Protein AF-A0A3Q1BQX2-F1 (afdb_monomer)

Organism: Amphiprion ocellaris (NCBI:txid80972)

Nearest PDB structures (foldseek):
  7jtv-assembly2_A  TM=5.647E-01  e=6.601E-23  Pseudomonas aeruginosa PAO1
  5kdv-assembly1_A  TM=5.469E-01  e=1.733E-22  Pseudomonas aeruginosa PAO1
  5kdx-assembly1_A  TM=5.017E-01  e=1.069E-22  Pseudomonas aeruginosa PAO1
  7sci-assembly1_A  TM=7.290E-01  e=8.964E-11  Akkermansia muciniphila ATCC BAA-835
  4tlg-assembly2_B  TM=1.284E-01  e=1.941E-03  Homo sapiens

Structure (mmCIF, N/CA/C/O backbone):
data_AF-A0A3Q1BQX2-F1
#
_entry.id   AF-A0A3Q1BQX2-F1
#
loop_
_atom_site.group_PDB
_atom_site.id
_atom_site.type_symbol
_atom_site.label_atom_id
_atom_site.label_alt_id
_atom_site.label_comp_id
_atom_site.label_asym_id
_atom_site.label_entity_id
_atom_site.label_seq_id
_atom_site.pdbx_PDB_ins_code
_atom_site.Cartn_x
_atom_site.Cartn_y
_atom_site.Cartn_z
_atom_site.occupancy
_atom_site.B_iso_or_equiv
_atom_site.auth_seq_id
_atom_site.auth_comp_id
_atom_site.auth_asym_id
_atom_site.auth_atom_id
_atom_site.pdbx_PDB_model_num
ATOM 1 N N . MET A 1 1 ? -13.691 -16.245 -10.818 1.00 29.72 1 MET A N 1
ATOM 2 C CA . MET A 1 1 ? -14.631 -15.762 -9.786 1.00 29.72 1 MET A CA 1
ATOM 3 C C . MET A 1 1 ? -15.538 -14.742 -10.447 1.00 29.72 1 MET A C 1
ATOM 5 O O . MET A 1 1 ? -15.049 -13.927 -11.218 1.00 29.72 1 MET A O 1
ATOM 9 N N . SER A 1 2 ? -16.845 -14.905 -10.282 1.00 26.86 2 SER A N 1
ATOM 10 C CA . SER A 1 2 ? -17.904 -14.128 -10.930 1.00 26.86 2 SER A CA 1
ATOM 11 C C . SER A 1 2 ? -17.935 -12.683 -10.429 1.00 26.86 2 SER A C 1
ATOM 13 O O . SER A 1 2 ? -17.949 -12.467 -9.221 1.00 26.86 2 SER A O 1
ATOM 15 N N . ASN A 1 3 ? -18.011 -11.719 -11.352 1.00 27.25 3 ASN A N 1
ATOM 16 C CA . ASN A 1 3 ? -18.338 -10.313 -11.085 1.00 27.25 3 ASN A CA 1
ATOM 17 C C . ASN A 1 3 ? -19.802 -10.182 -10.621 1.00 27.25 3 ASN A C 1
ATOM 19 O O . ASN A 1 3 ? -20.656 -9.704 -11.366 1.00 27.25 3 ASN A O 1
ATOM 23 N N . GLN A 1 4 ? -20.108 -10.631 -9.407 1.00 23.19 4 GLN A N 1
ATOM 24 C CA . GLN A 1 4 ? -21.190 -10.020 -8.642 1.00 23.19 4 GLN A CA 1
ATOM 25 C C . GLN A 1 4 ? -20.611 -8.773 -7.962 1.00 23.19 4 GLN A C 1
ATOM 27 O O . GLN A 1 4 ? -19.467 -8.836 -7.500 1.00 23.19 4 GLN A O 1
ATOM 32 N N . PRO A 1 5 ? -21.334 -7.639 -7.918 1.00 30.36 5 PRO A N 1
ATOM 33 C CA . PRO A 1 5 ? -20.916 -6.514 -7.095 1.00 30.36 5 PRO A CA 1
ATOM 34 C C . PRO A 1 5 ? -20.743 -7.043 -5.672 1.00 30.36 5 PRO A C 1
ATOM 36 O O . PRO A 1 5 ? -21.650 -7.687 -5.145 1.00 30.36 5 PRO A O 1
ATOM 39 N N . VAL A 1 6 ? -19.570 -6.836 -5.075 1.00 38.44 6 VAL A N 1
ATOM 40 C CA . VAL A 1 6 ? -19.380 -7.108 -3.650 1.00 38.44 6 VAL A CA 1
ATOM 41 C C . VAL A 1 6 ? -20.332 -6.164 -2.927 1.00 38.44 6 VAL A C 1
ATOM 43 O O . VAL A 1 6 ? -20.096 -4.961 -2.884 1.00 38.44 6 VAL A O 1
ATOM 46 N N . VAL A 1 7 ? -21.452 -6.700 -2.450 1.00 43.31 7 VAL A N 1
ATOM 47 C CA . VAL A 1 7 ? -22.443 -5.947 -1.688 1.00 43.31 7 VAL A CA 1
ATOM 48 C C . VAL A 1 7 ? -21.747 -5.411 -0.440 1.00 43.31 7 VAL A C 1
ATOM 50 O O . VAL A 1 7 ? -21.255 -6.181 0.388 1.00 43.31 7 VAL A O 1
ATOM 53 N N . ASN A 1 8 ? -21.637 -4.088 -0.325 1.00 68.31 8 ASN A N 1
ATOM 54 C CA . ASN A 1 8 ? -21.051 -3.462 0.850 1.00 68.31 8 ASN A CA 1
ATOM 55 C C . ASN A 1 8 ? -22.085 -3.487 1.982 1.00 68.31 8 ASN A C 1
ATOM 57 O O . ASN A 1 8 ? -22.902 -2.580 2.111 1.00 68.31 8 ASN A O 1
ATOM 61 N N . HIS A 1 9 ? -22.054 -4.534 2.808 1.00 78.81 9 HIS A N 1
ATOM 62 C CA . HIS A 1 9 ? -23.002 -4.724 3.913 1.00 78.81 9 HIS A CA 1
ATOM 63 C C . HIS A 1 9 ? -23.112 -3.513 4.860 1.00 78.81 9 HIS A C 1
ATOM 65 O O . HIS A 1 9 ? -24.161 -3.304 5.467 1.00 78.81 9 HIS A O 1
ATOM 71 N N . HIS A 1 10 ? -22.063 -2.688 4.987 1.00 88.12 10 HIS A N 1
ATOM 72 C CA . HIS A 1 10 ? -22.130 -1.461 5.785 1.00 88.12 10 HIS A CA 1
ATOM 73 C C . HIS A 1 10 ? -22.953 -0.357 5.112 1.00 88.12 10 HIS A C 1
ATOM 75 O O . HIS A 1 10 ? -23.636 0.385 5.811 1.00 88.12 10 HIS A O 1
ATOM 81 N N . GLU A 1 11 ? -22.926 -0.243 3.782 1.00 88.88 11 GLU A N 1
ATOM 82 C CA . GLU A 1 11 ? -23.759 0.725 3.053 1.00 88.88 11 GLU A CA 1
ATOM 83 C C . GLU A 1 11 ? -25.238 0.355 3.154 1.00 88.88 11 GLU A C 1
ATOM 85 O O . GLU A 1 11 ? -26.065 1.216 3.444 1.00 88.88 11 GLU A O 1
ATOM 90 N N . GLU A 1 12 ? -25.577 -0.929 3.014 1.00 90.94 12 GLU A N 1
ATOM 91 C CA . GLU A 1 12 ? -26.948 -1.409 3.228 1.00 90.94 12 GLU A CA 1
ATOM 92 C C . GLU A 1 12 ? -27.420 -1.153 4.665 1.00 90.94 12 GLU A C 1
ATOM 94 O O . GLU A 1 12 ? -28.524 -0.647 4.883 1.00 90.94 12 GLU A O 1
ATOM 99 N N . ALA A 1 13 ? -26.567 -1.444 5.654 1.00 93.81 13 ALA A N 1
ATOM 100 C CA . ALA A 1 13 ? -26.857 -1.166 7.055 1.00 93.81 13 ALA A CA 1
ATOM 101 C C . ALA A 1 13 ? -27.049 0.337 7.310 1.00 93.81 13 ALA A C 1
ATOM 103 O O . ALA A 1 13 ? -28.010 0.730 7.970 1.00 93.81 13 ALA A O 1
ATOM 104 N N . TYR A 1 14 ? -26.181 1.184 6.753 1.00 95.38 14 TYR A N 1
ATOM 105 C CA . TYR A 1 14 ? -26.291 2.636 6.845 1.00 95.38 14 TYR A CA 1
ATOM 106 C C . TYR A 1 14 ? -27.608 3.137 6.240 1.00 95.38 14 TYR A C 1
ATOM 108 O O . TYR A 1 14 ? -28.352 3.851 6.910 1.00 95.38 14 TYR A O 1
ATOM 116 N N . LEU A 1 15 ? -27.954 2.702 5.025 1.00 94.75 15 LEU A N 1
ATOM 117 C CA . LEU A 1 15 ? -29.216 3.058 4.371 1.00 94.75 15 LEU A CA 1
ATOM 118 C C . LEU A 1 15 ? -30.436 2.598 5.181 1.00 94.75 15 LEU A C 1
ATOM 120 O O . LEU A 1 15 ? -31.409 3.342 5.293 1.00 94.75 15 LEU A O 1
ATOM 124 N N . SER A 1 16 ? -30.382 1.406 5.785 1.00 94.75 16 SER A N 1
ATOM 125 C CA . SER A 1 16 ? -31.442 0.897 6.663 1.00 94.75 16 SER A CA 1
ATOM 126 C C . SER A 1 16 ? -31.603 1.752 7.923 1.00 94.75 16 SER A C 1
ATOM 128 O O . SER A 1 16 ? -32.725 2.082 8.307 1.00 94.75 16 SER A O 1
ATOM 130 N N . LEU A 1 17 ? -30.495 2.117 8.571 1.00 96.69 17 LEU A N 1
ATOM 131 C CA . LEU A 1 17 ? -30.486 2.909 9.804 1.00 96.69 17 LEU A CA 1
ATOM 132 C C . LEU A 1 17 ? -30.937 4.354 9.557 1.00 96.69 17 LEU A C 1
ATOM 134 O O . LEU A 1 17 ? -31.710 4.915 10.334 1.00 96.69 17 LEU A O 1
ATOM 138 N N . MET A 1 18 ? -30.513 4.934 8.437 1.00 97.00 18 MET A N 1
ATOM 139 C CA . MET A 1 18 ? -30.774 6.328 8.078 1.00 97.00 18 MET A CA 1
ATOM 140 C C . MET A 1 18 ? -32.060 6.528 7.262 1.00 97.00 18 MET A C 1
ATOM 142 O O . MET A 1 18 ? -32.393 7.649 6.873 1.00 97.00 18 MET A O 1
ATOM 146 N N . ARG A 1 19 ? -32.820 5.457 7.013 1.00 95.50 19 ARG A N 1
ATOM 147 C CA . ARG A 1 19 ? -34.017 5.463 6.165 1.00 95.50 19 ARG A CA 1
ATOM 148 C C . ARG A 1 19 ? -35.036 6.522 6.594 1.00 95.50 19 ARG A C 1
ATOM 150 O O . ARG A 1 19 ? -35.530 6.513 7.718 1.00 95.50 19 ARG A O 1
ATOM 157 N N . GLY A 1 20 ? -35.415 7.388 5.655 1.00 94.38 20 GLY A N 1
ATOM 158 C CA . GLY A 1 20 ? -36.437 8.419 5.865 1.00 94.38 20 GLY A CA 1
ATOM 159 C C . GLY A 1 20 ? -35.964 9.637 6.666 1.00 94.38 20 GLY A C 1
ATOM 160 O O . GLY A 1 20 ? -36.722 10.597 6.795 1.00 94.38 20 GLY A O 1
ATOM 161 N N . LEU A 1 21 ? -34.721 9.638 7.157 1.00 95.50 21 LEU A N 1
ATOM 162 C CA . LEU A 1 21 ? -34.106 10.795 7.794 1.00 95.50 21 LEU A CA 1
ATOM 163 C C . LEU A 1 21 ? -33.462 11.672 6.721 1.00 95.50 21 LEU A C 1
ATOM 165 O O . LEU A 1 21 ? -32.708 11.185 5.884 1.00 95.50 21 LEU A O 1
ATOM 169 N N . LYS A 1 22 ? -33.761 12.970 6.750 1.00 94.50 22 LYS A N 1
ATOM 170 C CA . LYS A 1 22 ? -33.093 13.970 5.901 1.00 94.50 22 LYS A CA 1
ATOM 171 C C . LYS A 1 22 ? -32.031 14.740 6.668 1.00 94.50 22 LYS A C 1
ATOM 173 O O . LYS A 1 22 ? -30.996 15.093 6.113 1.00 94.50 22 LYS A O 1
ATOM 178 N N . ASP A 1 23 ? -32.287 14.964 7.951 1.00 94.88 23 ASP A N 1
ATOM 179 C CA . ASP A 1 23 ? -31.497 15.841 8.794 1.00 94.88 23 ASP A CA 1
ATOM 180 C C . ASP A 1 23 ? -31.479 15.328 10.236 1.00 94.88 23 ASP A C 1
ATOM 182 O O . ASP A 1 23 ? -32.443 14.720 10.709 1.00 94.88 23 ASP A O 1
ATOM 186 N N . LEU A 1 24 ? -30.389 15.613 10.943 1.00 95.31 24 LEU A N 1
ATOM 187 C CA . LEU A 1 24 ? -30.226 15.397 12.376 1.00 95.31 24 LEU A CA 1
ATOM 188 C C . LEU A 1 24 ? -29.871 16.735 13.031 1.00 95.31 24 LEU A C 1
ATOM 190 O O . LEU A 1 24 ? -28.757 17.234 12.870 1.00 95.31 24 LEU A O 1
ATOM 194 N N . ASP A 1 25 ? -30.804 17.319 13.786 1.00 95.00 25 ASP A N 1
ATOM 195 C CA . ASP A 1 25 ? -30.531 18.531 14.563 1.00 95.00 25 ASP A CA 1
ATOM 196 C C . ASP A 1 25 ? -29.971 18.179 15.945 1.00 95.00 25 ASP A C 1
ATOM 198 O O . ASP A 1 25 ? -30.708 17.804 16.858 1.00 95.00 25 ASP A O 1
ATOM 202 N N . LEU A 1 26 ? -28.650 18.287 16.101 1.00 93.19 26 LEU A N 1
ATOM 203 C CA . LEU A 1 26 ? -27.968 17.967 17.355 1.00 93.19 26 LEU A CA 1
ATOM 204 C C . LEU A 1 26 ? -27.788 19.185 18.270 1.00 93.19 26 LEU A C 1
ATOM 206 O O . LEU A 1 26 ? -27.318 19.005 19.390 1.00 93.19 26 LEU A O 1
ATOM 210 N N . ARG A 1 27 ? -28.190 20.397 17.850 1.00 89.12 27 ARG A N 1
ATOM 211 C CA . ARG A 1 27 ? -27.922 21.690 18.530 1.00 89.12 27 ARG A CA 1
ATOM 212 C C . ARG A 1 27 ? -28.707 21.916 19.834 1.00 89.12 27 ARG A C 1
ATOM 214 O O . ARG A 1 27 ? -28.785 23.041 20.321 1.00 89.12 27 ARG A O 1
ATOM 221 N N . GLY A 1 28 ? -29.325 20.874 20.386 1.00 83.00 28 GLY A N 1
ATOM 222 C CA . GLY A 1 28 ? -30.035 20.937 21.663 1.00 83.00 28 GLY A CA 1
ATOM 223 C C . GLY A 1 28 ? -29.094 20.973 22.874 1.00 83.00 28 GLY A C 1
ATOM 224 O O . GLY A 1 28 ? -27.881 21.092 22.754 1.00 83.00 28 GLY A O 1
ATOM 225 N N . ASN A 1 29 ? -29.654 20.775 24.070 1.00 86.38 29 AS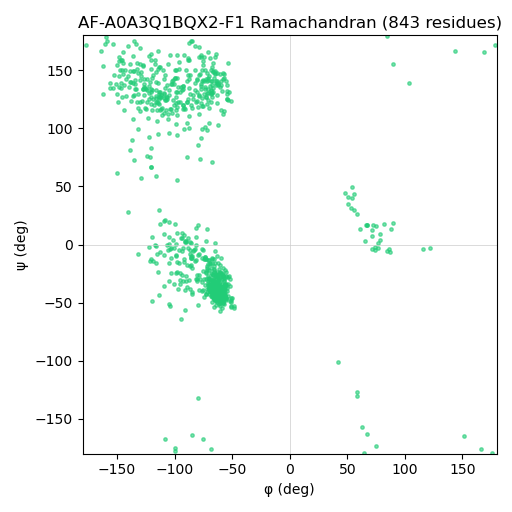N A N 1
ATOM 226 C CA . ASN A 1 29 ? -28.901 20.784 25.337 1.00 86.38 29 ASN A CA 1
ATOM 227 C C . ASN A 1 29 ? -28.002 19.546 25.553 1.00 86.38 29 ASN A C 1
ATOM 229 O O . ASN A 1 29 ? -27.414 19.384 26.619 1.00 86.38 29 ASN A O 1
ATOM 233 N N . CYS A 1 30 ? -27.937 18.639 24.579 1.00 91.44 30 CYS A N 1
ATOM 234 C CA . CYS A 1 30 ? -27.169 17.402 24.661 1.00 91.44 30 CYS A CA 1
ATOM 235 C C . CYS A 1 30 ? -25.763 17.636 24.104 1.00 91.44 30 CYS A C 1
ATOM 237 O O . CYS A 1 30 ? -25.620 17.890 22.910 1.00 91.44 30 CYS A O 1
ATOM 239 N N . VAL A 1 31 ? -24.733 17.500 24.942 1.00 95.12 31 VAL A N 1
ATOM 240 C CA . VAL A 1 31 ? -23.329 17.589 24.510 1.00 95.12 31 VAL A CA 1
ATOM 241 C C . VAL A 1 31 ? -22.784 16.172 24.322 1.00 95.12 31 VAL A C 1
ATOM 243 O O . VAL A 1 31 ? -22.511 15.495 25.318 1.00 95.12 31 VAL A O 1
ATOM 246 N N . PRO A 1 32 ? -22.628 15.678 23.083 1.00 96.44 32 PRO A N 1
ATOM 247 C CA . PRO A 1 32 ? -22.245 14.295 22.862 1.00 96.44 32 PRO A CA 1
ATOM 248 C C . PRO A 1 32 ? -20.764 14.042 23.149 1.00 96.44 32 PRO A C 1
ATOM 250 O O . PRO A 1 32 ? -19.919 14.924 23.005 1.00 96.44 32 PRO A O 1
ATOM 253 N N . SER A 1 33 ? -20.420 12.803 23.489 1.00 96.06 33 SER A N 1
ATOM 254 C CA . SER A 1 33 ? -19.050 12.305 23.366 1.00 96.06 33 SER A CA 1
ATOM 255 C C . SER A 1 33 ? -18.689 12.098 21.900 1.00 96.06 33 SER A C 1
ATOM 257 O O . SER A 1 33 ? -19.467 11.548 21.121 1.00 96.06 33 SER A O 1
ATOM 259 N N . ARG A 1 34 ? -17.450 12.444 21.543 1.00 95.31 34 ARG A N 1
ATOM 260 C CA . ARG A 1 34 ? -16.838 11.971 20.300 1.00 95.31 34 ARG A CA 1
ATOM 261 C C . ARG A 1 34 ? -16.617 10.462 20.397 1.00 95.31 34 ARG A C 1
ATOM 263 O O . ARG A 1 34 ? -16.017 9.996 21.372 1.00 95.31 34 ARG A O 1
ATOM 270 N N . LEU A 1 35 ? -17.034 9.725 19.374 1.00 97.12 35 LEU A N 1
ATOM 271 C CA . LEU A 1 35 ? -16.789 8.292 19.250 1.00 97.12 35 LEU A CA 1
ATOM 272 C C . LEU A 1 35 ? -15.466 8.021 18.518 1.00 97.12 35 LEU A C 1
ATOM 274 O O . LEU A 1 35 ? -15.119 8.715 17.561 1.00 97.12 35 LEU A O 1
ATOM 278 N N . VAL A 1 36 ? -14.726 7.012 18.973 1.00 96.25 36 VAL A N 1
ATOM 279 C CA . VAL A 1 36 ? -13.545 6.460 18.292 1.00 96.25 36 VAL A CA 1
ATOM 280 C C . VAL A 1 36 ? -13.928 5.098 17.733 1.00 96.25 36 VAL A C 1
ATOM 282 O O . VAL A 1 36 ? -14.400 4.240 18.477 1.00 96.25 36 VAL A O 1
ATOM 285 N N . LEU A 1 37 ? -13.737 4.918 16.427 1.00 95.44 37 LEU A N 1
ATOM 286 C CA . LEU A 1 37 ? -14.055 3.680 15.718 1.00 95.44 37 LEU A CA 1
ATOM 287 C C . LEU A 1 37 ? -12.764 2.924 15.398 1.00 95.44 37 LEU A C 1
ATOM 289 O O . LEU A 1 37 ? -11.819 3.527 14.894 1.00 95.44 37 LEU A O 1
ATOM 293 N N . ILE A 1 38 ? -12.728 1.623 15.674 1.00 93.38 38 ILE A N 1
ATOM 294 C CA . ILE A 1 38 ? -11.643 0.709 15.293 1.00 93.38 38 ILE A CA 1
ATOM 295 C C . ILE A 1 38 ? -12.217 -0.578 14.693 1.00 93.38 38 ILE A C 1
ATOM 297 O O . ILE A 1 38 ? -13.414 -0.849 14.781 1.00 93.38 38 ILE A O 1
ATOM 301 N N . GLY A 1 39 ? -11.341 -1.427 14.157 1.00 85.69 39 GLY A N 1
ATOM 302 C CA . GLY A 1 39 ? -11.738 -2.717 13.606 1.00 85.69 39 GLY A CA 1
ATOM 303 C C . GLY A 1 39 ? -12.436 -2.589 12.253 1.00 85.69 39 GLY A C 1
ATOM 304 O O . GLY A 1 39 ? -12.451 -1.531 11.627 1.00 85.69 39 GLY A O 1
ATOM 305 N N . TYR A 1 40 ? -12.957 -3.708 11.749 1.00 87.12 40 TYR A N 1
ATOM 306 C CA . TYR A 1 40 ? -13.476 -3.771 10.378 1.00 87.12 40 TYR A CA 1
ATOM 307 C C . TYR A 1 40 ? -14.957 -3.417 10.256 1.00 87.12 40 TYR A C 1
ATOM 309 O O . TYR A 1 40 ? -15.352 -2.940 9.195 1.00 87.12 40 TYR A O 1
ATOM 317 N N . HIS A 1 41 ? -15.744 -3.637 11.312 1.00 92.06 41 HIS A N 1
ATOM 318 C CA . HIS A 1 41 ? -17.206 -3.550 11.266 1.00 92.06 41 HIS A CA 1
ATOM 319 C C . HIS A 1 41 ? -17.781 -2.224 11.763 1.00 92.06 41 HIS A C 1
ATOM 321 O O . HIS A 1 41 ? -18.948 -1.951 11.509 1.00 92.06 41 HIS A O 1
ATOM 327 N N . ALA A 1 42 ? -16.997 -1.401 12.463 1.00 94.88 42 ALA A N 1
ATOM 328 C CA . ALA A 1 42 ? -17.480 -0.129 12.982 1.00 94.88 42 ALA A CA 1
ATOM 329 C C . ALA A 1 42 ? -17.525 0.932 11.872 1.00 94.88 42 ALA A C 1
ATOM 331 O O . ALA A 1 42 ? -16.516 1.181 11.210 1.00 94.88 42 ALA A O 1
ATOM 332 N N . PHE A 1 43 ? -18.673 1.589 11.701 1.00 95.88 43 PHE A N 1
ATOM 333 C CA . PHE A 1 43 ? -18.865 2.668 10.729 1.00 95.88 43 PHE A CA 1
ATOM 334 C C . PHE A 1 43 ? -19.697 3.826 11.312 1.00 95.88 43 PHE A C 1
ATOM 336 O O . PHE A 1 43 ? -20.539 3.615 12.193 1.00 95.88 43 PHE A O 1
ATOM 343 N N . PRO A 1 44 ? -19.458 5.075 10.869 1.00 96.25 44 PRO A N 1
ATOM 344 C CA . PRO A 1 44 ? -20.181 6.237 11.371 1.00 96.25 44 PRO A CA 1
ATOM 345 C C . PRO A 1 44 ? -21.595 6.329 10.780 1.00 96.25 44 PRO A C 1
ATOM 347 O O . PRO A 1 44 ? -21.799 6.118 9.588 1.00 96.25 44 PRO A O 1
ATOM 350 N N . LEU A 1 45 ? -22.564 6.717 11.610 1.00 96.94 45 LEU A N 1
ATOM 351 C CA . LEU A 1 45 ? -23.914 7.108 11.181 1.00 96.94 45 LEU A CA 1
ATOM 352 C C . LEU A 1 45 ? -24.038 8.629 11.050 1.00 96.94 45 LEU A C 1
ATOM 354 O O . LEU A 1 45 ? -24.655 9.132 10.115 1.00 96.94 45 LEU A O 1
ATOM 358 N N . ALA A 1 46 ? -23.407 9.362 11.972 1.00 95.75 46 ALA A N 1
ATOM 359 C CA . ALA A 1 46 ? -23.391 10.820 11.992 1.00 95.75 46 ALA A CA 1
ATOM 360 C C . ALA A 1 46 ? -21.976 11.335 12.283 1.00 95.75 46 ALA A C 1
ATOM 362 O O . ALA A 1 46 ? -21.344 10.929 13.265 1.00 95.75 46 ALA A O 1
ATOM 363 N N . MET A 1 47 ? -21.498 12.248 11.437 1.00 95.12 47 MET A N 1
ATOM 364 C CA . MET A 1 47 ? -20.198 12.906 11.558 1.00 95.12 47 MET A CA 1
ATOM 365 C C . MET A 1 47 ? -20.370 14.408 11.334 1.00 95.12 47 MET A C 1
ATOM 367 O O . MET A 1 47 ? -21.032 14.811 10.381 1.00 95.12 47 MET A O 1
ATOM 371 N N . ASN A 1 48 ? -19.774 15.227 12.198 1.00 94.62 48 ASN A N 1
ATOM 372 C CA . ASN A 1 48 ? -19.856 16.683 12.074 1.00 94.62 48 ASN A CA 1
ATOM 373 C C . ASN A 1 48 ? -18.799 17.272 11.122 1.00 94.62 48 ASN A C 1
ATOM 375 O O . ASN A 1 48 ? -17.898 16.572 10.647 1.00 94.62 48 ASN A O 1
ATOM 379 N N . SER A 1 49 ? -18.870 18.583 10.874 1.00 92.44 49 SER A N 1
ATOM 380 C CA . SER A 1 49 ? -17.979 19.313 9.954 1.00 92.44 49 SER A CA 1
ATOM 381 C C . SER A 1 49 ? -16.483 19.257 10.330 1.00 92.44 49 SER A C 1
ATOM 383 O O . SER A 1 49 ? -15.591 19.508 9.501 1.00 92.44 49 SER A O 1
ATOM 385 N N . ARG A 1 50 ? -16.188 18.895 11.586 1.00 91.31 50 ARG A N 1
ATOM 386 C CA . ARG A 1 50 ? -14.837 18.692 12.129 1.00 91.31 50 ARG A CA 1
ATOM 387 C C . ARG A 1 50 ? -14.360 17.241 12.049 1.00 91.31 50 ARG A C 1
ATOM 389 O O . ARG A 1 50 ? -13.285 16.936 12.557 1.00 91.31 50 ARG A O 1
ATOM 396 N N . GLY A 1 51 ? -15.127 16.354 11.416 1.00 91.94 51 GLY A N 1
ATOM 397 C CA . GLY A 1 51 ? -14.799 14.934 11.288 1.00 91.94 51 GLY A CA 1
ATOM 398 C C . GLY A 1 51 ? -15.001 14.132 12.577 1.00 91.94 51 GLY A C 1
ATOM 399 O O . GLY A 1 51 ? -14.464 13.033 12.700 1.00 91.94 51 GLY A O 1
ATOM 400 N N . GLN A 1 52 ? -15.732 14.668 13.562 1.00 95.00 52 GLN A N 1
ATOM 401 C CA . GLN A 1 52 ? -16.021 13.962 14.810 1.00 95.00 52 GLN A CA 1
ATOM 402 C C . GLN A 1 52 ? -17.239 13.061 14.608 1.00 95.00 52 GLN A C 1
ATOM 404 O O . GLN A 1 52 ? -18.301 13.534 14.208 1.00 95.00 52 GLN A O 1
ATOM 409 N N . VAL A 1 53 ? -17.088 11.769 14.900 1.00 96.12 53 VAL A N 1
ATOM 410 C CA . VAL A 1 53 ? -18.192 10.803 14.866 1.00 96.12 53 VAL A CA 1
ATOM 411 C C . VAL A 1 53 ? -19.024 10.944 16.137 1.00 96.12 53 VAL A C 1
ATOM 413 O O . VAL A 1 53 ? -18.470 10.923 17.237 1.00 96.12 53 VAL A O 1
ATOM 416 N N . LEU A 1 54 ? -20.341 11.085 15.987 1.00 96.88 54 LEU A N 1
ATOM 417 C CA . LEU A 1 54 ? -21.287 11.314 17.091 1.00 96.88 54 LEU A CA 1
ATOM 418 C C . LEU A 1 54 ? -22.266 10.150 17.280 1.00 96.88 54 LEU A C 1
ATOM 420 O O . LEU A 1 54 ? -22.812 9.960 18.365 1.00 96.88 54 LEU A O 1
ATOM 424 N N . MET A 1 55 ? -22.484 9.366 16.226 1.00 97.94 55 MET A N 1
ATOM 425 C CA . MET A 1 55 ? -23.285 8.144 16.236 1.00 97.94 55 MET A CA 1
ATOM 426 C C . MET A 1 55 ? -22.610 7.124 15.326 1.00 97.94 55 MET A C 1
ATOM 428 O O . MET A 1 55 ? -22.079 7.499 14.277 1.00 97.94 55 MET A O 1
ATOM 432 N N . ALA A 1 56 ? -22.624 5.853 15.708 1.00 98.00 56 ALA A N 1
ATOM 433 C CA . ALA A 1 56 ? -21.977 4.784 14.957 1.00 98.00 56 ALA A CA 1
ATOM 434 C C . ALA A 1 56 ? -22.726 3.460 15.110 1.00 98.00 56 ALA A C 1
ATOM 436 O O . ALA A 1 56 ? -23.495 3.275 16.054 1.00 98.00 56 ALA A O 1
ATOM 437 N N . ALA A 1 57 ? -22.471 2.540 14.190 1.00 98.12 57 ALA A N 1
ATOM 438 C CA . ALA A 1 57 ? -22.976 1.178 14.240 1.00 98.12 57 ALA A CA 1
ATOM 439 C C . ALA A 1 57 ? -21.850 0.180 13.967 1.00 98.12 57 ALA A C 1
ATOM 441 O O . ALA A 1 57 ? -20.816 0.535 13.396 1.00 98.12 57 ALA A O 1
ATOM 442 N N . SER A 1 58 ? -22.025 -1.052 14.439 1.00 97.19 58 SER A N 1
ATOM 443 C CA . SER A 1 58 ? -21.063 -2.131 14.232 1.00 97.19 58 SER A CA 1
ATOM 444 C C . SER A 1 58 ? -21.707 -3.509 14.389 1.00 97.19 58 SER A C 1
ATOM 446 O O . SER A 1 58 ? -22.875 -3.640 14.766 1.00 97.19 58 SER A O 1
ATOM 448 N N . LEU A 1 59 ? -20.911 -4.536 14.111 1.00 94.94 59 LEU A N 1
ATOM 449 C CA . LEU A 1 59 ? -21.234 -5.948 14.256 1.00 94.94 59 LEU A CA 1
ATOM 450 C C . LEU A 1 59 ? -20.277 -6.591 15.261 1.00 94.94 59 LEU A C 1
ATOM 452 O O . LEU A 1 59 ? -19.092 -6.249 15.312 1.00 94.94 59 LEU A O 1
ATOM 456 N N . TYR A 1 60 ? -20.780 -7.555 16.028 1.00 95.00 60 TYR A N 1
ATOM 457 C CA . TYR A 1 60 ? -19.947 -8.383 16.894 1.00 95.00 60 TYR A CA 1
ATOM 458 C C . TYR A 1 60 ? -20.531 -9.788 17.049 1.00 95.00 60 TYR A C 1
ATOM 460 O O . TYR A 1 60 ? -21.670 -9.957 17.485 1.00 95.00 60 TYR A O 1
ATOM 468 N N . GLY A 1 61 ? -19.744 -10.809 16.694 1.00 92.94 61 GLY A N 1
ATOM 469 C CA . GLY A 1 61 ? -20.263 -12.164 16.514 1.00 92.94 61 GLY A CA 1
ATOM 470 C C . GLY A 1 61 ? -21.362 -12.169 15.451 1.00 92.94 61 GLY A C 1
ATOM 471 O O . GLY A 1 61 ? -21.152 -11.667 14.352 1.00 92.94 61 GLY A O 1
ATOM 472 N N . SER A 1 62 ? -22.533 -12.708 15.790 1.00 92.81 62 SER A N 1
ATOM 473 C CA . SER A 1 62 ? -23.714 -12.662 14.912 1.00 92.81 62 SER A CA 1
ATOM 474 C C . SER A 1 62 ? -24.642 -11.470 15.183 1.00 92.81 62 SER A C 1
ATOM 476 O O . SER A 1 62 ? -25.630 -11.304 14.472 1.00 92.81 62 SER A O 1
ATOM 478 N N . GLY A 1 63 ? -24.376 -10.667 16.219 1.00 95.19 63 GLY A N 1
ATOM 479 C CA . GLY A 1 63 ? -25.238 -9.559 16.629 1.00 95.19 63 GLY A CA 1
ATOM 480 C C . GLY A 1 63 ? -24.769 -8.196 16.148 1.00 95.19 63 GLY A C 1
ATOM 481 O O . GLY A 1 63 ? -23.783 -8.044 15.418 1.00 95.19 63 GLY A O 1
ATOM 482 N N . ARG A 1 64 ? -25.526 -7.182 16.561 1.00 97.12 64 ARG A N 1
ATOM 483 C CA . ARG A 1 64 ? -25.453 -5.818 16.032 1.00 97.12 64 ARG A CA 1
ATOM 484 C C . ARG A 1 64 ? -25.479 -4.813 17.172 1.00 97.12 64 ARG A C 1
ATOM 486 O O . ARG A 1 64 ? -26.122 -5.045 18.197 1.00 97.12 64 ARG A O 1
ATOM 493 N N . ILE A 1 65 ? -24.821 -3.675 16.979 1.00 98.19 65 ILE A N 1
ATOM 494 C CA . ILE A 1 65 ? -24.839 -2.583 17.950 1.00 98.19 65 ILE A CA 1
ATOM 495 C C . ILE A 1 65 ? -24.973 -1.223 17.275 1.00 98.19 65 ILE A C 1
ATOM 497 O O . ILE A 1 65 ? -24.346 -0.962 16.250 1.00 98.19 65 ILE A O 1
ATOM 501 N N . VAL A 1 66 ? -25.770 -0.347 17.885 1.00 98.75 66 VAL A N 1
ATOM 502 C CA . VAL A 1 66 ? -25.854 1.080 17.561 1.00 98.75 66 VAL A CA 1
ATOM 503 C C . VAL A 1 66 ? -25.478 1.878 18.804 1.00 98.75 66 VAL A C 1
ATOM 505 O O . VAL A 1 66 ? -25.948 1.597 19.907 1.00 98.75 66 VAL A O 1
ATOM 508 N N . VAL A 1 67 ? -24.614 2.872 18.616 1.00 98.69 67 VAL A N 1
ATOM 509 C CA . VAL A 1 67 ? -24.024 3.683 19.680 1.00 98.69 67 VAL A CA 1
ATOM 510 C C . VAL A 1 67 ? -24.310 5.156 19.414 1.00 98.69 67 VAL A C 1
ATOM 512 O O . VAL A 1 67 ? -23.922 5.683 18.369 1.00 98.69 67 VAL A O 1
ATOM 515 N N . LEU A 1 68 ? -24.952 5.835 20.366 1.00 98.38 68 LEU A N 1
ATOM 516 C CA . LEU A 1 68 ? -25.241 7.270 20.292 1.00 98.38 68 LEU A CA 1
ATOM 517 C C . LEU A 1 68 ? -24.423 8.029 21.339 1.00 98.38 68 LEU A C 1
ATOM 519 O O . LEU A 1 68 ? -24.486 7.707 22.521 1.00 98.38 68 LEU A O 1
ATOM 523 N N . GLY A 1 69 ? -23.707 9.078 20.932 1.00 97.06 69 GLY A N 1
ATOM 524 C CA . GLY A 1 69 ? -22.811 9.850 21.802 1.00 97.06 69 GLY A CA 1
ATOM 525 C C . GLY A 1 69 ? -23.481 10.620 22.947 1.00 97.06 69 GLY A C 1
ATOM 526 O O . GLY A 1 69 ? -22.778 11.318 23.671 1.00 97.06 69 GLY A O 1
ATOM 527 N N . HIS A 1 70 ? -24.803 10.536 23.112 1.00 96.94 70 HIS A N 1
ATOM 528 C CA . HIS A 1 70 ? -25.538 11.099 24.243 1.00 96.94 70 HIS A CA 1
ATOM 529 C C . HIS A 1 70 ? -26.866 10.357 24.446 1.00 96.94 70 HIS A C 1
ATOM 531 O O . HIS A 1 70 ? -27.575 10.081 23.478 1.00 96.94 70 HIS A O 1
ATOM 537 N N . GLU A 1 71 ? -27.253 10.086 25.691 1.00 95.75 71 GLU A N 1
ATOM 538 C CA . GLU A 1 71 ? -28.490 9.376 26.043 1.00 95.75 71 GLU A CA 1
ATOM 539 C C . GLU A 1 71 ? -29.756 10.130 25.611 1.00 95.75 71 GLU A C 1
ATOM 541 O O . GLU A 1 71 ? -30.726 9.521 25.166 1.00 95.75 71 GLU A O 1
ATOM 546 N N . GLY A 1 72 ? -29.720 11.465 25.636 1.00 94.94 72 GLY A N 1
ATOM 547 C CA . GLY A 1 72 ? -30.824 12.313 25.168 1.00 94.94 72 GLY A CA 1
ATOM 548 C C . GLY A 1 72 ? -31.219 12.082 23.702 1.00 94.94 72 GLY A C 1
ATOM 549 O O . GLY A 1 72 ? -32.385 12.256 23.351 1.00 94.94 72 GLY A O 1
ATOM 550 N N . TYR A 1 73 ? -30.298 11.604 22.856 1.00 95.69 73 TYR A N 1
ATOM 551 C CA . TYR A 1 73 ? -30.577 11.317 21.444 1.00 95.69 73 TYR A CA 1
ATOM 552 C C . TYR A 1 73 ? -31.565 10.168 21.235 1.00 95.69 73 TYR A C 1
ATOM 554 O O . TYR A 1 73 ? -32.242 10.141 20.208 1.00 95.69 73 TYR A O 1
ATOM 562 N N . LEU A 1 74 ? -31.724 9.286 22.226 1.00 95.75 74 LEU A N 1
ATOM 563 C CA . LEU A 1 74 ? -32.762 8.255 22.218 1.00 95.75 74 LEU A CA 1
ATOM 564 C C . LEU A 1 74 ? -34.182 8.848 22.202 1.00 95.75 74 LEU A C 1
ATOM 566 O O . LEU A 1 74 ? -35.103 8.245 21.658 1.00 95.75 74 LEU A O 1
ATOM 570 N N . SER A 1 75 ? -34.363 10.033 22.788 1.00 93.00 75 SER A N 1
ATOM 571 C CA . SER A 1 75 ? -35.649 10.735 22.801 1.00 93.00 75 SER A CA 1
ATOM 572 C C . SER A 1 75 ? -35.757 11.752 21.662 1.00 93.00 75 SER A C 1
ATOM 574 O O . SER A 1 75 ? -36.843 11.940 21.123 1.00 93.00 75 SER A O 1
ATOM 576 N N . THR A 1 76 ? -34.647 12.394 21.279 1.00 93.12 76 THR A N 1
ATOM 577 C CA . THR A 1 76 ? -34.625 13.409 20.210 1.00 93.12 76 THR A CA 1
ATOM 578 C C . THR A 1 76 ? -34.888 12.818 18.823 1.00 93.12 76 THR A C 1
ATOM 580 O O . THR A 1 76 ? -35.517 13.477 17.998 1.00 93.12 76 THR A O 1
ATOM 583 N N . PHE A 1 77 ? -34.442 11.583 18.553 1.00 94.50 77 PHE A N 1
ATOM 584 C CA . PHE A 1 77 ? -34.528 10.964 17.223 1.00 94.50 77 PHE A CA 1
ATOM 585 C C . PHE A 1 77 ? -35.341 9.658 17.223 1.00 94.50 77 PHE A C 1
ATOM 587 O O . PHE A 1 77 ? -34.788 8.590 16.951 1.00 94.50 77 PHE A O 1
ATOM 594 N N . PRO A 1 78 ? -36.662 9.700 17.481 1.00 93.19 78 PRO A N 1
ATOM 595 C CA . PRO A 1 78 ? -37.485 8.492 17.581 1.00 93.19 78 PRO A CA 1
ATOM 596 C C . PRO A 1 78 ? -37.496 7.659 16.288 1.00 93.19 78 PRO A C 1
ATOM 598 O O . PRO A 1 78 ? -37.442 6.437 16.357 1.00 93.19 78 PRO A O 1
ATOM 601 N N . ALA A 1 79 ? -37.477 8.302 15.115 1.00 94.12 79 ALA A N 1
ATOM 602 C CA . ALA A 1 79 ? -37.409 7.603 13.829 1.00 94.12 79 ALA A CA 1
ATOM 603 C C . ALA A 1 79 ? -36.072 6.860 13.624 1.00 94.12 79 ALA A C 1
ATOM 605 O O . ALA A 1 79 ? -36.059 5.732 13.136 1.00 94.12 79 ALA A O 1
ATOM 606 N N . LEU A 1 80 ? -34.948 7.456 14.048 1.00 96.44 80 LEU A N 1
ATOM 607 C CA . LEU A 1 80 ? -33.645 6.779 14.036 1.00 96.44 80 LEU A CA 1
ATOM 608 C C . LEU A 1 80 ? -33.644 5.586 14.994 1.00 96.44 80 LEU A C 1
ATOM 610 O O . LEU A 1 80 ? -33.135 4.526 14.645 1.00 96.44 80 LEU A O 1
ATOM 614 N N . VAL A 1 81 ? -34.225 5.747 16.187 1.00 96.69 81 VAL A N 1
ATOM 615 C CA . VAL A 1 81 ? -34.344 4.662 17.169 1.00 96.69 81 VAL A CA 1
ATOM 616 C C . VAL A 1 81 ? -35.173 3.510 16.603 1.00 96.69 81 VAL A C 1
ATOM 618 O O . VAL A 1 81 ? -34.740 2.368 16.686 1.00 96.69 81 VAL A O 1
ATOM 621 N N . GLU A 1 82 ? -36.308 3.776 15.963 1.00 94.69 82 GLU A N 1
ATOM 622 C CA . GLU A 1 82 ? -37.138 2.733 15.348 1.00 94.69 82 GLU A CA 1
ATOM 623 C C . GLU A 1 82 ? -36.415 1.991 14.207 1.00 94.69 82 GLU A C 1
ATOM 625 O O . GLU A 1 82 ? -36.439 0.754 14.143 1.00 94.69 82 GLU A O 1
ATOM 630 N N . ASN A 1 83 ? -35.697 2.719 13.344 1.00 95.62 83 ASN A N 1
ATOM 631 C CA . ASN A 1 83 ? -34.840 2.108 12.326 1.00 95.62 83 ASN A CA 1
ATOM 632 C C . ASN A 1 83 ? -33.719 1.268 12.960 1.00 95.62 83 ASN A C 1
ATOM 634 O O . ASN A 1 83 ? -33.450 0.156 12.500 1.00 95.62 83 ASN A O 1
ATOM 638 N N . ALA A 1 84 ? -33.097 1.762 14.037 1.00 97.00 84 ALA A N 1
ATOM 639 C CA . ALA A 1 84 ? -32.077 1.037 14.783 1.00 97.00 84 ALA A CA 1
ATOM 640 C C . ALA A 1 84 ? -32.627 -0.265 15.363 1.00 97.00 84 ALA A C 1
ATOM 642 O O . ALA A 1 84 ? -32.031 -1.306 15.129 1.00 97.00 84 ALA A O 1
ATOM 643 N N . LEU A 1 85 ? -33.784 -0.257 16.030 1.00 96.12 85 LEU A N 1
ATOM 644 C CA . LEU A 1 85 ? -34.415 -1.477 16.553 1.00 96.12 85 LEU A CA 1
ATOM 645 C C . LEU A 1 85 ? -34.716 -2.492 15.442 1.00 96.12 85 LEU A C 1
ATOM 647 O O . LEU A 1 85 ? -34.469 -3.687 15.603 1.00 96.12 85 LEU A O 1
ATOM 651 N N . THR A 1 86 ? -35.184 -2.006 14.289 1.00 94.12 86 THR A N 1
ATOM 652 C CA . THR A 1 86 ? -35.465 -2.835 13.105 1.00 94.12 86 THR A CA 1
ATOM 653 C C . THR A 1 86 ? -34.216 -3.499 12.548 1.00 94.12 86 THR A C 1
ATOM 655 O O . THR A 1 86 ? -34.273 -4.658 12.145 1.00 94.12 86 THR A O 1
ATOM 658 N N . TRP A 1 87 ? -33.092 -2.786 12.529 1.00 95.62 87 TRP A N 1
ATOM 659 C CA . TRP A 1 87 ? -31.820 -3.341 12.086 1.00 95.62 87 TRP A CA 1
ATOM 660 C C . TRP A 1 87 ? -31.201 -4.262 13.145 1.00 95.62 87 TRP A C 1
ATOM 662 O O . TRP A 1 87 ? -30.691 -5.328 12.810 1.00 95.62 87 TRP A O 1
ATOM 672 N N . LEU A 1 88 ? -31.282 -3.886 14.423 1.00 96.56 88 LEU A N 1
ATOM 673 C CA . LEU A 1 88 ? -30.661 -4.574 15.557 1.00 96.56 88 LEU A CA 1
ATOM 674 C C . LEU A 1 88 ? -31.250 -5.959 15.837 1.00 96.56 88 LEU A C 1
ATOM 676 O O . LEU A 1 88 ? -30.506 -6.833 16.265 1.00 96.56 88 LEU A O 1
ATOM 680 N N . ARG A 1 89 ? -32.543 -6.185 15.572 1.00 91.88 89 ARG A N 1
ATOM 681 C CA . ARG A 1 89 ? -33.177 -7.508 15.754 1.00 91.88 89 ARG A CA 1
ATOM 682 C C . ARG A 1 89 ? -32.644 -8.603 14.815 1.00 91.88 89 ARG A C 1
ATOM 684 O O . ARG A 1 89 ? -32.964 -9.769 15.028 1.00 91.88 89 ARG A O 1
ATOM 691 N N . GLY A 1 90 ? -31.877 -8.232 13.786 1.00 87.75 90 GLY A N 1
ATOM 692 C CA . GLY A 1 90 ? -31.352 -9.141 12.766 1.00 87.75 90 GLY A CA 1
ATOM 693 C C . GLY A 1 90 ? -32.279 -9.317 11.559 1.00 87.75 90 GLY A C 1
ATOM 694 O O . GLY A 1 90 ? -33.492 -9.109 11.636 1.00 87.75 90 GLY A O 1
ATOM 695 N N . ASP A 1 91 ? -31.696 -9.690 10.420 1.00 80.69 91 ASP A N 1
ATOM 696 C CA . ASP A 1 91 ? -32.444 -9.856 9.170 1.00 80.69 91 ASP A CA 1
ATOM 697 C C . ASP A 1 91 ? -33.346 -11.094 9.245 1.00 80.69 91 ASP A C 1
ATOM 699 O O . ASP A 1 91 ? -32.919 -12.159 9.685 1.00 80.69 91 ASP A O 1
ATOM 703 N N . GLY A 1 92 ? -34.608 -10.952 8.830 1.00 73.62 92 GLY A N 1
ATOM 704 C CA . GLY A 1 92 ? -35.591 -12.043 8.872 1.00 73.62 92 GLY A CA 1
ATOM 705 C C . GLY A 1 92 ? -36.083 -12.425 10.274 1.00 73.62 92 GLY A C 1
ATOM 706 O O . GLY A 1 92 ? -36.795 -13.415 10.409 1.00 73.62 92 GLY A O 1
ATOM 707 N N . SER A 1 93 ? -35.723 -11.666 11.314 1.00 81.56 93 SER A N 1
ATOM 708 C CA . SER A 1 93 ? -36.197 -11.895 12.681 1.00 81.56 93 SER A CA 1
ATOM 709 C C . SER A 1 93 ? -37.589 -11.300 12.909 1.00 81.56 93 SER A C 1
ATOM 711 O O . SER A 1 93 ? -37.788 -10.086 12.789 1.00 81.56 93 SER A O 1
ATOM 713 N N . ASP A 1 94 ? -38.533 -12.147 13.324 1.00 81.56 94 ASP A N 1
ATOM 714 C CA . ASP A 1 94 ? -39.874 -11.741 13.773 1.00 81.56 94 ASP A CA 1
ATOM 715 C C . ASP A 1 94 ? -39.909 -11.359 15.264 1.00 81.56 94 ASP A C 1
ATOM 717 O O . ASP A 1 94 ? -40.964 -11.015 15.804 1.00 81.56 94 ASP A O 1
ATOM 721 N N . ASN A 1 95 ? -38.762 -11.400 15.958 1.00 85.56 95 ASN A N 1
ATOM 722 C CA . ASN A 1 95 ? -38.697 -11.033 17.368 1.00 85.56 95 ASN A CA 1
ATOM 723 C C . ASN A 1 95 ? -38.817 -9.511 17.530 1.00 85.56 95 ASN A C 1
ATOM 725 O O . ASN A 1 95 ? -37.863 -8.755 17.339 1.00 85.56 95 ASN A O 1
ATOM 729 N N . VAL A 1 96 ? -40.018 -9.072 17.897 1.00 88.31 96 VAL A N 1
ATOM 730 C CA . VAL A 1 96 ? -40.352 -7.669 18.168 1.00 88.31 96 VAL A CA 1
ATOM 731 C C . VAL A 1 96 ? -40.151 -7.271 19.634 1.00 88.31 96 VAL A C 1
ATOM 733 O O . VAL A 1 96 ? -40.450 -6.132 19.989 1.00 88.31 96 VAL A O 1
ATOM 736 N N . SER A 1 97 ? -39.670 -8.178 20.493 1.00 92.75 97 SER A N 1
ATOM 737 C CA . SER A 1 97 ? -39.456 -7.900 21.915 1.00 92.75 97 SER A CA 1
ATOM 738 C C . SER A 1 97 ? -38.206 -7.048 22.140 1.00 92.75 97 SER A C 1
ATOM 740 O O . SER A 1 97 ? -37.104 -7.393 21.696 1.00 92.75 97 SER A O 1
ATOM 742 N N . VAL A 1 98 ? -38.389 -5.934 22.852 1.00 95.12 98 VAL A N 1
ATOM 743 C CA . VAL A 1 98 ? -37.347 -4.959 23.182 1.00 95.12 98 VAL A CA 1
ATOM 744 C C . VAL A 1 98 ? -37.316 -4.759 24.693 1.00 95.12 98 VAL A C 1
ATOM 746 O O . VAL A 1 98 ? -38.269 -4.254 25.279 1.00 95.12 98 VAL A O 1
ATOM 749 N N . ALA A 1 99 ? -36.201 -5.097 25.331 1.00 95.44 99 ALA A N 1
ATOM 750 C CA . ALA A 1 99 ? -35.989 -4.797 26.742 1.00 95.44 99 ALA A CA 1
ATOM 751 C C . ALA A 1 99 ? -35.343 -3.410 26.878 1.00 95.44 99 ALA A C 1
ATOM 753 O O . ALA A 1 99 ? -34.279 -3.149 26.319 1.00 95.44 99 ALA A O 1
ATOM 754 N N . VAL A 1 100 ? -35.984 -2.507 27.617 1.00 96.12 100 VAL A N 1
ATOM 755 C CA . VAL A 1 100 ? -35.562 -1.112 27.793 1.00 96.12 100 VAL A CA 1
ATOM 756 C C . VAL A 1 100 ? -35.164 -0.887 29.245 1.00 96.12 100 VAL A C 1
ATOM 758 O O . VAL A 1 100 ? -35.976 -1.043 30.154 1.00 96.12 100 VAL A O 1
ATOM 761 N N . HIS A 1 101 ? -33.921 -0.485 29.491 1.00 95.75 101 HIS A N 1
ATOM 762 C CA . HIS A 1 101 ? -33.471 -0.167 30.841 1.00 95.75 101 HIS A CA 1
ATOM 763 C C . HIS A 1 101 ? -34.268 1.013 31.432 1.00 95.75 101 HIS A C 1
ATOM 765 O O . HIS A 1 101 ? -34.511 2.019 30.762 1.00 95.75 101 HIS A O 1
ATOM 771 N N . ARG A 1 102 ? -34.641 0.935 32.716 1.00 94.50 102 ARG A N 1
ATOM 772 C CA . ARG A 1 102 ? -35.481 1.933 33.418 1.00 94.50 102 ARG A CA 1
ATOM 773 C C . ARG A 1 102 ? -35.017 3.389 33.312 1.00 94.50 102 ARG A C 1
ATOM 775 O O . ARG A 1 102 ? -35.851 4.293 33.339 1.00 94.50 102 ARG A O 1
ATOM 782 N N . ASN A 1 103 ? -33.714 3.625 33.181 1.00 94.19 103 ASN A N 1
ATOM 783 C CA . ASN A 1 103 ? -33.151 4.974 33.056 1.00 94.19 103 ASN A CA 1
ATOM 784 C C . ASN A 1 103 ? -33.444 5.616 31.691 1.00 94.19 103 ASN A C 1
ATOM 786 O O . ASN A 1 103 ? -33.460 6.837 31.583 1.00 94.19 103 ASN A O 1
ATOM 790 N N . VAL A 1 104 ? -33.731 4.806 30.668 1.00 94.75 104 VAL A N 1
ATOM 791 C CA . VAL A 1 104 ? -34.105 5.242 29.314 1.00 94.75 104 VAL A CA 1
ATOM 792 C C . VAL A 1 104 ? -35.554 4.864 28.986 1.00 94.75 104 VAL A C 1
ATOM 794 O O . VAL A 1 104 ? -35.915 4.668 27.828 1.00 94.75 104 VAL A O 1
ATOM 797 N N . LYS A 1 105 ? -36.422 4.795 30.007 1.00 94.19 105 LYS A N 1
ATOM 798 C CA . LYS A 1 105 ? -37.843 4.419 29.869 1.00 94.19 105 LYS A CA 1
ATOM 799 C C . LYS A 1 105 ? -38.633 5.265 28.862 1.00 94.19 105 LYS A C 1
ATOM 801 O O . LYS A 1 105 ? -39.618 4.777 28.319 1.00 94.19 105 LYS A O 1
ATOM 806 N N . SER A 1 106 ? -38.191 6.494 28.574 1.00 91.56 106 SER A N 1
ATOM 807 C CA . SER A 1 106 ? -38.807 7.350 27.550 1.00 91.56 106 SER A CA 1
ATOM 808 C C . SER A 1 106 ? -38.806 6.697 26.165 1.00 91.56 106 SER A C 1
ATOM 810 O O . SER A 1 106 ? -39.702 6.957 25.367 1.00 91.56 106 SER A O 1
ATOM 812 N N . VAL A 1 107 ? -37.851 5.803 25.886 1.00 93.00 107 VAL A N 1
ATOM 813 C CA . VAL A 1 107 ? -37.832 5.009 24.652 1.00 93.00 107 VAL A CA 1
ATOM 814 C C . VAL A 1 107 ? -39.043 4.082 24.584 1.00 93.00 107 VAL A C 1
ATOM 816 O O . VAL A 1 107 ? -39.719 4.050 23.561 1.00 93.00 107 VAL A O 1
ATOM 819 N N . ALA A 1 108 ? -39.373 3.380 25.672 1.00 91.75 108 ALA A N 1
ATOM 820 C CA . ALA A 1 108 ? -40.551 2.514 25.716 1.00 91.75 108 ALA A CA 1
ATOM 821 C C . ALA A 1 108 ? -41.851 3.317 25.525 1.00 91.75 108 ALA A C 1
ATOM 823 O O . ALA A 1 108 ? -42.758 2.871 24.823 1.00 91.75 108 ALA A O 1
ATOM 824 N N . ASP A 1 109 ? -41.922 4.532 26.080 1.00 88.19 109 ASP A N 1
ATOM 825 C CA . ASP A 1 109 ? -43.064 5.431 25.884 1.00 88.19 109 ASP A CA 1
ATOM 826 C C . ASP A 1 109 ? -43.221 5.867 24.416 1.00 88.19 109 ASP A C 1
ATOM 828 O O . ASP A 1 109 ? -44.341 5.882 23.896 1.00 88.19 109 ASP A O 1
ATOM 832 N N . ASN A 1 110 ? -42.111 6.141 23.724 1.00 87.81 110 ASN A N 1
ATOM 833 C CA . ASN A 1 110 ? -42.101 6.501 22.303 1.00 87.81 110 ASN A CA 1
ATOM 834 C C . ASN A 1 110 ? -42.486 5.326 21.385 1.00 87.81 110 ASN A C 1
ATOM 836 O O . ASN A 1 110 ? -43.076 5.540 20.327 1.00 87.81 110 ASN A O 1
ATOM 840 N N . LEU A 1 111 ? -42.209 4.087 21.798 1.00 88.38 111 LEU A N 1
ATOM 841 C CA . LEU A 1 111 ? -42.482 2.881 21.009 1.00 88.38 111 LEU A CA 1
ATOM 842 C C . LEU A 1 111 ? -43.928 2.377 21.108 1.00 88.38 111 LEU A C 1
ATOM 844 O O . LEU A 1 111 ? -44.285 1.463 20.368 1.00 88.38 111 LEU A O 1
ATOM 848 N N . ARG A 1 112 ? -44.794 2.981 21.936 1.00 82.31 112 ARG A N 1
ATOM 849 C CA . ARG A 1 112 ? -46.197 2.539 22.129 1.00 82.31 112 ARG A CA 1
ATOM 850 C C . ARG A 1 112 ? -47.036 2.476 20.846 1.00 82.31 112 ARG A C 1
ATOM 852 O O . ARG A 1 112 ? -48.060 1.803 20.830 1.00 82.31 112 ARG A O 1
ATOM 859 N N . LYS A 1 113 ? -46.644 3.214 19.803 1.00 76.88 113 LYS A N 1
ATOM 860 C CA . LYS A 1 113 ? -47.306 3.235 18.484 1.00 76.88 113 LYS A CA 1
ATOM 861 C C . LYS A 1 113 ? -46.537 2.467 17.399 1.00 76.88 113 LYS A C 1
ATOM 863 O O . LYS A 1 113 ? -46.982 2.453 16.256 1.00 76.88 113 LYS A O 1
ATOM 868 N N . SER A 1 114 ? -45.393 1.879 17.742 1.00 84.44 114 SER A N 1
ATOM 869 C CA . SER A 1 114 ? -44.558 1.093 16.828 1.00 84.44 114 SER A CA 1
ATOM 870 C C . SER A 1 114 ? -44.993 -0.376 16.807 1.00 84.44 114 SER A C 1
ATOM 872 O O . SER A 1 114 ? -45.814 -0.807 17.616 1.00 84.44 114 SER A O 1
ATOM 874 N N . SER A 1 115 ? -44.408 -1.174 15.912 1.00 85.56 115 SER A N 1
ATOM 875 C CA . SER A 1 115 ? -44.586 -2.632 15.900 1.00 85.56 115 SER A CA 1
ATOM 876 C C . SER A 1 115 ? -43.796 -3.370 16.993 1.00 85.56 115 SER A C 1
ATOM 878 O O . SER A 1 115 ? -43.900 -4.592 17.086 1.00 85.56 115 SER A O 1
ATOM 880 N N . PHE A 1 116 ? -42.980 -2.668 17.788 1.00 90.62 116 PHE A N 1
ATOM 881 C CA . PHE A 1 116 ? -42.140 -3.264 18.830 1.00 90.62 116 PHE A CA 1
ATOM 882 C C . PHE A 1 116 ? -42.866 -3.394 20.171 1.00 90.62 116 PHE A C 1
ATOM 884 O O . PHE A 1 116 ? -43.605 -2.506 20.594 1.00 90.62 116 PHE A O 1
ATOM 891 N N . GLN A 1 117 ? -42.600 -4.495 20.873 1.00 91.25 117 GLN A N 1
ATOM 892 C CA . GLN A 1 117 ? -43.100 -4.769 22.217 1.00 91.25 117 GLN A CA 1
ATOM 893 C C . GLN A 1 117 ? -42.014 -4.407 23.233 1.00 91.25 117 GLN A C 1
ATOM 895 O O . GLN A 1 117 ? -41.110 -5.198 23.495 1.00 91.25 117 GLN A O 1
ATOM 900 N N . ALA A 1 118 ? -42.080 -3.183 23.762 1.00 92.44 118 ALA A N 1
ATOM 901 C CA . ALA A 1 118 ? -41.092 -2.671 24.706 1.00 92.44 118 ALA A CA 1
ATOM 902 C C . ALA A 1 118 ? -41.461 -2.997 26.165 1.00 92.44 118 ALA A C 1
ATOM 904 O O . ALA A 1 118 ? -42.507 -2.567 26.653 1.00 92.44 118 ALA A O 1
ATOM 905 N N . GLU A 1 119 ? -40.576 -3.694 26.877 1.00 93.81 119 GLU A N 1
ATOM 906 C CA . GLU A 1 119 ? -40.680 -3.967 28.315 1.00 93.81 119 GLU A CA 1
ATOM 907 C C . GLU A 1 119 ? -39.626 -3.161 29.083 1.00 93.81 119 GLU A C 1
ATOM 909 O O . GLU A 1 119 ? -38.443 -3.185 28.744 1.00 93.81 119 GLU A O 1
ATOM 914 N N . VAL A 1 120 ? -40.037 -2.446 30.137 1.00 94.81 120 VAL A N 1
ATOM 915 C CA . VAL A 1 120 ? -39.102 -1.692 30.984 1.00 94.81 120 VAL A CA 1
ATOM 916 C C . VAL A 1 120 ? -38.523 -2.600 32.066 1.00 94.81 120 VAL A C 1
ATOM 918 O O . VAL A 1 120 ? -39.255 -3.095 32.920 1.00 94.81 120 VAL A O 1
ATOM 921 N N . VAL A 1 121 ? -37.199 -2.754 32.076 1.00 94.12 121 VAL A N 1
ATOM 922 C CA . VAL A 1 121 ? -36.469 -3.659 32.975 1.00 94.12 121 VAL A CA 1
ATOM 923 C C . VAL A 1 121 ? -35.459 -2.913 33.855 1.00 94.12 121 VAL A C 1
ATOM 925 O O . VAL A 1 121 ? -35.034 -1.793 33.563 1.00 94.12 121 VAL A O 1
ATOM 928 N N . GLY A 1 122 ? -35.068 -3.531 34.973 1.00 89.38 122 GLY A N 1
ATOM 929 C CA . GLY A 1 122 ? -34.092 -2.964 35.914 1.00 89.38 122 GLY A CA 1
ATOM 930 C C . GLY A 1 122 ? -32.620 -3.173 35.537 1.00 89.38 122 GLY A C 1
ATOM 931 O O . GLY A 1 122 ? -31.771 -2.521 36.137 1.00 89.38 122 GLY A O 1
ATOM 932 N N . GLY A 1 123 ? -32.346 -4.070 34.588 1.00 89.50 123 GLY A N 1
ATOM 933 C CA . GLY A 1 123 ? -31.025 -4.521 34.138 1.00 89.50 123 GLY A CA 1
ATOM 934 C C . GLY A 1 123 ? -31.186 -5.597 33.061 1.00 89.50 123 GLY A C 1
ATOM 935 O O . GLY A 1 123 ? -32.309 -6.048 32.807 1.00 89.50 123 GLY A O 1
ATOM 936 N N . PHE A 1 124 ? -30.093 -6.000 32.419 1.00 90.50 124 PHE A N 1
ATOM 937 C CA . PHE A 1 124 ? -30.144 -7.058 31.415 1.00 90.50 124 PHE A CA 1
ATOM 938 C C . PHE A 1 124 ? -30.202 -8.438 32.079 1.00 90.50 124 PHE A C 1
ATOM 940 O O . PHE A 1 124 ? -29.599 -8.677 33.120 1.00 90.50 124 PHE A O 1
ATOM 947 N N . SER A 1 125 ? -30.919 -9.373 31.460 1.00 84.81 125 SER A N 1
ATOM 948 C CA . SER A 1 125 ? -30.857 -10.788 31.815 1.00 84.81 125 SER A CA 1
ATOM 949 C C . SER A 1 125 ? -31.104 -11.637 30.578 1.00 84.81 125 SER A C 1
ATOM 951 O O . SER A 1 125 ? -32.067 -11.410 29.844 1.00 84.81 125 SER A O 1
ATOM 953 N N . GLY A 1 126 ? -30.298 -12.684 30.388 1.00 75.12 126 GLY A N 1
ATOM 954 C CA . GLY A 1 126 ? -30.491 -13.641 29.291 1.00 75.12 126 GLY A CA 1
ATOM 955 C C . GLY A 1 126 ? -31.847 -14.369 29.304 1.00 75.12 126 GLY A C 1
ATOM 956 O O . GLY A 1 126 ? -32.211 -15.009 28.323 1.00 75.12 126 GLY A O 1
ATOM 957 N N . ARG A 1 127 ? -32.622 -14.265 30.393 1.00 79.19 127 ARG A N 1
ATOM 958 C CA . ARG A 1 127 ? -33.962 -14.864 30.527 1.00 79.19 127 ARG A CA 1
ATOM 959 C C . ARG A 1 127 ? -35.091 -14.004 29.955 1.00 79.19 127 ARG A C 1
ATOM 961 O O . ARG A 1 127 ? -36.211 -14.493 29.870 1.00 79.19 127 ARG A O 1
ATOM 968 N N . LEU A 1 128 ? -34.814 -12.753 29.579 1.00 79.56 128 LEU A N 1
ATOM 969 C CA . LEU A 1 128 ? -35.831 -11.809 29.099 1.00 79.56 128 LEU A CA 1
ATOM 970 C C . LEU A 1 128 ? -36.419 -12.195 27.732 1.00 79.56 128 LEU A C 1
ATOM 972 O O . LEU A 1 128 ? -37.485 -11.713 27.374 1.00 79.56 128 LEU A O 1
ATOM 976 N N . GLY A 1 129 ? -35.729 -13.026 26.939 1.00 82.81 129 GLY A N 1
ATOM 977 C CA . GLY A 1 129 ? -36.180 -13.416 25.592 1.00 82.81 129 GLY A CA 1
ATOM 978 C C . GLY A 1 129 ? -36.222 -12.270 24.565 1.00 82.81 129 GLY A C 1
ATOM 979 O O . GLY A 1 129 ? -36.629 -12.484 23.421 1.00 82.81 129 GLY A O 1
ATOM 980 N N . ALA A 1 130 ? -35.796 -11.064 24.954 1.00 88.62 130 ALA A N 1
ATOM 981 C CA . ALA A 1 130 ? -35.769 -9.888 24.096 1.00 88.62 130 ALA A CA 1
ATOM 982 C C . ALA A 1 130 ? -34.743 -10.041 22.965 1.00 88.62 130 ALA A C 1
ATOM 984 O O . ALA A 1 130 ? -33.615 -10.483 23.190 1.00 88.62 130 ALA A O 1
ATOM 985 N N . GLY A 1 131 ? -35.129 -9.644 21.751 1.00 90.75 131 GLY A N 1
ATOM 986 C CA . GLY A 1 131 ? -34.231 -9.623 20.593 1.00 90.75 131 GLY A CA 1
ATOM 987 C C . GLY A 1 131 ? -33.298 -8.411 20.596 1.00 90.75 131 GLY A C 1
ATOM 988 O O . GLY A 1 131 ? -32.196 -8.473 20.051 1.00 90.75 131 GLY A O 1
ATOM 989 N N . VAL A 1 132 ? -33.719 -7.318 21.243 1.00 96.06 132 VAL A N 1
ATOM 990 C CA . VAL A 1 132 ? -32.943 -6.078 21.357 1.00 96.06 132 VAL A CA 1
ATOM 991 C C . VAL A 1 132 ? -32.965 -5.553 22.793 1.00 96.06 132 VAL A C 1
ATOM 993 O O . VAL A 1 132 ? -34.013 -5.543 23.439 1.00 96.06 132 VAL A O 1
ATOM 996 N N . TYR A 1 133 ? -31.818 -5.078 23.280 1.00 96.69 133 TYR A N 1
ATOM 997 C CA . TYR A 1 133 ? -31.685 -4.390 24.563 1.00 96.69 133 TYR A CA 1
ATOM 998 C C . TYR A 1 133 ? -31.297 -2.920 24.367 1.00 96.69 133 TYR A C 1
ATOM 1000 O O . TYR A 1 133 ? -30.333 -2.614 23.662 1.00 96.69 133 TYR A O 1
ATOM 1008 N N . VAL A 1 134 ? -32.036 -2.010 25.005 1.00 97.44 134 VAL A N 1
ATOM 1009 C CA . VAL A 1 134 ? -31.807 -0.559 24.957 1.00 97.44 134 VAL A CA 1
ATOM 1010 C C . VAL A 1 134 ? -31.382 -0.057 26.332 1.00 97.44 134 VAL A C 1
ATOM 1012 O O . VAL A 1 134 ? -32.095 -0.256 27.315 1.00 97.44 134 VAL A O 1
ATOM 1015 N N . THR A 1 135 ? -30.245 0.632 26.413 1.00 96.94 135 THR A N 1
ATOM 1016 C CA . THR A 1 135 ? -29.692 1.112 27.688 1.00 96.94 135 THR A CA 1
ATOM 1017 C C . THR A 1 135 ? -28.920 2.418 27.543 1.00 96.94 135 THR A C 1
ATOM 1019 O O . THR A 1 135 ? -28.416 2.756 26.472 1.00 96.94 135 THR A O 1
ATOM 1022 N N . ASP A 1 136 ? -28.778 3.144 28.651 1.00 96.06 136 ASP A N 1
ATOM 1023 C CA . ASP A 1 136 ? -27.731 4.154 28.764 1.00 96.06 136 ASP A CA 1
ATOM 1024 C C . ASP A 1 136 ? -26.346 3.502 28.963 1.00 96.06 136 ASP A C 1
ATOM 1026 O O . ASP A 1 136 ? -26.230 2.339 29.366 1.00 96.06 136 ASP A O 1
ATOM 1030 N N . ALA A 1 137 ? -25.288 4.267 28.698 1.00 96.12 137 ALA A N 1
ATOM 1031 C CA . ALA A 1 137 ? -23.900 3.829 28.803 1.00 96.12 137 ALA A CA 1
ATOM 1032 C C . ALA A 1 137 ? -23.371 3.715 30.248 1.00 96.12 137 ALA A C 1
ATOM 1034 O O . ALA A 1 137 ? -22.245 3.265 30.453 1.00 96.12 137 ALA A O 1
ATOM 1035 N N . TYR A 1 138 ? -24.145 4.101 31.262 1.00 94.00 138 TYR A N 1
ATOM 1036 C CA . TYR A 1 138 ? -23.741 4.054 32.672 1.00 94.00 138 TYR A CA 1
ATOM 1037 C C . TYR A 1 138 ? -24.222 2.773 33.362 1.00 94.00 138 TYR A C 1
ATOM 1039 O O . TYR A 1 138 ? -23.601 2.309 34.317 1.00 94.00 138 TYR A O 1
ATOM 1047 N N . SER A 1 139 ? -25.291 2.168 32.846 1.00 90.56 139 SER A N 1
ATOM 1048 C CA . SER A 1 139 ? -26.041 1.095 33.511 1.00 90.56 139 SER A CA 1
ATOM 1049 C C . SER A 1 139 ? -25.703 -0.320 33.030 1.00 90.56 139 SER A C 1
ATOM 1051 O O . SER A 1 139 ? -26.458 -1.251 33.275 1.00 90.56 139 SER A O 1
ATOM 1053 N N . VAL A 1 140 ? -24.561 -0.512 32.362 1.00 86.19 140 VAL A N 1
ATOM 1054 C CA . VAL A 1 140 ? -24.140 -1.821 31.807 1.00 86.19 140 VAL A CA 1
ATOM 1055 C C . VAL A 1 140 ? -23.179 -2.613 32.706 1.00 86.19 140 VAL A C 1
ATOM 1057 O O . VAL A 1 140 ? -22.789 -3.734 32.377 1.00 86.19 140 VAL A O 1
ATOM 1060 N N . GLY A 1 141 ? -22.744 -2.027 33.826 1.00 71.56 141 GLY A N 1
ATOM 1061 C CA . GLY A 1 141 ? -21.603 -2.523 34.603 1.00 71.56 141 GLY A CA 1
ATOM 1062 C C . GLY A 1 141 ? -21.794 -3.896 35.257 1.00 71.56 141 GLY A C 1
ATOM 1063 O O . GLY A 1 141 ? -20.834 -4.660 35.316 1.00 71.56 141 GLY A O 1
ATOM 1064 N N . ALA A 1 142 ? -23.001 -4.224 35.725 1.00 75.81 142 ALA A N 1
ATOM 1065 C CA . ALA A 1 142 ? -23.285 -5.523 36.348 1.00 75.81 142 ALA A CA 1
ATOM 1066 C C . ALA A 1 142 ? -23.414 -6.657 35.313 1.00 75.81 142 ALA A C 1
ATOM 1068 O O . ALA A 1 142 ? -22.983 -7.779 35.570 1.00 75.81 142 ALA A O 1
ATOM 1069 N N . ASP A 1 143 ? -23.909 -6.334 34.115 1.00 83.81 143 ASP A N 1
ATOM 1070 C CA . ASP A 1 143 ? -24.371 -7.325 33.134 1.00 83.81 143 ASP A CA 1
ATOM 1071 C C . ASP A 1 143 ? -23.436 -7.448 31.919 1.00 83.81 143 ASP A C 1
ATOM 1073 O O . ASP A 1 143 ? -23.761 -8.102 30.931 1.00 83.81 143 ASP A O 1
ATOM 1077 N N . THR A 1 144 ? -22.258 -6.814 31.960 1.00 89.75 144 THR A N 1
ATOM 1078 C CA . THR A 1 144 ? -21.355 -6.660 30.802 1.00 89.75 144 THR A CA 1
ATOM 1079 C C . THR A 1 144 ? -21.064 -7.985 30.087 1.00 89.75 144 THR A C 1
ATOM 1081 O O . THR A 1 144 ? -21.186 -8.063 28.867 1.00 89.75 144 THR A O 1
ATOM 1084 N N . LYS A 1 145 ? -20.689 -9.040 30.826 1.00 90.81 145 LYS A N 1
ATOM 1085 C CA . LYS A 1 145 ? -20.346 -10.343 30.226 1.00 90.81 145 LYS A CA 1
ATOM 1086 C C . LYS A 1 145 ? -21.552 -11.003 29.560 1.00 90.81 145 LYS A C 1
ATOM 1088 O O . LYS A 1 145 ? -21.408 -11.574 28.483 1.00 90.81 145 LYS A O 1
ATOM 1093 N N . GLU A 1 146 ? -22.726 -10.911 30.183 1.00 92.44 146 GLU A N 1
ATOM 1094 C CA . GLU A 1 146 ? -23.963 -11.453 29.617 1.00 92.44 146 GLU A CA 1
ATOM 1095 C C . GLU A 1 146 ? -24.395 -10.671 28.375 1.00 92.44 146 GLU A C 1
ATOM 1097 O O . GLU A 1 146 ? -24.771 -11.283 27.381 1.00 92.44 146 GLU A O 1
ATOM 1102 N N . LEU A 1 147 ? -24.267 -9.340 28.388 1.00 93.69 147 LEU A N 1
ATOM 1103 C CA . LEU A 1 147 ? -24.564 -8.482 27.238 1.00 93.69 147 LEU A CA 1
ATOM 1104 C C . LEU A 1 147 ? -23.644 -8.757 26.046 1.00 93.69 147 LEU A C 1
ATOM 1106 O O . LEU A 1 147 ? -24.113 -8.851 24.913 1.00 93.69 147 LEU A O 1
ATOM 1110 N N . VAL A 1 148 ? -22.340 -8.917 26.288 1.00 95.12 148 VAL A N 1
ATOM 1111 C CA . VAL A 1 148 ? -21.383 -9.281 25.234 1.00 95.12 148 VAL A CA 1
ATOM 1112 C C . VAL A 1 148 ? -21.701 -10.670 24.675 1.00 95.12 148 VAL A C 1
ATOM 1114 O O . VAL A 1 148 ? -21.697 -10.844 23.458 1.00 95.12 148 VAL A O 1
ATOM 1117 N N . ALA A 1 149 ? -22.039 -11.642 25.528 1.00 94.31 149 ALA A N 1
ATOM 1118 C CA . ALA A 1 149 ? -22.447 -12.977 25.089 1.00 94.31 149 ALA A CA 1
ATOM 1119 C C . ALA A 1 149 ? -23.757 -12.955 24.281 1.00 94.31 149 ALA A C 1
ATOM 1121 O O . ALA A 1 149 ? -23.849 -13.612 23.246 1.00 94.31 149 ALA A O 1
ATOM 1122 N N . PHE A 1 150 ? -24.740 -12.164 24.715 1.00 94.69 150 PHE A N 1
ATOM 1123 C CA . PHE A 1 150 ? -26.001 -11.943 24.010 1.00 94.69 150 PHE A CA 1
ATOM 1124 C C . PHE A 1 150 ? -25.773 -11.357 22.617 1.00 94.69 150 PHE A C 1
ATOM 1126 O O . PHE A 1 150 ? -26.256 -11.913 21.632 1.00 94.69 150 PHE A O 1
ATOM 1133 N N . MET A 1 151 ? -24.973 -10.292 22.518 1.00 94.62 151 MET A N 1
ATOM 1134 C CA . MET A 1 151 ? -24.615 -9.692 21.235 1.00 94.62 151 MET A CA 1
ATOM 1135 C C . MET A 1 151 ? -23.873 -10.700 20.351 1.00 94.62 151 MET A C 1
ATOM 1137 O O . MET A 1 151 ? -24.247 -10.916 19.205 1.00 94.62 151 MET A O 1
ATOM 1141 N N . LYS A 1 152 ? -22.889 -11.423 20.896 1.00 93.75 152 LYS A N 1
ATOM 1142 C CA . LYS A 1 152 ? -22.152 -12.452 20.150 1.00 93.75 152 LYS A CA 1
ATOM 1143 C C . LYS A 1 152 ? -23.068 -13.535 19.566 1.00 93.75 152 LYS A C 1
ATOM 1145 O O . LYS A 1 152 ? -22.804 -14.013 18.463 1.00 93.75 152 LYS A O 1
ATOM 1150 N N . ALA A 1 153 ? -24.139 -13.885 20.279 1.00 92.94 153 ALA A N 1
ATOM 1151 C CA . ALA A 1 153 ? -25.127 -14.888 19.887 1.00 92.94 153 ALA A CA 1
ATOM 1152 C C . ALA A 1 153 ? -26.199 -14.392 18.893 1.00 92.94 153 ALA A C 1
ATOM 1154 O O . ALA A 1 153 ? -27.050 -15.185 18.501 1.00 92.94 153 ALA A O 1
ATOM 1155 N N . GLY A 1 154 ? -26.174 -13.120 18.475 1.00 92.75 154 GLY A N 1
ATOM 1156 C CA . GLY A 1 154 ? -27.150 -12.557 17.529 1.00 92.75 154 GLY A CA 1
ATOM 1157 C C . GLY A 1 154 ? -28.038 -11.451 18.097 1.00 92.75 154 GLY A C 1
ATOM 1158 O O . GLY A 1 154 ? -28.827 -10.872 17.358 1.00 92.75 154 GLY A O 1
ATOM 1159 N N . GLY A 1 155 ? -27.913 -11.140 19.387 1.00 94.25 155 GLY A N 1
ATOM 1160 C CA . GLY A 1 155 ? -28.675 -10.081 20.037 1.00 94.25 155 GLY A CA 1
ATOM 1161 C C . GLY A 1 155 ? -28.320 -8.677 19.544 1.00 94.25 155 GLY A C 1
ATOM 1162 O O . GLY A 1 155 ? -27.175 -8.392 19.178 1.00 94.25 155 GLY A O 1
ATOM 1163 N N . GLY A 1 156 ? -29.306 -7.782 19.570 1.00 96.75 156 GLY A N 1
ATOM 1164 C CA . GLY A 1 156 ? -29.135 -6.371 19.237 1.00 96.75 156 GLY A CA 1
ATOM 1165 C C . GLY A 1 156 ? -28.939 -5.489 20.470 1.00 96.75 156 GLY A C 1
ATOM 1166 O O . GLY A 1 156 ? -29.692 -5.600 21.435 1.00 96.75 156 GLY A O 1
ATOM 1167 N N . VAL A 1 157 ? -27.980 -4.561 20.440 1.00 97.62 157 VAL A N 1
ATOM 1168 C CA . VAL A 1 157 ? -27.773 -3.582 21.523 1.00 97.62 157 VAL A CA 1
ATOM 1169 C C . VAL A 1 157 ? -27.880 -2.150 20.994 1.00 97.62 157 VAL A C 1
ATOM 1171 O O . VAL A 1 157 ? -27.165 -1.758 20.075 1.00 97.62 157 VAL A O 1
ATOM 1174 N N . LEU A 1 158 ? -28.747 -1.338 21.599 1.00 98.31 158 LEU A N 1
ATOM 1175 C CA . LEU A 1 158 ? -28.775 0.113 21.408 1.00 98.31 158 LEU A CA 1
ATOM 1176 C C . LEU A 1 158 ? -28.284 0.780 22.691 1.00 98.31 158 LEU A C 1
ATOM 1178 O O . LEU A 1 158 ? -28.946 0.709 23.727 1.00 98.31 158 LEU A O 1
ATOM 1182 N N . ILE A 1 159 ? -27.123 1.425 22.622 1.00 98.06 159 ILE A N 1
ATOM 1183 C CA . ILE A 1 159 ? -26.490 2.064 23.776 1.00 98.06 159 ILE A CA 1
ATOM 1184 C C . ILE A 1 159 ? -26.261 3.546 23.516 1.00 98.06 159 ILE A C 1
ATOM 1186 O O . ILE A 1 159 ? -25.810 3.946 22.442 1.00 98.06 159 ILE A O 1
ATOM 1190 N N . ALA A 1 160 ? -26.559 4.379 24.506 1.00 97.94 160 ALA A N 1
ATOM 1191 C CA . ALA A 1 160 ? -26.380 5.817 24.380 1.00 97.94 160 ALA A CA 1
ATOM 1192 C C . ALA A 1 160 ? -25.812 6.434 25.654 1.00 97.94 160 ALA A C 1
ATOM 1194 O O . ALA A 1 160 ? -26.199 6.068 26.759 1.00 97.94 160 ALA A O 1
ATOM 1195 N N . GLY A 1 161 ? -24.897 7.384 25.520 1.00 96.75 161 GLY A N 1
ATOM 1196 C CA . GLY A 1 161 ? -24.369 8.101 26.674 1.00 96.75 161 GLY A CA 1
ATOM 1197 C C . GLY A 1 161 ? -23.123 8.892 26.350 1.00 96.75 161 GLY A C 1
ATOM 1198 O O . GLY A 1 161 ? -22.683 8.931 25.205 1.00 96.75 161 GLY A O 1
ATOM 1199 N N . GLN A 1 162 ? -22.535 9.510 27.365 1.00 95.38 162 GLN A N 1
ATOM 1200 C CA . GLN A 1 162 ? -21.348 10.333 27.193 1.00 95.38 162 GLN A CA 1
ATOM 1201 C C . GLN A 1 162 ? -20.264 9.983 28.223 1.00 95.38 162 GLN A C 1
ATOM 1203 O O . GLN A 1 162 ? -20.498 9.879 29.427 1.00 95.38 162 GLN A O 1
ATOM 1208 N N . ALA A 1 163 ? -19.047 9.748 27.740 1.00 96.06 163 ALA A N 1
ATOM 1209 C CA . ALA A 1 163 ? -17.906 9.414 28.586 1.00 96.06 163 ALA A CA 1
ATOM 1210 C C . ALA A 1 163 ? -17.145 10.655 29.066 1.00 96.06 163 ALA A C 1
ATOM 1212 O O . ALA A 1 163 ? -16.383 10.559 30.026 1.00 96.06 163 ALA A O 1
ATOM 1213 N N . TRP A 1 164 ? -17.326 11.814 28.424 1.00 94.56 164 TRP A N 1
ATOM 1214 C CA . TRP A 1 164 ? -16.587 13.030 28.772 1.00 94.56 164 TRP A CA 1
ATOM 1215 C C . TRP A 1 164 ? -16.940 13.541 30.176 1.00 94.56 164 TRP A C 1
ATOM 1217 O O . TRP A 1 164 ? -16.038 13.892 30.935 1.00 94.56 164 TRP A O 1
ATOM 1227 N N . SER A 1 165 ? -18.214 13.519 30.580 1.00 93.88 165 SER A N 1
ATOM 1228 C CA . SER A 1 165 ? -18.612 13.952 31.924 1.00 93.88 165 SER A CA 1
ATOM 1229 C C . SER A 1 165 ? -18.303 12.884 32.970 1.00 93.88 165 SER A C 1
ATOM 1231 O O . SER A 1 165 ? -17.942 13.239 34.091 1.00 93.88 165 SER A O 1
ATOM 1233 N N . TRP A 1 166 ? -18.325 11.593 32.607 1.00 94.75 166 TRP A N 1
ATOM 1234 C CA . TRP A 1 166 ? -17.791 10.539 33.477 1.00 94.75 166 TRP A CA 1
ATOM 1235 C C . TRP A 1 166 ? -16.297 10.749 33.750 1.00 94.75 166 TRP A C 1
ATOM 1237 O O . TRP A 1 166 ? -15.872 10.707 34.905 1.00 94.75 166 TRP A O 1
ATOM 1247 N N . ALA A 1 167 ? -15.513 11.039 32.707 1.00 93.31 167 ALA A N 1
ATOM 1248 C CA . ALA A 1 167 ? -14.080 11.297 32.818 1.00 93.31 167 ALA A CA 1
ATOM 1249 C C . ALA A 1 167 ? -13.779 12.548 33.661 1.00 93.31 167 ALA A C 1
ATOM 1251 O O . ALA A 1 167 ? -12.794 12.559 34.395 1.00 93.31 167 ALA A O 1
ATOM 1252 N N . GLY A 1 168 ? -14.653 13.562 33.627 1.00 91.31 168 GLY A N 1
ATOM 1253 C CA . GLY A 1 168 ? -14.564 14.734 34.503 1.00 91.31 168 GLY A CA 1
ATOM 1254 C C . GLY A 1 168 ? -14.621 14.390 35.998 1.00 91.31 168 GLY A C 1
ATOM 1255 O O . GLY A 1 168 ? -13.926 15.018 36.793 1.00 91.31 168 GLY A O 1
ATOM 1256 N N . GLY A 1 169 ? -15.389 13.362 36.379 1.00 90.88 169 GLY A N 1
ATOM 1257 C CA . GLY A 1 169 ? -15.443 12.840 37.752 1.00 90.88 169 GLY A CA 1
ATOM 1258 C C . GLY A 1 169 ? -14.364 11.801 38.091 1.00 90.88 169 GLY A C 1
ATOM 1259 O O . GLY A 1 169 ? -14.178 11.482 39.262 1.00 90.88 169 GLY A O 1
ATOM 1260 N N . HIS A 1 170 ? -13.646 11.283 37.089 1.00 89.88 170 HIS A N 1
ATOM 1261 C CA . HIS A 1 170 ? -12.635 10.227 37.235 1.00 89.88 170 HIS A CA 1
ATOM 1262 C C . HIS A 1 170 ? -11.314 10.623 36.551 1.00 89.88 170 HIS A C 1
ATOM 1264 O O . HIS A 1 170 ? -10.831 9.913 35.659 1.00 89.88 170 HIS A O 1
ATOM 1270 N N . PRO A 1 171 ? -10.707 11.761 36.935 1.00 81.31 171 PRO A N 1
ATOM 1271 C CA . PRO A 1 171 ? -9.467 12.209 36.320 1.00 81.31 171 PRO A CA 1
ATOM 1272 C C . PRO A 1 171 ? -8.373 11.149 36.520 1.00 81.31 171 PRO A C 1
ATOM 1274 O O . PRO A 1 171 ? -8.264 10.558 37.593 1.00 81.31 171 PRO A O 1
ATOM 1277 N N . LYS A 1 172 ? -7.548 10.925 35.489 1.00 81.69 172 LYS A N 1
ATOM 1278 C CA . LYS A 1 172 ? -6.474 9.906 35.423 1.00 81.69 172 LYS A CA 1
ATOM 1279 C C . LYS A 1 172 ? -6.923 8.448 35.251 1.00 81.69 172 LYS A C 1
ATOM 1281 O O . LYS A 1 172 ? -6.068 7.587 35.077 1.00 81.69 172 LYS A O 1
ATOM 1286 N N . GLN A 1 173 ? -8.221 8.145 35.265 1.00 86.44 173 GLN A N 1
ATOM 1287 C CA . GLN A 1 173 ? -8.693 6.798 34.933 1.00 86.44 173 GLN A CA 1
ATOM 1288 C C . GLN A 1 173 ? -8.744 6.585 33.414 1.00 86.44 173 GLN A C 1
ATOM 1290 O O . GLN A 1 173 ? -9.123 7.483 32.659 1.00 86.44 173 GLN A O 1
ATOM 1295 N N . ASN A 1 174 ? -8.402 5.376 32.957 1.00 88.81 174 ASN A N 1
ATOM 1296 C CA . ASN A 1 174 ? -8.467 5.025 31.541 1.00 88.81 174 ASN A CA 1
ATOM 1297 C C . ASN A 1 174 ? -9.931 4.884 31.087 1.00 88.81 174 ASN A C 1
ATOM 1299 O O . ASN A 1 174 ? -10.563 3.843 31.266 1.00 88.81 174 ASN A O 1
ATOM 1303 N N . THR A 1 175 ? -10.465 5.941 30.471 1.00 92.31 175 THR A N 1
ATOM 1304 C CA . THR A 1 175 ? -11.846 5.997 29.970 1.00 92.31 175 THR A CA 1
ATOM 1305 C C . THR A 1 175 ? -12.173 4.878 28.977 1.00 92.31 175 THR A C 1
ATOM 1307 O O . THR A 1 175 ? -13.315 4.428 28.943 1.00 92.31 175 THR A O 1
ATOM 1310 N N . LEU A 1 176 ? -11.205 4.399 28.184 1.00 91.69 176 LEU A N 1
ATOM 1311 C CA . LEU A 1 176 ? -11.454 3.344 27.192 1.00 91.69 176 LEU A CA 1
ATOM 1312 C C . LEU A 1 176 ? -11.839 2.012 27.848 1.00 91.69 176 LEU A C 1
ATOM 1314 O O . LEU A 1 176 ? -12.648 1.287 27.284 1.00 91.69 176 LEU A O 1
ATOM 1318 N N . LEU A 1 177 ? -11.301 1.722 29.034 1.00 90.31 177 LEU A N 1
ATOM 1319 C CA . LEU A 1 177 ? -11.476 0.433 29.718 1.00 90.31 177 LEU A CA 1
ATOM 1320 C C . LEU A 1 177 ? -12.449 0.518 30.899 1.00 90.31 177 LEU A C 1
ATOM 1322 O O . LEU A 1 177 ? -13.144 -0.441 31.232 1.00 90.31 177 LEU A O 1
ATOM 1326 N N . LEU A 1 178 ? -12.500 1.676 31.564 1.00 91.88 178 LEU A N 1
ATOM 1327 C CA . LEU A 1 178 ? -13.218 1.823 32.830 1.00 91.88 178 LEU A CA 1
ATOM 1328 C C . LEU A 1 178 ? -14.620 2.417 32.673 1.00 91.88 178 LEU A C 1
ATOM 1330 O O . LEU A 1 178 ? -15.479 2.140 33.513 1.00 91.88 178 LEU A O 1
ATOM 1334 N N . PHE A 1 179 ? -14.896 3.159 31.594 1.00 94.75 179 PHE A N 1
ATOM 1335 C CA . PHE A 1 179 ? -16.246 3.655 31.328 1.00 94.75 179 PHE A CA 1
ATOM 1336 C C . PHE A 1 179 ? -17.192 2.497 30.989 1.00 94.75 179 PHE A C 1
ATOM 1338 O O . PHE A 1 179 ? -16.913 1.718 30.079 1.00 94.75 179 PHE A O 1
ATOM 1345 N N . GLY A 1 180 ? -18.325 2.406 31.695 1.00 93.50 180 GLY A N 1
ATOM 1346 C CA . GLY A 1 180 ? -19.275 1.293 31.584 1.00 93.50 180 GLY A CA 1
ATOM 1347 C C . GLY A 1 180 ? -19.636 0.955 30.139 1.00 93.50 180 GLY A C 1
ATOM 1348 O O . GLY A 1 180 ? -19.425 -0.175 29.712 1.00 93.50 180 GLY A O 1
ATOM 1349 N N . GLY A 1 181 ? -20.098 1.940 29.366 1.00 95.38 181 GLY A N 1
ATOM 1350 C CA . GLY A 1 181 ? -20.543 1.733 27.989 1.00 95.38 181 GLY A CA 1
ATOM 1351 C C . GLY A 1 181 ? -19.463 1.154 27.087 1.00 95.38 181 GLY A C 1
ATOM 1352 O O . GLY A 1 181 ? -19.758 0.264 26.292 1.00 95.38 181 GLY A O 1
ATOM 1353 N N . ASN A 1 182 ? -18.207 1.568 27.284 1.00 96.38 182 ASN A N 1
ATOM 1354 C CA . ASN A 1 182 ? -17.081 1.041 26.520 1.00 96.38 182 ASN A CA 1
ATOM 1355 C C . ASN A 1 182 ? -16.857 -0.446 26.778 1.00 96.38 182 ASN A C 1
ATOM 1357 O O . ASN A 1 182 ? -16.409 -1.121 25.860 1.00 96.38 182 ASN A O 1
ATOM 1361 N N . LYS A 1 183 ? -17.235 -0.983 27.946 1.00 94.88 183 LYS A N 1
ATOM 1362 C CA . LYS A 1 183 ? -17.119 -2.419 28.246 1.00 94.88 183 LYS A CA 1
ATOM 1363 C C . LYS A 1 183 ? -17.977 -3.309 27.349 1.00 94.88 183 LYS A C 1
ATOM 1365 O O . LYS A 1 183 ? -17.655 -4.479 27.170 1.00 94.88 183 LYS A O 1
ATOM 1370 N N . VAL A 1 184 ? -19.042 -2.748 26.772 1.00 95.56 184 VAL A N 1
ATOM 1371 C CA . VAL A 1 184 ? -19.924 -3.431 25.817 1.00 95.56 184 VAL A CA 1
ATOM 1372 C C . VAL A 1 184 ? -19.661 -2.939 24.397 1.00 95.56 184 VAL A C 1
ATOM 1374 O O . VAL A 1 184 ? -19.415 -3.746 23.511 1.00 95.56 184 VAL A O 1
ATOM 1377 N N . SER A 1 185 ? -19.655 -1.627 24.147 1.00 97.00 185 SER A N 1
ATOM 1378 C CA . SER A 1 185 ? -19.485 -1.107 22.783 1.00 97.00 185 SER A CA 1
ATOM 1379 C C . SER A 1 185 ? -18.074 -1.311 22.229 1.00 97.00 185 SER A C 1
ATOM 1381 O O . SER A 1 185 ? -17.897 -1.492 21.022 1.00 97.00 185 SER A O 1
ATOM 1383 N N . GLY A 1 186 ? -17.072 -1.335 23.111 1.00 96.12 186 GLY A N 1
ATOM 1384 C CA . GLY A 1 186 ? -15.674 -1.494 22.740 1.00 96.12 186 GLY A CA 1
ATOM 1385 C C . GLY A 1 186 ? -15.413 -2.825 22.047 1.00 96.12 186 GLY A C 1
ATOM 1386 O O . GLY A 1 186 ? -14.671 -2.830 21.071 1.00 96.12 186 GLY A O 1
ATOM 1387 N N . VAL A 1 187 ? -16.060 -3.932 22.455 1.00 95.94 187 VAL A N 1
ATOM 1388 C CA . VAL A 1 187 ? -15.846 -5.249 21.809 1.00 95.94 187 VAL A CA 1
ATOM 1389 C C . VAL A 1 187 ? -16.217 -5.237 20.322 1.00 95.94 187 VAL A C 1
ATOM 1391 O O . VAL A 1 187 ? -15.623 -5.960 19.529 1.00 95.94 187 VAL A O 1
ATOM 1394 N N . ALA A 1 188 ? -17.153 -4.362 19.941 1.00 96.31 188 ALA A N 1
ATOM 1395 C CA . ALA A 1 188 ? -17.575 -4.123 18.566 1.00 96.31 188 ALA A CA 1
ATOM 1396 C C . ALA A 1 188 ? -16.791 -2.980 17.887 1.00 96.31 188 ALA A C 1
ATOM 1398 O O . ALA A 1 188 ? -17.145 -2.540 16.796 1.00 96.31 188 ALA A O 1
ATOM 1399 N N . GLY A 1 189 ? -15.738 -2.465 18.521 1.00 96.06 189 GLY A N 1
ATOM 1400 C CA . GLY A 1 189 ? -14.859 -1.439 17.968 1.00 96.06 189 GLY A CA 1
ATOM 1401 C C . GLY A 1 189 ? -15.372 -0.002 18.084 1.00 96.06 189 GLY A C 1
ATOM 1402 O O . GLY A 1 189 ? -14.860 0.861 17.377 1.00 96.06 189 GLY A O 1
ATOM 1403 N N . ILE A 1 190 ? -16.352 0.288 18.948 1.00 97.69 190 ILE A N 1
ATOM 1404 C CA . ILE A 1 190 ? -16.863 1.653 19.156 1.00 97.69 190 ILE A CA 1
ATOM 1405 C C . ILE A 1 190 ? -16.592 2.104 20.591 1.00 97.69 190 ILE A C 1
ATOM 1407 O O . ILE A 1 190 ? -17.083 1.497 21.542 1.00 97.69 190 ILE A O 1
ATOM 1411 N N . TYR A 1 191 ? -15.879 3.219 20.753 1.00 97.50 191 TYR A N 1
ATOM 1412 C CA . TYR A 1 191 ? -15.558 3.780 22.066 1.00 97.50 191 TYR A CA 1
ATOM 1413 C C . TYR A 1 191 ? -16.097 5.193 22.226 1.00 97.50 191 TYR A C 1
ATOM 1415 O O . TYR A 1 191 ? -15.824 6.074 21.413 1.00 97.50 191 TYR A O 1
ATOM 1423 N N . PHE A 1 192 ? -16.767 5.444 23.341 1.00 97.25 192 PHE A N 1
ATOM 1424 C CA . PHE A 1 192 ? -17.000 6.776 23.869 1.00 97.25 192 PHE A CA 1
ATOM 1425 C C . PHE A 1 192 ? -15.678 7.357 24.380 1.00 97.25 192 PHE A C 1
ATOM 1427 O O . PHE A 1 192 ? -15.068 6.823 25.311 1.00 97.25 192 PHE A O 1
ATOM 1434 N N . SER A 1 193 ? -15.222 8.459 23.781 1.00 95.12 193 SER A N 1
ATOM 1435 C CA . SER A 1 193 ? -14.005 9.139 24.230 1.00 95.12 193 SER A CA 1
ATOM 1436 C C . SER A 1 193 ? -14.282 10.175 25.323 1.00 95.12 193 SER A C 1
ATOM 1438 O O . SER A 1 193 ? -15.398 10.686 25.458 1.00 95.12 193 SER A O 1
ATOM 1440 N N . LYS A 1 194 ? -13.219 10.542 26.053 1.00 93.38 194 LYS A N 1
ATOM 1441 C CA . LYS A 1 194 ? -13.214 11.625 27.054 1.00 93.38 194 LYS A CA 1
ATOM 1442 C C . LYS A 1 194 ? -13.454 13.025 26.462 1.00 93.38 194 LYS A C 1
ATOM 1444 O O . LYS A 1 194 ? -13.534 13.992 27.210 1.00 93.38 194 LYS A O 1
ATOM 1449 N N . HIS A 1 195 ? -13.531 13.149 25.136 1.00 93.94 195 HIS A N 1
ATOM 1450 C CA . HIS A 1 195 ? -13.678 14.422 24.437 1.00 93.94 195 HIS A CA 1
ATOM 1451 C C . HIS A 1 195 ? -15.124 14.653 24.000 1.00 93.94 195 HIS A C 1
ATOM 1453 O O . HIS A 1 195 ? -15.796 13.731 23.529 1.00 93.94 195 HIS A O 1
ATOM 1459 N N . THR A 1 196 ? -15.573 15.900 24.101 1.00 94.88 196 THR A N 1
ATOM 1460 C CA . THR A 1 196 ? -16.862 16.338 23.568 1.00 94.88 196 THR A CA 1
ATOM 1461 C C . THR A 1 196 ? -16.831 16.393 22.037 1.00 94.88 196 THR A C 1
ATOM 1463 O O . THR A 1 196 ? -15.796 16.641 21.407 1.00 94.88 196 THR A O 1
ATOM 1466 N N . GLY A 1 197 ? -17.979 16.120 21.427 1.00 93.38 197 GLY A N 1
ATOM 1467 C CA . GLY A 1 197 ? -18.261 16.387 20.025 1.00 93.38 197 GLY A CA 1
ATOM 1468 C C . GLY A 1 197 ? -19.064 17.675 19.887 1.00 93.38 197 GLY A C 1
ATOM 1469 O O . GLY A 1 197 ? -19.926 17.955 20.719 1.00 93.38 197 GLY A O 1
ATOM 1470 N N . ASP A 1 198 ? -18.798 18.448 18.836 1.00 93.69 198 ASP A N 1
ATOM 1471 C CA . ASP A 1 198 ? -19.635 19.610 18.534 1.00 93.69 198 ASP A CA 1
ATOM 1472 C C . ASP A 1 198 ? -20.978 19.153 17.981 1.00 93.69 198 ASP A C 1
ATOM 1474 O O . ASP A 1 198 ? -21.039 18.386 17.014 1.00 93.69 198 ASP A O 1
ATOM 1478 N N . ALA A 1 199 ? -22.037 19.654 18.607 1.00 89.75 199 ALA A N 1
ATOM 1479 C CA . ALA A 1 199 ? -23.407 19.475 18.175 1.00 89.75 199 ALA A CA 1
ATOM 1480 C C . ALA A 1 199 ? -23.720 20.460 17.037 1.00 89.75 199 ALA A C 1
ATOM 1482 O O . ALA A 1 199 ? -23.666 21.676 17.208 1.00 89.75 199 ALA A O 1
ATOM 1483 N N . GLU A 1 200 ? -24.054 19.919 15.868 1.00 93.88 200 GLU A N 1
ATOM 1484 C CA . GLU A 1 200 ? -24.342 20.671 14.646 1.00 93.88 200 GLU A CA 1
ATOM 1485 C C . GLU A 1 200 ? -25.668 20.202 14.027 1.00 93.88 200 GLU A C 1
ATOM 1487 O O . GLU A 1 200 ? -26.237 19.181 14.418 1.00 93.88 200 GLU A O 1
ATOM 1492 N N . TYR A 1 201 ? -26.163 20.953 13.046 1.00 94.12 201 TYR A N 1
ATOM 1493 C CA . TYR A 1 201 ? -27.228 20.484 12.165 1.00 94.12 201 TYR A CA 1
ATOM 1494 C C . TYR A 1 201 ? -26.600 19.670 11.030 1.00 94.12 201 TYR A C 1
ATOM 1496 O O . TYR A 1 201 ? -25.799 20.211 10.267 1.00 94.12 201 TYR A O 1
ATOM 1504 N N . LEU A 1 202 ? -26.926 18.380 10.932 1.00 94.88 202 LEU A N 1
ATOM 1505 C CA . LEU A 1 202 ? -26.288 17.461 9.988 1.00 94.88 202 LEU A CA 1
ATOM 1506 C C . LEU A 1 202 ? -27.270 16.989 8.920 1.00 94.88 202 LEU A C 1
ATOM 1508 O O . LEU A 1 202 ? -28.308 16.421 9.247 1.00 94.88 202 LEU A O 1
ATOM 1512 N N . HIS A 1 203 ? -26.899 17.147 7.651 1.00 93.81 203 HIS A N 1
ATOM 1513 C CA . HIS A 1 203 ? -27.613 16.526 6.537 1.00 93.81 203 HIS A CA 1
ATOM 1514 C C . HIS A 1 203 ? -27.270 15.037 6.432 1.00 93.81 203 HIS A C 1
ATOM 1516 O O . HIS A 1 203 ? -26.106 14.643 6.551 1.00 93.81 203 HIS A O 1
ATOM 1522 N N . VAL A 1 204 ? -28.286 14.217 6.177 1.00 93.25 204 VAL A N 1
ATOM 1523 C CA . VAL A 1 204 ? -28.151 12.778 5.943 1.00 93.25 204 VAL A CA 1
ATOM 1524 C C . VAL A 1 204 ? -27.987 12.539 4.444 1.00 93.25 204 VAL A C 1
ATOM 1526 O O . VAL A 1 204 ? -28.875 12.845 3.649 1.00 93.25 204 VAL A O 1
ATOM 1529 N N . TYR A 1 205 ? -26.838 11.990 4.061 1.00 89.62 205 TYR A N 1
ATOM 1530 C CA . TYR A 1 205 ? -26.518 11.612 2.684 1.00 89.62 205 TYR A CA 1
ATOM 1531 C C . TYR A 1 205 ? -26.759 10.111 2.476 1.00 89.62 205 TYR A C 1
ATOM 1533 O O . TYR A 1 205 ? -26.874 9.393 3.461 1.00 89.62 205 TYR A O 1
ATOM 1541 N N . PRO A 1 206 ? -26.858 9.604 1.233 1.00 87.44 206 PRO A N 1
ATOM 1542 C CA . PRO A 1 206 ? -27.026 8.167 0.992 1.00 87.44 206 PRO A CA 1
ATOM 1543 C C . PRO A 1 206 ? -25.762 7.340 1.284 1.00 87.44 206 PRO A C 1
ATOM 1545 O O . PRO A 1 206 ? -25.859 6.137 1.508 1.00 87.44 206 PRO A O 1
ATOM 1548 N N . GLN A 1 207 ? -24.585 7.967 1.304 1.00 89.69 207 GLN A N 1
ATOM 1549 C CA . GLN A 1 207 ? -23.310 7.327 1.622 1.00 89.69 207 GLN A CA 1
ATOM 1550 C C . GLN A 1 207 ? -22.900 7.513 3.088 1.00 89.69 207 GLN A C 1
ATOM 1552 O O . GLN A 1 207 ? -23.172 8.550 3.697 1.00 89.69 207 GLN A O 1
ATOM 1557 N N . ILE A 1 208 ? -22.152 6.540 3.617 1.00 92.38 208 ILE A N 1
ATOM 1558 C CA . ILE A 1 208 ? -21.501 6.641 4.930 1.00 92.38 208 ILE A CA 1
ATOM 1559 C C . ILE A 1 208 ? -20.636 7.915 4.962 1.00 92.38 208 ILE A C 1
ATOM 1561 O O . ILE A 1 208 ? -19.832 8.130 4.049 1.00 92.38 208 ILE A O 1
ATOM 1565 N N . PRO A 1 209 ? -20.763 8.773 5.992 1.00 92.12 209 PRO A N 1
ATOM 1566 C CA . PRO A 1 209 ? -20.037 10.032 6.036 1.00 92.12 209 PRO A CA 1
ATOM 1567 C C . PRO A 1 209 ? -18.530 9.803 6.183 1.00 92.12 209 PRO A C 1
ATOM 1569 O O . PRO A 1 209 ? -18.075 9.092 7.081 1.00 92.12 209 PRO A O 1
ATOM 1572 N N . THR A 1 210 ? -17.748 10.470 5.330 1.00 90.50 210 THR A N 1
ATOM 1573 C CA . THR A 1 210 ? -16.281 10.426 5.357 1.00 90.50 210 THR A CA 1
ATOM 1574 C C . THR A 1 210 ? -15.673 11.820 5.422 1.00 90.50 210 THR A C 1
ATOM 1576 O O . THR A 1 210 ? -16.139 12.728 4.738 1.00 90.50 210 THR A O 1
ATOM 1579 N N . SER A 1 211 ? -14.583 11.992 6.173 1.00 89.81 211 SER A N 1
ATOM 1580 C CA . SER A 1 211 ? -13.815 13.245 6.198 1.00 89.81 211 SER A CA 1
ATOM 1581 C C . SER A 1 211 ? -12.341 13.006 6.500 1.00 89.81 211 SER A C 1
ATOM 1583 O O . SER A 1 211 ? -12.019 12.275 7.428 1.00 89.81 211 SER A O 1
ATOM 1585 N N . TRP A 1 212 ? -11.426 13.684 5.803 1.00 88.44 212 TRP A N 1
ATOM 1586 C CA . TRP A 1 212 ? -9.995 13.619 6.135 1.00 88.44 212 TRP A CA 1
ATOM 1587 C C . TRP A 1 212 ? -9.701 14.073 7.574 1.00 88.44 212 TRP A C 1
ATOM 1589 O O . TRP A 1 212 ? -8.740 13.621 8.195 1.00 88.44 212 TRP A O 1
ATOM 1599 N N . LYS A 1 213 ? -10.572 14.915 8.146 1.00 90.56 213 LYS A N 1
ATOM 1600 C CA . LYS A 1 213 ? -10.481 15.373 9.537 1.00 90.56 213 LYS A CA 1
ATOM 1601 C C . LYS A 1 213 ? -10.766 14.262 10.558 1.00 90.56 213 LYS A C 1
ATOM 1603 O O . LYS A 1 213 ? -10.419 14.434 11.723 1.00 90.56 213 LYS A O 1
ATOM 1608 N N . SER A 1 214 ? -11.370 13.142 10.145 1.00 85.88 214 SER A N 1
ATOM 1609 C CA . SER A 1 214 ? -11.653 11.982 11.007 1.00 85.88 214 SER A CA 1
ATOM 1610 C C . SER A 1 214 ? -10.468 11.007 11.114 1.00 85.88 214 SER A C 1
ATOM 1612 O O . SER A 1 214 ? -10.460 10.124 11.976 1.00 85.88 214 SER A O 1
ATOM 1614 N N . VAL A 1 215 ? -9.425 11.177 10.288 1.00 85.31 215 VAL A N 1
ATOM 1615 C CA . VAL A 1 215 ? -8.193 10.375 10.334 1.00 85.31 215 VAL A CA 1
ATOM 1616 C C . VAL A 1 215 ? -7.317 10.858 11.492 1.00 85.31 215 VAL A C 1
ATOM 1618 O O . VAL A 1 215 ? -6.318 11.545 11.320 1.00 85.31 215 VAL A O 1
ATOM 1621 N N . ILE A 1 216 ? -7.723 10.532 12.714 1.00 84.44 216 ILE A N 1
ATOM 1622 C CA . ILE A 1 216 ? -7.039 10.950 13.939 1.00 84.44 216 ILE A CA 1
ATOM 1623 C C . ILE A 1 216 ? -6.584 9.747 14.757 1.00 84.44 216 ILE A C 1
ATOM 1625 O O . ILE A 1 216 ? -7.060 8.626 14.561 1.00 84.44 216 ILE A O 1
ATOM 1629 N N . ILE A 1 217 ? -5.683 10.008 15.700 1.00 88.75 217 ILE A N 1
ATOM 1630 C CA . ILE A 1 217 ? -5.377 9.086 16.790 1.00 88.75 217 ILE A CA 1
ATOM 1631 C C . ILE A 1 217 ? -6.458 9.241 17.875 1.00 88.75 217 ILE A C 1
ATOM 1633 O O . ILE A 1 217 ? -6.958 10.343 18.125 1.00 88.75 217 ILE A O 1
ATOM 1637 N N . GLY A 1 218 ? -6.862 8.126 18.480 1.00 86.25 218 GLY A N 1
ATOM 1638 C CA . GLY A 1 218 ? -7.921 8.050 19.484 1.00 86.25 218 GLY A CA 1
ATOM 1639 C C . GLY A 1 218 ? -7.473 8.342 20.920 1.00 86.25 218 GLY A C 1
ATOM 1640 O O . GLY A 1 218 ? -8.324 8.695 21.738 1.00 86.25 218 GLY A O 1
ATOM 1641 N N . LYS A 1 219 ? -6.171 8.234 21.217 1.00 90.12 219 LYS A N 1
ATOM 1642 C CA . LYS A 1 219 ? -5.546 8.451 22.534 1.00 90.12 219 LYS A CA 1
ATOM 1643 C C . LYS A 1 219 ? -4.139 9.072 22.379 1.00 90.12 219 LYS A C 1
ATOM 1645 O O . LYS A 1 219 ? -3.559 9.007 21.305 1.00 90.12 219 LYS A O 1
ATOM 1650 N N . ASP A 1 220 ? -3.623 9.715 23.423 1.00 88.69 220 ASP A N 1
ATOM 1651 C CA . ASP A 1 220 ? -2.255 10.262 23.509 1.00 88.69 220 ASP A CA 1
ATOM 1652 C C . ASP A 1 220 ? -1.190 9.197 23.865 1.00 88.69 220 ASP A C 1
ATOM 1654 O O . ASP A 1 220 ? -0.043 9.340 23.457 1.00 88.69 220 ASP A O 1
ATOM 1658 N N . PHE A 1 221 ? -1.585 8.119 24.555 1.00 93.12 221 PHE A N 1
ATOM 1659 C CA . PHE A 1 221 ? -0.772 6.950 24.951 1.00 93.12 221 PHE A CA 1
ATOM 1660 C C . PHE A 1 221 ? 0.423 7.260 25.861 1.00 93.12 221 PHE A C 1
ATOM 1662 O O . PHE A 1 221 ? 1.289 6.410 26.060 1.00 93.12 221 PHE A O 1
ATOM 1669 N N . GLU A 1 222 ? 0.471 8.460 26.433 1.00 93.62 222 GLU A N 1
ATOM 1670 C CA . GLU A 1 222 ? 1.536 8.874 27.346 1.00 93.62 222 GLU A CA 1
ATOM 1671 C C . GLU A 1 222 ? 1.582 7.965 28.583 1.00 93.62 222 GLU A C 1
ATOM 1673 O O . GLU A 1 222 ? 2.631 7.416 28.901 1.00 93.62 222 GLU A O 1
ATOM 1678 N N . ASP A 1 223 ? 0.427 7.707 29.201 1.00 92.88 223 ASP A N 1
ATOM 1679 C CA . ASP A 1 223 ? 0.278 6.814 30.358 1.00 92.88 223 ASP A CA 1
ATOM 1680 C C . ASP A 1 223 ? 0.670 5.359 30.045 1.00 92.88 223 ASP A C 1
ATOM 1682 O O . ASP A 1 223 ? 1.280 4.672 30.866 1.00 92.88 223 ASP A O 1
ATOM 1686 N N . ASP A 1 224 ? 0.342 4.887 28.841 1.00 95.50 224 ASP A N 1
ATOM 1687 C CA . ASP A 1 224 ? 0.711 3.551 28.370 1.00 95.50 224 ASP A CA 1
ATOM 1688 C C . ASP A 1 224 ? 2.222 3.404 28.212 1.00 95.50 224 ASP A C 1
ATOM 1690 O O . ASP A 1 224 ? 2.807 2.413 28.653 1.00 95.50 224 ASP A O 1
ATOM 1694 N N . LEU A 1 225 ? 2.861 4.394 27.592 1.00 96.69 225 LEU A N 1
ATOM 1695 C CA . LEU A 1 225 ? 4.301 4.399 27.374 1.00 96.69 225 LEU A CA 1
ATOM 1696 C C . LEU A 1 225 ? 5.070 4.601 28.680 1.00 96.69 225 LEU A C 1
ATOM 1698 O O . LEU A 1 225 ? 6.083 3.935 28.870 1.00 96.69 225 LEU A O 1
ATOM 1702 N N . GLU A 1 226 ? 4.586 5.434 29.603 1.00 96.25 226 GLU A N 1
ATOM 1703 C CA . GLU A 1 226 ? 5.156 5.552 30.952 1.00 96.25 226 GLU A CA 1
ATOM 1704 C C . GLU A 1 226 ? 5.168 4.204 31.681 1.00 96.25 226 GLU A C 1
ATOM 1706 O O . GLU A 1 226 ? 6.177 3.835 32.285 1.00 96.25 226 GLU A O 1
ATOM 1711 N N . PHE A 1 227 ? 4.075 3.439 31.583 1.00 96.50 227 PHE A N 1
ATOM 1712 C CA . PHE A 1 227 ? 3.988 2.108 32.178 1.00 96.50 227 PHE A CA 1
ATOM 1713 C C . PHE A 1 227 ? 4.931 1.111 31.490 1.00 96.50 227 PHE A C 1
ATOM 1715 O O . PHE A 1 227 ? 5.688 0.395 32.145 1.00 96.50 227 PHE A O 1
ATOM 1722 N N . LEU A 1 228 ? 4.892 1.044 30.157 1.00 98.06 228 LEU A N 1
ATOM 1723 C CA . LEU A 1 228 ? 5.652 0.065 29.377 1.00 98.06 228 LEU A CA 1
ATOM 1724 C C . LEU A 1 228 ? 7.166 0.308 29.443 1.00 98.06 228 LEU A C 1
ATOM 1726 O O . LEU A 1 228 ? 7.945 -0.644 29.519 1.00 98.06 228 LEU A O 1
ATOM 1730 N N . LEU A 1 229 ? 7.585 1.574 29.441 1.00 97.50 229 LEU A N 1
ATOM 1731 C CA . LEU A 1 229 ? 8.988 1.990 29.399 1.00 97.50 229 LEU A CA 1
ATOM 1732 C C . LEU A 1 229 ? 9.588 2.233 30.788 1.00 97.50 229 LEU A C 1
ATOM 1734 O O . LEU A 1 229 ? 10.706 2.737 30.893 1.00 97.50 229 LEU A O 1
ATOM 1738 N N . GLN A 1 230 ? 8.891 1.866 31.866 1.00 97.06 230 GLN A N 1
ATOM 1739 C CA . GLN A 1 230 ? 9.421 2.016 33.216 1.00 97.06 230 GLN A CA 1
ATOM 1740 C C . GLN A 1 230 ? 10.760 1.270 33.365 1.00 97.06 230 GLN A C 1
ATOM 1742 O O . GLN A 1 230 ? 10.822 0.044 33.283 1.00 97.06 230 GLN A O 1
ATOM 1747 N N . GLY A 1 231 ? 11.840 2.025 33.595 1.00 95.56 231 GLY A N 1
ATOM 1748 C CA . GLY A 1 231 ? 13.202 1.487 33.701 1.00 95.56 231 GLY A CA 1
ATOM 1749 C C . GLY A 1 231 ? 13.878 1.157 32.362 1.00 95.56 231 GLY A C 1
ATOM 1750 O O . GLY A 1 231 ? 14.951 0.560 32.373 1.00 95.56 231 GLY A O 1
ATOM 1751 N N . ILE A 1 232 ? 13.283 1.540 31.226 1.00 96.88 232 ILE A N 1
ATOM 1752 C CA . ILE A 1 232 ? 13.792 1.266 29.876 1.00 96.88 232 ILE A CA 1
ATOM 1753 C C . ILE A 1 232 ? 14.265 2.569 29.231 1.00 96.88 232 ILE A C 1
ATOM 1755 O O . ILE A 1 232 ? 13.461 3.433 28.890 1.00 96.88 232 ILE A O 1
ATOM 1759 N N . SER A 1 233 ? 15.574 2.713 29.036 1.00 94.56 233 SER A N 1
ATOM 1760 C CA . SER A 1 233 ? 16.161 3.853 28.312 1.00 94.56 233 SER A CA 1
ATOM 1761 C C . SER A 1 233 ? 16.499 3.529 26.858 1.00 94.56 233 SER A C 1
ATOM 1763 O O . SER A 1 233 ? 16.575 4.427 26.018 1.00 94.56 233 SER A O 1
ATOM 1765 N N . GLU A 1 234 ? 16.717 2.252 26.554 1.00 95.38 234 GLU A N 1
ATOM 1766 C CA . GLU A 1 234 ? 17.137 1.773 25.244 1.00 95.38 234 GLU A CA 1
ATOM 1767 C C . GLU A 1 234 ? 16.618 0.362 24.966 1.00 95.38 234 GLU A C 1
ATOM 1769 O O . GLU A 1 234 ? 16.370 -0.432 25.873 1.00 95.38 234 GLU A O 1
ATOM 1774 N N . PHE A 1 235 ? 16.482 0.060 23.682 1.00 95.38 235 PHE A N 1
ATOM 1775 C CA . PHE A 1 235 ? 16.175 -1.252 23.149 1.00 95.38 235 PHE A CA 1
ATOM 1776 C C . PHE A 1 235 ? 17.384 -1.776 22.384 1.00 95.38 235 PHE A C 1
ATOM 1778 O O . PHE A 1 235 ? 17.936 -1.083 21.525 1.00 95.38 235 PHE A O 1
ATOM 1785 N N . HIS A 1 236 ? 17.765 -3.019 22.667 1.00 93.69 236 HIS A N 1
ATOM 1786 C CA . HIS A 1 236 ? 18.845 -3.697 21.965 1.00 93.69 236 HIS A CA 1
ATOM 1787 C C . HIS A 1 236 ? 18.290 -4.778 21.035 1.00 93.69 236 HIS A C 1
ATOM 1789 O O . HIS A 1 236 ? 17.706 -5.765 21.488 1.00 93.69 236 HIS A O 1
ATOM 1795 N N . ILE A 1 237 ? 18.501 -4.593 19.733 1.00 94.06 237 ILE A N 1
ATOM 1796 C CA . ILE A 1 237 ? 18.269 -5.610 18.710 1.00 94.06 237 ILE A CA 1
ATOM 1797 C C . ILE A 1 237 ? 19.630 -6.247 18.385 1.00 94.06 237 ILE A C 1
ATOM 1799 O O . ILE A 1 237 ? 20.541 -5.516 17.989 1.00 94.06 237 ILE A O 1
ATOM 1803 N N . PRO A 1 238 ? 19.801 -7.575 18.541 1.00 93.12 238 PRO A N 1
ATOM 1804 C CA . PRO A 1 238 ? 21.080 -8.238 18.298 1.00 93.12 238 PRO A CA 1
ATOM 1805 C C . PRO A 1 238 ? 21.650 -7.972 16.901 1.00 93.12 238 PRO A C 1
ATOM 1807 O O . PRO A 1 238 ? 20.937 -8.047 15.899 1.00 93.12 238 PRO A O 1
ATOM 1810 N N . THR A 1 239 ? 22.958 -7.725 16.820 1.00 88.69 239 THR A N 1
ATOM 1811 C CA . THR A 1 239 ? 23.665 -7.582 15.540 1.00 88.69 239 THR A CA 1
ATOM 1812 C C . THR A 1 239 ? 23.515 -8.855 14.701 1.00 88.69 239 THR A C 1
ATOM 1814 O O . THR A 1 239 ? 23.717 -9.959 15.201 1.00 88.69 239 THR A O 1
ATOM 1817 N N . GLY A 1 240 ? 23.168 -8.705 13.420 1.00 85.56 240 GLY A N 1
ATOM 1818 C CA . GLY A 1 240 ? 22.927 -9.825 12.499 1.00 85.56 240 GLY A CA 1
ATOM 1819 C C . GLY A 1 240 ? 21.492 -10.368 12.503 1.00 85.56 240 GLY A C 1
ATOM 1820 O O . GLY A 1 240 ? 21.161 -11.189 11.652 1.00 85.56 240 GLY A O 1
ATOM 1821 N N . LEU A 1 241 ? 20.625 -9.894 13.405 1.00 91.88 241 LEU A N 1
ATOM 1822 C CA . LEU A 1 241 ? 19.187 -10.161 13.361 1.00 91.88 241 LEU A CA 1
ATOM 1823 C C . LEU A 1 241 ? 18.497 -9.086 12.510 1.00 91.88 241 LEU A C 1
ATOM 1825 O O . LEU A 1 241 ? 18.626 -7.895 12.787 1.00 91.88 241 LEU A O 1
ATOM 1829 N N . ALA A 1 242 ? 17.751 -9.510 11.487 1.00 93.31 242 ALA A N 1
ATOM 1830 C CA . ALA A 1 242 ? 16.924 -8.630 10.665 1.00 93.31 242 ALA A CA 1
ATOM 1831 C C . ALA A 1 242 ? 15.472 -8.692 11.150 1.00 93.31 242 ALA A C 1
ATOM 1833 O O . ALA A 1 242 ? 14.807 -9.721 11.021 1.00 93.31 242 ALA A O 1
ATOM 1834 N N . ALA A 1 243 ? 14.982 -7.601 11.726 1.00 95.75 243 ALA A N 1
ATOM 1835 C CA . ALA A 1 243 ? 13.590 -7.473 12.129 1.00 95.75 243 ALA A CA 1
ATOM 1836 C C . ALA A 1 243 ? 12.742 -6.946 10.964 1.00 95.75 243 ALA A C 1
ATOM 1838 O O . ALA A 1 243 ? 13.262 -6.345 10.025 1.00 95.75 243 ALA A O 1
ATOM 1839 N N . SER A 1 244 ? 11.432 -7.169 11.007 1.00 96.88 244 SER A N 1
ATOM 1840 C CA . SER A 1 244 ? 10.503 -6.454 10.126 1.00 96.88 244 SER A CA 1
ATOM 1841 C C . SER A 1 244 ? 10.219 -5.045 10.643 1.00 96.88 244 SER A C 1
ATOM 1843 O O . SER A 1 244 ? 10.531 -4.690 11.773 1.00 96.88 244 SER A O 1
ATOM 1845 N N . GLU A 1 245 ? 9.560 -4.240 9.829 1.00 95.81 245 GLU A N 1
ATOM 1846 C CA . GLU A 1 245 ? 8.875 -3.042 10.299 1.00 95.81 245 GLU A CA 1
ATOM 1847 C C . GLU A 1 245 ? 7.418 -3.352 10.679 1.00 95.81 245 GLU A C 1
ATOM 1849 O O . GLU A 1 245 ? 6.792 -4.233 10.085 1.00 95.81 245 GLU A O 1
ATOM 1854 N N . VAL A 1 246 ? 6.852 -2.614 11.638 1.00 97.06 246 VAL A N 1
ATOM 1855 C CA . VAL A 1 246 ? 5.407 -2.594 11.903 1.00 97.06 246 VAL A CA 1
ATOM 1856 C C . VAL A 1 246 ? 4.783 -1.270 11.456 1.00 97.06 246 VAL A C 1
ATOM 1858 O O . VAL A 1 246 ? 5.162 -0.191 11.905 1.00 97.06 246 VAL A O 1
ATOM 1861 N N . LEU A 1 247 ? 3.769 -1.358 10.596 1.00 96.62 247 LEU A N 1
ATOM 1862 C CA . LEU A 1 247 ? 2.889 -0.249 10.258 1.00 96.62 247 LEU A CA 1
ATOM 1863 C C . LEU A 1 247 ? 1.853 -0.056 11.368 1.00 96.62 247 LEU A C 1
ATOM 1865 O O . LEU A 1 247 ? 0.955 -0.883 11.546 1.00 96.62 247 LEU A O 1
ATOM 1869 N N . VAL A 1 248 ? 1.953 1.066 12.077 1.00 96.44 248 VAL A N 1
ATOM 1870 C CA . VAL A 1 248 ? 0.986 1.488 13.098 1.00 96.44 248 VAL A CA 1
ATOM 1871 C C . VAL A 1 248 ? -0.079 2.370 12.443 1.00 96.44 248 VAL A C 1
ATOM 1873 O O . VAL A 1 248 ? 0.155 3.549 12.168 1.00 96.44 248 VAL A O 1
ATOM 1876 N N . HIS A 1 249 ? -1.242 1.785 12.139 1.00 94.56 249 HIS A N 1
ATOM 1877 C CA . HIS A 1 249 ? -2.294 2.434 11.343 1.00 94.56 249 HIS A CA 1
ATOM 1878 C C . HIS A 1 249 ? -3.651 2.569 12.044 1.00 94.56 249 HIS A C 1
ATOM 1880 O O . HIS A 1 249 ? -4.506 3.318 11.563 1.00 94.56 249 HIS A O 1
ATOM 1886 N N . GLY A 1 250 ? -3.878 1.863 13.153 1.00 94.44 250 GLY A N 1
ATOM 1887 C CA . GLY A 1 250 ? -5.127 1.943 13.911 1.00 94.44 250 GLY A CA 1
ATOM 1888 C C . GLY A 1 250 ? -5.240 3.214 14.755 1.00 94.44 250 GLY A C 1
ATOM 1889 O O . GLY A 1 250 ? -4.232 3.703 15.251 1.00 94.44 250 GLY A O 1
ATOM 1890 N N . PRO A 1 251 ? -6.454 3.741 14.998 1.00 94.06 251 PRO A N 1
ATOM 1891 C CA . PRO A 1 251 ? -6.651 4.886 15.894 1.00 94.06 251 PRO A CA 1
ATOM 1892 C C . PRO A 1 251 ? -6.235 4.627 17.345 1.00 94.06 251 PRO A C 1
ATOM 1894 O O . PRO A 1 251 ? -5.899 5.570 18.054 1.00 94.06 251 PRO A O 1
ATOM 1897 N N . LEU A 1 252 ? -6.292 3.370 17.797 1.00 95.88 252 LEU A N 1
ATOM 1898 C CA . LEU A 1 252 ? -5.915 2.957 19.151 1.00 95.88 252 LEU A CA 1
ATOM 1899 C C . LEU A 1 252 ? -4.615 2.131 19.189 1.00 95.88 252 LEU A C 1
ATOM 1901 O O . LEU A 1 252 ? -4.377 1.417 20.160 1.00 95.88 252 LEU A O 1
ATOM 1905 N N . ALA A 1 253 ? -3.791 2.230 18.144 1.00 96.62 253 ALA A N 1
ATOM 1906 C CA . ALA A 1 253 ? -2.464 1.630 18.076 1.00 96.62 253 ALA A CA 1
ATOM 1907 C C . ALA A 1 253 ? -1.379 2.708 18.234 1.00 96.62 253 ALA A C 1
ATOM 1909 O O . ALA A 1 253 ? -1.623 3.879 17.949 1.00 96.62 253 ALA A O 1
ATOM 1910 N N . PHE A 1 254 ? -0.191 2.326 18.698 1.00 96.75 254 PHE A N 1
ATOM 1911 C CA . PHE A 1 254 ? 0.918 3.246 18.941 1.00 96.75 254 PHE A CA 1
ATOM 1912 C C . PHE A 1 254 ? 2.284 2.551 18.819 1.00 96.75 254 PHE A C 1
ATOM 1914 O O . PHE A 1 254 ? 2.413 1.369 19.161 1.00 96.75 254 PHE A O 1
ATOM 1921 N N . PRO A 1 255 ? 3.318 3.256 18.326 1.00 95.94 255 PRO A N 1
ATOM 1922 C CA . PRO A 1 255 ? 4.685 2.748 18.352 1.00 95.94 255 PRO A CA 1
ATOM 1923 C C . PRO A 1 255 ? 5.230 2.751 19.789 1.00 95.94 255 PRO A C 1
ATOM 1925 O O . PRO A 1 255 ? 4.956 3.662 20.565 1.00 95.94 255 PRO A O 1
ATOM 1928 N N . ILE A 1 256 ? 6.018 1.732 20.136 1.00 97.12 256 ILE A N 1
ATOM 1929 C CA . ILE A 1 256 ? 6.691 1.607 21.443 1.00 97.12 256 ILE A CA 1
ATOM 19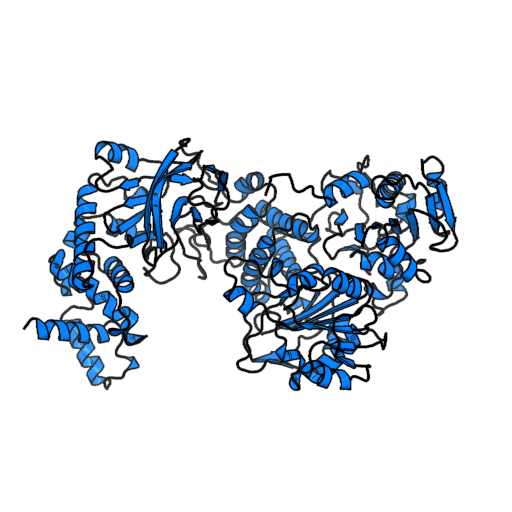30 C C . ILE A 1 256 ? 8.211 1.711 21.271 1.00 97.12 256 ILE A C 1
ATOM 1932 O O . ILE A 1 256 ? 8.879 2.381 22.051 1.00 97.12 256 ILE A O 1
ATOM 1936 N N . GLY A 1 257 ? 8.759 1.046 20.250 1.00 95.25 257 GLY A N 1
ATOM 1937 C CA . GLY A 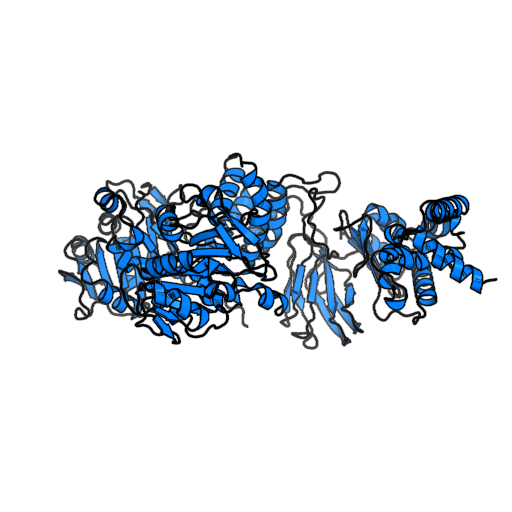1 257 ? 10.182 1.059 19.921 1.00 95.25 257 GLY A CA 1
ATOM 1938 C C . GLY A 1 257 ? 10.387 1.358 18.442 1.00 95.25 257 GLY A C 1
ATOM 1939 O O . GLY A 1 257 ? 9.870 0.641 17.577 1.00 95.25 257 GLY A O 1
ATOM 1940 N N . THR A 1 258 ? 11.140 2.418 18.160 1.00 93.56 258 THR A N 1
ATOM 1941 C CA . THR A 1 258 ? 11.446 2.894 16.807 1.00 93.56 258 THR A CA 1
ATOM 1942 C C . THR A 1 258 ? 12.944 3.057 16.616 1.00 93.56 258 THR A C 1
ATOM 1944 O O . THR A 1 258 ? 13.676 3.321 17.569 1.00 93.56 258 THR A O 1
ATOM 1947 N N . ILE A 1 259 ? 13.403 2.941 15.376 1.00 91.12 259 ILE A N 1
ATOM 1948 C CA . ILE A 1 259 ? 14.760 3.347 15.004 1.00 91.12 259 ILE A CA 1
ATOM 1949 C C . ILE A 1 259 ? 14.801 4.847 14.670 1.00 91.12 259 ILE A C 1
ATOM 1951 O O . ILE A 1 259 ? 13.768 5.518 14.650 1.00 91.12 259 ILE A O 1
ATOM 1955 N N . SER A 1 260 ? 15.993 5.388 14.412 1.00 82.75 260 SER A N 1
ATOM 1956 C CA . SER A 1 260 ? 16.213 6.830 14.206 1.00 82.75 260 SER A CA 1
ATOM 1957 C C . SER A 1 260 ? 15.448 7.442 13.026 1.00 82.75 260 SER A C 1
ATOM 1959 O O . SER A 1 260 ? 15.190 8.640 13.048 1.00 82.75 260 SER A O 1
ATOM 1961 N N . ASP A 1 261 ? 15.071 6.649 12.019 1.00 80.62 261 ASP A N 1
ATOM 1962 C CA . ASP A 1 261 ? 14.284 7.098 10.859 1.00 80.62 261 ASP A CA 1
ATOM 1963 C C . ASP A 1 261 ? 12.755 7.011 11.070 1.00 80.62 261 ASP A C 1
ATOM 1965 O O . ASP A 1 261 ? 11.975 7.242 10.145 1.00 80.62 261 ASP A O 1
ATOM 1969 N N . GLY A 1 262 ? 12.319 6.668 12.288 1.00 83.50 262 GLY A N 1
ATOM 1970 C CA . GLY A 1 262 ? 10.913 6.582 12.675 1.00 83.50 262 GLY A CA 1
ATOM 1971 C C . GLY A 1 262 ? 10.242 5.240 12.377 1.00 83.50 262 GLY A C 1
ATOM 1972 O O . GLY A 1 262 ? 9.088 5.055 12.765 1.00 83.50 262 GLY A O 1
ATOM 1973 N N . ARG A 1 263 ? 10.917 4.274 11.737 1.00 91.50 263 ARG A N 1
ATOM 1974 C CA . ARG A 1 263 ? 10.351 2.928 11.544 1.00 91.50 263 ARG A CA 1
ATOM 1975 C C . ARG A 1 263 ? 10.232 2.188 12.874 1.00 91.50 263 ARG A C 1
ATOM 1977 O O . ARG A 1 263 ? 11.184 2.114 13.653 1.00 91.50 263 ARG A O 1
ATOM 1984 N N . ALA A 1 264 ? 9.054 1.628 13.133 1.00 95.12 264 ALA A N 1
ATOM 1985 C CA . ALA A 1 264 ? 8.769 0.895 14.359 1.00 95.12 264 ALA A CA 1
ATOM 1986 C C . ALA A 1 264 ? 9.156 -0.583 14.220 1.00 95.12 264 ALA A C 1
ATOM 1988 O O . ALA A 1 264 ? 8.807 -1.229 13.233 1.00 95.12 264 ALA A O 1
ATOM 1989 N N . PHE A 1 265 ? 9.828 -1.127 15.235 1.00 96.50 265 PHE A N 1
ATOM 1990 C CA . PHE A 1 265 ? 10.093 -2.567 15.377 1.00 96.50 265 PHE A CA 1
ATOM 1991 C C . PHE A 1 265 ? 9.278 -3.200 16.522 1.00 96.50 265 PHE A C 1
ATOM 1993 O O . PHE A 1 265 ? 9.250 -4.425 16.677 1.00 96.50 265 PHE A O 1
ATOM 2000 N N . LEU A 1 266 ? 8.618 -2.371 17.333 1.00 97.75 266 LEU A N 1
ATOM 2001 C CA . LEU A 1 266 ? 7.812 -2.761 18.481 1.00 97.75 266 LEU A CA 1
ATOM 2002 C C . LEU A 1 266 ? 6.638 -1.786 18.604 1.00 97.75 266 LEU A C 1
ATOM 2004 O O . LEU A 1 266 ? 6.841 -0.570 18.637 1.00 97.75 266 LEU A O 1
ATOM 2008 N N . ALA A 1 267 ? 5.417 -2.305 18.667 1.00 98.31 267 ALA A N 1
ATOM 2009 C CA . ALA A 1 267 ? 4.207 -1.491 18.742 1.00 98.31 267 ALA A CA 1
ATOM 2010 C C . ALA A 1 267 ? 3.132 -2.173 19.586 1.00 98.31 267 ALA A C 1
ATOM 2012 O O . ALA A 1 267 ? 3.152 -3.391 19.771 1.00 98.31 267 ALA A O 1
ATOM 2013 N N . GLY A 1 268 ? 2.192 -1.379 20.088 1.00 98.12 268 GLY A N 1
ATOM 2014 C CA . GLY A 1 268 ? 1.068 -1.856 20.878 1.00 98.12 268 GLY A CA 1
ATOM 2015 C C . GLY A 1 268 ? -0.244 -1.217 20.461 1.00 98.12 268 GLY A C 1
ATOM 2016 O O . GLY A 1 268 ? -0.289 -0.343 19.596 1.00 98.12 268 GLY A O 1
ATOM 2017 N N . GLY A 1 269 ? -1.334 -1.670 21.065 1.00 97.12 269 GLY A N 1
ATOM 2018 C CA . GLY A 1 269 ? -2.641 -1.076 20.839 1.00 97.12 269 GLY A CA 1
ATOM 2019 C C . GLY A 1 269 ? -3.752 -1.689 21.673 1.00 97.12 269 GLY A C 1
ATOM 2020 O O . GLY A 1 269 ? -3.574 -2.710 22.340 1.00 97.12 269 GLY A O 1
ATOM 2021 N N . TYR A 1 270 ? -4.912 -1.048 21.604 1.00 97.25 270 TYR A N 1
ATOM 2022 C CA . TYR A 1 270 ? -6.152 -1.517 22.208 1.00 97.25 270 TYR A CA 1
ATOM 2023 C C . TYR A 1 270 ? -7.074 -2.116 21.153 1.00 97.25 270 TYR A C 1
ATOM 2025 O O . TYR A 1 270 ? -7.253 -1.549 20.072 1.00 97.25 270 TYR A O 1
ATOM 2033 N N . TYR A 1 271 ? -7.700 -3.241 21.491 1.00 96.50 271 TYR A N 1
ATOM 2034 C CA . TYR A 1 271 ? -8.715 -3.872 20.656 1.00 96.50 271 TYR A CA 1
ATOM 2035 C C . TYR A 1 271 ? -9.794 -4.499 21.535 1.00 96.50 271 TYR A C 1
ATOM 2037 O O . TYR A 1 271 ? -9.531 -5.408 22.318 1.00 96.50 271 TYR A O 1
ATOM 2045 N N . GLY A 1 272 ? -11.016 -3.983 21.438 1.00 94.56 272 GLY A N 1
ATOM 2046 C CA . GLY A 1 272 ? -12.065 -4.262 22.411 1.00 94.56 272 GLY A CA 1
ATOM 2047 C C . GLY A 1 272 ? -11.692 -3.855 23.832 1.00 94.56 272 GLY A C 1
ATOM 2048 O O . GLY A 1 272 ? -11.268 -2.726 24.075 1.00 94.56 272 GLY A O 1
ATOM 2049 N N . GLN A 1 273 ? -11.883 -4.762 24.779 1.00 94.31 273 GLN A N 1
ATOM 2050 C CA . GLN A 1 273 ? -11.447 -4.583 26.164 1.00 94.31 273 GLN A CA 1
ATOM 2051 C C . GLN A 1 273 ? -10.001 -5.018 26.389 1.00 94.31 273 GLN A C 1
ATOM 2053 O O . GLN A 1 273 ? -9.478 -4.842 27.484 1.00 94.31 273 GLN A O 1
ATOM 2058 N N . GLY A 1 274 ? -9.373 -5.639 25.392 1.00 96.69 274 GLY A N 1
ATOM 2059 C CA . GLY A 1 274 ? -8.034 -6.184 25.507 1.00 96.69 274 GLY A CA 1
ATOM 2060 C C . GLY A 1 274 ? -6.969 -5.287 24.909 1.00 96.69 274 GLY A C 1
ATOM 2061 O O . GLY A 1 274 ? -7.192 -4.152 24.470 1.00 96.69 274 GLY A O 1
ATOM 2062 N N . ARG A 1 275 ? -5.763 -5.842 24.918 1.00 98.12 275 ARG A N 1
ATOM 2063 C CA . ARG A 1 275 ? -4.526 -5.142 24.593 1.00 98.12 275 ARG A CA 1
ATOM 2064 C C . ARG A 1 275 ? -3.622 -6.055 23.779 1.00 98.12 275 ARG A C 1
ATOM 2066 O O . ARG A 1 275 ? -3.593 -7.265 24.004 1.00 98.12 275 ARG A O 1
ATOM 2073 N N . VAL A 1 276 ? -2.877 -5.480 22.846 1.00 98.62 276 VAL A N 1
ATOM 2074 C CA . VAL A 1 276 ? -1.947 -6.210 21.980 1.00 98.62 276 VAL A CA 1
ATOM 2075 C C . VAL A 1 276 ? -0.582 -5.536 21.969 1.00 98.62 276 VAL A C 1
ATOM 2077 O O . VAL A 1 276 ? -0.498 -4.311 21.959 1.00 98.62 276 VAL A O 1
ATOM 2080 N N . ILE A 1 277 ? 0.482 -6.338 21.958 1.00 98.81 277 ILE A N 1
ATOM 2081 C CA . ILE A 1 277 ? 1.852 -5.923 21.647 1.00 98.81 277 ILE A CA 1
ATOM 2082 C C . ILE A 1 277 ? 2.380 -6.832 20.540 1.00 98.81 277 ILE A C 1
ATOM 2084 O O . ILE A 1 277 ? 2.227 -8.054 20.598 1.00 98.81 277 ILE A O 1
ATOM 2088 N N . VAL A 1 278 ? 3.029 -6.235 19.545 1.00 98.62 278 VAL A N 1
ATOM 2089 C CA . VAL A 1 278 ? 3.743 -6.951 18.489 1.00 98.62 278 VAL A CA 1
ATOM 2090 C C . VAL A 1 278 ? 5.211 -6.558 18.481 1.00 98.62 278 VAL A C 1
ATOM 2092 O O . VAL A 1 278 ? 5.550 -5.374 18.514 1.00 98.62 278 VAL A O 1
ATOM 2095 N N . VAL A 1 279 ? 6.079 -7.563 18.396 1.00 97.94 279 VAL A N 1
ATOM 2096 C CA . VAL A 1 279 ? 7.509 -7.403 18.154 1.00 97.94 279 VAL A CA 1
ATOM 2097 C C . VAL A 1 279 ? 7.883 -8.047 16.833 1.00 97.94 279 VAL A C 1
ATOM 2099 O O . VAL A 1 279 ? 7.504 -9.175 16.525 1.00 97.94 279 VAL A O 1
ATOM 2102 N N . THR A 1 280 ? 8.647 -7.312 16.042 1.00 96.75 280 THR A N 1
ATOM 2103 C CA . THR A 1 280 ? 8.901 -7.605 14.626 1.00 96.75 280 THR A CA 1
ATOM 2104 C C . THR A 1 280 ? 9.949 -8.693 14.372 1.00 96.75 280 THR A C 1
ATOM 2106 O O . THR A 1 280 ? 10.470 -8.801 13.264 1.00 96.75 280 THR A O 1
ATOM 2109 N N . HIS A 1 281 ? 10.266 -9.499 15.390 1.00 96.31 281 HIS A N 1
ATOM 2110 C CA . HIS A 1 281 ? 11.028 -10.739 15.279 1.00 96.31 281 HIS A CA 1
ATOM 2111 C C . HIS A 1 281 ? 10.811 -11.597 16.537 1.00 96.31 281 HIS A C 1
ATOM 2113 O O . HIS A 1 281 ? 10.998 -11.138 17.664 1.00 96.31 281 HIS A O 1
ATOM 2119 N N . GLU A 1 282 ? 10.458 -12.867 16.372 1.00 95.25 282 GLU A N 1
ATOM 2120 C CA . GLU A 1 282 ? 10.152 -13.804 17.460 1.00 95.25 282 GLU A CA 1
ATOM 2121 C C . GLU A 1 282 ? 11.352 -14.070 18.375 1.00 95.25 282 GLU A C 1
ATOM 2123 O O . GLU A 1 282 ? 11.193 -14.214 19.587 1.00 95.25 282 GLU A O 1
ATOM 2128 N N . GLY A 1 283 ? 12.565 -14.056 17.813 1.00 94.31 283 GLY A N 1
ATOM 2129 C CA . GLY A 1 283 ? 13.813 -14.200 18.565 1.00 94.31 283 GLY A CA 1
ATOM 2130 C C . GLY A 1 283 ? 14.021 -13.144 19.659 1.00 94.31 283 GLY A C 1
ATOM 2131 O O . GLY A 1 283 ? 14.770 -13.404 20.596 1.00 94.31 283 GLY A O 1
ATOM 2132 N N . LEU A 1 284 ? 13.340 -11.990 19.592 1.00 95.50 284 LEU A N 1
ATOM 2133 C CA . LEU A 1 284 ? 13.422 -10.928 20.603 1.00 95.50 284 LEU A CA 1
ATOM 2134 C C . LEU A 1 284 ? 12.659 -11.264 21.894 1.00 95.50 284 LEU A C 1
ATOM 2136 O O . LEU A 1 284 ? 13.013 -10.767 22.963 1.00 95.50 284 LEU A O 1
ATOM 2140 N N . LEU A 1 285 ? 11.667 -12.160 21.830 1.00 95.44 285 LEU A N 1
ATOM 2141 C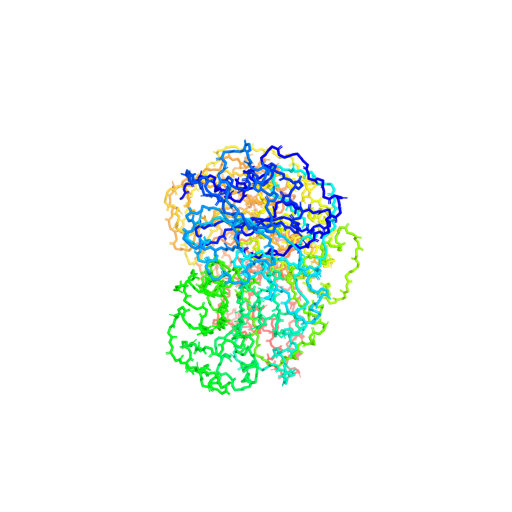 CA . LEU A 1 285 ? 10.879 -12.577 22.997 1.00 95.44 285 LEU A CA 1
ATOM 2142 C C . LEU A 1 285 ? 11.718 -13.310 24.056 1.00 95.44 285 LEU A C 1
ATOM 2144 O O . LEU A 1 285 ? 11.347 -13.337 25.225 1.00 95.44 285 LEU A O 1
ATOM 2148 N N . GLY A 1 286 ? 12.827 -13.930 23.644 1.00 93.12 286 GLY A N 1
ATOM 2149 C CA . GLY A 1 286 ? 13.747 -14.658 24.519 1.00 93.12 286 GLY A CA 1
ATOM 2150 C C . GLY A 1 286 ? 15.017 -13.890 24.890 1.00 93.12 286 GLY A C 1
ATOM 2151 O O . GLY A 1 286 ? 15.896 -14.474 25.520 1.00 93.12 286 GLY A O 1
ATOM 2152 N N . GLN A 1 287 ? 15.153 -12.625 24.477 1.00 94.12 287 GLN A N 1
ATOM 2153 C CA . GLN A 1 287 ? 16.369 -11.845 24.715 1.00 94.12 287 GLN A CA 1
ATOM 2154 C C . GLN A 1 287 ? 16.397 -11.267 26.126 1.00 94.12 287 GLN A C 1
ATOM 2156 O O . GLN A 1 287 ? 15.523 -10.496 26.516 1.00 94.12 287 GLN A O 1
ATOM 2161 N N . GLU A 1 288 ? 17.457 -11.585 26.866 1.00 93.69 288 GLU A N 1
ATOM 2162 C CA . GLU A 1 288 ? 17.639 -11.149 28.253 1.00 93.69 288 GLU A CA 1
ATOM 2163 C C . GLU A 1 288 ? 17.736 -9.617 28.372 1.00 93.69 288 GLU A C 1
ATOM 2165 O O . GLU A 1 288 ? 17.187 -9.038 29.303 1.00 93.69 288 GLU A O 1
ATOM 2170 N N . ALA A 1 289 ? 18.333 -8.943 27.381 1.00 93.00 289 ALA A N 1
ATOM 2171 C CA . ALA A 1 289 ? 18.391 -7.479 27.316 1.00 93.00 289 ALA A CA 1
ATOM 2172 C C . ALA A 1 289 ? 17.002 -6.808 27.256 1.00 93.00 289 ALA A C 1
ATOM 2174 O O . ALA A 1 289 ? 16.857 -5.662 27.666 1.00 93.00 289 ALA A O 1
ATOM 2175 N N . LEU A 1 290 ? 15.976 -7.521 26.776 1.00 95.25 290 LEU A N 1
ATOM 2176 C CA . LEU A 1 290 ? 14.595 -7.036 26.712 1.00 95.25 290 LEU A CA 1
ATOM 2177 C C . LEU A 1 290 ? 13.736 -7.539 27.879 1.00 95.25 290 LEU A C 1
ATOM 2179 O O . LEU A 1 290 ? 12.556 -7.201 27.957 1.00 95.25 290 LEU A O 1
ATOM 2183 N N . ALA A 1 291 ? 14.301 -8.325 28.803 1.00 96.25 291 ALA A N 1
ATOM 2184 C CA . ALA A 1 291 ? 13.552 -8.906 29.911 1.00 96.25 291 ALA A CA 1
ATOM 2185 C C . ALA A 1 291 ? 12.803 -7.858 30.754 1.00 96.25 291 ALA A C 1
ATOM 2187 O O . ALA A 1 291 ? 11.612 -8.074 30.981 1.00 96.25 291 ALA A O 1
ATOM 2188 N N . PRO A 1 292 ? 13.400 -6.716 31.162 1.00 97.25 292 PRO A N 1
ATOM 2189 C CA . PRO A 1 292 ? 12.673 -5.705 31.933 1.00 97.25 292 PRO A CA 1
ATOM 2190 C C . PRO A 1 292 ? 11.433 -5.180 31.196 1.00 97.25 292 PRO A C 1
ATOM 2192 O O . PRO A 1 292 ? 10.355 -5.091 31.780 1.00 97.25 292 PRO A O 1
ATOM 2195 N N . PHE A 1 293 ? 11.551 -4.939 29.886 1.00 98.19 293 PHE A N 1
ATOM 2196 C CA . PHE A 1 293 ? 10.417 -4.526 29.063 1.00 98.19 293 PHE A CA 1
ATOM 2197 C C . PHE A 1 293 ? 9.343 -5.618 28.990 1.00 98.19 293 PHE A C 1
ATOM 2199 O O . PHE A 1 293 ? 8.163 -5.322 29.151 1.00 98.19 293 PHE A O 1
ATOM 2206 N N . TRP A 1 294 ? 9.722 -6.887 28.796 1.00 97.94 294 TRP A N 1
ATOM 2207 C CA . TRP A 1 294 ? 8.756 -7.989 28.726 1.00 97.94 294 TRP A CA 1
ATOM 2208 C C . TRP A 1 294 ? 7.968 -8.188 30.024 1.00 97.94 294 TRP A C 1
ATOM 2210 O O . TRP A 1 294 ? 6.797 -8.568 29.975 1.00 97.94 294 TRP A O 1
ATOM 2220 N N . LEU A 1 295 ? 8.575 -7.896 31.176 1.00 97.94 295 LEU A N 1
ATOM 2221 C CA . LEU A 1 295 ? 7.885 -7.916 32.465 1.00 97.94 295 LEU A CA 1
ATOM 2222 C C . LEU A 1 295 ? 6.849 -6.787 32.563 1.00 97.94 295 LEU A C 1
ATOM 2224 O O . LEU A 1 295 ? 5.706 -7.050 32.935 1.00 97.94 295 LEU A O 1
ATOM 2228 N N . ASN A 1 296 ? 7.189 -5.566 32.144 1.00 98.31 296 ASN A N 1
ATOM 2229 C CA . ASN A 1 296 ? 6.212 -4.474 32.066 1.00 98.31 296 ASN A CA 1
ATOM 2230 C C . ASN A 1 296 ? 5.093 -4.816 31.068 1.00 98.31 296 ASN A C 1
ATOM 2232 O O . ASN A 1 296 ? 3.909 -4.708 31.382 1.00 98.31 296 ASN A O 1
ATOM 2236 N N . ALA A 1 297 ? 5.459 -5.309 29.884 1.00 98.38 297 ALA A N 1
ATOM 2237 C CA . ALA A 1 297 ? 4.536 -5.673 28.818 1.00 98.38 297 ALA A CA 1
ATOM 2238 C C . ALA A 1 297 ? 3.507 -6.714 29.274 1.00 98.38 297 ALA A C 1
ATOM 2240 O O . ALA A 1 297 ? 2.318 -6.546 29.012 1.00 98.38 297 ALA A O 1
ATOM 2241 N N . ILE A 1 298 ? 3.919 -7.768 29.990 1.00 98.00 298 ILE A N 1
ATOM 2242 C CA . ILE A 1 298 ? 2.980 -8.812 30.417 1.00 98.00 298 ILE A CA 1
ATOM 2243 C C . ILE A 1 298 ? 2.000 -8.315 31.484 1.00 98.00 298 ILE A C 1
ATOM 2245 O O . ILE A 1 298 ? 0.831 -8.691 31.444 1.00 98.00 298 ILE A O 1
ATOM 2249 N N . HIS A 1 299 ? 2.430 -7.430 32.389 1.00 98.12 299 HIS A N 1
ATOM 2250 C CA . HIS A 1 299 ? 1.528 -6.794 33.353 1.00 98.12 299 HIS A CA 1
ATOM 2251 C C . HIS A 1 299 ? 0.575 -5.805 32.682 1.00 98.12 299 HIS A C 1
ATOM 2253 O O . HIS A 1 299 ? -0.605 -5.761 33.032 1.00 98.12 299 HIS A O 1
ATOM 2259 N N . TRP A 1 300 ? 1.060 -5.054 31.688 1.00 98.06 300 TRP A N 1
ATOM 2260 C CA . TRP A 1 300 ? 0.217 -4.172 30.889 1.00 98.06 300 TRP A CA 1
ATOM 2261 C C . TRP A 1 300 ? -0.835 -4.972 30.120 1.00 98.06 300 TRP A C 1
ATOM 2263 O O . TRP A 1 300 ? -1.995 -4.577 30.101 1.00 98.06 300 TRP A O 1
ATOM 2273 N N . LEU A 1 301 ? -0.459 -6.112 29.537 1.00 98.44 301 LEU A N 1
ATOM 2274 C CA . LEU A 1 301 ? -1.370 -6.998 28.816 1.00 98.44 301 LEU A CA 1
ATOM 2275 C C . LEU A 1 301 ? -2.374 -7.695 29.744 1.00 98.44 301 LEU A C 1
ATOM 2277 O O . LEU A 1 301 ? -3.535 -7.807 29.365 1.00 98.44 301 LEU A O 1
ATOM 2281 N N . ASP A 1 302 ? -1.951 -8.158 30.927 1.00 97.25 302 ASP A N 1
ATOM 2282 C CA . ASP A 1 302 ? -2.791 -8.855 31.921 1.00 97.25 302 ASP A CA 1
ATOM 2283 C C . ASP A 1 302 ? -3.794 -7.928 32.621 1.00 97.25 302 ASP A C 1
ATOM 2285 O O . ASP A 1 302 ? -4.836 -8.396 33.074 1.00 97.25 302 ASP A O 1
ATOM 2289 N N . GLU A 1 303 ? -3.488 -6.633 32.731 1.00 94.25 303 GLU A N 1
ATOM 2290 C CA . GLU A 1 303 ? -4.344 -5.629 33.381 1.00 94.25 303 GLU A CA 1
ATOM 2291 C C . GLU A 1 303 ? -4.806 -6.042 34.795 1.00 94.25 303 GLU A C 1
ATOM 2293 O O . GLU A 1 303 ? -5.926 -5.788 35.230 1.00 94.25 303 GLU A O 1
ATOM 2298 N N . GLY A 1 304 ? -3.948 -6.741 35.539 1.00 93.75 304 GLY A N 1
ATOM 2299 C CA . GLY A 1 304 ? -4.254 -7.168 36.903 1.00 93.75 304 GLY A CA 1
ATOM 2300 C C . GLY A 1 304 ? -5.304 -8.278 37.010 1.00 93.75 304 GLY A C 1
ATOM 2301 O O . GLY A 1 304 ? -5.751 -8.567 38.122 1.00 93.75 304 GLY A O 1
ATOM 2302 N N . ARG A 1 305 ? -5.678 -8.943 35.906 1.00 94.12 305 ARG A N 1
ATOM 2303 C CA . ARG A 1 305 ? -6.524 -10.150 35.938 1.00 94.12 305 ARG A CA 1
ATOM 2304 C C . ARG A 1 305 ? -5.858 -11.296 36.696 1.00 94.12 305 ARG A C 1
ATOM 2306 O O . ARG A 1 305 ? -6.561 -12.143 37.245 1.00 94.12 305 ARG A O 1
ATOM 2313 N N . ARG A 1 306 ? -4.519 -11.325 36.739 1.00 94.50 306 ARG A N 1
ATOM 2314 C CA . ARG A 1 306 ? -3.696 -12.341 37.416 1.00 94.50 306 ARG A CA 1
ATOM 2315 C C . ARG A 1 306 ? -4.036 -13.772 36.990 1.00 94.50 306 ARG A C 1
ATOM 2317 O O . ARG A 1 306 ? -3.928 -14.707 37.786 1.00 94.50 306 ARG A O 1
ATOM 2324 N N . GLY A 1 307 ? -4.466 -13.937 35.740 1.00 93.75 307 GLY A N 1
ATOM 2325 C CA . GLY A 1 307 ? -4.774 -15.244 35.170 1.00 93.75 307 GLY A CA 1
ATOM 2326 C C . GLY A 1 307 ? -3.530 -15.937 34.614 1.00 93.75 307 GLY A C 1
ATOM 2327 O O . GLY A 1 307 ? -2.392 -15.585 34.926 1.00 93.75 307 GLY A O 1
ATOM 2328 N N . VAL A 1 308 ? -3.745 -16.959 33.787 1.00 97.75 308 VAL A N 1
ATOM 2329 C CA . VAL A 1 308 ? -2.648 -17.747 33.212 1.00 97.75 308 VAL A CA 1
ATOM 2330 C C . VAL A 1 308 ? -2.085 -17.067 31.965 1.00 97.75 308 VAL A C 1
ATOM 2332 O O . VAL A 1 308 ? -2.829 -16.765 31.034 1.00 97.75 308 VAL A O 1
ATOM 2335 N N . VAL A 1 309 ? -0.769 -16.884 31.918 1.00 98.19 309 VAL A N 1
ATOM 2336 C CA . VAL A 1 309 ? -0.027 -16.489 30.717 1.00 98.19 309 VAL A CA 1
ATOM 2337 C C . VAL A 1 309 ? 0.342 -17.756 29.947 1.00 98.19 309 VAL A C 1
ATOM 2339 O O . VAL A 1 309 ? 1.144 -18.569 30.410 1.00 98.19 309 VAL A O 1
ATOM 2342 N N . GLY A 1 310 ? -0.271 -17.957 28.784 1.00 97.62 310 GLY A N 1
ATOM 2343 C CA . GLY A 1 310 ? 0.014 -19.091 27.910 1.00 97.62 310 GLY A CA 1
ATOM 2344 C C . GLY A 1 310 ? 0.967 -18.696 26.792 1.00 97.62 310 GLY A C 1
ATOM 2345 O O . GLY A 1 310 ? 0.736 -17.691 26.130 1.00 97.62 310 GLY A O 1
ATOM 2346 N N . SER A 1 311 ? 2.019 -19.479 26.562 1.00 96.62 311 SER A N 1
ATOM 2347 C CA . SER A 1 311 ? 2.995 -19.211 25.500 1.00 96.62 311 SER A CA 1
ATOM 2348 C C . SER A 1 311 ? 3.322 -20.468 24.703 1.00 96.62 311 SER A C 1
ATOM 2350 O O . SER A 1 311 ? 3.497 -21.545 25.275 1.00 96.62 311 SER A O 1
ATOM 2352 N N . VAL A 1 312 ? 3.478 -20.315 23.387 1.00 95.19 312 VAL A N 1
ATOM 2353 C CA . VAL A 1 312 ? 4.037 -21.360 22.505 1.00 95.19 312 VAL A CA 1
ATOM 2354 C C . VAL A 1 312 ? 5.572 -21.326 22.443 1.00 95.19 312 VAL A C 1
ATOM 2356 O O . VAL A 1 312 ? 6.185 -22.259 21.933 1.00 95.19 312 VAL A O 1
ATOM 2359 N N . SER A 1 313 ? 6.201 -20.266 22.965 1.00 91.56 313 SER A N 1
ATOM 2360 C CA . SER A 1 313 ? 7.649 -20.027 22.916 1.00 91.56 313 SER A CA 1
ATOM 2361 C C . SER A 1 313 ? 8.317 -20.329 24.261 1.00 91.56 313 SER A C 1
ATOM 2363 O O . SER A 1 313 ? 8.061 -19.638 25.253 1.00 91.56 313 SER A O 1
ATOM 2365 N N . ASP A 1 314 ? 9.207 -21.329 24.288 1.00 89.94 314 ASP A N 1
ATOM 2366 C CA . ASP A 1 314 ? 9.990 -21.692 25.482 1.00 89.94 314 ASP A CA 1
ATOM 2367 C C . ASP A 1 314 ? 10.927 -20.562 25.949 1.00 89.94 314 ASP A C 1
ATOM 2369 O O . ASP A 1 314 ? 10.926 -20.255 27.148 1.00 89.94 314 ASP A O 1
ATOM 2373 N N . PRO A 1 315 ? 11.684 -19.881 25.056 1.00 92.19 315 PRO A N 1
ATOM 2374 C CA . PRO A 1 315 ? 12.512 -18.747 25.462 1.00 92.19 315 PRO A CA 1
ATOM 2375 C C . PRO A 1 315 ? 11.706 -17.623 26.123 1.00 92.19 315 PRO A C 1
ATOM 2377 O O . PRO A 1 315 ? 12.148 -17.069 27.129 1.00 92.19 315 PRO A O 1
ATOM 2380 N N . ALA A 1 316 ? 10.503 -17.334 25.614 1.00 93.44 316 ALA A N 1
ATOM 2381 C CA . ALA A 1 316 ? 9.629 -16.318 26.196 1.00 93.44 316 ALA A CA 1
ATOM 2382 C C . ALA A 1 316 ? 9.178 -16.709 27.613 1.00 93.44 316 ALA A C 1
ATOM 2384 O O . ALA A 1 316 ? 9.266 -15.903 28.536 1.00 93.44 316 ALA A O 1
ATOM 2385 N N . ILE A 1 317 ? 8.762 -17.965 27.826 1.00 94.56 317 ILE A N 1
ATOM 2386 C CA . ILE A 1 317 ? 8.311 -18.456 29.145 1.00 94.56 317 ILE A CA 1
ATOM 2387 C C . ILE A 1 317 ? 9.391 -18.270 30.210 1.00 94.56 317 ILE A C 1
ATOM 2389 O O . ILE A 1 317 ? 9.077 -17.881 31.336 1.00 94.56 317 ILE A O 1
ATOM 2393 N N . LYS A 1 318 ? 10.661 -18.513 29.866 1.00 94.50 318 LYS A N 1
ATOM 2394 C CA . LYS A 1 318 ? 11.792 -18.377 30.797 1.00 94.50 318 LYS A CA 1
ATOM 2395 C C . LYS A 1 318 ? 11.933 -16.954 31.353 1.00 94.50 318 LYS A C 1
ATOM 2397 O O . LYS A 1 318 ? 12.311 -16.784 32.513 1.00 94.50 318 LYS A O 1
ATOM 2402 N N . ILE A 1 319 ? 11.653 -15.942 30.536 1.00 96.06 319 ILE A N 1
ATOM 2403 C CA . ILE A 1 319 ? 11.661 -14.535 30.952 1.00 96.06 319 ILE A CA 1
ATOM 2404 C C . ILE A 1 319 ? 10.361 -14.205 31.688 1.00 96.06 319 ILE A C 1
ATOM 2406 O O . ILE A 1 319 ? 10.394 -13.735 32.824 1.00 96.06 319 ILE A O 1
ATOM 2410 N N . LEU A 1 320 ? 9.216 -14.511 31.076 1.00 96.06 320 LEU A N 1
ATOM 2411 C CA . LEU A 1 320 ? 7.898 -14.107 31.567 1.00 96.06 320 LEU A CA 1
ATOM 2412 C C . LEU A 1 320 ? 7.543 -14.718 32.927 1.00 96.06 320 LEU A C 1
ATOM 2414 O O . LEU A 1 320 ? 6.870 -14.070 33.726 1.00 96.06 320 LEU A O 1
ATOM 2418 N N . SER A 1 321 ? 8.052 -15.912 33.248 1.00 95.06 321 SER A N 1
ATOM 2419 C CA . SER A 1 321 ? 7.836 -16.555 34.557 1.00 95.06 321 SER A CA 1
ATOM 2420 C C . SER A 1 321 ? 8.408 -15.751 35.733 1.00 95.06 321 SER A C 1
ATOM 2422 O O . SER A 1 321 ? 8.034 -15.992 36.877 1.00 95.06 321 SER A O 1
ATOM 2424 N N . ARG A 1 322 ? 9.285 -14.770 35.475 1.00 96.31 322 ARG A N 1
ATOM 2425 C CA . ARG A 1 322 ? 9.845 -13.874 36.500 1.00 96.31 322 ARG A CA 1
ATOM 2426 C C . ARG A 1 322 ? 8.889 -12.740 36.898 1.00 96.31 322 ARG A C 1
ATOM 2428 O O . ARG A 1 322 ? 9.156 -12.057 37.876 1.00 96.31 322 ARG A O 1
ATOM 2435 N N . SER A 1 323 ? 7.774 -12.562 36.182 1.00 94.25 323 SER A N 1
ATOM 2436 C CA . SER A 1 323 ? 6.741 -11.546 36.474 1.00 94.25 323 SER A CA 1
ATOM 2437 C C . SER A 1 323 ? 5.913 -11.841 37.731 1.00 94.25 323 SER A C 1
ATOM 2439 O O . SER A 1 323 ? 5.153 -10.997 38.195 1.00 94.25 323 SER A O 1
ATOM 2441 N N . GLY A 1 324 ? 5.990 -13.064 38.265 1.00 94.38 324 GLY A N 1
ATOM 2442 C CA . GLY A 1 324 ? 5.097 -13.525 39.330 1.00 94.38 324 GLY A CA 1
ATOM 2443 C C . GLY A 1 324 ? 3.689 -13.909 38.850 1.00 94.38 324 GLY A C 1
ATOM 2444 O O . GLY A 1 324 ? 2.861 -14.314 39.667 1.00 94.38 324 GLY A O 1
ATOM 2445 N N . LEU A 1 325 ? 3.404 -13.829 37.543 1.00 95.75 325 LEU A N 1
ATOM 2446 C CA . LEU A 1 3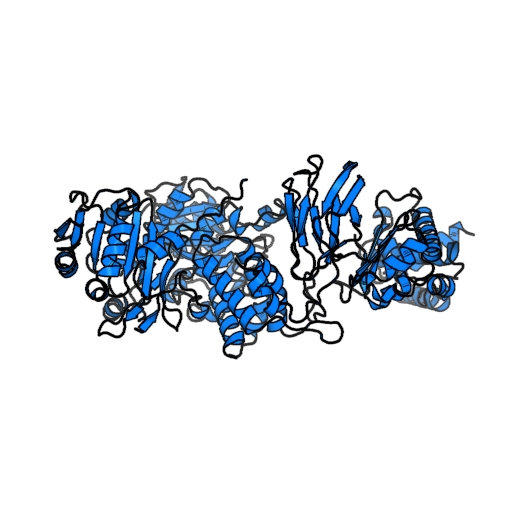25 ? 2.200 -14.400 36.933 1.00 95.75 325 LEU A CA 1
ATOM 2447 C C . LEU A 1 325 ? 2.388 -15.894 36.643 1.00 95.75 325 LEU A C 1
ATOM 2449 O O . LEU A 1 325 ? 3.491 -16.362 36.347 1.00 95.75 325 LEU A O 1
ATOM 2453 N N . LYS A 1 326 ? 1.290 -16.659 36.674 1.00 96.88 326 LYS A N 1
ATOM 2454 C CA . LYS A 1 326 ? 1.317 -18.086 36.335 1.00 96.88 326 LYS A CA 1
ATOM 2455 C C . LYS A 1 326 ? 1.549 -18.250 34.833 1.00 96.88 326 LYS A C 1
ATOM 2457 O O . LYS A 1 326 ? 0.625 -18.065 34.047 1.00 96.88 326 LYS A O 1
ATOM 2462 N N . CYS A 1 327 ? 2.763 -18.629 34.450 1.00 96.75 327 CYS A N 1
ATOM 2463 C CA . CYS A 1 327 ? 3.141 -18.868 33.059 1.00 96.75 327 CYS A CA 1
ATOM 2464 C C . CYS A 1 327 ? 3.138 -20.368 32.742 1.00 96.75 327 CYS A C 1
ATOM 2466 O O . CYS A 1 327 ? 3.609 -21.173 33.546 1.00 96.75 327 CYS A O 1
ATOM 2468 N N . GLN A 1 328 ? 2.627 -20.755 31.573 1.00 96.38 328 GLN A N 1
ATOM 2469 C CA . GLN A 1 328 ? 2.641 -22.147 31.123 1.00 96.38 328 GLN A CA 1
ATOM 2470 C C . GLN A 1 328 ? 2.874 -22.260 29.614 1.00 96.38 328 GLN A C 1
ATOM 2472 O O . GLN A 1 328 ? 2.442 -21.405 28.834 1.00 96.38 328 GLN A O 1
ATOM 2477 N N . LYS A 1 329 ? 3.497 -23.366 29.199 1.00 96.62 329 LYS A N 1
ATOM 2478 C CA . LYS A 1 329 ? 3.598 -23.728 27.786 1.00 96.62 329 LYS A CA 1
ATOM 2479 C C . LYS A 1 329 ? 2.267 -24.287 27.304 1.00 96.62 329 LYS A C 1
ATOM 2481 O O . LYS A 1 329 ? 1.797 -25.291 27.833 1.00 96.62 329 LYS A O 1
ATOM 2486 N N . THR A 1 330 ? 1.648 -23.637 26.327 1.00 96.50 330 THR A N 1
ATOM 2487 C CA . THR A 1 330 ? 0.362 -24.062 25.759 1.00 96.50 330 THR A CA 1
ATOM 2488 C C . THR A 1 330 ? 0.126 -23.403 24.405 1.00 96.50 330 THR A C 1
ATOM 2490 O O . THR A 1 330 ? 0.595 -22.292 24.162 1.00 96.50 330 THR A O 1
ATOM 2493 N N . GLY A 1 331 ? -0.665 -24.059 23.553 1.00 96.00 331 GLY A N 1
ATOM 2494 C CA . GLY A 1 331 ? -1.351 -23.387 22.449 1.00 96.00 331 GLY A CA 1
ATOM 2495 C C . GLY A 1 331 ? -2.446 -22.436 22.948 1.00 96.00 331 GLY A C 1
ATOM 2496 O O . GLY A 1 331 ? -2.626 -22.252 24.159 1.00 96.00 331 GLY A O 1
ATOM 2497 N N . PHE A 1 332 ? -3.189 -21.844 22.014 1.00 97.38 332 PHE A N 1
ATOM 2498 C CA . PHE A 1 332 ? -4.279 -20.927 22.335 1.00 97.38 332 PHE A CA 1
ATOM 2499 C C . PHE A 1 332 ? -5.378 -21.612 23.165 1.00 97.38 332 PHE A C 1
ATOM 2501 O O . PHE A 1 332 ? -5.796 -22.732 22.871 1.00 97.38 332 PHE A O 1
ATOM 2508 N N . ARG A 1 333 ? -5.860 -20.924 24.208 1.00 96.19 333 ARG A N 1
ATOM 2509 C CA . ARG A 1 333 ? -7.040 -21.312 24.995 1.00 96.19 333 ARG A CA 1
ATOM 2510 C C . ARG A 1 333 ? -7.788 -20.056 25.438 1.00 96.19 333 ARG A C 1
ATOM 2512 O O . ARG A 1 333 ? -7.169 -19.040 25.742 1.00 96.19 333 ARG A O 1
ATOM 2519 N N . LYS A 1 334 ? -9.116 -20.146 25.523 1.00 94.06 334 LYS A N 1
ATOM 2520 C CA . LYS A 1 334 ? -9.996 -19.007 25.846 1.00 94.06 334 LYS A CA 1
ATOM 2521 C C . LYS A 1 334 ? -9.912 -18.545 27.309 1.00 94.06 334 LYS A C 1
ATOM 2523 O O . LYS A 1 334 ? -10.337 -17.440 27.610 1.00 94.06 334 LYS A O 1
ATOM 2528 N N . ASP A 1 335 ? -9.397 -19.386 28.207 1.00 95.19 335 ASP A N 1
ATOM 2529 C CA . ASP A 1 335 ? -9.279 -19.120 29.650 1.00 95.19 335 ASP A CA 1
ATOM 2530 C C . ASP A 1 335 ? -7.971 -18.409 30.046 1.00 95.19 335 ASP A C 1
ATOM 2532 O O . ASP A 1 335 ? -7.751 -18.128 31.225 1.00 95.19 335 ASP A O 1
ATOM 2536 N N . LEU A 1 336 ? -7.073 -18.160 29.088 1.00 97.81 336 LEU A N 1
ATOM 2537 C CA . LEU A 1 336 ? -5.825 -17.444 29.342 1.00 97.81 336 LEU A CA 1
ATOM 2538 C C . LEU A 1 336 ? -6.104 -15.985 29.722 1.00 97.81 336 LEU A C 1
ATOM 2540 O O . LEU A 1 336 ? -7.124 -15.417 29.357 1.00 97.81 336 LEU A O 1
ATOM 2544 N N . SER A 1 337 ? -5.178 -15.355 30.438 1.00 97.88 337 SER A N 1
ATOM 2545 C CA . SER A 1 337 ? -5.187 -13.897 30.601 1.00 97.88 337 SER A CA 1
ATOM 2546 C C . SER A 1 337 ? -4.368 -13.207 29.519 1.00 97.88 337 SER A C 1
ATOM 2548 O O . SER A 1 337 ? -4.770 -12.164 29.000 1.00 97.88 337 SER A O 1
ATOM 2550 N N . VAL A 1 338 ? -3.230 -13.813 29.164 1.00 98.56 338 VAL A N 1
ATOM 2551 C CA . VAL A 1 338 ? -2.361 -13.356 28.081 1.00 98.56 338 VAL A CA 1
ATOM 2552 C C . VAL A 1 338 ? -1.948 -14.550 27.230 1.00 98.56 338 VAL A C 1
ATOM 2554 O O . VAL A 1 338 ? -1.553 -15.587 27.769 1.00 98.56 338 VAL A O 1
ATOM 2557 N N . PHE A 1 339 ? -2.029 -14.403 25.911 1.00 98.50 339 PHE A N 1
ATOM 2558 C CA . PHE A 1 339 ? -1.536 -15.376 24.945 1.00 98.50 339 PHE A CA 1
ATOM 2559 C C . PHE A 1 339 ? -0.296 -14.836 24.230 1.00 98.50 339 PHE A C 1
ATOM 2561 O O . PHE A 1 339 ? -0.320 -13.743 23.666 1.00 98.50 339 PHE A O 1
ATOM 2568 N N . VAL A 1 340 ? 0.789 -15.609 24.262 1.00 98.31 340 VAL A N 1
ATOM 2569 C CA . VAL A 1 340 ? 2.072 -15.288 23.633 1.00 98.31 340 VAL A CA 1
ATOM 2570 C C . VAL A 1 340 ? 2.306 -16.242 22.465 1.00 98.31 340 VAL A C 1
ATOM 2572 O O . VAL A 1 340 ? 2.407 -17.458 22.658 1.00 98.31 340 VAL A O 1
ATOM 2575 N N . CYS A 1 341 ? 2.390 -15.705 21.250 1.00 97.25 341 CYS A N 1
ATOM 2576 C CA . CYS A 1 341 ? 2.438 -16.501 20.023 1.00 97.25 341 CYS A CA 1
ATOM 2577 C C . CYS A 1 341 ? 3.396 -15.955 18.965 1.00 97.25 341 CYS A C 1
ATOM 2579 O O . CYS A 1 341 ? 3.954 -14.863 19.103 1.00 97.25 341 CYS A O 1
ATOM 2581 N N . THR A 1 342 ? 3.604 -16.747 17.912 1.00 97.00 342 THR A N 1
ATOM 2582 C CA . THR A 1 342 ? 4.346 -16.324 16.725 1.00 97.00 342 THR A CA 1
ATOM 2583 C C . THR A 1 342 ? 3.404 -15.846 15.621 1.00 97.00 342 THR A C 1
ATOM 2585 O O . THR A 1 342 ? 2.241 -16.236 15.576 1.00 97.00 342 THR A O 1
ATOM 2588 N N . ALA A 1 343 ? 3.908 -15.020 14.703 1.00 96.38 343 ALA A N 1
ATOM 2589 C CA . ALA A 1 343 ? 3.122 -14.459 13.598 1.00 96.38 343 ALA A CA 1
ATOM 2590 C C . ALA A 1 343 ? 2.953 -15.405 12.382 1.00 96.38 343 ALA A C 1
ATOM 2592 O O . ALA A 1 343 ? 2.582 -14.951 11.301 1.00 96.38 343 ALA A O 1
ATOM 2593 N N . TYR A 1 344 ? 3.262 -16.700 12.526 1.00 96.12 344 TYR A N 1
ATOM 2594 C CA . TYR A 1 344 ? 3.409 -17.641 11.400 1.00 96.12 344 TYR A CA 1
ATOM 2595 C C . TYR A 1 344 ? 2.257 -18.633 11.229 1.00 96.12 344 TYR A C 1
ATOM 2597 O O . TYR A 1 344 ? 2.274 -19.406 10.276 1.00 96.12 344 TYR A O 1
ATOM 2605 N N . SER A 1 345 ? 1.281 -18.631 12.136 1.00 92.31 345 SER A N 1
ATOM 2606 C CA . SER A 1 345 ? 0.088 -19.478 12.058 1.00 92.31 345 SER A CA 1
ATOM 2607 C C . SER A 1 345 ? -1.155 -18.604 11.923 1.00 92.31 345 SER A C 1
ATOM 2609 O O . SER A 1 345 ? -1.248 -17.538 12.536 1.00 92.31 345 SER A O 1
ATOM 2611 N N . ASP A 1 346 ? -2.084 -19.048 11.082 1.00 91.06 346 ASP A N 1
ATOM 2612 C CA . ASP A 1 346 ? -3.434 -18.510 10.946 1.00 91.06 346 ASP A CA 1
ATOM 2613 C C . ASP A 1 346 ? -4.489 -19.428 11.586 1.00 91.06 346 ASP A C 1
ATOM 2615 O O . ASP A 1 346 ? -5.687 -19.297 11.322 1.00 91.06 346 ASP A O 1
ATOM 2619 N N . ASP A 1 347 ? -4.058 -20.312 12.488 1.00 92.94 347 ASP A N 1
ATOM 2620 C CA . ASP A 1 347 ? -4.956 -21.078 13.340 1.00 92.94 347 ASP A CA 1
ATOM 2621 C C . ASP A 1 347 ? -5.636 -20.142 14.349 1.00 92.94 347 ASP A C 1
ATOM 2623 O O . ASP A 1 347 ? -5.017 -19.244 14.926 1.00 92.94 347 ASP A O 1
ATOM 2627 N N . HIS A 1 348 ? -6.920 -20.380 14.611 1.00 95.31 348 HIS A N 1
ATOM 2628 C CA . HIS A 1 348 ? -7.704 -19.658 15.620 1.00 95.31 348 HIS A CA 1
ATOM 2629 C C . HIS A 1 348 ? -7.795 -18.130 15.434 1.00 95.31 348 HIS A C 1
ATOM 2631 O O . HIS A 1 348 ? -7.959 -17.403 16.416 1.00 95.31 348 HIS A O 1
ATOM 2637 N N . VAL A 1 349 ? -7.673 -17.606 14.206 1.00 95.94 349 VAL A N 1
ATOM 2638 C CA . VAL A 1 349 ? -7.690 -16.150 13.937 1.00 95.94 349 VAL A CA 1
ATOM 2639 C C . VAL A 1 349 ? -8.901 -15.461 14.570 1.00 95.94 349 VAL A C 1
ATOM 2641 O O . VAL A 1 349 ? -8.744 -14.444 15.250 1.00 95.94 349 VAL A O 1
ATOM 2644 N N . GLU A 1 350 ? -10.104 -16.003 14.371 1.00 94.81 350 GLU A N 1
ATOM 2645 C CA . GLU A 1 350 ? -11.336 -15.412 14.901 1.00 94.81 350 GLU A CA 1
ATOM 2646 C C . GLU A 1 350 ? -11.408 -15.528 16.424 1.00 94.81 350 GLU A C 1
ATOM 2648 O O . GLU A 1 350 ? -11.797 -14.577 17.105 1.00 94.81 350 GLU A O 1
ATOM 2653 N N . GLU A 1 351 ? -10.986 -16.659 16.990 1.00 97.00 351 GLU A N 1
ATOM 2654 C CA . GLU A 1 351 ? -11.006 -16.873 18.431 1.00 97.00 351 GLU A CA 1
ATOM 2655 C C . GLU A 1 351 ? -9.973 -16.014 19.160 1.00 97.00 351 GLU A C 1
ATOM 2657 O O . GLU A 1 351 ? -10.286 -15.508 20.236 1.00 97.00 351 GLU A O 1
ATOM 2662 N N . ILE A 1 352 ? -8.788 -15.791 18.582 1.00 97.88 352 ILE A N 1
ATOM 2663 C CA . ILE A 1 352 ? -7.770 -14.879 19.121 1.00 97.88 352 ILE A CA 1
ATOM 2664 C C . ILE A 1 352 ? -8.275 -13.435 19.053 1.00 97.88 352 ILE A C 1
ATOM 2666 O O . ILE A 1 352 ? -8.165 -12.698 20.032 1.00 97.88 352 ILE A O 1
ATOM 2670 N N . GLN A 1 353 ? -8.875 -13.023 17.933 1.00 96.75 353 GLN A N 1
ATOM 2671 C CA . GLN A 1 353 ? -9.483 -11.694 17.813 1.00 96.75 353 GLN A CA 1
ATOM 2672 C C . GLN A 1 353 ? -10.590 -11.492 18.851 1.00 96.75 353 GLN A C 1
ATOM 2674 O O . GLN A 1 353 ? -10.616 -10.465 19.523 1.00 96.75 353 GLN A O 1
ATOM 2679 N N . SER A 1 354 ? -11.476 -12.476 19.015 1.00 96.19 354 SER A N 1
ATOM 2680 C CA . SER A 1 354 ? -12.542 -12.454 20.019 1.00 96.19 354 SER A CA 1
ATOM 2681 C C . SER A 1 354 ? -11.975 -12.414 21.436 1.00 96.19 354 SER A C 1
ATOM 2683 O O . SER A 1 354 ? -12.446 -11.640 22.258 1.00 96.19 354 SER A O 1
ATOM 2685 N N . PHE A 1 355 ? -10.936 -13.205 21.708 1.00 97.75 355 PHE A N 1
ATOM 2686 C CA . PHE A 1 355 ? -10.249 -13.244 22.994 1.00 97.75 355 PHE A CA 1
ATOM 2687 C C . PHE A 1 355 ? -9.699 -11.874 23.386 1.00 97.75 355 PHE A C 1
ATOM 2689 O O . PHE A 1 355 ? -9.972 -11.412 24.491 1.00 97.75 355 PHE A O 1
ATOM 2696 N N . VAL A 1 356 ? -8.990 -11.195 22.479 1.00 97.94 356 VAL A N 1
ATOM 2697 C CA . VAL A 1 356 ? -8.504 -9.832 22.737 1.00 97.94 356 VAL A CA 1
ATOM 2698 C C . VAL A 1 356 ? -9.683 -8.868 22.859 1.00 97.94 356 VAL A C 1
ATOM 2700 O O . VAL A 1 356 ? -9.756 -8.124 23.830 1.00 97.94 356 VAL A O 1
ATOM 2703 N N . ALA A 1 357 ? -10.665 -8.932 21.953 1.00 96.62 357 ALA A N 1
ATOM 2704 C CA . ALA A 1 357 ? -11.833 -8.054 22.010 1.00 96.62 357 ALA A CA 1
ATOM 2705 C C . ALA A 1 357 ? -12.581 -8.140 23.354 1.00 96.62 357 ALA A C 1
ATOM 2707 O O . ALA A 1 357 ? -13.071 -7.128 23.845 1.00 96.62 357 ALA A O 1
ATOM 2708 N N . GLU A 1 358 ? -12.636 -9.321 23.970 1.00 95.69 358 GLU A N 1
ATOM 2709 C CA . GLU A 1 358 ? -13.321 -9.585 25.244 1.00 95.69 358 GLU A CA 1
ATOM 2710 C C . GLU A 1 358 ? -12.461 -9.310 26.491 1.00 95.69 358 GLU A C 1
ATOM 2712 O O . GLU A 1 358 ? -12.931 -9.513 27.611 1.00 95.69 358 GLU A O 1
ATOM 2717 N N . GLY A 1 359 ? -11.225 -8.825 26.328 1.00 95.44 359 GLY A N 1
ATOM 2718 C CA . GLY A 1 359 ? -10.366 -8.409 27.442 1.00 95.44 359 GLY A CA 1
ATOM 2719 C C . GLY A 1 359 ? -9.030 -9.131 27.538 1.00 95.44 359 GLY A C 1
ATOM 2720 O O . GLY A 1 359 ? -8.240 -8.801 28.411 1.00 95.44 359 GLY A O 1
ATOM 2721 N N . GLY A 1 360 ? -8.753 -10.110 26.680 1.00 97.69 360 GLY A N 1
ATOM 2722 C CA . GLY A 1 360 ? -7.488 -10.838 26.670 1.00 97.69 360 GLY A CA 1
ATOM 2723 C C . GLY A 1 360 ? -6.287 -9.981 26.256 1.00 97.69 360 GLY A C 1
ATOM 2724 O O . GLY A 1 360 ? -6.409 -9.022 25.492 1.00 97.69 360 GLY A O 1
ATOM 2725 N N . GLY A 1 361 ? -5.100 -10.349 26.739 1.00 98.44 361 GLY A N 1
ATOM 2726 C CA . GLY A 1 361 ? -3.831 -9.775 26.292 1.00 98.44 361 GLY A CA 1
ATOM 2727 C C . GLY A 1 361 ? -3.183 -10.617 25.191 1.00 98.44 361 GLY A C 1
ATOM 2728 O O . GLY A 1 361 ? -3.095 -11.835 25.324 1.00 98.44 361 GLY A O 1
ATOM 2729 N N . LEU A 1 362 ? -2.677 -9.997 24.127 1.00 98.75 362 LEU A N 1
ATOM 2730 C CA . LEU A 1 362 ? -1.934 -10.678 23.060 1.00 98.75 362 LEU A CA 1
ATOM 2731 C C . LEU A 1 362 ? -0.506 -10.137 22.954 1.00 98.75 362 LEU A C 1
ATOM 2733 O O . LEU A 1 362 ? -0.308 -8.943 22.757 1.00 98.75 362 LEU A O 1
ATOM 2737 N N . LEU A 1 363 ? 0.486 -11.023 23.026 1.00 98.62 363 LEU A N 1
ATOM 2738 C CA . LEU A 1 363 ? 1.874 -10.721 22.675 1.00 98.62 363 LEU A CA 1
ATOM 2739 C C . LEU A 1 363 ? 2.272 -11.563 21.464 1.00 98.62 363 LEU A C 1
ATOM 2741 O O . LEU A 1 363 ? 2.317 -12.790 21.545 1.00 98.62 363 LEU A O 1
ATOM 2745 N N . MET A 1 364 ? 2.568 -10.917 20.343 1.00 98.25 364 MET A N 1
ATOM 2746 C CA . MET A 1 364 ? 2.939 -11.603 19.107 1.00 98.25 364 MET A CA 1
ATOM 2747 C C . MET A 1 364 ? 4.370 -11.260 18.700 1.00 98.25 364 MET A C 1
ATOM 2749 O O . MET A 1 364 ? 4.726 -10.089 18.598 1.00 98.25 364 MET A O 1
ATOM 2753 N N . GLY A 1 365 ? 5.191 -12.278 18.445 1.00 97.44 365 GLY A N 1
ATOM 2754 C CA . GLY A 1 365 ? 6.532 -12.113 17.887 1.00 97.44 365 GLY A CA 1
ATOM 2755 C C . GLY A 1 365 ? 6.643 -12.701 16.486 1.00 97.44 365 GLY A C 1
ATOM 2756 O O . GLY A 1 365 ? 6.271 -13.849 16.265 1.00 97.44 365 GLY A O 1
ATOM 2757 N N . GLY A 1 366 ? 7.182 -11.955 15.532 1.00 96.44 366 GLY A N 1
ATOM 2758 C CA . GLY A 1 366 ? 7.480 -12.504 14.211 1.00 96.44 366 GLY A CA 1
ATOM 2759 C C . GLY A 1 366 ? 7.835 -11.442 13.186 1.00 96.44 366 GLY A C 1
ATOM 2760 O O . GLY A 1 366 ? 7.612 -10.255 13.407 1.00 96.44 366 GLY A O 1
ATOM 2761 N N . HIS A 1 367 ? 8.389 -11.884 12.064 1.00 96.19 367 HIS A N 1
ATOM 2762 C CA . HIS A 1 367 ? 8.833 -11.027 10.974 1.00 96.19 367 HIS A CA 1
ATOM 2763 C C . HIS A 1 367 ? 8.168 -11.433 9.651 1.00 96.19 367 HIS A C 1
ATOM 2765 O O . HIS A 1 367 ? 7.968 -12.610 9.373 1.00 96.19 367 HIS A O 1
ATOM 2771 N N . ALA A 1 368 ? 7.826 -10.453 8.816 1.00 96.62 368 ALA A N 1
ATOM 2772 C CA . ALA A 1 368 ? 7.192 -10.664 7.513 1.00 96.62 368 ALA A CA 1
ATOM 2773 C C . ALA A 1 368 ? 8.164 -10.502 6.329 1.00 96.62 368 ALA A C 1
ATOM 2775 O O . ALA A 1 368 ? 7.818 -10.882 5.212 1.00 96.62 368 ALA A O 1
ATOM 2776 N N . TRP A 1 369 ? 9.378 -9.970 6.534 1.00 95.06 369 TRP A N 1
ATOM 2777 C CA . TRP A 1 369 ? 10.336 -9.706 5.449 1.00 95.06 369 TRP A CA 1
ATOM 2778 C C . TRP A 1 369 ? 10.735 -10.970 4.682 1.00 95.06 369 TRP A C 1
ATOM 2780 O O . TRP A 1 369 ? 10.724 -10.962 3.453 1.00 95.06 369 TRP A O 1
ATOM 2790 N N . TYR A 1 370 ? 11.005 -12.078 5.379 1.00 93.88 370 TYR A N 1
ATOM 2791 C CA . TYR A 1 370 ? 11.402 -13.334 4.736 1.00 93.88 370 TYR A CA 1
ATOM 2792 C C . TYR A 1 370 ? 10.250 -13.930 3.924 1.00 93.88 370 TYR A C 1
ATOM 2794 O O . TYR A 1 370 ? 10.417 -14.383 2.788 1.00 93.88 370 TYR A O 1
ATOM 2802 N N . TRP A 1 371 ? 9.041 -13.859 4.483 1.00 95.62 371 TRP A N 1
ATOM 2803 C CA . TRP A 1 371 ? 7.826 -14.259 3.788 1.00 95.62 371 TRP A CA 1
ATOM 2804 C C . TRP A 1 371 ? 7.611 -13.412 2.524 1.00 95.62 371 TRP A C 1
ATOM 2806 O O . TRP A 1 371 ? 7.417 -13.962 1.443 1.00 95.62 371 TRP A O 1
ATOM 2816 N N . ALA A 1 372 ? 7.751 -12.086 2.619 1.00 93.06 372 ALA A N 1
ATOM 2817 C CA . ALA A 1 372 ? 7.588 -11.173 1.488 1.00 93.06 372 ALA A CA 1
ATOM 2818 C C . ALA A 1 372 ? 8.626 -11.413 0.374 1.00 93.06 372 ALA A C 1
ATOM 2820 O O . ALA A 1 372 ? 8.310 -11.269 -0.807 1.00 93.06 372 ALA A O 1
ATOM 2821 N N . GLN A 1 373 ? 9.850 -11.815 0.734 1.00 91.38 373 GLN A N 1
ATOM 2822 C CA . GLN A 1 373 ? 10.895 -12.188 -0.225 1.00 91.38 373 GLN A CA 1
ATOM 2823 C C . GLN A 1 373 ? 10.607 -13.507 -0.947 1.00 91.38 373 GLN A C 1
ATOM 2825 O O . GLN A 1 373 ? 11.037 -13.674 -2.081 1.00 91.38 373 GLN A O 1
ATOM 2830 N N . THR A 1 374 ? 9.893 -14.439 -0.318 1.00 90.75 374 THR A N 1
ATOM 2831 C CA . THR A 1 374 ? 9.598 -15.764 -0.891 1.00 90.75 374 THR A CA 1
ATOM 2832 C C . THR A 1 374 ? 8.232 -15.836 -1.583 1.00 90.75 374 THR A C 1
ATOM 2834 O O . THR A 1 374 ? 7.999 -16.737 -2.386 1.00 90.75 374 THR A O 1
ATOM 2837 N N . HIS A 1 375 ? 7.347 -14.866 -1.335 1.00 87.00 375 HIS A N 1
ATOM 2838 C CA . HIS A 1 375 ? 5.978 -14.806 -1.860 1.00 87.00 375 HIS A CA 1
ATOM 2839 C C . HIS A 1 375 ? 5.785 -13.590 -2.777 1.00 87.00 375 HIS A C 1
ATOM 2841 O O . HIS A 1 375 ? 4.945 -12.719 -2.541 1.00 87.00 375 HIS A O 1
ATOM 2847 N N . HIS A 1 376 ? 6.587 -13.516 -3.843 1.00 77.94 376 HIS A N 1
ATOM 2848 C CA . HIS A 1 376 ? 6.549 -12.401 -4.790 1.00 77.94 376 HIS A CA 1
ATOM 2849 C C . HIS A 1 376 ? 5.135 -12.141 -5.340 1.00 77.94 376 HIS A C 1
ATOM 2851 O O . HIS A 1 376 ? 4.460 -13.048 -5.824 1.00 77.94 376 HIS A O 1
ATOM 2857 N N . GLY A 1 377 ? 4.710 -10.876 -5.306 1.00 71.31 377 GLY A N 1
ATOM 2858 C CA . GLY A 1 377 ? 3.407 -10.439 -5.817 1.00 71.31 377 GLY A CA 1
ATOM 2859 C C . GLY A 1 377 ? 2.238 -10.592 -4.839 1.00 71.31 377 GLY A C 1
ATOM 2860 O O . GLY A 1 377 ? 1.152 -10.110 -5.152 1.00 71.31 377 GLY A O 1
ATOM 2861 N N . GLN A 1 378 ? 2.447 -11.202 -3.669 1.00 83.50 378 GLN A N 1
ATOM 2862 C CA . GLN A 1 378 ? 1.460 -11.224 -2.587 1.00 83.50 378 GLN A CA 1
ATOM 2863 C C . GLN A 1 378 ? 1.613 -9.998 -1.673 1.00 83.50 378 GLN A C 1
ATOM 2865 O O . GLN A 1 378 ? 2.670 -9.359 -1.640 1.00 83.50 378 GLN A O 1
ATOM 2870 N N . ASN A 1 379 ? 0.556 -9.644 -0.940 1.00 85.69 379 ASN A N 1
ATOM 2871 C CA . ASN A 1 379 ? 0.544 -8.501 -0.034 1.00 85.69 379 ASN A CA 1
ATOM 2872 C C . ASN A 1 379 ? 0.691 -8.977 1.421 1.00 85.69 379 ASN A C 1
ATOM 2874 O O . ASN A 1 379 ? -0.241 -9.570 1.967 1.00 85.69 379 ASN A O 1
ATOM 2878 N N . PRO A 1 380 ? 1.808 -8.658 2.104 1.00 90.88 380 PRO A N 1
ATOM 2879 C CA . PRO A 1 380 ? 2.002 -9.045 3.496 1.00 90.88 380 PRO A CA 1
ATOM 2880 C C . PRO A 1 380 ? 0.855 -8.614 4.412 1.00 90.88 380 PRO A C 1
ATOM 2882 O O . PRO A 1 380 ? 0.520 -9.346 5.331 1.00 90.88 380 PRO A O 1
ATOM 2885 N N . MET A 1 381 ? 0.202 -7.471 4.181 1.00 90.19 381 MET A N 1
ATOM 2886 C CA . MET A 1 381 ? -0.880 -7.025 5.067 1.00 90.19 381 MET A CA 1
ATOM 2887 C C . MET A 1 381 ? -2.157 -7.874 4.986 1.00 90.19 381 MET A C 1
ATOM 2889 O O . MET A 1 381 ? -2.962 -7.825 5.911 1.00 90.19 381 MET A O 1
ATOM 2893 N N . THR A 1 382 ? -2.385 -8.610 3.895 1.00 89.12 382 THR A N 1
ATOM 2894 C CA . THR A 1 382 ? -3.584 -9.456 3.726 1.00 89.12 382 THR A CA 1
ATOM 2895 C C . THR A 1 382 ? -3.269 -10.939 3.804 1.00 89.12 382 THR A C 1
ATOM 2897 O O . THR A 1 382 ? -4.071 -11.710 4.329 1.00 89.12 382 THR A O 1
ATOM 2900 N N . ASP A 1 383 ? -2.104 -11.332 3.297 1.00 91.50 383 ASP A N 1
ATOM 2901 C CA . ASP A 1 383 ? -1.800 -12.728 2.998 1.00 91.50 383 ASP A CA 1
ATOM 2902 C C . ASP A 1 383 ? -0.886 -13.358 4.062 1.00 91.50 383 ASP A C 1
ATOM 2904 O O . ASP A 1 383 ? -0.939 -14.569 4.284 1.00 91.50 383 ASP A O 1
ATOM 2908 N N . PHE A 1 384 ? -0.095 -12.550 4.784 1.00 95.69 384 PHE A N 1
ATOM 2909 C CA . PHE A 1 384 ? 0.743 -13.038 5.880 1.00 95.69 384 PHE A CA 1
ATOM 2910 C C . PHE A 1 384 ? -0.109 -13.422 7.097 1.00 95.69 384 PHE A C 1
ATOM 2912 O O . PHE A 1 384 ? -0.924 -12.629 7.576 1.00 95.69 384 PHE A O 1
ATOM 2919 N N . ALA A 1 385 ? 0.122 -14.622 7.633 1.00 96.25 385 ALA A N 1
ATOM 2920 C CA . ALA A 1 385 ? -0.697 -15.238 8.676 1.00 96.25 385 ALA A CA 1
ATOM 2921 C C . ALA A 1 385 ? -0.950 -14.321 9.889 1.00 96.25 385 ALA A C 1
ATOM 2923 O O . ALA A 1 385 ? -2.102 -14.036 10.214 1.00 96.25 385 ALA A O 1
ATOM 2924 N N . GLY A 1 386 ? 0.102 -13.768 10.502 1.00 96.12 386 GLY A N 1
ATOM 2925 C CA . GLY A 1 386 ? -0.037 -12.885 11.664 1.00 96.12 386 GLY A CA 1
ATOM 2926 C C . GLY A 1 386 ? -0.820 -11.599 11.381 1.00 96.12 386 GLY A C 1
ATOM 2927 O O . GLY A 1 386 ? -1.545 -11.111 12.250 1.00 96.12 386 GLY A O 1
ATOM 2928 N N . ASN A 1 387 ? -0.764 -11.074 10.153 1.00 96.56 387 ASN A N 1
ATOM 2929 C CA . ASN A 1 387 ? -1.509 -9.868 9.783 1.00 96.56 387 ASN A CA 1
ATOM 2930 C C . ASN A 1 387 ? -3.016 -10.119 9.654 1.00 96.56 387 ASN A C 1
ATOM 2932 O O . ASN A 1 387 ? -3.803 -9.212 9.928 1.00 96.56 387 ASN A O 1
ATOM 2936 N N . LYS A 1 388 ? -3.449 -11.364 9.403 1.00 95.00 388 LYS A N 1
ATOM 2937 C CA . LYS A 1 388 ? -4.873 -11.734 9.497 1.00 95.00 388 LYS A CA 1
ATOM 2938 C C . LYS A 1 388 ? -5.449 -11.451 10.891 1.00 95.00 388 LYS A C 1
ATOM 2940 O O . LYS A 1 388 ? -6.644 -11.182 11.005 1.00 95.00 388 LYS A O 1
ATOM 2945 N N . ILE A 1 389 ? -4.613 -11.460 11.937 1.00 96.06 389 ILE A N 1
ATOM 2946 C CA . ILE A 1 389 ? -4.966 -11.083 13.315 1.00 96.06 389 ILE A CA 1
ATOM 2947 C C . ILE A 1 389 ? -4.702 -9.590 13.550 1.00 96.06 389 ILE A C 1
ATOM 2949 O O . ILE A 1 389 ? -5.621 -8.852 13.914 1.00 96.06 389 ILE A O 1
ATOM 2953 N N . LEU A 1 390 ? -3.463 -9.144 13.323 1.00 96.88 390 LEU A N 1
ATOM 2954 C CA . LEU A 1 390 ? -2.978 -7.822 13.730 1.00 96.88 390 LEU A CA 1
ATOM 2955 C C . LEU A 1 390 ? -3.643 -6.662 12.977 1.00 96.88 390 LEU A C 1
ATOM 2957 O O . LEU A 1 390 ? -3.925 -5.627 13.584 1.00 96.88 390 LEU A O 1
ATOM 2961 N N . THR A 1 391 ? -3.963 -6.817 11.686 1.00 94.62 391 THR A N 1
ATOM 2962 C CA . THR A 1 391 ? -4.481 -5.702 10.876 1.00 94.62 391 THR A CA 1
ATOM 2963 C C . THR A 1 391 ? -5.853 -5.231 11.367 1.00 94.62 391 THR A C 1
ATOM 2965 O O . THR A 1 391 ? -6.155 -4.039 11.284 1.00 94.62 391 THR A O 1
ATOM 2968 N N . LYS A 1 392 ? -6.683 -6.114 11.950 1.00 92.50 392 LYS A N 1
ATOM 2969 C CA . LYS A 1 392 ? -7.940 -5.706 12.618 1.00 92.50 392 LYS A CA 1
ATOM 2970 C C . LYS A 1 392 ? -7.695 -4.877 13.882 1.00 92.50 392 LYS A C 1
ATOM 2972 O O . LYS A 1 392 ? -8.535 -4.060 14.245 1.00 92.50 392 LYS A O 1
ATOM 2977 N N . MET A 1 393 ? -6.540 -5.065 14.514 1.00 95.38 393 MET A N 1
ATOM 2978 C CA . MET A 1 393 ? -6.104 -4.371 15.728 1.00 95.38 393 MET A CA 1
ATOM 2979 C C . MET A 1 393 ? -5.306 -3.093 15.423 1.00 95.38 393 MET A C 1
ATOM 2981 O O . MET A 1 393 ? -4.846 -2.423 16.342 1.00 95.38 393 MET A O 1
ATOM 2985 N N . GLY A 1 394 ? -5.149 -2.726 14.144 1.00 95.38 394 GLY A N 1
ATOM 2986 C CA . GLY A 1 394 ? -4.467 -1.493 13.752 1.00 95.38 394 GLY A CA 1
ATOM 2987 C C . GLY A 1 394 ? -2.952 -1.602 13.571 1.00 95.38 394 GLY A C 1
ATOM 2988 O O . GLY A 1 394 ? -2.285 -0.567 13.506 1.00 95.38 394 GLY A O 1
ATOM 2989 N N . LEU A 1 395 ? -2.418 -2.822 13.514 1.00 97.50 395 LEU A N 1
ATOM 2990 C CA . LEU A 1 395 ? -0.990 -3.118 13.410 1.00 97.50 395 LEU A CA 1
ATOM 2991 C C . LEU A 1 395 ? -0.753 -4.048 12.216 1.00 97.50 395 LEU A C 1
ATOM 2993 O O . LEU A 1 395 ? -1.518 -4.982 12.016 1.00 97.50 395 LEU A O 1
ATOM 2997 N N . SER A 1 396 ? 0.291 -3.833 11.418 1.00 97.19 396 SER A N 1
ATOM 2998 C CA . SER A 1 396 ? 0.630 -4.755 10.320 1.00 97.19 396 SER A CA 1
ATOM 2999 C C . SER A 1 396 ? 2.141 -4.908 10.163 1.00 97.19 396 SER A C 1
ATOM 3001 O O . SER A 1 396 ? 2.850 -3.916 10.041 1.00 97.19 396 SER A O 1
ATOM 3003 N N . LEU A 1 397 ? 2.641 -6.141 10.140 1.00 97.44 397 LEU A N 1
ATOM 3004 C CA . LEU A 1 397 ? 4.042 -6.458 9.859 1.00 97.44 397 LEU A CA 1
ATOM 3005 C C . LEU A 1 397 ? 4.334 -6.289 8.363 1.00 97.44 397 LEU A C 1
ATOM 3007 O O . LEU A 1 397 ? 3.612 -6.828 7.522 1.00 97.44 397 LEU A O 1
ATOM 3011 N N . LEU A 1 398 ? 5.392 -5.552 8.034 1.00 95.69 398 LEU A N 1
ATOM 3012 C CA . LEU A 1 398 ? 5.789 -5.235 6.666 1.00 95.69 398 LEU A CA 1
ATOM 3013 C C . LEU A 1 398 ? 6.992 -6.063 6.197 1.00 95.69 398 LEU A C 1
ATOM 3015 O O . LEU A 1 398 ? 7.748 -6.639 6.984 1.00 95.69 398 LEU A O 1
ATOM 3019 N N . GLY A 1 399 ? 7.176 -6.086 4.875 1.00 93.25 399 GLY A N 1
ATOM 3020 C CA . GLY A 1 399 ? 8.309 -6.745 4.229 1.00 93.25 399 GLY A CA 1
ATOM 3021 C C . GLY A 1 399 ? 9.637 -5.980 4.328 1.00 93.25 399 GLY A C 1
ATOM 3022 O O . GLY A 1 399 ? 10.676 -6.537 3.984 1.00 93.25 399 GLY A O 1
ATOM 3023 N N . SER A 1 400 ? 9.613 -4.718 4.769 1.00 92.44 400 SER A N 1
ATOM 3024 C CA . SER A 1 400 ? 10.810 -3.905 5.000 1.00 92.44 400 SER A CA 1
ATOM 3025 C C . SER A 1 400 ? 11.591 -4.410 6.213 1.00 92.44 400 SER A C 1
ATOM 3027 O O . SER A 1 400 ? 11.010 -4.868 7.198 1.00 92.44 400 SER A O 1
ATOM 3029 N N . THR A 1 401 ? 12.919 -4.319 6.131 1.00 94.31 401 THR A N 1
ATOM 3030 C CA . THR A 1 401 ? 13.839 -4.810 7.161 1.00 94.31 401 THR A CA 1
ATOM 3031 C C . THR A 1 401 ? 14.384 -3.681 8.027 1.00 94.31 401 THR A C 1
ATOM 3033 O O . THR A 1 401 ? 14.739 -2.609 7.530 1.00 94.31 401 THR A O 1
ATOM 3036 N N . ILE A 1 402 ? 14.503 -3.950 9.321 1.00 94.69 402 ILE A N 1
ATOM 3037 C CA . ILE A 1 402 ? 15.192 -3.136 10.318 1.00 94.69 402 ILE A CA 1
ATOM 3038 C C . ILE A 1 402 ? 16.418 -3.924 10.783 1.00 94.69 402 ILE A C 1
ATOM 3040 O O . ILE A 1 402 ? 16.311 -5.096 11.148 1.00 94.69 402 ILE A O 1
ATOM 3044 N N . GLU A 1 403 ? 17.587 -3.291 10.725 1.00 92.31 403 GLU A N 1
ATOM 3045 C CA . GLU A 1 403 ? 18.850 -3.912 11.128 1.00 92.31 403 GLU A CA 1
ATOM 3046 C C . GLU A 1 403 ? 19.007 -3.956 12.654 1.00 92.31 403 GLU A C 1
ATOM 3048 O O . GLU A 1 403 ? 18.340 -3.231 13.393 1.00 92.31 403 GLU A O 1
ATOM 3053 N N . GLY A 1 404 ? 19.899 -4.827 13.127 1.00 91.88 404 GLY A N 1
ATOM 3054 C CA . GLY A 1 404 ? 20.284 -4.885 14.534 1.00 91.88 404 GLY A CA 1
ATOM 3055 C C . GLY A 1 404 ? 21.016 -3.618 14.982 1.00 91.88 404 GLY A C 1
ATOM 3056 O O . GLY A 1 404 ? 21.816 -3.051 14.239 1.00 91.88 404 GLY A O 1
ATOM 3057 N N . GLY A 1 405 ? 20.772 -3.190 16.219 1.00 93.56 405 GLY A N 1
ATOM 3058 C CA . GLY A 1 405 ? 21.319 -1.952 16.756 1.00 93.56 405 GLY A CA 1
ATOM 3059 C C . GLY A 1 405 ? 20.822 -1.623 18.161 1.00 93.56 405 GLY A C 1
ATOM 3060 O O . GLY A 1 405 ? 20.058 -2.370 18.777 1.00 93.56 405 GLY A O 1
ATOM 3061 N N . GLN A 1 406 ? 21.288 -0.489 18.679 1.00 94.38 406 GLN A N 1
ATOM 3062 C CA . GLN A 1 406 ? 20.810 0.106 19.926 1.00 94.38 406 GLN A CA 1
ATOM 3063 C C . GLN A 1 406 ? 19.969 1.337 19.601 1.00 94.38 406 GLN A C 1
ATOM 3065 O O . GLN A 1 406 ? 20.429 2.249 18.912 1.00 94.38 406 GLN A O 1
ATOM 3070 N N . TYR A 1 407 ? 18.742 1.365 20.112 1.00 94.12 407 TYR A N 1
ATOM 3071 C CA . TYR A 1 407 ? 17.774 2.417 19.822 1.00 94.12 407 TYR A CA 1
ATOM 3072 C C . TYR A 1 407 ? 17.224 2.997 21.115 1.00 94.12 407 TYR A C 1
ATOM 3074 O O . TYR A 1 407 ? 16.861 2.257 22.026 1.00 94.12 407 TYR A O 1
ATOM 3082 N N . LYS A 1 408 ? 17.160 4.326 21.211 1.00 94.44 408 LYS A N 1
ATOM 3083 C CA . LYS A 1 408 ? 16.632 4.996 22.403 1.00 94.44 408 LYS A CA 1
ATOM 3084 C C . LYS A 1 408 ? 15.137 4.725 22.546 1.00 94.44 408 LYS A C 1
ATOM 3086 O O . LYS A 1 408 ? 14.405 4.749 21.558 1.00 94.44 408 LYS A O 1
ATOM 3091 N N . ALA A 1 409 ? 14.692 4.512 23.779 1.00 93.38 409 ALA A N 1
ATOM 3092 C CA . ALA A 1 409 ? 13.271 4.502 24.083 1.00 93.38 409 ALA A CA 1
ATOM 3093 C C . ALA A 1 409 ? 12.676 5.905 23.827 1.00 93.38 409 ALA A C 1
ATOM 3095 O O . ALA A 1 409 ? 13.341 6.908 24.121 1.00 93.38 409 ALA A O 1
ATOM 3096 N N . PRO A 1 410 ? 11.458 6.006 23.266 1.00 92.19 410 PRO A N 1
ATOM 3097 C CA . PRO A 1 410 ? 10.823 7.297 23.040 1.00 92.19 410 PRO A CA 1
ATOM 3098 C C . PRO A 1 410 ? 10.453 7.957 24.373 1.00 92.19 410 PRO A C 1
ATOM 3100 O O . PRO A 1 410 ? 10.144 7.285 25.356 1.00 92.19 410 PRO A O 1
ATOM 3103 N N . VAL A 1 411 ? 10.444 9.291 24.402 1.00 91.81 411 VAL A N 1
ATOM 3104 C CA . VAL A 1 411 ? 9.942 10.047 25.557 1.00 91.81 411 VAL A CA 1
ATOM 3105 C C . VAL A 1 411 ? 8.410 9.979 25.543 1.00 91.81 411 VAL A C 1
ATOM 3107 O O . VAL A 1 411 ? 7.825 10.481 24.582 1.00 91.81 411 VAL A O 1
ATOM 3110 N N . PRO A 1 412 ? 7.736 9.417 26.569 1.00 92.31 412 PRO A N 1
ATOM 3111 C CA . PRO A 1 412 ? 6.289 9.167 26.535 1.00 92.31 412 PRO A CA 1
ATOM 3112 C C . PRO A 1 412 ? 5.437 10.375 26.115 1.00 92.31 412 PRO A C 1
ATOM 3114 O O . PRO A 1 412 ? 4.606 10.262 25.218 1.00 92.31 412 PRO A O 1
ATOM 3117 N N . SER A 1 413 ? 5.715 11.556 26.675 1.00 88.88 413 SER A N 1
ATOM 3118 C CA . SER A 1 413 ? 4.963 12.795 26.411 1.00 88.88 413 SER A CA 1
ATOM 3119 C C . SER A 1 413 ? 5.143 13.376 25.001 1.00 88.88 413 SER A C 1
ATOM 3121 O O . SER A 1 413 ? 4.352 14.220 24.567 1.00 88.88 413 SER A O 1
ATOM 3123 N N . GLN A 1 414 ? 6.180 12.950 24.273 1.00 84.94 414 GLN A N 1
ATOM 3124 C CA . GLN A 1 414 ? 6.451 13.388 22.900 1.00 84.94 414 GLN A CA 1
ATOM 3125 C C . GLN A 1 414 ? 6.353 12.260 21.878 1.00 84.94 414 GLN A C 1
ATOM 3127 O O . GLN A 1 414 ? 6.359 12.545 20.687 1.00 84.94 414 GLN A O 1
ATOM 3132 N N . ALA A 1 415 ? 6.204 11.003 22.303 1.00 82.06 415 ALA A N 1
ATOM 3133 C CA . ALA A 1 415 ? 6.305 9.840 21.431 1.00 82.06 415 ALA A CA 1
ATOM 3134 C C . ALA A 1 415 ? 5.428 9.969 20.183 1.00 82.06 415 ALA A C 1
ATOM 3136 O O . ALA A 1 415 ? 5.921 9.821 19.077 1.00 82.06 415 ALA A O 1
ATOM 3137 N N . ILE A 1 416 ? 4.158 10.351 20.315 1.00 80.00 416 ILE A N 1
ATOM 3138 C CA . ILE A 1 416 ? 3.256 10.492 19.160 1.00 80.00 416 ILE A CA 1
ATOM 3139 C C . ILE A 1 416 ? 3.619 11.659 18.222 1.00 80.00 416 ILE A C 1
ATOM 3141 O O . ILE A 1 416 ? 3.253 11.625 17.049 1.00 80.00 416 ILE A O 1
ATOM 3145 N N . LYS A 1 417 ? 4.312 12.690 18.716 1.00 77.56 417 LYS A N 1
ATOM 3146 C CA . LYS A 1 417 ? 4.744 13.845 17.911 1.00 77.56 417 LYS A CA 1
ATOM 3147 C C . LYS A 1 417 ? 6.087 13.599 17.227 1.00 77.56 417 LYS A C 1
ATOM 3149 O O . LYS A 1 417 ? 6.269 14.014 16.089 1.00 77.56 417 LYS A O 1
ATOM 3154 N N . ASP A 1 418 ? 6.994 12.933 17.934 1.00 77.50 418 ASP A N 1
ATOM 3155 C CA . ASP A 1 418 ? 8.377 12.706 17.513 1.00 77.50 418 ASP A CA 1
ATOM 3156 C C . ASP A 1 418 ? 8.551 11.386 16.749 1.00 77.50 418 ASP A C 1
ATOM 3158 O O . ASP A 1 418 ? 9.585 11.165 16.123 1.00 77.50 418 ASP A O 1
ATOM 3162 N N . THR A 1 419 ? 7.571 10.479 16.821 1.00 84.06 419 THR A N 1
ATOM 3163 C CA . THR A 1 419 ? 7.609 9.189 16.122 1.00 84.06 419 THR A CA 1
ATOM 3164 C C . THR A 1 419 ? 6.549 9.102 15.038 1.00 84.06 419 THR A C 1
ATOM 3166 O O . THR A 1 419 ? 5.481 9.717 15.090 1.00 84.06 419 THR A O 1
ATOM 3169 N N . TYR A 1 420 ? 6.843 8.286 14.031 1.00 91.12 420 TYR A N 1
ATOM 3170 C CA . TYR A 1 420 ? 5.953 8.093 12.905 1.00 91.12 420 TYR A CA 1
ATOM 3171 C C . TYR A 1 420 ? 4.705 7.283 13.299 1.00 91.12 420 TYR A C 1
ATOM 3173 O O . TYR A 1 420 ? 4.790 6.115 13.677 1.00 91.12 420 TYR A O 1
ATOM 3181 N N . HIS A 1 421 ? 3.523 7.876 13.113 1.00 93.31 421 HIS A N 1
ATOM 3182 C CA . HIS A 1 421 ? 2.234 7.182 13.157 1.00 93.31 421 HIS A CA 1
ATOM 3183 C C . HIS A 1 421 ? 1.426 7.496 11.891 1.00 93.31 421 HIS A C 1
ATOM 3185 O O . HIS A 1 421 ? 1.091 8.656 11.635 1.00 93.31 421 HIS A O 1
ATOM 3191 N N . PHE A 1 422 ? 1.011 6.468 11.143 1.00 94.50 422 PHE A N 1
ATOM 3192 C CA . PHE A 1 422 ? 0.419 6.607 9.803 1.00 94.50 422 PHE A CA 1
ATOM 3193 C C . PHE A 1 422 ? -0.730 7.627 9.745 1.00 94.50 422 PHE A C 1
ATOM 3195 O O . PHE A 1 422 ? -0.692 8.580 8.970 1.00 94.50 422 PHE A O 1
ATOM 3202 N N . ARG A 1 423 ? -1.730 7.486 10.629 1.00 92.50 423 ARG A N 1
ATOM 3203 C CA . ARG A 1 423 ? -2.886 8.404 10.694 1.00 92.50 423 ARG A CA 1
ATOM 3204 C C . ARG A 1 423 ? -2.508 9.845 11.030 1.00 92.50 423 ARG A C 1
ATOM 3206 O O . ARG A 1 423 ? -3.070 10.769 10.450 1.00 92.50 423 ARG A O 1
ATOM 3213 N N . HIS A 1 424 ? -1.581 10.037 11.970 1.00 91.69 424 HIS A N 1
ATOM 3214 C CA . HIS A 1 424 ? -1.134 11.367 12.371 1.00 91.69 424 HIS A CA 1
ATOM 3215 C C . HIS A 1 424 ? -0.473 12.079 11.196 1.00 91.69 424 HIS A C 1
ATOM 3217 O O . HIS A 1 424 ? -0.877 13.187 10.854 1.00 91.69 424 HIS A O 1
ATOM 3223 N N . PHE A 1 425 ? 0.458 11.406 10.522 1.00 92.94 425 PHE A N 1
ATOM 3224 C CA . PHE A 1 425 ? 1.158 11.962 9.370 1.00 92.94 425 PHE A CA 1
ATOM 3225 C C . PHE A 1 425 ? 0.240 12.170 8.166 1.00 92.94 425 PHE A C 1
ATOM 3227 O O . PHE A 1 425 ? 0.329 13.209 7.517 1.00 92.94 425 PHE A O 1
ATOM 3234 N N . LEU A 1 426 ? -0.706 11.258 7.912 1.00 94.38 426 LEU A N 1
ATOM 3235 C CA . LEU A 1 426 ? -1.729 11.458 6.885 1.00 94.38 426 LEU A CA 1
ATOM 3236 C C . LEU A 1 426 ? -2.564 12.716 7.166 1.00 94.38 426 LEU A C 1
ATOM 3238 O O . LEU A 1 426 ? -2.812 13.507 6.259 1.00 94.38 426 LEU A O 1
ATOM 3242 N N . ARG A 1 427 ? -2.949 12.951 8.427 1.00 92.25 427 ARG A N 1
ATOM 3243 C CA . ARG A 1 427 ? -3.663 14.169 8.826 1.00 92.25 427 ARG A CA 1
ATOM 3244 C C . ARG A 1 427 ? -2.803 15.421 8.714 1.00 92.25 427 ARG A C 1
ATOM 3246 O O . ARG A 1 427 ? -3.294 16.434 8.229 1.00 92.25 427 ARG A O 1
ATOM 3253 N N . ARG A 1 428 ? -1.545 15.375 9.162 1.00 92.81 428 ARG A N 1
ATOM 3254 C CA . ARG A 1 428 ? -0.605 16.503 9.049 1.00 92.81 428 ARG A CA 1
ATOM 3255 C C . ARG A 1 428 ? -0.384 16.880 7.588 1.00 92.81 428 ARG A C 1
ATOM 3257 O O . ARG A 1 428 ? -0.478 18.055 7.245 1.00 92.81 428 ARG A O 1
ATOM 3264 N N . PHE A 1 429 ? -0.217 15.888 6.716 1.00 93.88 429 PHE A N 1
ATOM 3265 C CA . PHE A 1 429 ? -0.146 16.102 5.275 1.00 93.88 429 PHE A CA 1
ATOM 3266 C C . PHE A 1 429 ? -1.455 16.673 4.711 1.00 93.88 429 PHE A C 1
ATOM 3268 O O . PHE A 1 429 ? -1.425 17.624 3.935 1.00 93.88 429 PHE A O 1
ATOM 3275 N N . ALA A 1 430 ? -2.611 16.168 5.151 1.00 93.12 430 ALA A N 1
ATOM 3276 C CA . ALA A 1 430 ? -3.906 16.700 4.739 1.00 93.12 430 ALA A CA 1
ATOM 3277 C C . ALA A 1 430 ? -4.087 18.179 5.123 1.00 93.12 430 ALA A C 1
ATOM 3279 O O . ALA A 1 430 ? -4.484 18.985 4.280 1.00 93.12 430 ALA A O 1
ATOM 3280 N N . CYS A 1 431 ? -3.739 18.554 6.358 1.00 92.12 431 CYS A N 1
ATOM 3281 C CA . CYS A 1 431 ? -3.701 19.942 6.822 1.00 92.12 431 CYS A CA 1
ATOM 3282 C C . CYS A 1 431 ? -2.753 20.800 5.972 1.00 92.12 431 CYS A C 1
ATOM 3284 O O . CYS A 1 431 ? -3.120 21.895 5.551 1.00 92.12 431 CYS A O 1
ATOM 3286 N N . HIS A 1 432 ? -1.554 20.298 5.671 1.00 93.06 432 HIS A N 1
ATOM 3287 C CA . HIS A 1 432 ? -0.586 21.009 4.838 1.00 93.06 432 HIS A CA 1
ATOM 3288 C C . HIS A 1 432 ? -1.127 21.295 3.431 1.00 93.06 432 HIS A C 1
ATOM 3290 O O . HIS A 1 432 ? -1.036 22.419 2.941 1.00 93.06 432 HIS A O 1
ATOM 3296 N N . VAL A 1 433 ? -1.744 20.296 2.796 1.00 91.25 433 VAL A N 1
ATOM 3297 C CA . VAL A 1 433 ? -2.271 20.408 1.430 1.00 91.25 433 VAL A CA 1
ATOM 3298 C C . VAL A 1 433 ? -3.533 21.271 1.361 1.00 91.25 433 VAL A C 1
ATOM 3300 O O . VAL A 1 433 ? -3.661 22.073 0.441 1.00 91.25 433 VAL A O 1
ATOM 3303 N N . THR A 1 434 ? -4.462 21.115 2.310 1.00 88.75 434 THR A N 1
ATOM 3304 C CA . THR A 1 434 ? -5.800 21.738 2.236 1.00 88.75 434 THR A CA 1
ATOM 3305 C C . THR A 1 434 ? -5.914 23.064 2.981 1.00 88.75 434 THR A C 1
ATOM 3307 O O . THR A 1 434 ? -6.699 23.917 2.580 1.00 88.75 434 THR A O 1
ATOM 3310 N N . MET A 1 435 ? -5.150 23.251 4.061 1.00 89.88 435 MET A N 1
ATOM 3311 C CA . MET A 1 435 ? -5.208 24.439 4.923 1.00 89.88 435 MET A CA 1
ATOM 3312 C C . MET A 1 435 ? -3.934 25.293 4.855 1.00 89.88 435 MET A C 1
ATOM 3314 O O . MET A 1 435 ? -3.898 26.371 5.442 1.00 89.88 435 MET A O 1
ATOM 3318 N N . GLY A 1 436 ? -2.886 24.836 4.159 1.00 90.06 436 GLY A N 1
ATOM 3319 C CA . GLY A 1 436 ? -1.616 25.561 4.049 1.00 90.06 436 GLY A CA 1
ATOM 3320 C C . GLY A 1 436 ? -0.783 25.568 5.335 1.00 90.06 436 GLY A C 1
ATOM 3321 O O . GLY A 1 436 ? 0.121 26.393 5.477 1.00 90.06 436 GLY A O 1
ATOM 3322 N N . GLU A 1 437 ? -1.072 24.674 6.288 1.00 93.69 437 GLU A N 1
ATOM 3323 C CA . GLU A 1 437 ? -0.269 24.536 7.507 1.00 93.69 437 GLU A CA 1
ATOM 3324 C C . GLU A 1 437 ? 1.168 24.124 7.165 1.00 93.69 437 GLU A C 1
ATOM 3326 O O . GLU A 1 437 ? 1.389 23.249 6.333 1.00 93.69 437 GLU A O 1
ATOM 3331 N N . LYS A 1 438 ? 2.173 24.723 7.810 1.00 93.56 438 LYS A N 1
ATOM 3332 C CA . LYS A 1 438 ? 3.575 24.356 7.561 1.00 93.56 438 LYS A CA 1
ATOM 3333 C C . LYS A 1 438 ? 3.919 23.021 8.221 1.00 93.56 438 LYS A C 1
ATOM 3335 O O . LYS A 1 438 ? 3.481 22.751 9.343 1.00 93.56 438 LYS A O 1
ATOM 3340 N N . LEU A 1 439 ? 4.724 22.226 7.521 1.00 92.25 439 LEU A N 1
ATOM 3341 C CA . LEU A 1 439 ? 5.389 21.056 8.080 1.00 92.25 439 LEU A CA 1
ATOM 3342 C C . LEU A 1 439 ? 6.735 21.481 8.676 1.00 92.25 439 LEU A C 1
ATOM 3344 O O . LEU A 1 439 ? 7.375 22.411 8.183 1.00 92.25 439 LEU A O 1
ATOM 3348 N N . ASN A 1 440 ? 7.144 20.839 9.764 1.00 90.75 440 ASN A N 1
ATOM 3349 C CA . ASN A 1 440 ? 8.507 20.967 10.271 1.00 90.75 440 ASN A CA 1
ATOM 3350 C C . ASN A 1 440 ? 9.465 20.027 9.507 1.00 90.75 440 ASN A C 1
ATOM 3352 O O . ASN A 1 440 ? 9.032 19.167 8.744 1.00 90.75 440 ASN A O 1
ATOM 3356 N N . LYS A 1 441 ? 10.778 20.169 9.727 1.00 89.81 441 LYS A N 1
ATOM 3357 C CA . LYS A 1 441 ? 11.797 19.392 9.000 1.00 89.81 441 LYS A CA 1
ATOM 3358 C C . LYS A 1 441 ? 11.628 17.873 9.157 1.00 89.81 441 LYS A C 1
ATOM 3360 O O . LYS A 1 441 ? 11.729 17.145 8.177 1.00 89.81 441 LYS A O 1
ATOM 3365 N N . HIS A 1 442 ? 11.348 17.406 10.373 1.00 86.81 442 HIS A N 1
ATOM 3366 C CA . HIS A 1 442 ? 11.104 15.986 10.630 1.00 86.81 442 HIS A CA 1
ATOM 3367 C C . HIS A 1 442 ? 9.843 15.504 9.896 1.00 86.81 442 HIS A C 1
ATOM 3369 O O . HIS A 1 442 ? 9.837 14.438 9.285 1.00 86.81 442 HIS A O 1
ATOM 3375 N N . GLU A 1 443 ? 8.791 16.327 9.881 1.00 90.38 443 GLU A N 1
ATOM 3376 C CA . GLU A 1 443 ? 7.559 16.016 9.161 1.00 90.38 443 GLU A CA 1
ATOM 3377 C C . GLU A 1 443 ? 7.767 15.880 7.649 1.00 90.38 443 GLU A C 1
ATOM 3379 O O . GLU A 1 443 ? 7.223 14.958 7.039 1.00 90.38 443 GLU A O 1
ATOM 3384 N N . GLU A 1 444 ? 8.577 16.758 7.055 1.00 90.88 444 GLU A N 1
ATOM 3385 C CA . GLU A 1 444 ? 8.954 16.693 5.640 1.00 90.88 444 GLU A CA 1
ATOM 3386 C C . GLU A 1 444 ? 9.760 15.426 5.315 1.00 90.88 444 GLU A C 1
ATOM 3388 O O . GLU A 1 444 ? 9.471 14.752 4.323 1.00 90.88 444 GLU A O 1
ATOM 3393 N N . GLU A 1 445 ? 10.721 15.057 6.169 1.00 88.88 445 GLU A N 1
ATOM 3394 C CA . GLU A 1 445 ? 11.528 13.836 6.021 1.00 88.88 445 GLU A CA 1
ATOM 3395 C C . GLU A 1 445 ? 10.652 12.567 6.040 1.00 88.88 445 GLU A C 1
ATOM 3397 O O . GLU A 1 445 ? 10.867 11.632 5.260 1.00 88.88 445 GLU A O 1
ATOM 3402 N N . CYS A 1 446 ? 9.597 12.551 6.858 1.00 90.88 446 CYS A N 1
ATOM 3403 C CA . CYS A 1 446 ? 8.657 11.435 6.943 1.00 90.88 446 CYS A CA 1
ATOM 3404 C C . CYS A 1 446 ? 7.680 11.319 5.758 1.00 90.88 446 CYS A C 1
ATOM 3406 O O . CYS A 1 446 ? 7.030 10.277 5.622 1.00 90.88 446 CYS A O 1
ATOM 3408 N N . LEU A 1 447 ? 7.554 12.319 4.873 1.00 91.88 447 LEU A N 1
ATOM 3409 C CA . LEU A 1 447 ? 6.610 12.248 3.744 1.00 91.88 447 LEU A CA 1
ATOM 3410 C C . LEU A 1 447 ? 6.949 11.127 2.758 1.00 91.88 447 LEU A C 1
ATOM 3412 O O . LEU A 1 447 ? 6.048 10.478 2.223 1.00 91.88 447 LEU A O 1
ATOM 3416 N N . LYS A 1 448 ? 8.240 10.837 2.561 1.00 88.31 448 LYS A N 1
ATOM 3417 C CA . LYS A 1 448 ? 8.679 9.712 1.723 1.00 88.31 448 LYS A CA 1
ATOM 3418 C C . LYS A 1 448 ? 8.168 8.381 2.272 1.00 88.31 448 LYS A C 1
ATOM 3420 O O . LYS A 1 448 ? 7.638 7.555 1.526 1.00 88.31 448 LYS A O 1
ATOM 3425 N N . LYS A 1 449 ? 8.286 8.200 3.589 1.00 89.81 449 LYS A N 1
ATOM 3426 C CA . LYS A 1 449 ? 7.754 7.035 4.295 1.00 89.81 449 LYS A CA 1
ATOM 3427 C C . LYS A 1 449 ? 6.229 6.979 4.201 1.00 89.81 449 LYS A C 1
ATOM 3429 O O . LYS A 1 449 ? 5.690 5.933 3.858 1.00 89.81 449 LYS A O 1
ATOM 3434 N N . LEU A 1 450 ? 5.541 8.105 4.403 1.00 93.69 450 LEU A N 1
ATOM 3435 C CA . LEU A 1 450 ? 4.088 8.194 4.235 1.00 93.69 450 LEU A CA 1
ATOM 3436 C C . LEU A 1 450 ? 3.630 7.758 2.839 1.00 93.69 450 LEU A C 1
ATOM 3438 O O . LEU A 1 450 ? 2.650 7.031 2.733 1.00 93.69 450 LEU A O 1
ATOM 3442 N N . GLY A 1 451 ? 4.348 8.126 1.776 1.00 92.38 451 GLY A N 1
ATOM 3443 C CA . GLY A 1 451 ? 4.032 7.667 0.419 1.00 92.38 451 GLY A CA 1
ATOM 3444 C C . GLY A 1 451 ? 4.152 6.156 0.246 1.00 92.38 451 GLY A C 1
ATOM 3445 O O . GLY A 1 451 ? 3.274 5.528 -0.358 1.00 92.38 451 GLY A O 1
ATOM 3446 N N . HIS A 1 452 ? 5.203 5.559 0.812 1.00 88.94 452 HIS A N 1
ATOM 3447 C CA . HIS A 1 452 ? 5.376 4.107 0.824 1.00 88.94 452 HIS A CA 1
ATOM 3448 C C . HIS A 1 452 ? 4.255 3.411 1.606 1.00 88.94 452 HIS A C 1
ATOM 3450 O O . HIS A 1 452 ? 3.636 2.477 1.096 1.00 88.94 452 HIS A O 1
ATOM 3456 N N . ASP A 1 453 ? 3.941 3.904 2.801 1.00 92.44 453 ASP A N 1
ATOM 3457 C CA . ASP A 1 453 ? 2.921 3.317 3.667 1.00 92.44 453 ASP A CA 1
ATOM 3458 C C . ASP A 1 453 ? 1.520 3.467 3.077 1.00 92.44 453 ASP A C 1
ATOM 3460 O O . ASP A 1 453 ? 0.751 2.513 3.103 1.00 92.44 453 ASP A O 1
ATOM 3464 N N . CYS A 1 454 ? 1.193 4.611 2.465 1.00 94.06 454 CYS A N 1
ATOM 3465 C CA . CYS A 1 454 ? -0.057 4.792 1.726 1.00 94.06 454 CYS A CA 1
ATOM 3466 C C . CYS A 1 454 ? -0.164 3.801 0.562 1.00 94.06 454 CYS A C 1
ATOM 3468 O O . CYS A 1 454 ? -1.204 3.172 0.395 1.00 94.06 454 CYS A O 1
ATOM 3470 N N . THR A 1 455 ? 0.910 3.619 -0.214 1.00 89.44 455 THR A N 1
ATOM 3471 C CA . THR A 1 455 ? 0.955 2.634 -1.309 1.00 89.44 455 THR A CA 1
ATOM 3472 C C . THR A 1 455 ? 0.667 1.225 -0.785 1.00 89.44 455 THR A C 1
ATOM 3474 O O . THR A 1 455 ? -0.210 0.525 -1.292 1.00 89.44 455 THR A O 1
ATOM 3477 N N . THR A 1 456 ? 1.367 0.813 0.272 1.00 89.44 456 THR A N 1
ATOM 3478 C CA . THR A 1 456 ? 1.186 -0.499 0.904 1.00 89.44 456 THR A CA 1
ATOM 3479 C C . THR A 1 456 ? -0.218 -0.654 1.495 1.00 89.44 456 THR A C 1
ATOM 3481 O O . THR A 1 456 ? -0.853 -1.694 1.307 1.00 89.44 456 THR A O 1
ATOM 3484 N N . TYR A 1 457 ? -0.743 0.394 2.136 1.00 92.19 457 TYR A N 1
ATOM 3485 C CA . TYR A 1 457 ? -2.077 0.410 2.726 1.00 92.19 457 TYR A CA 1
ATOM 3486 C C . TYR A 1 457 ? -3.170 0.258 1.665 1.00 92.19 457 TYR A C 1
ATOM 3488 O O . TYR A 1 457 ? -4.051 -0.589 1.809 1.00 92.19 457 TYR A O 1
ATOM 3496 N N . LEU A 1 458 ? -3.091 1.021 0.568 1.00 92.56 458 LEU A N 1
ATOM 3497 C CA . LEU A 1 458 ? -4.066 1.000 -0.526 1.00 92.56 458 LEU A CA 1
ATOM 3498 C C . LEU A 1 458 ? -4.132 -0.359 -1.230 1.00 92.56 458 LEU A C 1
ATOM 3500 O O . LEU A 1 458 ? -5.225 -0.814 -1.564 1.00 92.56 458 LEU A O 1
ATOM 3504 N N . ARG A 1 459 ? -3.008 -1.071 -1.358 1.00 88.31 459 ARG A N 1
ATOM 3505 C CA . ARG A 1 459 ? -2.954 -2.419 -1.958 1.00 88.31 459 ARG A CA 1
ATOM 3506 C C . ARG A 1 459 ? -3.734 -3.490 -1.194 1.00 88.31 459 ARG A C 1
ATOM 3508 O O . ARG A 1 459 ? -3.903 -4.589 -1.713 1.00 88.31 459 ARG A O 1
ATOM 3515 N N . ARG A 1 460 ? -4.215 -3.203 0.021 1.00 87.12 460 ARG A N 1
ATOM 3516 C CA . ARG A 1 460 ? -5.109 -4.095 0.780 1.00 87.12 460 ARG A CA 1
ATOM 3517 C C . ARG A 1 460 ? -6.469 -4.290 0.090 1.00 87.12 460 ARG A C 1
ATOM 3519 O O . ARG A 1 460 ? -7.104 -5.314 0.311 1.00 87.12 460 ARG A O 1
ATOM 3526 N N . ASN A 1 461 ? -6.917 -3.315 -0.711 1.00 85.25 461 ASN A N 1
ATOM 3527 C CA . ASN A 1 461 ? -8.180 -3.356 -1.465 1.00 85.25 461 ASN A CA 1
ATOM 3528 C C . ASN A 1 461 ? -9.413 -3.735 -0.607 1.00 85.25 461 ASN A C 1
ATOM 3530 O O . ASN A 1 461 ? -10.269 -4.527 -1.002 1.00 85.25 461 ASN A O 1
ATOM 3534 N N . ALA A 1 462 ? -9.492 -3.208 0.619 1.00 86.62 462 ALA A N 1
ATOM 3535 C CA . ALA A 1 462 ? -10.506 -3.588 1.604 1.00 86.62 462 ALA A CA 1
ATOM 3536 C C . ALA A 1 462 ? -11.691 -2.611 1.638 1.00 86.62 462 ALA A C 1
ATOM 3538 O O . ALA A 1 462 ? -12.028 -2.084 2.696 1.00 86.62 462 ALA A O 1
ATOM 3539 N N . HIS A 1 463 ? -12.341 -2.377 0.494 1.00 83.38 463 HIS A N 1
ATOM 3540 C CA . HIS A 1 463 ? -13.461 -1.426 0.359 1.00 83.38 463 HIS A CA 1
ATOM 3541 C C . HIS A 1 463 ? -14.637 -1.668 1.310 1.00 83.38 463 HIS A C 1
ATOM 3543 O O . HIS A 1 463 ? -15.315 -0.726 1.702 1.00 83.38 463 HIS A O 1
ATOM 3549 N N . HIS A 1 464 ? -14.833 -2.914 1.735 1.00 80.44 464 HIS A N 1
ATOM 3550 C CA . HIS A 1 464 ? -15.846 -3.293 2.719 1.00 80.44 464 HIS A CA 1
ATOM 3551 C C . HIS A 1 464 ? -15.533 -2.790 4.144 1.00 80.44 464 HIS A C 1
ATOM 3553 O O . HIS A 1 464 ? -16.393 -2.835 5.014 1.00 80.44 464 HIS A O 1
ATOM 3559 N N . CYS A 1 465 ? -14.311 -2.329 4.425 1.00 83.56 465 CYS A N 1
ATOM 3560 C CA . CYS A 1 465 ? -13.901 -1.822 5.733 1.00 83.56 465 CYS A CA 1
ATOM 3561 C C . CYS A 1 465 ? -14.029 -0.293 5.779 1.00 83.56 465 CYS A C 1
ATOM 3563 O O . CYS A 1 465 ? -13.372 0.408 5.008 1.00 83.56 465 CYS A O 1
ATOM 3565 N N . SER A 1 466 ? -14.812 0.234 6.730 1.00 84.62 466 SER A N 1
ATOM 3566 C CA . SER A 1 466 ? -15.041 1.684 6.853 1.00 84.62 466 SER A CA 1
ATOM 3567 C C . SER A 1 466 ? -13.751 2.477 7.081 1.00 84.62 466 SER A C 1
ATOM 3569 O O . SER A 1 466 ? -13.627 3.583 6.562 1.00 84.62 466 SER A O 1
ATOM 3571 N N . ASP A 1 467 ? -12.785 1.937 7.832 1.00 86.00 467 ASP A N 1
ATOM 3572 C CA . ASP A 1 467 ? -11.508 2.621 8.073 1.00 86.00 467 ASP A CA 1
ATOM 3573 C C . ASP A 1 467 ? -10.669 2.728 6.790 1.00 86.00 467 ASP A C 1
ATOM 3575 O O . ASP A 1 467 ? -10.109 3.780 6.482 1.00 86.00 467 ASP A O 1
ATOM 3579 N N . TYR A 1 468 ? -10.658 1.665 5.981 1.00 89.81 468 TYR A N 1
ATOM 3580 C CA . TYR A 1 468 ? -9.993 1.682 4.681 1.00 89.81 468 TYR A CA 1
ATOM 3581 C C . TYR A 1 468 ? -10.682 2.660 3.720 1.00 89.81 468 TYR A C 1
ATOM 3583 O O . TYR A 1 468 ? -10.014 3.503 3.122 1.00 89.81 468 TYR A O 1
ATOM 3591 N N . ALA A 1 469 ? -12.016 2.614 3.626 1.00 89.12 469 ALA A N 1
ATOM 3592 C CA . ALA A 1 469 ? -12.795 3.547 2.812 1.00 89.12 469 ALA A CA 1
ATOM 3593 C C . ALA A 1 469 ? -12.561 5.012 3.226 1.00 89.12 469 ALA A C 1
ATOM 3595 O O . ALA A 1 469 ? -12.436 5.887 2.371 1.00 89.12 469 ALA A O 1
ATOM 3596 N N . GLN A 1 470 ? -12.412 5.282 4.527 1.00 89.19 470 GLN A N 1
ATOM 3597 C CA . GLN A 1 470 ? -12.088 6.612 5.040 1.00 89.19 470 GLN A CA 1
ATOM 3598 C C . GLN A 1 470 ? -10.693 7.087 4.604 1.00 89.19 470 GLN A C 1
ATOM 3600 O O . GLN A 1 470 ? -10.534 8.261 4.256 1.00 89.19 470 GLN A O 1
ATOM 3605 N N . VAL A 1 471 ? -9.685 6.211 4.594 1.00 92.81 471 VAL A N 1
ATOM 3606 C CA . VAL A 1 471 ? -8.336 6.540 4.097 1.00 92.81 471 VAL A CA 1
ATOM 3607 C C . VAL A 1 471 ? -8.352 6.776 2.584 1.00 92.81 471 VAL A C 1
ATOM 3609 O O . VAL A 1 471 ? -7.817 7.786 2.130 1.00 92.81 471 VAL A O 1
ATOM 3612 N N . VAL A 1 472 ? -9.025 5.918 1.808 1.00 93.81 472 VAL A N 1
ATOM 3613 C CA . VAL A 1 472 ? -9.189 6.099 0.352 1.00 93.81 472 VAL A CA 1
ATOM 3614 C C . VAL A 1 472 ? -9.894 7.419 0.041 1.00 93.81 472 VAL A C 1
ATOM 3616 O O . VAL A 1 472 ? -9.395 8.198 -0.767 1.00 93.81 472 VAL A O 1
ATOM 3619 N N . SER A 1 473 ? -11.009 7.711 0.716 1.00 91.12 473 SER A N 1
ATOM 3620 C CA . SER A 1 473 ? -11.750 8.971 0.569 1.00 91.12 473 SER A CA 1
ATOM 3621 C C . SER A 1 473 ? -10.888 10.179 0.946 1.00 91.12 473 SER A C 1
ATOM 3623 O O . SER A 1 473 ? -10.867 11.179 0.233 1.00 91.12 473 SER A O 1
ATOM 3625 N N . THR A 1 474 ? -10.090 10.074 2.014 1.00 91.81 474 THR A N 1
ATOM 3626 C CA . THR A 1 474 ? -9.133 11.121 2.410 1.00 91.81 474 THR A CA 1
ATOM 3627 C C . THR A 1 474 ? -8.135 11.409 1.297 1.00 91.81 474 THR A C 1
ATOM 3629 O O . THR A 1 474 ? -8.033 12.549 0.859 1.00 91.81 474 THR A O 1
ATOM 3632 N N . LEU A 1 475 ? -7.435 10.387 0.806 1.00 95.00 475 LEU A N 1
ATOM 3633 C CA . LEU A 1 475 ? -6.428 10.542 -0.245 1.00 95.00 475 LEU A CA 1
ATOM 3634 C C . LEU A 1 475 ? -7.042 11.024 -1.567 1.00 95.00 475 LEU A C 1
ATOM 3636 O O . LEU A 1 475 ? -6.457 11.873 -2.236 1.00 95.00 475 LEU A O 1
ATOM 3640 N N . THR A 1 476 ? -8.240 10.542 -1.903 1.00 94.00 476 THR A N 1
ATOM 3641 C CA . THR A 1 476 ? -9.004 10.989 -3.078 1.00 94.00 476 THR A CA 1
ATOM 3642 C C . THR A 1 476 ? -9.328 12.478 -2.970 1.00 94.00 476 THR A C 1
ATOM 3644 O O . THR A 1 476 ? -8.987 13.240 -3.867 1.00 94.00 476 THR A O 1
ATOM 3647 N N . ASN A 1 477 ? -9.892 12.925 -1.843 1.00 90.50 477 ASN A N 1
ATOM 3648 C CA . ASN A 1 477 ? -10.222 14.333 -1.616 1.00 90.50 477 ASN A CA 1
ATOM 3649 C C . ASN A 1 477 ? -8.983 15.236 -1.627 1.00 90.50 477 ASN A C 1
ATOM 3651 O O . ASN A 1 477 ? -9.056 16.358 -2.126 1.00 90.50 477 ASN A O 1
ATOM 3655 N N . LEU A 1 478 ? -7.848 14.761 -1.099 1.00 92.50 478 LEU A N 1
ATOM 3656 C CA . LEU A 1 478 ? -6.581 15.491 -1.179 1.00 92.50 478 LEU A CA 1
ATOM 3657 C C . LEU A 1 478 ? -6.164 15.705 -2.630 1.00 92.50 478 LEU A C 1
ATOM 3659 O O . LEU A 1 478 ? -5.912 16.844 -3.008 1.00 92.50 478 LEU A O 1
ATOM 3663 N N . LEU A 1 479 ? -6.172 14.648 -3.445 1.00 93.75 479 LEU A N 1
ATOM 3664 C CA . LEU A 1 479 ? -5.822 14.738 -4.862 1.00 93.75 479 LEU A CA 1
ATOM 3665 C C . LEU A 1 479 ? -6.822 15.572 -5.671 1.00 93.75 479 LEU A C 1
ATOM 3667 O O . LEU A 1 479 ? -6.402 16.328 -6.538 1.00 93.75 479 LEU A O 1
ATOM 3671 N N . MET A 1 480 ? -8.122 15.499 -5.375 1.00 91.75 480 MET A N 1
ATOM 3672 C CA . MET A 1 480 ? -9.123 16.369 -6.007 1.00 91.75 480 MET A CA 1
ATOM 3673 C C . MET A 1 480 ? -8.922 17.842 -5.632 1.00 91.75 480 MET A C 1
ATOM 3675 O O . MET A 1 480 ? -9.152 18.726 -6.450 1.00 91.75 480 MET A O 1
ATOM 3679 N N . SER A 1 481 ? -8.474 18.116 -4.404 1.00 89.56 481 SER A N 1
ATOM 3680 C CA . SER A 1 481 ? -8.249 19.484 -3.925 1.00 89.56 481 SER A CA 1
ATOM 3681 C C . SER A 1 481 ? -6.935 20.077 -4.442 1.00 89.56 481 SER A C 1
ATOM 3683 O O . SER A 1 481 ? -6.888 21.263 -4.754 1.00 89.56 481 SER A O 1
ATOM 3685 N N . SER A 1 482 ? -5.861 19.283 -4.513 1.00 90.69 482 SER A N 1
ATOM 3686 C CA . SER A 1 482 ? -4.532 19.760 -4.923 1.00 90.69 482 SER A CA 1
ATOM 3687 C C . SER A 1 482 ? -4.237 19.597 -6.410 1.00 90.69 482 SER A C 1
ATOM 3689 O O . SER A 1 482 ? -3.386 20.309 -6.937 1.00 90.69 482 SER A O 1
ATOM 3691 N N . GLY A 1 483 ? -4.880 18.629 -7.065 1.00 91.81 483 GLY A N 1
ATOM 3692 C CA . GLY A 1 483 ? -4.410 18.055 -8.321 1.00 91.81 483 GLY A CA 1
ATOM 3693 C C . GLY A 1 483 ? -3.078 17.312 -8.165 1.00 91.81 483 GLY A C 1
ATOM 3694 O O . GLY A 1 483 ? -2.500 17.242 -7.071 1.00 91.81 483 GLY A O 1
ATOM 3695 N N . LEU A 1 484 ? -2.581 16.766 -9.275 1.00 93.25 484 LEU A N 1
ATOM 3696 C CA . LEU A 1 484 ? -1.181 16.354 -9.385 1.00 93.25 484 LEU A CA 1
ATOM 3697 C C . LEU A 1 484 ? -0.309 17.537 -9.826 1.00 93.25 484 LEU A C 1
ATOM 3699 O O . LEU A 1 484 ? -0.767 18.373 -10.614 1.00 93.25 484 LEU A O 1
ATOM 3703 N N . PRO A 1 485 ? 0.943 17.616 -9.344 1.00 92.31 485 PRO A N 1
ATOM 3704 C CA . PRO A 1 485 ? 1.895 18.586 -9.863 1.00 92.31 485 PRO A CA 1
ATOM 3705 C C . PRO A 1 485 ? 2.179 18.277 -11.339 1.00 92.31 485 PRO A C 1
ATOM 3707 O O . PRO A 1 485 ? 2.318 17.116 -11.734 1.00 92.31 485 PRO A O 1
ATOM 3710 N N . GLU A 1 486 ? 2.257 19.322 -12.160 1.00 88.44 486 GLU A N 1
ATOM 3711 C CA . GLU A 1 486 ? 2.734 19.188 -13.535 1.00 88.44 486 GLU A CA 1
ATOM 3712 C C . GLU A 1 486 ? 4.223 18.856 -13.497 1.00 88.44 486 GLU A C 1
ATOM 3714 O O . GLU A 1 486 ? 4.989 19.504 -12.789 1.00 88.44 486 GLU A O 1
ATOM 3719 N N . VAL A 1 487 ? 4.618 17.809 -14.218 1.00 92.69 487 VAL A N 1
ATOM 3720 C CA . VAL A 1 487 ? 5.980 17.286 -14.172 1.00 92.69 487 VAL A CA 1
ATOM 3721 C C . VAL A 1 487 ? 6.463 16.973 -15.584 1.00 92.69 487 VAL A C 1
ATOM 3723 O O . VAL A 1 487 ? 5.774 16.304 -16.356 1.00 92.69 487 VAL A O 1
ATOM 3726 N N . SER A 1 488 ? 7.629 17.504 -15.940 1.00 92.44 488 SER A N 1
ATOM 3727 C CA . SER A 1 488 ? 8.289 17.285 -17.232 1.00 92.44 488 SER A CA 1
ATOM 3728 C C . SER A 1 488 ? 9.784 17.602 -17.130 1.00 92.44 488 SER A C 1
ATOM 3730 O O . SER A 1 488 ? 10.255 18.043 -16.083 1.00 92.44 488 SER A O 1
ATOM 3732 N N . ASP A 1 489 ? 10.537 17.432 -18.219 1.00 91.00 489 ASP A N 1
ATOM 3733 C CA . ASP A 1 489 ? 11.957 17.814 -18.264 1.00 91.00 489 ASP A CA 1
ATOM 3734 C C . ASP A 1 489 ? 12.184 19.309 -17.977 1.00 91.00 489 ASP A C 1
ATOM 3736 O O . ASP A 1 489 ? 13.114 19.674 -17.264 1.00 91.00 489 ASP A O 1
ATOM 3740 N N . SER A 1 490 ? 11.304 20.175 -18.491 1.00 93.31 490 SER A N 1
ATOM 3741 C CA . SER A 1 490 ? 11.373 21.630 -18.303 1.00 93.31 490 SER A CA 1
ATOM 3742 C C . SER A 1 490 ? 10.714 22.117 -17.009 1.00 93.31 490 SER A C 1
ATOM 3744 O O . SER A 1 490 ? 10.888 23.274 -16.630 1.00 93.31 490 SER A O 1
ATOM 3746 N N . CYS A 1 491 ? 9.967 21.248 -16.323 1.00 93.56 491 CYS A N 1
ATOM 3747 C CA . CYS A 1 491 ? 9.321 21.530 -15.045 1.00 93.56 491 CYS A CA 1
ATOM 3748 C C . CYS A 1 491 ? 9.544 20.353 -14.077 1.00 93.56 491 CYS A C 1
ATOM 3750 O O . CYS A 1 491 ? 8.630 19.551 -13.856 1.00 93.56 491 CYS A O 1
ATOM 3752 N N . PRO A 1 492 ? 10.774 20.190 -13.554 1.00 95.38 492 PRO A N 1
ATOM 3753 C CA . PRO A 1 492 ? 11.075 19.134 -12.604 1.00 95.38 492 PRO A CA 1
ATOM 3754 C C . PRO A 1 492 ? 10.492 19.429 -11.217 1.00 95.38 492 PRO A C 1
ATOM 3756 O O . PRO A 1 492 ? 10.395 20.573 -10.773 1.00 95.38 492 PRO A O 1
ATOM 3759 N N . VAL A 1 493 ? 10.158 18.360 -10.502 1.00 94.69 493 VAL A N 1
ATOM 3760 C CA . VAL A 1 493 ? 9.573 18.366 -9.164 1.00 94.69 493 VAL A CA 1
ATOM 3761 C C . VAL A 1 493 ? 10.611 17.939 -8.126 1.00 94.69 493 VAL A C 1
ATOM 3763 O O . VAL A 1 493 ? 11.211 16.870 -8.214 1.00 94.69 493 VAL A O 1
ATOM 3766 N N . ASN A 1 494 ? 10.790 18.756 -7.094 1.00 92.69 494 ASN A N 1
ATOM 3767 C CA . ASN A 1 494 ? 11.769 18.549 -6.020 1.00 92.69 494 ASN A CA 1
ATOM 3768 C C . ASN A 1 494 ? 11.181 18.729 -4.610 1.00 92.69 494 ASN A C 1
ATOM 3770 O O . ASN A 1 494 ? 11.844 18.414 -3.622 1.00 92.69 494 ASN A O 1
ATOM 3774 N N . SER A 1 495 ? 9.934 19.198 -4.491 1.00 92.00 495 SER A N 1
ATOM 3775 C CA . SER A 1 495 ? 9.296 19.381 -3.188 1.00 92.00 495 SER A CA 1
ATOM 3776 C C . SER A 1 495 ? 8.821 18.034 -2.606 1.00 92.00 495 SER A C 1
ATOM 3778 O O . SER A 1 495 ? 8.205 17.238 -3.325 1.00 92.00 495 SER A O 1
ATOM 3780 N N . PRO A 1 496 ? 9.034 17.758 -1.302 1.00 91.12 496 PRO A N 1
ATOM 3781 C CA . PRO A 1 496 ? 8.541 16.536 -0.657 1.00 91.12 496 PRO A CA 1
ATOM 3782 C C . PRO A 1 496 ? 7.025 16.323 -0.802 1.00 91.12 496 PRO A C 1
ATOM 3784 O O . PRO A 1 496 ? 6.562 15.192 -0.961 1.00 91.12 496 PRO A O 1
ATOM 3787 N N . LYS A 1 497 ? 6.249 17.416 -0.794 1.00 92.50 497 LYS A N 1
ATOM 3788 C CA . LYS A 1 497 ? 4.800 17.400 -1.029 1.00 92.50 497 LYS A CA 1
ATOM 3789 C C . LYS A 1 497 ? 4.474 16.856 -2.419 1.00 92.50 497 LYS A C 1
ATOM 3791 O O . LYS A 1 497 ? 3.671 15.935 -2.537 1.00 92.50 497 LYS A O 1
ATOM 3796 N N . ASP A 1 498 ? 5.082 17.415 -3.457 1.00 92.88 498 ASP A N 1
ATOM 3797 C CA . ASP A 1 498 ? 4.769 17.068 -4.844 1.00 92.88 498 ASP A CA 1
ATOM 3798 C C . ASP A 1 498 ? 5.278 15.664 -5.198 1.00 92.88 498 ASP A C 1
ATOM 3800 O O . ASP A 1 498 ? 4.589 14.908 -5.883 1.00 92.88 498 ASP A O 1
ATOM 3804 N N . HIS A 1 499 ? 6.421 15.256 -4.632 1.00 92.75 499 HIS A N 1
ATOM 3805 C CA . HIS A 1 499 ? 6.905 13.868 -4.670 1.00 92.75 499 HIS A CA 1
ATOM 3806 C C . HIS A 1 499 ? 5.873 12.884 -4.125 1.00 92.75 499 HIS A C 1
ATOM 3808 O O . HIS A 1 499 ? 5.597 11.846 -4.741 1.00 92.75 499 HIS A O 1
ATOM 3814 N N . LEU A 1 500 ? 5.293 13.209 -2.968 1.00 93.12 500 LEU A N 1
ATOM 3815 C CA . LEU A 1 500 ? 4.264 12.390 -2.349 1.00 93.12 500 LEU A CA 1
ATOM 3816 C C . LEU A 1 500 ? 2.998 12.351 -3.217 1.00 93.12 500 LEU A C 1
ATOM 3818 O O . LEU A 1 500 ? 2.500 11.263 -3.493 1.00 93.12 500 LEU A O 1
ATOM 3822 N N . LEU A 1 501 ? 2.515 13.494 -3.715 1.00 94.19 501 LEU A N 1
ATOM 3823 C CA . LEU A 1 501 ? 1.339 13.547 -4.596 1.00 94.19 501 LEU A CA 1
ATOM 3824 C C . LEU A 1 501 ? 1.529 12.701 -5.868 1.00 94.19 501 LEU A C 1
ATOM 3826 O O . LEU A 1 501 ? 0.661 11.889 -6.187 1.00 94.19 501 LEU A O 1
ATOM 3830 N N . LEU A 1 502 ? 2.682 12.806 -6.542 1.00 92.81 502 LEU A N 1
ATOM 3831 C CA . LEU A 1 502 ? 3.006 11.987 -7.721 1.00 92.81 502 LEU A CA 1
ATOM 3832 C C . LEU A 1 502 ? 3.051 10.492 -7.406 1.00 92.81 502 LEU A C 1
ATOM 3834 O O . LEU A 1 502 ? 2.581 9.676 -8.199 1.00 92.81 502 LEU A O 1
ATOM 3838 N N . SER A 1 503 ? 3.603 10.129 -6.247 1.00 90.00 503 SER A N 1
ATOM 3839 C CA . SER A 1 503 ? 3.677 8.734 -5.805 1.00 90.00 503 SER A CA 1
ATOM 3840 C C . SER A 1 503 ? 2.296 8.152 -5.492 1.00 90.00 503 SER A C 1
ATOM 3842 O O . SER A 1 503 ? 2.063 6.966 -5.717 1.00 90.00 503 SER A O 1
ATOM 3844 N N . LEU A 1 504 ? 1.377 8.978 -4.983 1.00 92.81 504 LEU A N 1
ATOM 3845 C CA . LEU A 1 504 ? 0.022 8.568 -4.614 1.00 92.81 504 LEU A CA 1
ATOM 3846 C C . LEU A 1 504 ? -0.931 8.491 -5.807 1.00 92.81 504 LEU A C 1
ATOM 3848 O O . LEU A 1 504 ? -1.829 7.654 -5.784 1.00 92.81 504 LEU A O 1
ATOM 3852 N N . GLY A 1 505 ? -0.750 9.332 -6.831 1.00 93.50 505 GLY A N 1
ATOM 3853 C CA . GLY A 1 505 ? -1.702 9.490 -7.936 1.00 93.50 505 GLY A CA 1
ATOM 3854 C C . GLY A 1 505 ? -2.159 8.165 -8.548 1.00 93.50 505 GLY A C 1
ATOM 3855 O O . GLY A 1 505 ? -3.355 7.884 -8.590 1.00 93.50 505 GLY A O 1
ATOM 3856 N N . ALA A 1 506 ? -1.214 7.312 -8.954 1.00 92.06 506 ALA A N 1
ATOM 3857 C CA . ALA A 1 506 ? -1.529 6.023 -9.570 1.00 92.06 506 ALA A CA 1
ATOM 3858 C C . ALA A 1 506 ? -2.179 5.031 -8.590 1.00 92.06 506 ALA A C 1
ATOM 3860 O O . ALA A 1 506 ? -3.126 4.338 -8.957 1.00 92.06 506 ALA A O 1
ATOM 3861 N N . GLU A 1 507 ? -1.708 4.960 -7.343 1.00 92.81 507 GLU A N 1
ATOM 3862 C CA . GLU A 1 507 ? -2.240 4.006 -6.360 1.00 92.81 507 GLU A CA 1
ATOM 3863 C C . GLU A 1 507 ? -3.648 4.402 -5.892 1.00 92.81 507 GLU A C 1
ATOM 3865 O O . GLU A 1 507 ? -4.514 3.537 -5.763 1.00 92.81 507 GLU A O 1
ATOM 3870 N N . VAL A 1 508 ? -3.923 5.700 -5.715 1.00 95.12 508 VAL A N 1
ATOM 3871 C CA . VAL A 1 508 ? -5.278 6.190 -5.419 1.00 95.12 508 VAL A CA 1
ATOM 3872 C C . VAL A 1 508 ? -6.187 6.013 -6.628 1.00 95.12 508 VAL A C 1
ATOM 3874 O O . VAL A 1 508 ? -7.321 5.590 -6.453 1.00 95.12 508 VAL A O 1
ATOM 3877 N N . TYR A 1 509 ? -5.706 6.241 -7.853 1.00 93.81 509 TYR A N 1
ATOM 3878 C CA . TYR A 1 509 ? -6.494 5.981 -9.062 1.00 93.81 509 TYR A CA 1
ATOM 3879 C C . TYR A 1 509 ? -6.907 4.507 -9.198 1.00 93.81 509 TYR A C 1
ATOM 3881 O O . TYR A 1 509 ? -7.982 4.213 -9.705 1.00 93.81 509 TYR A O 1
ATOM 3889 N N . LYS A 1 510 ? -6.090 3.560 -8.721 1.00 91.19 510 LYS A N 1
ATOM 3890 C CA . LYS A 1 510 ? -6.461 2.133 -8.679 1.00 91.19 510 LYS A CA 1
ATOM 3891 C C . LYS A 1 510 ? -7.452 1.811 -7.566 1.00 91.19 510 LYS A C 1
ATOM 3893 O O . LYS A 1 510 ? -8.314 0.962 -7.760 1.00 91.19 510 LYS A O 1
ATOM 3898 N N . ALA A 1 511 ? -7.280 2.434 -6.401 1.00 92.00 511 ALA A N 1
ATOM 3899 C CA . ALA A 1 511 ? -8.077 2.153 -5.213 1.00 92.00 511 ALA A CA 1
ATOM 3900 C C . ALA A 1 511 ? -9.376 2.969 -5.146 1.00 92.00 511 ALA A C 1
ATOM 3902 O O . ALA A 1 511 ? -10.261 2.642 -4.375 1.00 92.00 511 ALA A O 1
ATOM 3903 N N . CYS A 1 512 ? -9.524 4.062 -5.887 1.00 89.94 512 CYS A N 1
ATOM 3904 C CA . CYS A 1 512 ? -10.741 4.864 -5.839 1.00 89.94 512 CYS A CA 1
ATOM 3905 C C . CYS A 1 512 ? -11.927 4.062 -6.414 1.00 89.94 512 CYS A C 1
ATOM 3907 O O . CYS A 1 512 ? -11.776 3.480 -7.489 1.00 89.94 512 CYS A O 1
ATOM 3909 N N . PRO A 1 513 ? -13.113 4.052 -5.768 1.00 84.88 513 PRO A N 1
ATOM 3910 C CA . PRO A 1 513 ? -14.297 3.384 -6.316 1.00 84.88 513 PRO A CA 1
ATOM 3911 C C . PRO A 1 513 ? -14.719 3.924 -7.691 1.00 84.88 513 PRO A C 1
ATOM 3913 O O . PRO A 1 513 ? -15.107 3.150 -8.562 1.00 84.88 513 PRO A O 1
ATOM 3916 N N . ASN A 1 514 ? -14.585 5.241 -7.893 1.00 87.00 514 ASN A N 1
ATOM 3917 C CA . ASN A 1 514 ? -14.949 5.940 -9.127 1.00 87.00 514 ASN A CA 1
ATOM 3918 C C . ASN A 1 514 ? -13.720 6.658 -9.712 1.00 87.00 514 ASN A C 1
ATOM 3920 O O . ASN A 1 514 ? -13.593 7.877 -9.597 1.00 87.00 514 ASN A O 1
ATOM 3924 N N . PRO A 1 515 ? -12.781 5.929 -10.337 1.00 91.19 515 PRO A N 1
ATOM 3925 C CA . PRO A 1 515 ? -11.545 6.531 -10.831 1.00 91.19 515 PRO A CA 1
ATOM 3926 C C . PRO A 1 515 ? -11.782 7.520 -11.981 1.00 91.19 515 PRO A C 1
ATOM 3928 O O . PRO A 1 515 ? -11.014 8.466 -12.135 1.00 91.19 515 PRO A O 1
ATOM 3931 N N . ASP A 1 516 ? -12.862 7.355 -12.750 1.00 91.12 516 ASP A N 1
ATOM 3932 C CA . ASP A 1 516 ? -13.184 8.247 -13.871 1.00 91.12 516 ASP A CA 1
ATOM 3933 C C . ASP A 1 516 ? -13.549 9.667 -13.390 1.00 91.12 516 ASP A C 1
ATOM 3935 O O . ASP A 1 516 ? -13.191 10.636 -14.055 1.00 91.12 516 ASP A O 1
ATOM 3939 N N . ASP A 1 517 ? -14.153 9.803 -12.201 1.00 91.81 517 ASP A N 1
ATOM 3940 C CA . ASP A 1 517 ? -14.445 11.104 -11.572 1.00 91.81 517 ASP A CA 1
ATOM 3941 C C . ASP A 1 517 ? -13.166 11.798 -11.075 1.00 91.81 517 ASP A C 1
ATOM 3943 O O . ASP A 1 517 ? -13.084 13.025 -11.017 1.00 91.81 517 ASP A O 1
ATOM 3947 N N . LEU A 1 518 ? -12.146 11.009 -10.720 1.00 93.62 518 LEU A N 1
ATOM 3948 C CA . LEU A 1 518 ? -10.857 11.498 -10.238 1.00 93.62 518 LEU A CA 1
ATOM 3949 C C . LEU A 1 518 ? -9.928 11.916 -11.392 1.00 93.62 518 LEU A C 1
ATOM 3951 O O . LEU A 1 518 ? -9.110 12.822 -11.223 1.00 93.62 518 LEU A O 1
ATOM 3955 N N . LEU A 1 519 ? -10.052 11.289 -12.568 1.00 94.19 519 LEU A N 1
ATOM 3956 C CA . LEU A 1 519 ? -9.149 11.484 -13.709 1.00 94.19 519 LEU A CA 1
ATOM 3957 C C . LEU A 1 519 ? -8.921 12.963 -14.095 1.00 94.19 519 LEU A C 1
ATOM 3959 O O . LEU A 1 519 ? -7.754 13.324 -14.259 1.00 94.19 519 LEU A O 1
ATOM 3963 N N . PRO A 1 520 ? -9.946 13.840 -14.191 1.00 93.56 520 PRO A N 1
ATOM 3964 C CA . PRO A 1 520 ? -9.753 15.240 -14.593 1.00 93.56 520 PRO A CA 1
ATOM 3965 C C . PRO A 1 520 ? -8.913 16.065 -13.607 1.00 93.56 520 PRO A C 1
ATOM 3967 O O . PRO A 1 520 ? -8.293 17.051 -14.000 1.00 93.56 520 PRO A O 1
ATOM 3970 N N . TYR A 1 521 ? -8.871 15.661 -12.333 1.00 92.94 521 TYR A N 1
ATOM 3971 C CA . TYR A 1 521 ? -8.052 16.308 -11.303 1.00 92.94 521 TYR A CA 1
ATOM 3972 C C . TYR A 1 521 ? -6.590 15.854 -11.359 1.00 92.94 521 TYR A C 1
ATOM 3974 O O . TYR A 1 521 ? -5.683 16.611 -11.010 1.00 92.94 521 TYR A O 1
ATOM 3982 N N . LEU A 1 522 ? -6.352 14.615 -11.799 1.00 94.31 522 LEU A N 1
ATOM 3983 C CA . LEU A 1 522 ? -5.010 14.045 -11.917 1.00 94.31 522 LEU A CA 1
ATOM 3984 C C . LEU A 1 522 ? -4.343 14.427 -13.240 1.00 94.31 522 LEU A C 1
ATOM 3986 O O . LEU A 1 522 ? -3.162 14.759 -13.260 1.00 94.31 522 LEU A O 1
ATOM 3990 N N . ILE A 1 523 ? -5.095 14.387 -14.341 1.00 93.12 523 ILE A N 1
ATOM 3991 C CA . ILE A 1 523 ? -4.604 14.633 -15.696 1.00 93.12 523 ILE A CA 1
ATOM 3992 C C . ILE A 1 523 ? -5.398 15.794 -16.297 1.00 93.12 523 ILE A C 1
ATOM 3994 O O . ILE A 1 523 ? -6.446 15.599 -16.908 1.00 93.12 523 ILE A O 1
ATOM 3998 N N . LYS A 1 524 ? -4.874 17.016 -16.144 1.00 86.69 524 LYS A N 1
ATOM 3999 C CA . LYS A 1 524 ? -5.519 18.238 -16.661 1.00 86.69 524 LYS A CA 1
ATOM 4000 C C . LYS A 1 524 ? -5.623 18.252 -18.190 1.00 86.69 524 LYS A C 1
ATOM 4002 O O . LYS A 1 524 ? -6.625 18.694 -18.739 1.00 86.69 524 LYS A O 1
ATOM 4007 N N . ASN A 1 525 ? -4.588 17.752 -18.869 1.00 85.81 525 ASN A N 1
ATOM 4008 C CA . ASN A 1 525 ? -4.485 17.734 -20.327 1.00 85.81 525 ASN A CA 1
ATOM 4009 C C . ASN A 1 525 ? -4.495 16.287 -20.836 1.00 85.81 525 ASN A C 1
ATOM 4011 O O . ASN A 1 525 ? -3.453 15.637 -20.887 1.00 85.81 525 ASN A O 1
ATOM 4015 N N . ASN A 1 526 ? -5.672 15.787 -21.221 1.00 88.62 526 ASN A N 1
ATOM 4016 C CA . ASN A 1 526 ? -5.843 14.451 -21.801 1.00 88.62 526 ASN A CA 1
ATOM 4017 C C . ASN A 1 526 ? -6.461 14.556 -23.209 1.00 88.62 526 ASN A C 1
ATOM 4019 O O . ASN A 1 526 ? -7.686 14.491 -23.346 1.00 88.62 526 ASN A O 1
ATOM 4023 N N . PRO A 1 527 ? -5.654 14.799 -24.260 1.00 88.75 527 PRO A N 1
ATOM 4024 C CA . PRO A 1 527 ? -6.181 15.004 -25.603 1.00 88.75 527 PRO A CA 1
ATOM 4025 C C . PRO A 1 527 ? -6.867 13.739 -26.127 1.00 88.75 527 PRO A C 1
ATOM 4027 O O . PRO A 1 527 ? -6.351 12.626 -26.003 1.00 88.75 527 PRO A O 1
ATOM 4030 N N . MET A 1 528 ? -8.026 13.917 -26.763 1.00 88.81 528 MET A N 1
ATOM 4031 C CA . MET A 1 528 ? -8.717 12.823 -27.440 1.00 88.81 528 MET A CA 1
ATOM 4032 C C . MET A 1 528 ? -7.916 12.377 -28.662 1.00 88.81 528 MET A C 1
ATOM 4034 O O . MET A 1 528 ? -7.646 13.165 -29.566 1.00 88.81 528 MET A O 1
ATOM 4038 N N . MET A 1 529 ? -7.555 11.096 -28.691 1.00 94.56 529 MET A N 1
ATOM 4039 C CA . MET A 1 529 ? -6.831 10.479 -29.799 1.00 94.56 529 MET A CA 1
ATOM 4040 C C . MET A 1 529 ? -7.757 9.525 -30.566 1.00 94.56 529 MET A C 1
ATOM 4042 O O . MET A 1 529 ? -8.552 8.823 -29.935 1.00 94.56 529 MET A O 1
ATOM 4046 N N . PRO A 1 530 ? -7.652 9.446 -31.906 1.00 95.56 530 PRO A N 1
ATOM 4047 C CA . PRO A 1 530 ? -8.380 8.458 -32.695 1.00 95.56 530 PRO A CA 1
ATOM 4048 C C . PRO A 1 530 ? -8.117 7.029 -32.209 1.00 95.56 530 PRO A C 1
ATOM 4050 O O . PRO A 1 530 ? -6.967 6.584 -32.137 1.00 95.56 530 PRO A O 1
ATOM 4053 N N . VAL A 1 531 ? -9.195 6.307 -31.905 1.00 97.25 531 VAL A N 1
ATOM 4054 C CA . VAL A 1 531 ? -9.135 4.919 -31.443 1.00 97.25 531 VAL A CA 1
ATOM 4055 C C . VAL A 1 531 ? -9.418 3.931 -32.572 1.00 97.25 531 VAL A C 1
ATOM 4057 O O . VAL A 1 531 ? -10.170 4.201 -33.506 1.00 97.25 531 VAL A O 1
ATOM 4060 N N . VAL A 1 532 ? -8.820 2.753 -32.457 1.00 97.44 532 VAL A N 1
ATOM 4061 C CA . VAL A 1 532 ? -9.094 1.561 -33.252 1.00 97.44 532 VAL A CA 1
ATOM 4062 C C . VAL A 1 532 ? -9.770 0.508 -32.388 1.00 97.44 532 VAL A C 1
ATOM 4064 O O . VAL A 1 532 ? -9.517 0.418 -31.185 1.00 97.44 532 VAL A O 1
ATOM 4067 N N . TYR A 1 533 ? -10.608 -0.314 -33.019 1.00 98.06 533 TYR A N 1
ATOM 4068 C CA . TYR A 1 533 ? -11.405 -1.326 -32.333 1.00 98.06 533 TYR A CA 1
ATOM 4069 C C . TYR A 1 533 ? -11.004 -2.745 -32.724 1.00 98.06 533 TYR A C 1
ATOM 4071 O O . TYR A 1 533 ? -10.557 -2.981 -33.848 1.00 98.06 533 TYR A O 1
ATOM 4079 N N . ASN A 1 534 ? -11.203 -3.687 -31.799 1.00 97.19 534 ASN A N 1
ATOM 4080 C CA . ASN A 1 534 ? -11.076 -5.135 -32.004 1.00 97.19 534 ASN A CA 1
ATOM 4081 C C . ASN A 1 534 ? -9.783 -5.556 -32.724 1.00 97.19 534 ASN A C 1
ATOM 4083 O O . ASN A 1 534 ? -9.798 -6.382 -33.638 1.00 97.19 534 ASN A O 1
ATOM 4087 N N . GLN A 1 535 ? -8.658 -4.972 -32.314 1.00 97.88 535 GLN A N 1
ATOM 4088 C CA . GLN A 1 535 ? -7.352 -5.251 -32.897 1.00 97.88 535 GLN A CA 1
ATOM 4089 C C . GLN A 1 535 ? -6.888 -6.648 -32.497 1.00 97.88 535 GLN A C 1
ATOM 4091 O O . GLN A 1 535 ? -6.816 -6.972 -31.311 1.00 97.88 535 GLN A O 1
ATOM 4096 N N . LYS A 1 536 ? -6.582 -7.471 -33.499 1.00 96.94 536 LYS A N 1
ATOM 4097 C CA . LYS A 1 536 ? -6.147 -8.857 -33.335 1.00 96.94 536 LYS A CA 1
ATOM 4098 C C . LYS A 1 536 ? -4.630 -8.940 -33.397 1.00 96.94 536 LYS A C 1
ATOM 4100 O O . LYS A 1 536 ? -4.024 -8.558 -34.393 1.00 96.94 536 LYS A O 1
ATOM 4105 N N . ILE A 1 537 ? -4.031 -9.470 -32.340 1.00 95.25 537 ILE A N 1
ATOM 4106 C CA . ILE A 1 537 ? -2.588 -9.631 -32.190 1.00 95.25 537 ILE A CA 1
ATOM 4107 C C . ILE A 1 537 ? -2.290 -11.124 -32.205 1.00 95.25 537 ILE A C 1
ATOM 4109 O O . ILE A 1 537 ? -2.723 -11.861 -31.315 1.00 95.25 537 ILE A O 1
ATOM 4113 N N . LYS A 1 538 ? -1.549 -11.571 -33.220 1.00 93.50 538 LYS A N 1
ATOM 4114 C CA . LYS A 1 538 ? -1.072 -12.953 -33.301 1.00 93.50 538 LYS A CA 1
ATOM 4115 C C . LYS A 1 538 ? 0.165 -13.127 -32.428 1.00 93.50 538 LYS A C 1
ATOM 4117 O O . LYS A 1 538 ? 1.110 -12.348 -32.517 1.00 93.50 538 LYS A O 1
ATOM 4122 N N . ILE A 1 539 ? 0.154 -14.167 -31.607 1.00 91.25 539 ILE A N 1
ATOM 4123 C CA . ILE A 1 539 ? 1.245 -14.541 -30.717 1.00 91.25 539 ILE A CA 1
ATOM 4124 C C . ILE A 1 539 ? 2.022 -15.683 -31.361 1.00 91.25 539 ILE A C 1
ATOM 4126 O O . ILE A 1 539 ? 1.488 -16.775 -31.575 1.00 91.25 539 ILE A O 1
ATOM 4130 N N . HIS A 1 540 ? 3.299 -15.411 -31.599 1.00 88.81 540 HIS A N 1
ATOM 4131 C CA . HIS A 1 540 ? 4.301 -16.381 -32.013 1.00 88.81 540 HIS A CA 1
ATOM 4132 C C . HIS A 1 540 ? 5.514 -16.175 -31.110 1.00 88.81 540 HIS A C 1
ATOM 4134 O O . HIS A 1 540 ? 6.265 -15.219 -31.294 1.00 88.81 540 HIS A O 1
ATOM 4140 N N . VAL A 1 541 ? 5.654 -17.014 -30.086 1.00 89.00 541 VAL A N 1
ATOM 4141 C CA . VAL A 1 541 ? 6.708 -16.888 -29.077 1.00 89.00 541 VAL A CA 1
ATOM 4142 C C . VAL A 1 541 ? 7.338 -18.240 -28.777 1.00 89.00 541 VAL A C 1
ATOM 4144 O O . VAL A 1 541 ? 6.649 -19.253 -28.646 1.00 89.00 541 VAL A O 1
ATOM 4147 N N . ASN A 1 542 ? 8.660 -18.216 -28.629 1.00 89.25 542 ASN A N 1
ATOM 4148 C CA . ASN A 1 542 ? 9.475 -19.306 -28.118 1.00 89.25 542 ASN A CA 1
ATOM 4149 C C . ASN A 1 542 ? 10.528 -18.702 -27.179 1.00 89.25 542 ASN A C 1
ATOM 4151 O O . ASN A 1 542 ? 11.648 -18.413 -27.599 1.00 89.25 542 ASN A O 1
ATOM 4155 N N . THR A 1 543 ? 10.139 -18.432 -25.932 1.00 87.44 543 THR A N 1
ATOM 4156 C CA . THR A 1 543 ? 11.031 -17.793 -24.964 1.00 87.44 543 THR A CA 1
ATOM 4157 C C . THR A 1 543 ? 12.039 -18.800 -24.415 1.00 87.44 543 THR A C 1
ATOM 4159 O O . THR A 1 543 ? 11.694 -19.908 -23.998 1.00 87.44 543 THR A O 1
ATOM 4162 N N . ALA A 1 544 ? 13.308 -18.392 -24.367 1.00 85.19 544 ALA A N 1
ATOM 4163 C CA . ALA A 1 544 ? 14.370 -19.153 -23.718 1.00 85.19 544 ALA A CA 1
ATOM 4164 C C . ALA A 1 544 ? 14.349 -18.945 -22.185 1.00 85.19 544 ALA A C 1
ATOM 4166 O O . ALA A 1 544 ? 13.310 -19.046 -21.534 1.00 85.19 544 ALA A O 1
ATOM 4167 N N . GLY A 1 545 ? 15.501 -18.666 -21.567 1.00 82.75 545 GLY A N 1
ATOM 4168 C CA . GLY A 1 545 ? 15.625 -18.529 -20.110 1.00 82.75 545 GLY A CA 1
ATOM 4169 C C . GLY A 1 545 ? 15.036 -17.248 -19.500 1.00 82.75 545 GLY A C 1
ATOM 4170 O O . GLY A 1 545 ? 14.900 -17.186 -18.282 1.00 82.75 545 GLY A O 1
ATOM 4171 N N . GLY A 1 546 ? 14.684 -16.240 -20.305 1.00 87.56 546 GLY A N 1
ATOM 4172 C CA . GLY A 1 546 ? 14.170 -14.947 -19.838 1.00 87.56 546 GLY A CA 1
ATOM 4173 C C . GLY A 1 546 ? 12.740 -14.662 -20.297 1.00 87.56 546 GLY A C 1
ATOM 4174 O O . GLY A 1 546 ? 12.276 -15.232 -21.281 1.00 87.56 546 GLY A O 1
ATOM 4175 N N . GLN A 1 547 ? 12.052 -13.755 -19.595 1.00 92.25 547 GLN A N 1
ATOM 41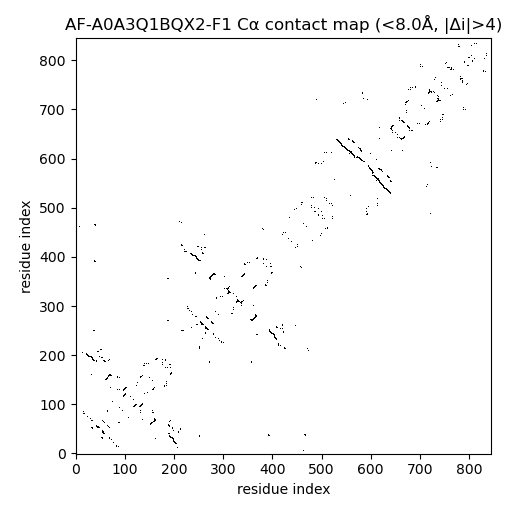76 C CA . GLN A 1 547 ? 10.767 -13.214 -20.053 1.00 92.25 547 GLN A CA 1
ATOM 4177 C C . GLN A 1 547 ? 10.958 -12.407 -21.345 1.00 92.25 547 GLN A C 1
ATOM 4179 O O . GLN A 1 547 ? 11.988 -11.742 -21.499 1.00 92.25 547 GLN A O 1
ATOM 4184 N N . GLU A 1 548 ? 9.967 -12.410 -22.231 1.00 94.12 548 GLU A N 1
ATOM 4185 C CA . GLU A 1 548 ? 9.987 -11.677 -23.501 1.00 94.12 548 GLU A CA 1
ATOM 4186 C C . GLU A 1 548 ? 8.761 -10.775 -23.617 1.00 94.12 548 GLU A C 1
ATOM 4188 O O . GLU A 1 548 ? 7.641 -11.184 -23.312 1.00 94.12 548 GLU A O 1
ATOM 4193 N N . TRP A 1 549 ? 8.972 -9.531 -24.043 1.00 95.56 549 TRP A N 1
ATOM 4194 C CA . TRP A 1 549 ? 7.877 -8.610 -24.328 1.00 95.56 549 TRP A CA 1
ATOM 4195 C C . TRP A 1 549 ? 7.526 -8.681 -25.809 1.00 95.56 549 TRP A C 1
ATOM 4197 O O . TRP A 1 549 ? 8.405 -8.575 -26.666 1.00 95.56 549 TRP A O 1
ATOM 4207 N N . ILE A 1 550 ? 6.239 -8.791 -26.106 1.00 95.44 550 ILE A N 1
ATOM 4208 C CA . ILE A 1 550 ? 5.678 -8.758 -27.454 1.00 95.44 550 ILE A CA 1
ATOM 4209 C C . ILE A 1 550 ? 5.036 -7.387 -27.654 1.00 95.44 550 ILE A C 1
ATOM 4211 O O . ILE A 1 550 ? 4.078 -7.031 -26.957 1.00 95.44 550 ILE A O 1
ATOM 4215 N N . SER A 1 551 ? 5.574 -6.633 -28.610 1.00 96.88 551 SER A N 1
ATOM 4216 C CA . SER A 1 551 ? 5.049 -5.336 -29.034 1.00 96.88 551 SER A CA 1
ATOM 4217 C C . SER A 1 551 ? 3.723 -5.518 -29.766 1.00 96.88 551 SER A C 1
ATOM 4219 O O . SER A 1 551 ? 3.574 -6.420 -30.591 1.00 96.88 551 SER A O 1
ATOM 4221 N N . THR A 1 552 ? 2.743 -4.672 -29.452 1.00 97.00 552 THR A N 1
ATOM 4222 C CA . THR A 1 552 ? 1.403 -4.759 -30.057 1.00 97.00 552 THR A CA 1
ATOM 4223 C C . THR A 1 552 ? 1.148 -3.674 -31.101 1.00 97.00 552 THR A C 1
ATOM 4225 O O . THR A 1 552 ? 0.197 -3.788 -31.871 1.00 97.00 552 THR A O 1
ATOM 4228 N N . GLY A 1 553 ? 1.973 -2.618 -31.126 1.00 97.31 553 GLY A N 1
ATOM 4229 C CA . GLY A 1 553 ? 1.716 -1.408 -31.913 1.00 97.31 553 GLY A CA 1
ATOM 4230 C C . GLY A 1 553 ? 0.510 -0.600 -31.418 1.00 97.31 553 GLY A C 1
ATOM 4231 O O . GLY A 1 553 ? -0.028 0.228 -32.157 1.00 97.31 553 GLY A O 1
ATOM 4232 N N . LEU A 1 554 ? 0.056 -0.852 -30.186 1.00 98.56 554 LEU A N 1
ATOM 4233 C CA . LEU A 1 554 ? -1.090 -0.193 -29.568 1.00 98.56 554 LEU A CA 1
ATOM 4234 C C . LEU A 1 554 ? -0.664 0.617 -28.344 1.00 98.56 554 LEU A C 1
ATOM 4236 O O . LEU A 1 554 ? 0.248 0.247 -27.607 1.00 98.56 554 LEU A O 1
ATOM 4240 N N . TYR A 1 555 ? -1.379 1.708 -28.113 1.00 98.56 555 TYR A N 1
ATOM 4241 C CA . TYR A 1 555 ? -1.206 2.640 -27.008 1.00 98.56 555 TYR A CA 1
ATOM 4242 C C . TYR A 1 555 ? -2.550 2.868 -26.315 1.00 98.56 555 TYR A C 1
ATOM 4244 O O . TYR A 1 555 ? -3.593 2.906 -26.968 1.00 98.56 555 TYR A O 1
ATOM 4252 N N . LEU A 1 556 ? -2.536 3.040 -24.998 1.00 98.06 556 LEU A N 1
ATOM 4253 C CA . LEU A 1 556 ? -3.691 3.508 -24.237 1.00 98.06 556 LEU A CA 1
ATOM 4254 C C . LEU A 1 556 ? -3.423 4.932 -23.759 1.00 98.06 556 LEU A C 1
ATOM 4256 O O . LEU A 1 556 ? -2.379 5.186 -23.161 1.00 98.06 556 LEU A O 1
ATOM 4260 N N . SER A 1 557 ? -4.363 5.847 -24.005 1.00 96.56 557 SER A N 1
ATOM 4261 C CA . SER A 1 557 ? -4.312 7.203 -23.443 1.00 96.56 557 SER A CA 1
ATOM 4262 C C . SER A 1 557 ? -4.420 7.175 -21.917 1.00 96.56 557 SER A C 1
ATOM 4264 O O . SER A 1 557 ? -4.856 6.179 -21.333 1.00 96.56 557 SER A O 1
ATOM 4266 N N . CYS A 1 558 ? -4.054 8.278 -21.263 1.00 95.19 558 CYS A N 1
ATOM 4267 C CA . CYS A 1 558 ? -4.145 8.424 -19.812 1.00 95.19 558 CYS A CA 1
ATOM 4268 C C . CYS A 1 558 ? -5.542 8.044 -19.296 1.00 95.19 558 CYS A C 1
ATOM 4270 O O . CYS A 1 558 ? -6.551 8.579 -19.760 1.00 95.19 558 CYS A O 1
ATOM 4272 N N . GLY A 1 559 ? -5.601 7.085 -18.369 1.00 94.69 559 GLY A N 1
ATOM 4273 C CA . GLY A 1 559 ? -6.842 6.584 -17.775 1.00 94.69 559 GLY A CA 1
ATOM 4274 C C . GLY A 1 559 ? -7.724 5.721 -18.689 1.00 94.69 559 GLY A C 1
ATOM 4275 O O . GLY A 1 559 ? -8.719 5.180 -18.208 1.00 94.69 559 GLY A O 1
ATOM 4276 N N . MET A 1 560 ? -7.376 5.537 -19.971 1.00 95.00 560 MET A N 1
ATOM 4277 C CA . MET A 1 560 ? -8.172 4.756 -20.924 1.00 95.00 560 MET A CA 1
ATOM 4278 C C . MET A 1 560 ? -8.262 3.288 -20.489 1.00 95.00 560 MET A C 1
ATOM 4280 O O . MET A 1 560 ? -7.254 2.587 -20.373 1.00 95.00 560 MET A O 1
ATOM 4284 N N . LYS A 1 561 ? -9.494 2.808 -20.304 1.00 95.12 561 LYS A N 1
ATOM 4285 C CA . LYS A 1 561 ? -9.800 1.406 -20.002 1.00 95.12 561 LYS A CA 1
ATOM 4286 C C . LYS A 1 561 ? -10.083 0.640 -21.288 1.00 95.12 561 LYS A C 1
ATOM 4288 O O . LYS A 1 561 ? -10.849 1.097 -22.134 1.00 95.12 561 LYS A O 1
ATOM 4293 N N . THR A 1 562 ? -9.538 -0.566 -21.403 1.00 97.19 562 THR A N 1
ATOM 4294 C CA . THR A 1 562 ? -9.849 -1.473 -22.514 1.00 97.19 562 THR A CA 1
ATOM 4295 C C . THR A 1 562 ? -10.059 -2.894 -22.025 1.00 97.19 562 THR A C 1
ATOM 4297 O O . THR A 1 562 ? -9.460 -3.317 -21.036 1.00 97.19 562 THR A O 1
ATOM 4300 N N . TYR A 1 563 ? -10.915 -3.641 -22.719 1.00 98.19 563 TYR A N 1
ATOM 4301 C CA . TYR A 1 563 ? -11.021 -5.079 -22.520 1.00 98.19 563 TYR A CA 1
ATOM 4302 C C . TYR A 1 563 ? -10.108 -5.807 -23.496 1.00 98.19 563 TYR A C 1
ATOM 4304 O O . TYR A 1 563 ? -10.094 -5.519 -24.695 1.00 98.19 563 TYR A O 1
ATOM 4312 N N . ILE A 1 564 ? -9.415 -6.813 -22.983 1.00 98.00 564 ILE A N 1
ATOM 4313 C CA . ILE A 1 564 ? -8.576 -7.708 -23.764 1.00 98.00 564 ILE A CA 1
ATOM 4314 C C . ILE A 1 564 ? -9.158 -9.113 -23.661 1.00 98.00 564 ILE A C 1
ATOM 4316 O O . ILE A 1 564 ? -9.408 -9.623 -22.567 1.00 98.00 564 ILE A O 1
ATOM 4320 N N . THR A 1 565 ? -9.409 -9.719 -24.820 1.00 97.94 565 THR A N 1
ATOM 4321 C CA . THR A 1 565 ? -9.822 -11.119 -24.932 1.00 97.94 565 THR A CA 1
ATOM 4322 C C . THR A 1 565 ? -8.586 -11.977 -25.136 1.00 97.94 565 THR A C 1
ATOM 4324 O O . THR A 1 565 ? -7.846 -11.800 -26.104 1.00 97.94 565 THR A O 1
ATOM 4327 N N . ILE A 1 566 ? -8.376 -12.891 -24.200 1.00 97.06 566 ILE A N 1
ATOM 4328 C CA . ILE A 1 566 ? -7.187 -13.712 -24.045 1.00 97.06 566 ILE A CA 1
ATOM 4329 C C . ILE A 1 566 ? -7.509 -15.159 -24.446 1.00 97.06 566 ILE A C 1
ATOM 4331 O O . ILE A 1 566 ? -8.523 -15.708 -24.006 1.00 97.06 566 ILE A O 1
ATOM 4335 N N . PRO A 1 567 ? -6.645 -15.823 -25.233 1.00 95.25 567 PRO A N 1
ATOM 4336 C CA . PRO A 1 567 ? -6.829 -17.221 -25.587 1.00 95.25 567 PRO A CA 1
ATOM 4337 C C . PRO A 1 567 ? -6.580 -18.130 -24.377 1.00 95.25 567 PRO A C 1
ATOM 4339 O O . PRO A 1 567 ? -5.620 -17.946 -23.629 1.00 95.25 567 PRO A O 1
ATOM 4342 N N . ALA A 1 568 ? -7.386 -19.186 -24.234 1.00 93.38 568 ALA A N 1
ATOM 4343 C CA . ALA A 1 568 ? -7.305 -20.119 -23.104 1.00 93.38 568 ALA A CA 1
ATOM 4344 C C . ALA A 1 568 ? -5.901 -20.713 -22.872 1.00 93.38 568 ALA A C 1
ATOM 4346 O O . ALA A 1 568 ? -5.537 -21.012 -21.738 1.00 93.38 568 ALA A O 1
ATOM 4347 N N . LYS A 1 569 ? -5.090 -20.825 -23.936 1.00 92.81 569 LYS A N 1
ATOM 4348 C CA . LYS A 1 569 ? -3.719 -21.357 -23.899 1.00 92.81 569 LYS A CA 1
ATOM 4349 C C . LYS A 1 569 ? -2.769 -20.595 -22.960 1.00 92.81 569 LYS A C 1
ATOM 4351 O O . LYS A 1 569 ? -1.795 -21.197 -22.521 1.00 92.81 569 LYS A O 1
ATOM 4356 N N . ILE A 1 570 ? -3.022 -19.316 -22.658 1.00 94.31 570 ILE A N 1
ATOM 4357 C CA . ILE A 1 570 ? -2.103 -18.474 -21.860 1.00 94.31 570 ILE A CA 1
ATOM 4358 C C . ILE A 1 570 ? -2.679 -18.010 -20.511 1.00 94.31 570 ILE A C 1
ATOM 4360 O O . ILE A 1 570 ? -1.985 -17.362 -19.729 1.00 94.31 570 ILE A O 1
ATOM 4364 N N . ILE A 1 571 ? -3.927 -18.373 -20.202 1.00 95.75 571 ILE A N 1
ATOM 4365 C CA . ILE A 1 571 ? -4.593 -18.013 -18.942 1.00 95.75 571 ILE A CA 1
ATOM 4366 C C . ILE A 1 571 ? -3.976 -18.790 -17.772 1.00 95.75 571 ILE A C 1
ATOM 4368 O O . ILE A 1 571 ? -3.851 -20.012 -17.837 1.00 95.75 571 ILE A O 1
ATOM 4372 N N . ASN A 1 572 ? -3.622 -18.092 -16.686 1.00 94.69 572 ASN A N 1
ATOM 4373 C CA . ASN A 1 572 ? -2.969 -18.658 -15.497 1.00 94.69 572 ASN A CA 1
ATOM 4374 C C . ASN A 1 572 ? -1.653 -19.399 -15.817 1.00 94.69 572 ASN A C 1
ATOM 4376 O O . ASN A 1 572 ? -1.280 -20.350 -15.133 1.00 94.69 572 ASN A O 1
ATOM 4380 N N . LYS A 1 573 ? -0.943 -18.974 -16.872 1.00 94.19 573 LYS A N 1
ATOM 4381 C CA . LYS A 1 573 ? 0.357 -19.535 -17.289 1.00 94.19 573 LYS A CA 1
ATOM 4382 C C . LYS A 1 573 ? 1.536 -18.595 -17.028 1.00 94.19 573 LYS A C 1
ATOM 4384 O O . LYS A 1 573 ? 2.560 -18.721 -17.682 1.00 94.19 573 LYS A O 1
ATOM 4389 N N . GLY A 1 574 ? 1.385 -17.637 -16.111 1.00 92.88 574 GLY A N 1
ATOM 4390 C CA . GLY A 1 574 ? 2.427 -16.657 -15.769 1.00 92.88 574 GLY A CA 1
ATOM 4391 C C . GLY A 1 574 ? 2.586 -15.502 -16.765 1.00 92.88 574 GLY A C 1
ATOM 4392 O O . GLY A 1 574 ? 3.473 -14.673 -16.592 1.00 92.88 574 GLY A O 1
ATOM 4393 N N . TRP A 1 575 ? 1.736 -15.429 -17.793 1.00 96.38 575 TRP A N 1
ATOM 4394 C CA . TRP A 1 575 ? 1.691 -14.297 -18.717 1.00 96.38 575 TRP A CA 1
ATOM 4395 C C . TRP A 1 575 ? 1.212 -13.028 -18.016 1.00 96.38 575 TRP A C 1
ATOM 4397 O O . TRP A 1 575 ? 0.375 -13.082 -17.110 1.00 96.38 575 TRP A O 1
ATOM 4407 N N . GLN A 1 576 ? 1.709 -11.882 -18.474 1.00 97.25 576 GLN A N 1
ATOM 4408 C CA . GLN A 1 576 ? 1.269 -10.573 -18.001 1.00 97.25 576 GLN A CA 1
ATOM 4409 C C . GLN A 1 576 ? 0.922 -9.660 -19.178 1.00 97.25 576 GLN A C 1
ATOM 4411 O O . GLN A 1 576 ? 1.426 -9.825 -20.287 1.00 97.25 576 GLN A O 1
ATOM 4416 N N . ILE A 1 577 ? 0.061 -8.683 -18.931 1.00 98.06 577 ILE A N 1
ATOM 4417 C CA . ILE A 1 577 ? -0.184 -7.552 -19.826 1.00 98.06 577 ILE A CA 1
ATOM 4418 C C . ILE A 1 577 ? 0.515 -6.355 -19.199 1.00 98.06 577 ILE A C 1
ATOM 4420 O O . ILE A 1 577 ? 0.291 -6.094 -18.018 1.00 98.06 577 ILE A O 1
ATOM 4424 N N . GLN A 1 578 ? 1.347 -5.643 -19.954 1.00 98.06 578 GLN A N 1
ATOM 4425 C CA . GLN A 1 578 ? 2.006 -4.429 -19.474 1.00 98.06 578 GLN A CA 1
ATOM 4426 C C . GLN A 1 578 ? 1.515 -3.204 -20.247 1.00 98.06 578 GLN A C 1
ATOM 4428 O O . GLN A 1 578 ? 1.345 -3.268 -21.461 1.00 98.06 578 GLN A O 1
ATOM 4433 N N . ILE A 1 579 ? 1.299 -2.095 -19.539 1.00 98.38 579 ILE A N 1
ATOM 4434 C CA . ILE A 1 579 ? 0.988 -0.784 -20.119 1.00 98.38 579 ILE A CA 1
ATOM 4435 C C . ILE A 1 579 ? 2.074 0.194 -19.672 1.00 98.38 579 ILE A C 1
ATOM 4437 O O . ILE A 1 579 ? 2.249 0.383 -18.472 1.00 98.38 579 ILE A O 1
ATOM 4441 N N . GLY A 1 580 ? 2.781 0.805 -20.622 1.00 97.81 580 GLY A N 1
ATOM 4442 C CA . GLY A 1 580 ? 3.986 1.613 -20.393 1.00 97.81 580 GLY A CA 1
ATOM 4443 C C . GLY A 1 580 ? 5.249 0.844 -20.787 1.00 97.81 580 GLY A C 1
ATOM 4444 O O . GLY A 1 580 ? 5.342 -0.358 -20.548 1.00 97.81 580 GLY A O 1
ATOM 4445 N N . CYS A 1 581 ? 6.207 1.511 -21.434 1.00 97.25 581 CYS A N 1
ATOM 4446 C CA . CYS A 1 581 ? 7.440 0.885 -21.932 1.00 97.25 581 CYS A CA 1
ATOM 4447 C C . CYS A 1 581 ? 8.556 0.819 -20.878 1.00 97.25 581 CYS A C 1
ATOM 4449 O O . CYS A 1 581 ? 9.490 0.036 -21.015 1.00 97.25 581 CYS A O 1
ATOM 4451 N N . GLN A 1 582 ? 8.446 1.608 -19.814 1.00 95.81 582 GLN A N 1
ATOM 4452 C CA . GLN A 1 582 ? 9.426 1.717 -18.741 1.00 95.81 582 GLN A CA 1
ATOM 4453 C C . GLN A 1 582 ? 9.390 0.508 -17.792 1.00 95.81 582 GLN A C 1
ATOM 4455 O O . GLN A 1 582 ? 8.367 -0.159 -17.636 1.00 95.81 582 GLN A O 1
ATOM 4460 N N . THR A 1 583 ? 10.497 0.281 -17.084 1.00 91.25 583 THR A N 1
ATOM 4461 C CA . THR A 1 583 ? 10.569 -0.589 -15.888 1.00 91.25 583 THR A CA 1
ATOM 4462 C C . THR A 1 583 ? 11.043 0.139 -14.637 1.00 91.25 583 THR A C 1
ATOM 4464 O O . THR A 1 583 ? 10.927 -0.388 -13.529 1.00 91.25 583 THR A O 1
ATOM 4467 N N . ASP A 1 584 ? 11.564 1.349 -14.810 1.00 93.88 584 ASP A N 1
ATOM 4468 C CA . ASP A 1 584 ? 12.221 2.102 -13.756 1.00 93.88 584 ASP A CA 1
ATOM 4469 C C . ASP A 1 584 ? 11.240 2.666 -12.740 1.00 93.88 584 ASP A C 1
ATOM 4471 O O . ASP A 1 584 ? 10.249 3.319 -13.089 1.00 93.88 584 ASP A O 1
ATOM 4475 N N . ARG A 1 585 ? 11.598 2.487 -11.465 1.00 92.44 585 ARG A N 1
ATOM 4476 C CA . ARG A 1 585 ? 11.015 3.215 -10.343 1.00 92.44 585 ARG A CA 1
ATOM 4477 C C . ARG A 1 585 ? 12.016 4.246 -9.838 1.00 92.44 585 ARG A C 1
ATOM 4479 O O . ARG A 1 585 ? 13.046 3.884 -9.277 1.00 92.44 585 ARG A O 1
ATOM 4486 N N . LEU A 1 586 ? 11.701 5.523 -10.023 1.00 93.25 586 LEU A N 1
ATOM 4487 C CA . LEU A 1 586 ? 12.589 6.619 -9.639 1.00 93.25 586 LEU A CA 1
ATOM 4488 C C . LEU A 1 586 ? 12.596 6.823 -8.117 1.00 93.25 586 LEU A C 1
ATOM 4490 O O . LEU A 1 586 ? 11.560 6.721 -7.458 1.00 93.25 586 LEU A O 1
ATOM 4494 N N . ASN A 1 587 ? 13.776 7.117 -7.568 1.00 86.44 587 ASN A N 1
ATOM 4495 C CA . ASN A 1 587 ? 14.003 7.380 -6.140 1.00 86.44 587 ASN A CA 1
ATOM 4496 C C . ASN A 1 587 ? 15.018 8.524 -5.923 1.00 86.44 587 ASN A C 1
ATOM 4498 O O . ASN A 1 587 ? 15.767 8.545 -4.946 1.00 86.44 587 ASN A O 1
ATOM 4502 N N . CYS A 1 588 ? 15.088 9.443 -6.879 1.00 88.94 588 CYS A N 1
ATOM 4503 C CA . CYS A 1 588 ? 15.952 10.619 -6.873 1.00 88.94 588 CYS A CA 1
ATOM 4504 C C . CYS A 1 588 ? 15.234 11.831 -6.256 1.00 88.94 588 CYS A C 1
ATOM 4506 O O . CYS A 1 588 ? 14.016 11.826 -6.108 1.00 88.94 588 CYS A O 1
ATOM 4508 N N . GLN A 1 589 ? 15.993 12.864 -5.873 1.00 88.81 589 GLN A N 1
ATOM 4509 C CA . GLN A 1 589 ? 15.441 14.098 -5.289 1.00 88.81 589 GLN A CA 1
ATOM 4510 C C . GLN A 1 589 ? 14.684 14.959 -6.306 1.00 88.81 589 GLN A C 1
ATOM 4512 O O . GLN A 1 589 ? 13.732 15.640 -5.947 1.00 88.81 589 GLN A O 1
ATOM 4517 N N . GLU A 1 590 ? 15.102 14.932 -7.566 1.00 94.44 590 GLU A N 1
ATOM 4518 C CA . GLU A 1 590 ? 14.460 15.659 -8.654 1.00 94.44 590 GLU A CA 1
ATOM 4519 C C . GLU A 1 590 ? 13.714 14.669 -9.550 1.00 94.44 590 GLU A C 1
ATOM 4521 O O . GLU A 1 590 ? 14.307 13.698 -10.015 1.00 94.44 590 GLU A O 1
ATOM 4526 N N . LEU A 1 591 ? 12.429 14.909 -9.801 1.00 95.75 591 LEU A N 1
ATOM 4527 C CA . LEU A 1 591 ? 11.572 14.089 -10.653 1.00 95.75 591 LEU A CA 1
ATOM 4528 C C . LEU A 1 591 ? 11.124 14.885 -11.880 1.00 95.75 591 LEU A C 1
ATOM 4530 O O . LEU A 1 591 ? 10.474 15.912 -11.751 1.00 95.75 591 LEU A O 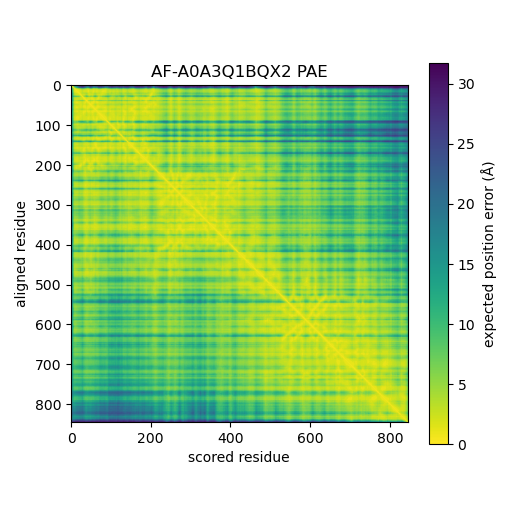1
ATOM 4534 N N . LYS A 1 592 ? 11.416 14.374 -13.072 1.00 96.00 592 LYS A N 1
ATOM 4535 C CA . LYS A 1 592 ? 10.973 14.888 -14.382 1.00 96.00 592 LYS A CA 1
ATOM 4536 C C . LYS A 1 592 ? 9.800 14.093 -14.959 1.00 96.00 592 LYS A C 1
ATOM 4538 O O . LYS A 1 592 ? 9.262 14.432 -16.008 1.00 96.00 592 LYS A O 1
ATOM 4543 N N . ARG A 1 593 ? 9.382 13.041 -14.252 1.00 95.06 593 ARG A N 1
ATOM 4544 C CA . ARG A 1 593 ? 8.129 12.304 -14.443 1.00 95.06 593 ARG A CA 1
ATOM 4545 C C . ARG A 1 593 ? 7.701 11.652 -13.132 1.00 95.06 593 ARG A C 1
ATOM 4547 O O . ARG A 1 593 ? 8.465 11.618 -12.169 1.00 95.06 593 ARG A O 1
ATOM 4554 N N . ALA A 1 594 ? 6.502 11.075 -13.103 1.00 94.69 594 ALA A N 1
ATOM 4555 C CA . ALA A 1 594 ? 6.070 10.285 -11.957 1.00 94.69 594 ALA A CA 1
ATOM 4556 C C . ALA A 1 594 ? 7.033 9.105 -11.681 1.00 94.69 594 ALA A C 1
ATOM 4558 O O . ALA A 1 594 ? 7.587 8.531 -12.629 1.00 94.69 594 ALA A O 1
ATOM 4559 N N . PRO A 1 595 ? 7.217 8.699 -10.407 1.00 93.31 595 PRO A N 1
ATOM 4560 C CA . PRO A 1 595 ? 8.201 7.679 -10.049 1.00 93.31 595 PRO A CA 1
ATOM 4561 C C . PRO A 1 595 ? 8.021 6.341 -10.765 1.00 93.31 595 PRO A C 1
ATOM 4563 O O . PRO A 1 595 ? 9.010 5.724 -11.148 1.00 93.31 595 PRO A O 1
ATOM 4566 N N . CYS A 1 596 ? 6.777 5.901 -10.964 1.00 93.38 596 CYS A N 1
ATOM 4567 C CA . CYS A 1 596 ? 6.424 4.685 -11.693 1.00 93.38 596 CYS A CA 1
ATOM 4568 C C . CYS A 1 596 ? 5.300 5.009 -12.679 1.00 93.38 596 CYS A C 1
ATOM 4570 O O . CYS A 1 596 ? 4.249 5.502 -12.270 1.00 93.38 596 CYS A O 1
ATOM 4572 N N . VAL A 1 597 ? 5.537 4.739 -13.964 1.00 95.38 597 VAL A N 1
ATOM 4573 C CA . VAL A 1 597 ? 4.615 5.079 -15.064 1.00 95.38 597 VAL A CA 1
ATOM 4574 C C . VAL A 1 597 ? 4.121 3.861 -15.843 1.00 95.38 597 VAL A C 1
ATOM 4576 O O . VAL A 1 597 ? 3.428 4.023 -16.841 1.00 95.38 597 VAL A O 1
ATOM 4579 N N . TYR A 1 598 ? 4.441 2.648 -15.389 1.00 95.44 598 TYR A N 1
ATOM 4580 C CA . TYR A 1 598 ? 3.982 1.407 -16.009 1.00 95.44 598 TYR A CA 1
ATOM 4581 C C . TYR A 1 598 ? 3.107 0.588 -15.058 1.00 95.44 598 TYR A C 1
ATOM 4583 O O . TYR A 1 598 ? 3.250 0.666 -13.839 1.00 95.44 598 TYR A O 1
ATOM 4591 N N . GLU A 1 599 ? 2.246 -0.246 -15.635 1.00 95.00 599 GLU A N 1
ATOM 4592 C CA . GLU A 1 599 ? 1.388 -1.182 -14.909 1.00 95.00 599 GLU A CA 1
ATOM 4593 C C . GLU A 1 599 ? 1.457 -2.580 -15.507 1.00 95.00 599 GLU A C 1
ATOM 4595 O O . GLU A 1 599 ? 1.600 -2.736 -16.721 1.00 95.00 599 GLU A O 1
ATOM 4600 N N . ARG A 1 600 ? 1.323 -3.604 -14.656 1.00 95.00 600 ARG A N 1
ATOM 4601 C CA . ARG A 1 600 ? 1.291 -5.013 -15.067 1.00 95.00 600 ARG A CA 1
ATOM 4602 C C . ARG A 1 600 ? 0.076 -5.734 -14.506 1.00 95.00 600 ARG A C 1
ATOM 4604 O O . ARG A 1 600 ? -0.191 -5.681 -13.311 1.00 95.00 600 ARG A O 1
ATOM 4611 N N . PHE A 1 601 ? -0.591 -6.491 -15.367 1.00 95.88 601 PHE A N 1
ATOM 4612 C CA . PHE A 1 601 ? -1.770 -7.281 -15.036 1.00 95.88 601 PHE A CA 1
ATOM 4613 C C . PHE A 1 601 ? -1.475 -8.767 -15.269 1.00 95.88 601 PHE A C 1
ATOM 4615 O O . PHE A 1 601 ? -1.157 -9.137 -16.402 1.00 95.88 601 PHE A O 1
ATOM 4622 N N . PRO A 1 602 ? -1.566 -9.640 -14.248 1.00 95.50 602 PRO A N 1
ATOM 4623 C CA . PRO A 1 602 ? -1.418 -11.078 -14.446 1.00 95.50 602 PRO A CA 1
ATOM 4624 C C . PRO A 1 602 ? -2.597 -11.624 -15.251 1.00 95.50 602 PRO A C 1
ATOM 4626 O O . PRO A 1 602 ? -3.752 -11.349 -14.934 1.00 95.50 602 PRO A O 1
ATOM 4629 N N . VAL A 1 603 ? -2.318 -12.429 -16.273 1.00 96.06 603 VAL A N 1
ATOM 4630 C CA . VAL A 1 603 ? -3.351 -12.976 -17.155 1.00 96.06 603 VAL A CA 1
ATOM 4631 C C . VAL A 1 603 ? -4.104 -14.112 -16.458 1.00 96.06 603 VAL A C 1
ATOM 4633 O O . VAL A 1 603 ? -3.628 -15.248 -16.413 1.00 96.06 603 VAL A O 1
ATOM 4636 N N . THR A 1 604 ? -5.287 -13.812 -15.915 1.00 95.81 604 THR A N 1
ATOM 4637 C CA . THR A 1 604 ? -6.034 -14.723 -15.021 1.00 95.81 604 THR A CA 1
ATOM 4638 C C . THR A 1 604 ? -7.408 -15.147 -15.535 1.00 95.81 604 THR A C 1
ATOM 4640 O O . THR A 1 604 ? -7.982 -16.122 -15.042 1.00 95.81 604 THR A O 1
ATOM 4643 N N . SER A 1 605 ? -7.943 -14.467 -16.550 1.00 96.44 605 SER A N 1
ATOM 4644 C CA . SER A 1 605 ? -9.250 -14.772 -17.133 1.00 96.44 605 SER A CA 1
ATOM 4645 C C . SER A 1 605 ? -9.278 -14.528 -18.645 1.00 96.44 605 SER A C 1
ATOM 4647 O O . SER A 1 605 ? -8.390 -13.899 -19.216 1.00 96.44 605 SER A O 1
ATOM 4649 N N . GLN A 1 606 ? -10.312 -15.050 -19.313 1.00 96.88 606 GLN A N 1
ATOM 4650 C CA . GLN A 1 606 ? -10.472 -14.933 -20.767 1.00 96.88 606 GLN A CA 1
ATOM 4651 C C . GLN A 1 606 ? -10.763 -13.498 -21.212 1.00 96.88 606 GLN A C 1
ATOM 4653 O O . GLN A 1 606 ? -10.405 -13.114 -22.319 1.00 96.88 606 GLN A O 1
ATOM 4658 N N . ARG A 1 607 ? -11.430 -12.706 -20.375 1.00 97.19 607 ARG A N 1
ATOM 4659 C CA . ARG A 1 607 ? -11.734 -11.305 -20.655 1.00 97.19 607 ARG A CA 1
ATOM 4660 C C . ARG A 1 607 ? -11.310 -10.481 -19.456 1.00 97.19 607 ARG A C 1
ATOM 4662 O O . ARG A 1 607 ? -11.885 -10.620 -18.380 1.00 97.19 607 ARG A O 1
ATOM 4669 N N . MET A 1 608 ? -10.322 -9.625 -19.666 1.00 96.69 608 MET A N 1
ATOM 4670 C CA . MET A 1 608 ? -9.748 -8.774 -18.630 1.00 96.69 608 MET A CA 1
ATOM 4671 C C . MET A 1 608 ? -9.887 -7.314 -19.021 1.00 96.69 608 MET A C 1
ATOM 4673 O O . MET A 1 608 ? -9.694 -6.976 -20.186 1.00 96.69 608 MET A O 1
ATOM 4677 N N . GLN A 1 609 ? -10.209 -6.458 -18.058 1.00 96.50 609 GLN A N 1
ATOM 4678 C CA . GLN A 1 609 ? -10.103 -5.014 -18.230 1.00 96.50 609 GLN A CA 1
ATOM 4679 C C . GLN A 1 609 ? -8.730 -4.562 -17.728 1.00 96.50 609 GLN A C 1
ATOM 4681 O O . GLN A 1 609 ? -8.310 -4.986 -16.654 1.00 96.50 609 GLN A O 1
ATOM 4686 N N . VAL A 1 610 ? -8.039 -3.726 -18.500 1.00 96.50 610 VAL A N 1
ATOM 4687 C CA . VAL A 1 610 ? -6.723 -3.169 -18.149 1.00 96.50 610 VAL A CA 1
ATOM 4688 C C . VAL A 1 610 ? -6.697 -1.664 -18.405 1.00 96.50 610 VAL A C 1
ATOM 4690 O O . VAL A 1 610 ? -7.434 -1.169 -19.265 1.00 96.50 610 VAL A O 1
ATOM 4693 N N . TRP A 1 611 ? -5.879 -0.942 -17.641 1.00 95.81 611 TRP A N 1
ATOM 4694 C CA . TRP A 1 611 ? -5.702 0.508 -17.747 1.00 95.81 611 TRP A CA 1
ATOM 4695 C C . TRP A 1 611 ? -4.425 0.964 -17.027 1.00 95.81 611 TRP A C 1
ATOM 4697 O O . TRP A 1 611 ? -3.850 0.225 -16.233 1.00 95.81 611 TRP A O 1
ATOM 4707 N N . ASN A 1 612 ? -3.998 2.198 -17.278 1.00 95.69 612 ASN A N 1
ATOM 4708 C CA . ASN A 1 612 ? -2.940 2.877 -16.531 1.00 95.69 612 ASN A CA 1
ATOM 4709 C C . ASN A 1 612 ? -3.301 4.367 -16.435 1.00 95.69 612 ASN A C 1
ATOM 4711 O O . ASN A 1 612 ? -3.735 4.946 -17.432 1.00 95.69 612 ASN A O 1
ATOM 4715 N N . LEU A 1 613 ? -3.119 4.991 -15.264 1.00 95.69 613 LEU A N 1
ATOM 4716 C CA . LEU A 1 613 ? -3.343 6.433 -15.083 1.00 95.69 613 LEU A CA 1
ATOM 4717 C C . LEU A 1 613 ? -2.555 7.241 -16.121 1.00 95.69 613 LEU A C 1
ATOM 4719 O O . LEU A 1 613 ? -3.102 8.138 -16.753 1.00 95.69 613 LEU A O 1
ATOM 4723 N N . TRP A 1 614 ? -1.295 6.866 -16.336 1.00 95.19 614 TRP A N 1
ATOM 4724 C CA . TRP A 1 614 ? -0.361 7.573 -17.213 1.00 95.19 614 TRP A CA 1
ATOM 4725 C C . TRP A 1 614 ? -0.495 7.199 -18.696 1.00 95.19 614 TRP A C 1
ATOM 4727 O O . TRP A 1 614 ? 0.191 7.767 -19.543 1.00 95.19 614 TRP A O 1
ATOM 4737 N N . GLY A 1 615 ? -1.355 6.230 -19.023 1.00 95.94 615 GLY A N 1
ATOM 4738 C CA . GLY A 1 615 ? -1.384 5.621 -20.349 1.00 95.94 615 GLY A CA 1
ATOM 4739 C C . GLY A 1 615 ? -0.112 4.817 -20.638 1.00 95.94 615 GLY A C 1
ATOM 4740 O O . GLY A 1 615 ? 0.630 4.446 -19.729 1.00 95.94 615 GLY A O 1
ATOM 4741 N N . GLY A 1 616 ? 0.141 4.507 -21.906 1.00 97.75 616 GLY A N 1
ATOM 4742 C CA . GLY A 1 616 ? 1.367 3.822 -22.319 1.00 97.75 616 GLY A CA 1
ATOM 4743 C C . GLY A 1 616 ? 1.175 2.829 -23.457 1.00 97.75 616 GLY A C 1
ATOM 4744 O O . GLY A 1 616 ? 0.052 2.459 -23.804 1.00 97.75 616 GLY A O 1
ATOM 4745 N N . LEU A 1 617 ? 2.297 2.395 -24.037 1.00 98.62 617 LEU A N 1
ATOM 4746 C CA . LEU A 1 617 ? 2.322 1.297 -25.004 1.00 98.62 617 LEU A CA 1
ATOM 4747 C C . LEU A 1 617 ? 1.860 -0.003 -24.343 1.00 98.62 617 LEU A C 1
ATOM 4749 O O . LEU A 1 617 ? 2.188 -0.265 -23.187 1.00 98.62 617 LEU A O 1
ATOM 4753 N N . LEU A 1 618 ? 1.090 -0.800 -25.078 1.00 98.50 618 LEU A N 1
ATOM 4754 C CA . LEU A 1 618 ? 0.537 -2.066 -24.617 1.00 98.50 618 LEU A CA 1
ATOM 4755 C C . LEU A 1 618 ? 1.438 -3.229 -25.051 1.00 98.50 618 LEU A C 1
ATOM 4757 O O . LEU A 1 618 ? 1.759 -3.369 -26.231 1.00 98.50 618 LEU A O 1
ATOM 4761 N N . TYR A 1 619 ? 1.770 -4.109 -24.112 1.00 98.31 619 TYR A N 1
ATOM 4762 C CA . TYR A 1 619 ? 2.614 -5.282 -24.331 1.00 98.31 619 TYR A CA 1
ATOM 4763 C C . TYR A 1 619 ? 1.967 -6.551 -23.790 1.00 98.31 619 TYR A C 1
ATOM 4765 O O . TYR A 1 619 ? 1.294 -6.536 -22.756 1.00 98.31 619 TYR A O 1
ATOM 4773 N N . LEU A 1 620 ? 2.255 -7.674 -24.446 1.00 97.44 620 LEU A N 1
ATOM 4774 C CA . LEU A 1 620 ? 2.094 -9.000 -23.850 1.00 97.44 620 LEU A CA 1
ATOM 4775 C C . LEU A 1 620 ? 3.463 -9.464 -23.350 1.00 97.44 620 LEU A C 1
ATOM 4777 O O . LEU A 1 620 ? 4.425 -9.467 -24.111 1.00 97.44 620 LEU A O 1
ATOM 4781 N N . VAL A 1 621 ? 3.561 -9.856 -22.085 1.00 96.88 621 VAL A N 1
ATOM 4782 C CA . VAL A 1 621 ? 4.801 -10.334 -21.468 1.00 96.88 621 VAL A CA 1
ATOM 4783 C C . VAL A 1 621 ? 4.706 -11.844 -21.303 1.00 96.88 621 VAL A C 1
ATOM 4785 O O . VAL A 1 621 ? 3.944 -12.349 -20.471 1.00 96.88 621 VAL A O 1
ATOM 4788 N N . ALA A 1 622 ? 5.472 -12.560 -22.120 1.00 96.00 622 ALA A N 1
ATOM 4789 C CA . ALA A 1 622 ? 5.593 -14.004 -22.062 1.00 96.00 622 ALA A CA 1
ATOM 4790 C C . ALA A 1 622 ? 6.604 -14.401 -20.973 1.00 96.00 622 ALA A C 1
ATOM 4792 O O . ALA A 1 622 ? 7.709 -13.845 -20.937 1.00 96.00 622 ALA A O 1
ATOM 4793 N N . PRO A 1 623 ? 6.278 -15.367 -20.098 1.00 95.38 623 PRO A N 1
ATOM 4794 C CA . PRO A 1 623 ? 7.225 -15.850 -19.105 1.00 95.38 623 PRO A CA 1
ATOM 4795 C C . PRO A 1 623 ? 8.349 -16.667 -19.769 1.00 95.38 623 PRO A C 1
ATOM 4797 O O . PRO A 1 623 ? 8.220 -17.069 -20.930 1.00 95.38 623 PRO A O 1
ATOM 4800 N N . PRO A 1 624 ? 9.456 -16.943 -19.059 1.00 93.75 624 PRO A N 1
ATOM 4801 C CA . PRO A 1 624 ? 10.507 -17.840 -19.542 1.00 93.75 624 PRO A CA 1
ATOM 4802 C C . PRO A 1 624 ? 9.975 -19.219 -19.956 1.00 93.75 624 PRO A C 1
ATOM 4804 O O . PRO A 1 624 ? 8.961 -19.676 -19.427 1.00 93.75 624 PRO A O 1
ATOM 4807 N N . LYS A 1 625 ? 10.702 -19.915 -20.837 1.00 92.69 625 LYS A N 1
ATOM 4808 C CA . LYS A 1 625 ? 10.433 -21.303 -21.260 1.00 92.69 625 LYS A CA 1
ATOM 4809 C C . LYS A 1 625 ? 9.006 -21.515 -21.786 1.00 92.69 625 LYS A C 1
ATOM 4811 O O . LYS A 1 625 ? 8.363 -22.521 -21.491 1.00 92.69 625 LYS A O 1
ATOM 4816 N N . THR A 1 626 ? 8.504 -20.550 -22.547 1.00 92.12 626 THR A N 1
ATOM 4817 C CA . THR A 1 626 ? 7.145 -20.524 -23.086 1.00 92.12 626 THR A CA 1
ATOM 4818 C C . THR A 1 626 ? 7.172 -20.680 -24.593 1.00 92.12 626 THR A C 1
ATOM 4820 O O . THR A 1 626 ? 7.792 -19.884 -25.291 1.00 92.12 626 THR A O 1
ATOM 4823 N N . GLN A 1 627 ? 6.417 -21.652 -25.100 1.00 92.69 627 GLN A N 1
ATOM 4824 C CA . GLN A 1 627 ? 6.200 -21.834 -26.528 1.00 92.69 627 GLN A CA 1
ATOM 4825 C C . GLN A 1 627 ? 4.710 -21.718 -26.842 1.00 92.69 627 GLN A C 1
ATOM 4827 O O . GLN A 1 627 ? 3.894 -22.519 -26.382 1.00 92.69 627 GLN A O 1
ATOM 4832 N N . VAL A 1 628 ? 4.348 -20.697 -27.614 1.00 91.56 628 VAL A N 1
ATOM 4833 C CA . VAL A 1 628 ? 2.976 -20.449 -28.063 1.00 91.56 628 VAL A CA 1
ATOM 4834 C C . VAL A 1 628 ? 3.025 -20.042 -29.523 1.00 91.56 628 VAL A C 1
ATOM 4836 O O . VAL A 1 628 ? 3.667 -19.057 -29.873 1.00 91.56 628 VAL A O 1
ATOM 4839 N N . ASP A 1 629 ? 2.309 -20.787 -30.358 1.00 90.94 629 ASP A N 1
ATOM 4840 C CA . ASP A 1 629 ? 2.217 -20.529 -31.789 1.00 90.94 629 ASP A CA 1
ATOM 4841 C C . ASP A 1 629 ? 0.751 -20.392 -32.220 1.00 90.94 629 ASP A C 1
ATOM 4843 O O . ASP A 1 629 ? -0.119 -21.169 -31.797 1.00 90.94 629 ASP A O 1
ATOM 4847 N N . GLY A 1 630 ? 0.471 -19.360 -33.019 1.00 86.69 630 GLY A N 1
ATOM 4848 C CA . GLY A 1 630 ? -0.838 -19.106 -33.622 1.00 86.69 630 GLY A CA 1
ATOM 4849 C C . GLY A 1 630 ? -1.962 -18.746 -32.644 1.00 86.69 630 GLY A C 1
ATOM 4850 O O . GLY A 1 630 ? -3.133 -18.843 -33.009 1.00 86.69 630 GLY A O 1
ATOM 4851 N N . ALA A 1 631 ? -1.654 -18.357 -31.402 1.00 92.06 631 ALA A N 1
ATOM 4852 C CA . ALA A 1 631 ? -2.670 -17.842 -30.483 1.00 92.06 631 ALA A CA 1
ATOM 4853 C C . ALA A 1 631 ? -3.018 -16.386 -30.835 1.00 92.06 631 ALA A C 1
ATOM 4855 O O . ALA A 1 631 ? -2.157 -15.639 -31.286 1.00 92.06 631 ALA A O 1
ATOM 4856 N N . GLU A 1 632 ? -4.265 -15.969 -30.629 1.00 95.50 632 GLU A N 1
ATOM 4857 C CA . GLU A 1 632 ? -4.720 -14.614 -30.959 1.00 95.50 632 GLU A CA 1
ATOM 4858 C C . GLU A 1 632 ? -5.277 -13.925 -29.713 1.00 95.50 632 GLU A C 1
ATOM 4860 O O . GLU A 1 632 ? -6.109 -14.488 -29.001 1.00 95.50 632 GLU A O 1
ATOM 4865 N N . VAL A 1 633 ? -4.814 -12.702 -29.465 1.00 96.88 633 VAL A N 1
ATOM 4866 C CA . VAL A 1 633 ? -5.353 -11.787 -28.456 1.00 96.88 633 VAL A CA 1
ATOM 4867 C C . VAL A 1 633 ? -6.124 -10.686 -29.165 1.00 96.88 633 VAL A C 1
ATOM 4869 O O . VAL A 1 633 ? -5.666 -10.169 -30.178 1.00 96.88 633 VAL A O 1
ATOM 4872 N N . THR A 1 634 ? -7.292 -10.310 -28.645 1.00 98.25 634 THR A N 1
ATOM 4873 C CA . THR A 1 634 ? -8.079 -9.194 -29.197 1.00 98.25 634 THR A CA 1
ATOM 4874 C C . THR A 1 634 ? -8.162 -8.047 -28.202 1.00 98.25 634 THR A C 1
ATOM 4876 O O . THR A 1 634 ? -8.677 -8.229 -27.100 1.00 98.25 634 THR A O 1
ATOM 4879 N N . VAL A 1 635 ? -7.708 -6.861 -28.600 1.00 98.31 635 VAL A N 1
ATOM 4880 C CA . VAL A 1 635 ? -7.820 -5.616 -27.827 1.00 98.31 635 VAL A CA 1
ATOM 4881 C C . VAL A 1 635 ? -9.023 -4.835 -28.342 1.00 98.31 635 VAL A C 1
ATOM 4883 O O . VAL A 1 635 ? -9.079 -4.483 -29.520 1.00 98.31 635 VAL A O 1
ATOM 4886 N N . GLN A 1 636 ? -10.016 -4.591 -27.483 1.00 98.00 636 GLN A N 1
ATOM 4887 C CA . GLN A 1 636 ? -11.299 -4.031 -27.923 1.00 98.00 636 GLN A CA 1
ATOM 4888 C C . GLN A 1 636 ? -11.206 -2.577 -28.368 1.00 98.00 636 GLN A C 1
ATOM 4890 O O . GLN A 1 636 ? -11.879 -2.212 -29.325 1.00 98.00 636 GLN A O 1
ATOM 4895 N N . MET A 1 637 ? -10.398 -1.767 -27.690 1.00 98.00 637 MET A N 1
ATOM 4896 C CA . MET A 1 637 ? -10.238 -0.340 -27.964 1.00 98.00 637 MET A CA 1
ATOM 4897 C C . MET A 1 637 ? -8.819 0.100 -27.597 1.00 98.00 637 MET A C 1
ATOM 4899 O O . MET A 1 637 ? -8.351 -0.217 -26.504 1.00 98.00 637 MET A O 1
ATOM 4903 N N . ALA A 1 638 ? -8.129 0.787 -28.499 1.00 98.19 638 ALA A N 1
ATOM 4904 C CA . ALA A 1 638 ? -6.794 1.335 -28.261 1.00 98.19 638 ALA A CA 1
ATOM 4905 C C . ALA A 1 638 ? -6.481 2.443 -29.273 1.00 98.19 638 ALA A C 1
ATOM 4907 O O . ALA A 1 638 ? -7.217 2.636 -30.233 1.00 98.19 638 ALA A O 1
ATOM 4908 N N . VAL A 1 639 ? -5.369 3.140 -29.100 1.00 98.19 639 VAL A N 1
ATOM 4909 C CA . VAL A 1 639 ? -4.804 4.095 -30.060 1.00 98.19 639 VAL A CA 1
ATOM 4910 C C . VAL A 1 639 ? -3.675 3.405 -30.829 1.00 98.19 639 VAL A C 1
ATOM 4912 O O . VAL A 1 639 ? -2.940 2.603 -30.255 1.00 98.19 639 VAL A O 1
ATOM 4915 N N . ARG A 1 640 ? -3.506 3.690 -32.126 1.00 97.75 640 ARG A N 1
ATOM 4916 C CA . ARG A 1 640 ? -2.353 3.164 -32.882 1.00 97.75 640 ARG A CA 1
ATOM 4917 C C . ARG A 1 640 ? -1.075 3.900 -32.482 1.00 97.75 640 ARG A C 1
ATOM 4919 O O . ARG A 1 640 ? -1.068 5.130 -32.414 1.00 97.75 640 ARG A O 1
ATOM 4926 N N . ALA A 1 641 ? 0.002 3.151 -32.281 1.00 98.06 641 ALA A N 1
ATOM 4927 C CA . ALA A 1 641 ? 1.346 3.695 -32.149 1.00 98.06 641 ALA A CA 1
ATOM 4928 C C . ALA A 1 641 ? 2.113 3.588 -33.475 1.00 98.06 641 ALA A C 1
ATOM 4930 O O . ALA A 1 641 ? 1.853 2.654 -34.244 1.00 98.06 641 ALA A O 1
ATOM 4931 N N . PRO A 1 642 ? 3.060 4.500 -33.761 1.00 98.25 642 PRO A N 1
ATOM 4932 C CA . PRO A 1 642 ? 4.046 4.266 -34.802 1.00 98.25 642 PRO A CA 1
ATOM 4933 C C . PRO A 1 642 ? 4.821 2.982 -34.500 1.00 98.25 642 PRO A C 1
ATOM 4935 O O . PRO A 1 642 ? 5.547 2.898 -33.513 1.00 98.25 642 PRO A O 1
ATOM 4938 N N . TYR A 1 643 ? 4.625 1.962 -35.331 1.00 98.00 643 TYR A N 1
ATOM 4939 C CA . TYR A 1 643 ? 5.236 0.653 -35.142 1.00 98.00 643 TYR A CA 1
ATOM 4940 C C . TYR A 1 643 ? 5.764 0.127 -36.471 1.00 98.00 643 TYR A C 1
ATOM 4942 O O . TYR A 1 643 ? 4.997 -0.246 -37.363 1.00 98.00 643 TYR A O 1
ATOM 4950 N N . TYR A 1 644 ? 7.086 0.128 -36.600 1.00 98.31 644 TYR A N 1
ATOM 4951 C CA . TYR A 1 644 ? 7.783 -0.472 -37.728 1.00 98.31 644 TYR A CA 1
ATOM 4952 C C . TYR A 1 644 ? 8.261 -1.865 -37.338 1.00 98.31 644 TYR A C 1
ATOM 4954 O O . TYR A 1 644 ? 8.902 -2.033 -36.303 1.00 98.31 644 TYR A O 1
ATOM 4962 N N . LYS A 1 645 ? 8.002 -2.860 -38.184 1.00 97.38 645 LYS A N 1
ATOM 4963 C CA . LYS A 1 645 ? 8.519 -4.215 -38.024 1.00 97.38 645 LYS A CA 1
ATOM 4964 C C . LYS A 1 645 ? 9.264 -4.633 -39.282 1.00 97.38 645 LYS A C 1
ATOM 4966 O O . LYS A 1 645 ? 8.661 -4.766 -40.350 1.00 97.38 645 LYS A O 1
ATOM 4971 N N . CYS A 1 646 ? 10.566 -4.867 -39.140 1.00 96.19 646 CYS A N 1
ATOM 4972 C CA . CYS A 1 646 ? 11.443 -5.270 -40.234 1.00 96.19 646 CYS A CA 1
ATOM 4973 C C . CYS A 1 646 ? 10.904 -6.522 -40.947 1.00 96.19 646 CYS A C 1
ATOM 4975 O O . CYS A 1 646 ? 10.497 -7.492 -40.305 1.00 96.19 646 CYS A O 1
ATOM 4977 N N . GLY A 1 647 ? 10.857 -6.472 -42.281 1.00 94.50 647 GLY A N 1
ATOM 4978 C CA . GLY A 1 647 ? 10.338 -7.549 -43.131 1.00 94.50 647 GLY A CA 1
ATOM 4979 C C . GLY A 1 647 ? 8.811 -7.702 -43.150 1.00 94.50 647 GLY A C 1
ATOM 4980 O O . GLY A 1 647 ? 8.310 -8.555 -43.877 1.00 94.50 647 GLY A O 1
ATOM 4981 N N . VAL A 1 648 ? 8.067 -6.898 -42.379 1.00 95.44 648 VAL A N 1
ATOM 4982 C CA . VAL A 1 648 ? 6.594 -6.948 -42.315 1.00 95.44 648 VAL A CA 1
ATOM 4983 C C . VAL A 1 648 ? 5.967 -5.622 -42.740 1.00 95.44 648 VAL A C 1
ATOM 4985 O O . VAL A 1 648 ? 5.051 -5.620 -43.557 1.00 95.44 648 VAL A O 1
ATOM 4988 N N . THR A 1 649 ? 6.439 -4.498 -42.199 1.00 96.56 649 THR A N 1
ATOM 4989 C CA . THR A 1 649 ? 5.904 -3.169 -42.518 1.00 96.56 649 THR A CA 1
ATOM 4990 C C . THR A 1 649 ? 6.422 -2.707 -43.878 1.00 96.56 649 THR A C 1
ATOM 4992 O O . THR A 1 649 ? 7.632 -2.594 -44.073 1.00 96.56 649 THR A O 1
ATOM 4995 N N . THR A 1 650 ? 5.522 -2.412 -44.819 1.00 96.44 650 THR A N 1
ATOM 4996 C CA . THR A 1 650 ? 5.907 -1.863 -46.128 1.00 96.44 650 THR A CA 1
ATOM 4997 C C . THR A 1 650 ? 6.203 -0.362 -46.040 1.00 96.44 650 THR A C 1
ATOM 4999 O O . THR A 1 650 ? 5.758 0.313 -45.113 1.00 96.44 650 THR A O 1
ATOM 5002 N N . ALA A 1 651 ? 6.909 0.199 -47.027 1.00 94.38 651 ALA A N 1
ATOM 5003 C CA . ALA A 1 651 ? 7.174 1.642 -47.081 1.00 94.38 651 ALA A CA 1
ATOM 5004 C C . ALA A 1 651 ? 5.879 2.483 -47.130 1.00 94.38 651 ALA A C 1
ATOM 5006 O O . ALA A 1 651 ? 5.790 3.536 -46.498 1.00 94.38 651 ALA A O 1
ATOM 5007 N N . ALA A 1 652 ? 4.851 1.994 -47.835 1.00 94.81 652 ALA A N 1
ATOM 5008 C CA . ALA A 1 652 ? 3.545 2.647 -47.893 1.00 94.81 652 ALA A CA 1
ATOM 5009 C C . ALA A 1 652 ? 2.840 2.625 -46.527 1.00 94.81 652 ALA A C 1
ATOM 5011 O O . ALA A 1 652 ? 2.341 3.659 -46.081 1.00 94.81 652 ALA A O 1
ATOM 5012 N N . ASP A 1 653 ? 2.860 1.478 -45.835 1.00 95.75 653 ASP A N 1
ATOM 5013 C CA . ASP A 1 653 ? 2.315 1.371 -44.477 1.00 95.75 653 ASP A CA 1
ATOM 5014 C C . ASP A 1 653 ? 3.061 2.290 -43.512 1.00 95.75 653 ASP A C 1
ATOM 5016 O O . ASP A 1 653 ? 2.435 2.967 -42.698 1.00 95.75 653 ASP A O 1
ATOM 5020 N N . TRP A 1 654 ? 4.393 2.337 -43.608 1.00 97.25 654 TRP A N 1
ATOM 5021 C CA . TRP A 1 654 ? 5.228 3.155 -42.737 1.00 97.25 654 TRP A CA 1
ATOM 5022 C C . TRP A 1 654 ? 4.939 4.648 -42.883 1.00 97.25 654 TRP A C 1
ATOM 5024 O O . TRP A 1 654 ? 4.803 5.336 -41.873 1.00 97.25 654 TRP A O 1
ATOM 5034 N N . SER A 1 655 ? 4.755 5.133 -44.115 1.00 95.44 655 SER A N 1
ATOM 5035 C CA . SER A 1 655 ? 4.419 6.537 -44.381 1.00 95.44 655 SER A CA 1
ATOM 5036 C C . SER A 1 655 ? 3.151 6.992 -43.640 1.00 95.44 655 SER A C 1
ATOM 5038 O O . SER A 1 655 ? 3.094 8.123 -43.160 1.00 95.44 655 SER A O 1
ATOM 5040 N N . LEU A 1 656 ? 2.176 6.089 -43.462 1.00 94.00 656 LEU A N 1
ATOM 5041 C CA . LEU A 1 656 ? 0.969 6.323 -42.662 1.00 94.00 656 LEU A CA 1
ATOM 5042 C C . LEU A 1 656 ? 1.174 6.045 -41.161 1.00 94.00 656 LEU A C 1
ATOM 5044 O O . LEU A 1 656 ? 0.658 6.763 -40.309 1.00 94.00 656 LEU A O 1
ATOM 5048 N N . LEU A 1 657 ? 1.888 4.975 -40.806 1.00 95.50 657 LEU A N 1
ATOM 5049 C CA . LEU A 1 657 ? 2.074 4.548 -39.415 1.00 95.50 657 LEU A CA 1
ATOM 5050 C C . LEU A 1 657 ? 2.939 5.520 -38.614 1.00 95.50 657 LEU A C 1
ATOM 5052 O O . LEU A 1 657 ? 2.640 5.763 -37.445 1.00 95.50 657 LEU A O 1
ATOM 5056 N N . ARG A 1 658 ? 3.968 6.115 -39.228 1.00 96.31 658 ARG A N 1
ATOM 5057 C CA . ARG A 1 658 ? 4.852 7.083 -38.561 1.00 96.31 658 ARG A CA 1
ATOM 5058 C C . ARG A 1 658 ? 4.119 8.332 -38.073 1.00 96.31 658 ARG A C 1
ATOM 5060 O O . ARG A 1 658 ? 4.594 8.996 -37.158 1.00 96.31 658 ARG A O 1
ATOM 5067 N N . THR A 1 659 ? 2.942 8.639 -38.630 1.00 95.81 659 THR A N 1
ATOM 5068 C CA . THR A 1 659 ? 2.092 9.772 -38.223 1.00 95.81 659 THR A CA 1
ATOM 5069 C C . THR A 1 659 ? 1.013 9.384 -37.206 1.00 95.81 659 THR A C 1
ATOM 5071 O O . THR A 1 659 ? 0.174 10.212 -36.856 1.00 95.81 659 THR A O 1
ATOM 5074 N N . ALA A 1 660 ? 0.999 8.142 -36.708 1.00 96.88 660 ALA A N 1
ATOM 5075 C CA . ALA A 1 660 ? 0.024 7.706 -35.712 1.00 96.88 660 ALA A CA 1
ATOM 5076 C C . ALA A 1 660 ? 0.130 8.532 -34.404 1.00 96.88 660 ALA A C 1
ATOM 5078 O O . ALA A 1 660 ? 1.223 8.966 -34.030 1.00 96.88 660 ALA A O 1
ATOM 5079 N N . PRO A 1 661 ? -0.987 8.780 -33.697 1.00 96.12 661 PRO A N 1
ATOM 5080 C CA . PRO A 1 661 ? -1.072 9.835 -32.680 1.00 96.12 661 PRO A CA 1
ATOM 5081 C C . PRO A 1 661 ? -0.443 9.485 -31.322 1.00 96.12 661 PRO A C 1
ATOM 5083 O O . PRO A 1 661 ? -0.345 10.365 -30.471 1.00 96.12 661 PRO A O 1
ATOM 5086 N N . SER A 1 662 ? -0.021 8.235 -31.089 1.00 96.50 662 SER A N 1
ATOM 5087 C CA . SER A 1 662 ? 0.658 7.862 -29.839 1.00 96.50 662 SER A CA 1
ATOM 5088 C C . SER A 1 662 ? 1.921 8.711 -29.609 1.00 96.50 662 SER A C 1
ATOM 5090 O O . SER A 1 662 ? 2.640 8.979 -30.577 1.00 96.50 662 SER A O 1
ATOM 5092 N N . PRO A 1 663 ? 2.244 9.086 -28.355 1.00 95.75 663 PRO A N 1
ATOM 5093 C CA . PRO A 1 663 ? 3.483 9.792 -28.021 1.00 95.75 663 PRO A CA 1
ATOM 5094 C C . PRO A 1 663 ? 4.734 8.901 -28.073 1.00 95.75 663 PRO A C 1
ATOM 5096 O O . PRO A 1 663 ? 5.843 9.424 -28.026 1.00 95.75 663 PRO A O 1
ATOM 5099 N N . TRP A 1 664 ? 4.572 7.579 -28.180 1.00 97.75 664 TRP A N 1
ATOM 5100 C CA . TRP A 1 664 ? 5.669 6.612 -28.237 1.00 97.75 664 TRP A CA 1
ATOM 5101 C C . TRP A 1 664 ? 5.644 5.805 -29.532 1.00 97.75 664 TRP A C 1
ATOM 5103 O O . TRP A 1 664 ? 4.573 5.408 -29.995 1.00 97.75 664 TRP A O 1
ATOM 5113 N N . ALA A 1 665 ? 6.828 5.499 -30.052 1.00 98.12 665 ALA A N 1
ATOM 5114 C CA . ALA A 1 665 ? 7.042 4.675 -31.230 1.00 98.12 665 ALA A CA 1
ATOM 5115 C C . ALA A 1 665 ? 7.898 3.444 -30.910 1.00 98.12 665 ALA A C 1
ATOM 5117 O O . ALA A 1 665 ? 8.765 3.496 -30.036 1.00 98.12 665 ALA A O 1
ATOM 5118 N N . GLU A 1 666 ? 7.693 2.357 -31.658 1.00 98.12 666 GLU A N 1
ATOM 5119 C CA . GLU A 1 666 ? 8.544 1.165 -31.624 1.00 98.12 666 GLU A CA 1
ATOM 5120 C C . GLU A 1 666 ? 9.090 0.815 -33.014 1.00 98.12 666 GLU A C 1
ATOM 5122 O O . GLU A 1 666 ? 8.349 0.736 -33.996 1.00 98.12 666 GLU A O 1
ATOM 5127 N N . LEU A 1 667 ? 10.393 0.547 -33.085 1.00 98.50 667 LEU A N 1
ATOM 5128 C CA . LEU A 1 667 ? 11.075 0.032 -34.270 1.00 98.50 667 LEU A CA 1
ATOM 5129 C C . LEU A 1 667 ? 11.614 -1.362 -33.945 1.00 98.50 667 LEU A C 1
ATOM 5131 O O . LEU A 1 667 ? 12.568 -1.505 -33.184 1.00 98.50 667 LEU A O 1
ATOM 5135 N N . GLU A 1 668 ? 10.973 -2.398 -34.478 1.00 98.06 668 GLU A N 1
ATOM 5136 C CA . GLU A 1 668 ? 11.322 -3.795 -34.239 1.00 98.06 668 GLU A CA 1
ATOM 5137 C C . GLU A 1 668 ? 12.172 -4.362 -35.379 1.00 98.06 668 GLU A C 1
ATOM 5139 O O . GLU A 1 668 ? 11.704 -4.542 -36.507 1.00 98.06 668 GLU A O 1
ATOM 5144 N N . PHE A 1 669 ? 13.412 -4.715 -35.047 1.00 97.69 669 PHE A N 1
ATOM 5145 C CA . PHE A 1 669 ? 14.378 -5.349 -35.943 1.00 97.69 669 PHE A CA 1
ATOM 5146 C C . PHE A 1 669 ? 14.586 -6.823 -35.559 1.00 97.69 669 PHE A C 1
ATOM 5148 O O . PHE A 1 669 ? 13.798 -7.400 -34.794 1.00 97.69 669 PHE A O 1
ATOM 5155 N N . ASP A 1 670 ? 15.618 -7.477 -36.100 1.00 95.62 670 ASP A N 1
ATOM 5156 C CA . ASP A 1 670 ? 15.769 -8.928 -35.949 1.00 95.62 670 ASP A CA 1
ATOM 5157 C C . ASP A 1 670 ? 16.128 -9.335 -34.522 1.00 95.62 670 ASP A C 1
ATOM 5159 O O . ASP A 1 670 ? 15.552 -10.296 -34.001 1.00 95.62 670 ASP A O 1
ATOM 5163 N N . ASN A 1 671 ? 17.045 -8.598 -33.894 1.00 96.50 671 ASN A N 1
ATOM 5164 C CA . ASN A 1 671 ? 17.574 -8.886 -32.558 1.00 96.50 671 ASN A CA 1
ATOM 5165 C C . ASN A 1 671 ? 17.368 -7.748 -31.559 1.00 96.50 671 ASN A C 1
ATOM 5167 O O . ASN A 1 671 ? 17.749 -7.904 -30.404 1.00 96.50 671 ASN A O 1
ATOM 5171 N N . ILE A 1 672 ? 16.796 -6.618 -31.973 1.00 97.88 672 ILE A N 1
ATOM 5172 C CA . ILE A 1 672 ? 16.638 -5.449 -31.109 1.00 97.88 672 ILE A CA 1
ATOM 5173 C C . ILE A 1 672 ? 15.350 -4.691 -31.422 1.00 97.88 672 ILE A C 1
ATOM 5175 O O . ILE A 1 672 ? 14.867 -4.717 -32.555 1.00 97.88 672 ILE A O 1
ATOM 5179 N N . ILE A 1 673 ? 14.781 -4.042 -30.408 1.00 98.50 673 ILE A N 1
ATOM 5180 C CA . ILE A 1 673 ? 13.633 -3.143 -30.540 1.00 98.50 673 ILE A CA 1
ATOM 5181 C C . ILE A 1 673 ? 13.987 -1.803 -29.906 1.00 98.50 673 ILE A C 1
ATOM 5183 O O . ILE A 1 673 ? 14.414 -1.754 -28.752 1.00 98.50 673 ILE A O 1
ATOM 5187 N N . LEU A 1 674 ? 13.788 -0.719 -30.647 1.00 98.56 674 LEU A N 1
ATOM 5188 C CA . LEU A 1 674 ? 14.002 0.639 -30.158 1.00 98.56 674 LEU A CA 1
ATOM 5189 C C . LEU A 1 674 ? 12.657 1.268 -29.813 1.00 98.56 674 LEU A C 1
ATOM 5191 O O . LEU A 1 674 ? 11.775 1.332 -30.668 1.00 98.56 674 LEU A O 1
ATOM 5195 N N . THR A 1 675 ? 12.514 1.739 -28.578 1.00 98.50 675 THR A N 1
ATOM 5196 C CA . THR A 1 675 ? 11.346 2.501 -28.127 1.00 98.50 675 THR A CA 1
ATOM 5197 C C . THR A 1 675 ? 11.769 3.937 -27.857 1.00 98.50 675 THR A C 1
ATOM 5199 O O . THR A 1 675 ? 12.597 4.190 -26.982 1.00 98.50 675 THR A O 1
ATOM 5202 N N . VAL A 1 676 ? 11.209 4.876 -28.609 1.00 98.31 676 VAL A N 1
ATOM 5203 C CA . VAL A 1 676 ? 11.553 6.306 -28.554 1.00 98.31 676 VAL A CA 1
ATOM 5204 C C . VAL A 1 676 ? 10.277 7.146 -28.582 1.00 98.31 676 VAL A C 1
ATOM 5206 O O . VAL A 1 676 ? 9.229 6.630 -28.989 1.00 98.31 676 VAL A O 1
ATOM 5209 N N . PRO A 1 677 ? 10.310 8.428 -28.187 1.00 97.44 677 PRO A N 1
ATOM 5210 C CA . PRO A 1 677 ? 9.184 9.308 -28.453 1.00 97.44 677 PRO A CA 1
ATOM 5211 C C . PRO A 1 677 ? 8.888 9.389 -29.947 1.00 97.44 677 PRO A C 1
ATOM 5213 O O . PRO A 1 677 ? 9.795 9.421 -30.779 1.00 97.44 677 PRO A O 1
ATOM 5216 N N . SER A 1 678 ? 7.605 9.446 -30.292 1.00 97.06 678 SER A N 1
ATOM 5217 C CA . SER A 1 678 ? 7.162 9.457 -31.689 1.00 97.06 678 SER A CA 1
ATOM 5218 C C . SER A 1 678 ? 7.733 10.625 -32.484 1.00 97.06 678 SER A C 1
ATOM 5220 O O . SER A 1 678 ? 7.965 10.482 -33.681 1.00 97.06 678 SER A O 1
ATOM 5222 N N . ASP A 1 679 ? 7.999 11.754 -31.826 1.00 95.38 679 ASP A N 1
ATOM 5223 C CA . ASP A 1 679 ? 8.600 12.939 -32.445 1.00 95.38 679 ASP A CA 1
ATOM 5224 C C . ASP A 1 679 ? 9.989 12.651 -33.030 1.00 95.38 679 ASP A C 1
ATOM 5226 O O . ASP A 1 679 ? 10.345 13.214 -34.060 1.00 95.38 679 ASP A O 1
ATOM 5230 N N . SER A 1 680 ? 10.735 11.696 -32.465 1.00 95.88 680 SER A N 1
ATOM 5231 C CA . SER A 1 680 ? 12.051 11.295 -32.976 1.00 95.88 680 SER A CA 1
ATOM 5232 C C . SER A 1 680 ? 11.992 10.523 -34.299 1.00 95.88 680 SER A C 1
ATOM 5234 O O . SER A 1 680 ? 13.018 10.398 -34.961 1.00 95.88 680 SER A O 1
ATOM 5236 N N . ILE A 1 681 ? 10.827 9.989 -34.688 1.00 96.12 681 ILE A N 1
ATOM 5237 C CA . ILE A 1 681 ? 10.678 9.163 -35.901 1.00 96.12 681 ILE A CA 1
ATOM 5238 C C . ILE A 1 681 ? 9.745 9.765 -36.947 1.00 96.12 681 ILE A C 1
ATOM 5240 O O . ILE A 1 681 ? 9.554 9.151 -37.999 1.00 96.12 681 ILE A O 1
ATOM 5244 N N . ARG A 1 682 ? 9.145 10.939 -36.692 1.00 94.75 682 ARG A N 1
ATOM 5245 C CA . ARG A 1 682 ? 8.188 11.549 -37.633 1.00 94.75 682 ARG A CA 1
ATOM 5246 C C . ARG A 1 682 ? 8.815 11.752 -39.004 1.00 94.75 682 ARG A C 1
ATOM 5248 O O . ARG A 1 682 ? 8.156 11.456 -39.994 1.00 94.75 682 ARG A O 1
ATOM 5255 N N . ASP A 1 683 ? 10.092 12.121 -39.040 1.00 93.50 683 ASP A N 1
ATOM 5256 C CA . ASP A 1 683 ? 10.861 12.390 -40.260 1.00 93.50 683 ASP A CA 1
ATOM 5257 C C . ASP A 1 683 ? 11.724 11.196 -40.721 1.00 93.50 683 ASP A C 1
ATOM 5259 O O . ASP A 1 683 ? 12.548 11.324 -41.623 1.00 93.50 683 ASP A O 1
ATOM 5263 N N . LEU A 1 684 ? 11.548 10.007 -40.129 1.00 95.44 684 LEU A N 1
ATOM 5264 C CA . LEU A 1 684 ? 12.278 8.803 -40.534 1.00 95.44 684 LEU A CA 1
ATOM 5265 C C . LEU A 1 684 ? 11.642 8.200 -41.794 1.00 95.44 684 LEU A C 1
ATOM 5267 O O . LEU A 1 684 ? 10.802 7.310 -41.701 1.00 95.44 684 LEU A O 1
ATOM 5271 N N . ASP A 1 685 ? 12.029 8.664 -42.980 1.00 92.94 685 ASP A N 1
ATOM 5272 C CA . ASP A 1 685 ? 11.468 8.159 -44.245 1.00 92.94 685 ASP A CA 1
ATOM 5273 C C . ASP A 1 685 ? 11.952 6.742 -44.604 1.00 92.94 685 ASP A C 1
ATOM 5275 O O . ASP A 1 685 ? 11.223 5.988 -45.250 1.00 92.94 685 ASP A O 1
ATOM 5279 N N . ARG A 1 686 ? 13.170 6.378 -44.175 1.00 93.31 686 ARG A N 1
ATOM 5280 C CA . ARG A 1 686 ? 13.887 5.157 -44.591 1.00 93.31 686 ARG A CA 1
ATOM 5281 C C . ARG A 1 686 ? 14.223 4.225 -43.418 1.00 93.31 686 ARG A C 1
ATOM 5283 O O . ARG A 1 686 ? 15.393 4.057 -43.060 1.00 93.31 686 ARG A O 1
ATOM 5290 N N . PRO A 1 687 ? 13.215 3.621 -42.761 1.00 95.50 687 PRO A N 1
ATOM 5291 C CA . PRO A 1 687 ? 13.435 2.740 -41.613 1.00 95.50 687 PRO A CA 1
ATOM 5292 C C . PRO A 1 687 ? 14.185 1.447 -41.981 1.00 95.50 687 PRO A C 1
ATOM 5294 O O . PRO A 1 687 ? 14.741 0.790 -41.102 1.00 95.50 687 PRO A O 1
ATOM 5297 N N . GLU A 1 688 ? 14.229 1.070 -43.261 1.00 95.50 688 GLU A N 1
ATOM 5298 C CA . GLU A 1 688 ? 14.961 -0.096 -43.755 1.00 95.50 688 GLU A CA 1
ATOM 5299 C C . GLU A 1 688 ? 16.482 0.062 -43.642 1.00 95.50 688 GLU A C 1
ATOM 5301 O O . GLU A 1 688 ? 17.169 -0.904 -43.310 1.00 95.50 688 GLU A O 1
ATOM 5306 N N . GLU A 1 689 ? 17.016 1.271 -43.846 1.00 95.56 689 GLU A N 1
ATOM 5307 C CA . GLU A 1 689 ? 18.454 1.535 -43.695 1.00 95.56 689 GLU A CA 1
ATOM 5308 C C . GLU A 1 689 ? 18.883 1.470 -42.233 1.00 95.56 689 GLU A C 1
ATOM 5310 O O . GLU A 1 689 ? 19.947 0.934 -41.905 1.00 95.56 689 GLU A O 1
ATOM 5315 N N . LEU A 1 690 ? 18.019 1.976 -41.352 1.00 96.81 690 LEU A N 1
ATOM 5316 C CA . LEU A 1 690 ? 18.199 1.884 -39.913 1.00 96.81 690 LEU A CA 1
ATOM 5317 C C . LEU A 1 690 ? 18.121 0.426 -39.439 1.00 96.81 690 LEU A C 1
ATOM 5319 O O . LEU A 1 690 ? 18.954 -0.001 -38.641 1.00 96.81 690 LEU A O 1
ATOM 5323 N N . ALA A 1 691 ? 17.169 -0.353 -39.962 1.00 97.50 691 ALA A N 1
ATOM 5324 C CA . ALA A 1 691 ? 17.052 -1.777 -39.658 1.00 97.50 691 ALA A CA 1
ATOM 5325 C C . ALA A 1 691 ? 18.301 -2.556 -40.095 1.00 97.50 691 ALA A C 1
ATOM 5327 O O . ALA A 1 691 ? 18.821 -3.351 -39.315 1.00 97.50 691 ALA A O 1
ATOM 5328 N N . ALA A 1 692 ? 18.815 -2.297 -41.303 1.00 97.06 692 ALA A N 1
ATOM 5329 C CA . ALA A 1 692 ? 20.045 -2.916 -41.793 1.00 97.06 692 ALA A CA 1
ATOM 5330 C C . ALA A 1 692 ? 21.239 -2.598 -40.880 1.00 97.06 692 ALA A C 1
ATOM 5332 O O . ALA A 1 692 ? 21.933 -3.510 -40.438 1.00 97.06 692 ALA A O 1
ATOM 5333 N N . LEU A 1 693 ? 21.419 -1.322 -40.517 1.00 97.12 693 LEU A N 1
ATOM 5334 C CA . LEU A 1 693 ? 22.474 -0.893 -39.598 1.00 97.12 693 LEU A CA 1
ATOM 5335 C C . LEU A 1 693 ? 22.399 -1.616 -38.244 1.00 97.12 693 LEU A C 1
ATOM 5337 O O . LEU A 1 693 ? 23.400 -2.156 -37.779 1.00 97.12 693 LEU A O 1
ATOM 5341 N N . TRP A 1 694 ? 21.233 -1.628 -37.597 1.00 97.81 694 TRP A N 1
ATOM 5342 C CA . TRP A 1 694 ? 21.091 -2.254 -36.281 1.00 97.81 694 TRP A CA 1
ATOM 5343 C C . TRP A 1 694 ? 21.200 -3.776 -36.334 1.00 97.81 694 TRP A C 1
ATOM 5345 O O . TRP A 1 694 ? 21.742 -4.377 -35.406 1.00 97.81 694 TRP A O 1
ATOM 5355 N N . ASN A 1 695 ? 20.740 -4.410 -37.413 1.00 97.69 695 ASN A N 1
ATOM 5356 C CA . ASN A 1 695 ? 20.951 -5.837 -37.628 1.00 97.69 695 ASN A CA 1
ATOM 5357 C C . ASN A 1 695 ? 22.450 -6.162 -37.747 1.00 97.69 695 ASN A C 1
ATOM 5359 O O . ASN A 1 695 ? 22.908 -7.114 -37.112 1.00 97.69 695 ASN A O 1
ATOM 5363 N N . ASP A 1 696 ? 23.221 -5.345 -38.471 1.00 97.56 696 ASP A N 1
ATOM 5364 C CA . ASP A 1 696 ? 24.676 -5.500 -38.575 1.00 97.56 696 ASP A CA 1
ATOM 5365 C C . ASP A 1 696 ? 25.377 -5.271 -37.225 1.00 97.56 696 ASP A C 1
ATOM 5367 O O . ASP A 1 696 ? 26.244 -6.058 -36.837 1.00 97.56 696 ASP A O 1
ATOM 5371 N N . ILE A 1 697 ? 24.967 -4.246 -36.464 1.00 98.19 697 ILE A N 1
ATOM 5372 C CA . ILE A 1 697 ? 25.481 -3.985 -35.107 1.00 98.19 697 ILE A CA 1
ATOM 5373 C C . ILE A 1 697 ? 25.246 -5.201 -34.212 1.00 98.19 697 ILE A C 1
ATOM 5375 O O . ILE A 1 697 ? 26.177 -5.690 -33.574 1.00 98.19 697 ILE A O 1
ATOM 5379 N N . MET A 1 698 ? 24.022 -5.729 -34.184 1.00 98.06 698 MET A N 1
ATOM 5380 C CA . MET A 1 698 ? 23.685 -6.876 -33.340 1.00 98.06 698 MET A CA 1
ATOM 5381 C C . MET A 1 698 ? 24.400 -8.158 -33.776 1.00 98.06 698 MET A C 1
ATOM 5383 O O . MET A 1 698 ? 24.721 -8.994 -32.930 1.00 98.06 698 MET A O 1
ATOM 5387 N N . LYS A 1 699 ? 24.695 -8.309 -35.072 1.00 97.75 699 LYS A N 1
ATOM 5388 C CA . LYS A 1 699 ? 25.539 -9.395 -35.578 1.00 97.75 699 LYS A CA 1
ATOM 5389 C C . LYS A 1 699 ? 26.971 -9.273 -35.054 1.00 97.75 699 LYS A C 1
ATOM 5391 O O . LYS A 1 699 ? 27.473 -10.239 -34.493 1.00 97.75 699 LYS A O 1
ATOM 5396 N N . ALA A 1 700 ? 27.572 -8.085 -35.127 1.00 97.75 700 ALA A N 1
ATOM 5397 C CA . ALA A 1 700 ? 28.904 -7.831 -34.574 1.00 97.75 700 ALA A CA 1
ATOM 5398 C C . ALA A 1 700 ? 28.954 -8.032 -33.045 1.00 97.75 700 ALA A C 1
ATOM 5400 O O . ALA A 1 700 ? 29.934 -8.556 -32.513 1.00 97.75 700 ALA A O 1
ATOM 5401 N N . VAL A 1 701 ? 27.881 -7.675 -32.327 1.00 97.81 701 VAL A N 1
ATOM 5402 C CA . VAL A 1 701 ? 27.744 -7.971 -30.891 1.00 97.81 701 VAL A CA 1
ATOM 5403 C C . VAL A 1 701 ? 27.746 -9.482 -30.634 1.00 97.81 701 VAL A C 1
ATOM 5405 O O . VAL A 1 701 ? 28.451 -9.940 -29.730 1.00 97.81 701 VAL A O 1
ATOM 5408 N N . ALA A 1 702 ? 27.000 -10.256 -31.432 1.00 96.81 702 ALA A N 1
ATOM 5409 C CA . ALA A 1 702 ? 26.989 -11.717 -31.354 1.00 96.81 702 ALA A CA 1
ATOM 5410 C C . ALA A 1 702 ? 28.339 -12.349 -31.717 1.00 96.81 702 ALA A C 1
ATOM 5412 O O . ALA A 1 702 ? 28.745 -13.304 -31.055 1.00 96.81 702 ALA A O 1
ATOM 5413 N N . ASP A 1 703 ? 29.034 -11.811 -32.723 1.00 96.62 703 ASP A N 1
ATOM 5414 C CA . ASP A 1 703 ? 30.352 -12.287 -33.152 1.00 96.62 703 ASP A CA 1
ATOM 5415 C C . ASP A 1 703 ? 31.365 -12.195 -32.007 1.00 96.62 703 ASP A C 1
ATOM 5417 O O . ASP A 1 703 ? 32.016 -13.189 -31.681 1.00 96.62 703 ASP A O 1
ATOM 5421 N N . LEU A 1 704 ? 31.445 -11.043 -31.326 1.00 94.44 704 LEU A N 1
ATOM 5422 C CA . LEU A 1 704 ? 32.339 -10.891 -30.174 1.00 94.44 704 LEU A CA 1
ATOM 5423 C C . LEU A 1 704 ? 31.916 -11.768 -28.986 1.00 94.44 704 LEU A C 1
ATOM 5425 O O . LEU A 1 704 ? 32.766 -12.321 -28.290 1.00 94.44 704 LEU A O 1
ATOM 5429 N N . ALA A 1 705 ? 30.610 -11.905 -28.748 1.00 93.38 705 ALA A N 1
ATOM 5430 C CA . ALA A 1 705 ? 30.082 -12.741 -27.671 1.00 93.38 705 ALA A CA 1
ATOM 5431 C C . ALA A 1 705 ? 30.187 -14.252 -27.962 1.00 93.38 705 ALA A C 1
ATOM 5433 O O . ALA A 1 705 ? 29.956 -15.059 -27.057 1.00 93.38 705 ALA A O 1
ATOM 5434 N N . VAL A 1 706 ? 30.529 -14.629 -29.201 1.00 93.62 706 VAL A N 1
ATOM 5435 C CA . VAL A 1 706 ? 30.589 -16.009 -29.707 1.00 93.62 706 VAL A CA 1
ATOM 5436 C C . VAL A 1 706 ? 29.261 -16.742 -29.479 1.00 93.62 706 VAL A C 1
ATOM 5438 O O . VAL A 1 706 ? 29.199 -17.847 -28.936 1.00 93.62 706 VAL A O 1
ATOM 5441 N N . ILE A 1 707 ? 28.163 -16.096 -29.872 1.00 92.69 707 ILE A N 1
ATOM 5442 C CA . ILE A 1 707 ? 26.800 -16.642 -29.792 1.00 92.69 707 ILE A CA 1
ATOM 5443 C C . ILE A 1 707 ? 26.141 -16.665 -31.179 1.00 92.69 707 ILE A C 1
ATOM 5445 O O . ILE A 1 707 ? 26.597 -15.971 -32.090 1.00 92.69 707 ILE A O 1
ATOM 5449 N N . PRO A 1 708 ? 25.058 -17.442 -31.378 1.00 95.06 708 PRO A N 1
ATOM 5450 C CA . PRO A 1 708 ? 24.322 -17.421 -32.636 1.00 95.06 708 PRO A CA 1
ATOM 5451 C C . PRO A 1 708 ? 23.862 -16.009 -33.017 1.00 95.06 708 PRO A C 1
ATOM 5453 O O . PRO A 1 708 ? 23.370 -15.259 -32.175 1.00 95.06 708 PRO A O 1
ATOM 5456 N N . HIS A 1 709 ? 23.943 -15.676 -34.311 1.00 95.81 709 HIS A N 1
ATOM 5457 C CA . HIS A 1 709 ? 23.526 -14.364 -34.829 1.00 95.81 709 HIS A CA 1
ATOM 5458 C C . HIS A 1 709 ? 22.052 -14.060 -34.592 1.00 95.81 709 HIS A C 1
ATOM 5460 O O . HIS A 1 709 ? 21.677 -12.895 -34.567 1.00 95.81 709 HIS A O 1
ATOM 5466 N N . LYS A 1 710 ? 21.206 -15.079 -34.414 1.00 93.50 710 LYS A N 1
ATOM 5467 C CA . LYS A 1 710 ? 19.827 -14.890 -33.971 1.00 93.50 710 LYS A CA 1
ATOM 5468 C C . LYS A 1 710 ? 19.765 -14.995 -32.455 1.00 93.50 710 LYS A C 1
ATOM 5470 O O . LYS A 1 710 ? 20.013 -16.062 -31.894 1.00 93.50 710 LYS A O 1
ATOM 5475 N N . PHE A 1 711 ? 19.380 -13.904 -31.808 1.00 91.94 711 PHE A N 1
ATOM 5476 C CA . PHE A 1 711 ? 19.284 -13.868 -30.359 1.00 91.94 711 PHE A CA 1
ATOM 5477 C C . PHE A 1 711 ? 18.060 -14.675 -29.905 1.00 91.94 711 PHE A C 1
ATOM 5479 O O . PHE A 1 711 ? 17.009 -14.612 -30.550 1.00 91.94 711 PHE A O 1
ATOM 5486 N N . PRO A 1 712 ? 18.157 -15.408 -28.780 1.00 87.19 712 PRO A N 1
ATOM 5487 C CA . PRO A 1 712 ? 17.028 -16.159 -28.232 1.00 87.19 712 PRO A CA 1
ATOM 5488 C C . PRO A 1 712 ? 15.893 -15.248 -27.744 1.00 87.19 712 PRO A C 1
ATOM 5490 O O . PRO A 1 712 ? 14.762 -15.695 -27.599 1.00 87.19 712 PRO A O 1
ATOM 5493 N N . ARG A 1 713 ? 16.206 -13.980 -27.465 1.00 91.00 713 ARG A N 1
ATOM 5494 C CA . ARG A 1 713 ? 15.272 -12.913 -27.116 1.00 91.00 713 ARG A CA 1
ATOM 5495 C C . ARG A 1 713 ? 15.827 -11.613 -27.685 1.00 91.00 713 ARG A C 1
ATOM 5497 O O . ARG A 1 713 ? 17.015 -11.353 -27.513 1.00 91.00 713 ARG A O 1
ATOM 5504 N N . LYS A 1 714 ? 14.986 -10.796 -28.323 1.00 94.19 714 LYS A N 1
ATOM 5505 C CA . LYS A 1 714 ? 15.404 -9.468 -28.800 1.00 94.19 714 LYS A CA 1
ATOM 5506 C C . LYS A 1 714 ? 15.807 -8.586 -27.623 1.00 94.19 714 LYS A C 1
ATOM 5508 O O . LYS A 1 714 ? 15.091 -8.578 -26.627 1.00 94.19 714 LYS A O 1
ATOM 5513 N N . GLU A 1 715 ? 16.889 -7.831 -27.754 1.00 96.62 715 GLU A N 1
ATOM 5514 C CA . GLU A 1 715 ? 17.227 -6.729 -26.852 1.00 96.62 715 GLU A CA 1
ATOM 5515 C C . GLU A 1 715 ? 16.239 -5.568 -27.029 1.00 96.62 715 GLU A C 1
ATOM 5517 O O . GLU A 1 715 ? 15.518 -5.485 -28.029 1.00 96.62 715 GLU A O 1
ATOM 5522 N N . ARG A 1 716 ? 16.156 -4.673 -26.044 1.00 97.44 716 ARG A N 1
ATOM 5523 C CA . ARG A 1 716 ? 15.219 -3.542 -26.076 1.00 97.44 716 ARG A CA 1
ATOM 5524 C C . ARG A 1 716 ? 15.868 -2.279 -25.541 1.00 97.44 716 ARG A C 1
ATOM 5526 O O . ARG A 1 716 ? 16.464 -2.342 -24.476 1.00 97.44 716 ARG A O 1
ATOM 5533 N N . PHE A 1 717 ? 15.668 -1.157 -26.224 1.00 98.25 717 PHE A N 1
ATOM 5534 C CA . PHE A 1 717 ? 15.951 0.184 -25.710 1.00 98.25 717 PHE A CA 1
ATOM 5535 C C . PHE A 1 717 ? 14.658 0.936 -25.412 1.00 98.25 717 PHE A C 1
ATOM 5537 O O . PHE A 1 717 ? 13.677 0.804 -26.149 1.00 98.25 717 PHE A O 1
ATOM 5544 N N . VAL A 1 718 ? 14.691 1.767 -24.373 1.00 98.38 718 VAL A N 1
ATOM 5545 C CA . VAL A 1 718 ? 13.670 2.775 -24.076 1.00 98.38 718 VAL A CA 1
ATOM 5546 C C . VAL A 1 718 ? 14.358 4.105 -23.786 1.00 98.38 718 VAL A C 1
ATOM 5548 O O . VAL A 1 718 ? 15.111 4.216 -22.819 1.00 98.38 718 VAL A O 1
ATOM 5551 N N . ALA A 1 719 ? 14.087 5.109 -24.622 1.00 97.38 719 ALA A N 1
ATOM 5552 C CA . ALA A 1 719 ? 14.539 6.480 -24.413 1.00 97.38 719 ALA A CA 1
ATOM 5553 C C . ALA A 1 719 ? 13.509 7.259 -23.588 1.00 97.38 719 ALA A C 1
ATOM 5555 O O . ALA A 1 719 ? 12.447 7.621 -24.086 1.00 97.38 719 ALA A O 1
ATOM 5556 N N . ASP A 1 720 ? 13.808 7.484 -22.315 1.00 96.19 720 ASP A N 1
ATOM 5557 C CA . ASP A 1 720 ? 12.906 8.068 -21.328 1.00 96.19 720 ASP A CA 1
ATOM 5558 C C . ASP A 1 720 ? 13.385 9.455 -20.888 1.00 96.19 720 ASP A C 1
ATOM 5560 O O . ASP A 1 720 ? 14.573 9.762 -20.908 1.00 96.19 720 ASP A O 1
ATOM 5564 N N . VAL A 1 721 ? 12.463 10.314 -20.457 1.00 95.06 721 VAL A N 1
ATOM 5565 C CA . VAL A 1 721 ? 12.806 11.667 -19.976 1.00 95.06 721 VAL A CA 1
ATOM 5566 C C . VAL A 1 721 ? 13.684 11.631 -18.722 1.00 95.06 721 VAL A C 1
ATOM 5568 O O . VAL A 1 721 ? 14.436 12.563 -18.443 1.00 95.06 721 VAL A O 1
ATOM 5571 N N . GLN A 1 722 ? 13.575 10.550 -17.949 1.00 95.62 722 GLN A N 1
ATOM 5572 C CA . GLN A 1 722 ? 14.379 10.316 -16.766 1.00 95.62 722 GLN A CA 1
ATOM 5573 C C . GLN A 1 722 ? 14.466 8.826 -16.457 1.00 95.62 722 GLN A C 1
ATOM 5575 O O . GLN A 1 722 ? 13.452 8.127 -16.417 1.00 95.62 722 GLN A O 1
ATOM 5580 N N . ILE A 1 723 ? 15.680 8.379 -16.161 1.00 95.00 723 ILE A N 1
ATOM 5581 C CA . ILE A 1 723 ? 16.004 7.004 -15.786 1.00 95.00 723 ILE A CA 1
ATOM 5582 C C . ILE A 1 723 ? 16.492 6.943 -14.336 1.00 95.00 723 ILE A C 1
ATOM 5584 O O . ILE A 1 723 ? 16.782 7.965 -13.710 1.00 95.00 723 ILE A O 1
ATOM 5588 N N . SER A 1 724 ? 16.551 5.737 -13.787 1.00 93.31 724 SER A N 1
ATOM 5589 C CA . SER A 1 724 ? 16.862 5.491 -12.381 1.00 93.31 724 SER A CA 1
ATOM 5590 C C . SER A 1 724 ? 18.342 5.678 -12.040 1.00 93.31 724 SER A C 1
ATOM 5592 O O . SER A 1 724 ? 18.649 6.062 -10.911 1.00 93.31 724 SER A O 1
ATOM 5594 N N . HIS A 1 725 ? 19.246 5.435 -12.995 1.00 90.25 725 HIS A N 1
ATOM 5595 C CA . HIS A 1 725 ? 20.694 5.469 -12.784 1.00 90.25 725 HIS A CA 1
ATOM 5596 C C . HIS A 1 725 ? 21.437 5.973 -14.026 1.00 90.25 725 HIS A C 1
ATOM 5598 O O . HIS A 1 725 ? 21.124 5.571 -15.142 1.00 90.25 725 HIS A O 1
ATOM 5604 N N . GLY A 1 726 ? 22.457 6.809 -13.813 1.00 89.75 726 GLY A N 1
ATOM 5605 C CA . GLY A 1 726 ? 23.401 7.213 -14.857 1.00 89.75 726 GLY A CA 1
ATOM 5606 C C . GLY A 1 726 ? 22.787 7.984 -16.033 1.00 89.75 726 GLY A C 1
ATOM 5607 O O . GLY A 1 726 ? 21.748 8.641 -15.917 1.00 89.75 726 GLY A O 1
ATOM 5608 N N . TRP A 1 727 ? 23.490 7.932 -17.168 1.00 90.25 727 TRP A N 1
ATOM 5609 C CA . TRP A 1 727 ? 23.012 8.461 -18.452 1.00 90.25 727 TRP A CA 1
ATOM 5610 C C . TRP A 1 727 ? 22.303 7.390 -19.299 1.00 90.25 727 TRP A C 1
ATOM 5612 O O . TRP A 1 727 ? 21.370 7.659 -20.059 1.00 90.25 727 TRP A O 1
ATOM 5622 N N . MET A 1 728 ? 22.753 6.153 -19.141 1.00 94.94 728 MET A N 1
ATOM 5623 C CA . MET A 1 728 ? 22.165 4.935 -19.664 1.00 94.94 728 MET A CA 1
ATOM 5624 C C . MET A 1 728 ? 22.389 3.839 -18.618 1.00 94.94 728 MET A C 1
ATOM 5626 O O . MET A 1 728 ? 23.292 3.971 -17.789 1.00 94.94 728 MET A O 1
ATOM 5630 N N . HIS A 1 729 ? 21.558 2.799 -18.623 1.00 94.62 729 HIS A N 1
ATOM 5631 C CA . HIS A 1 729 ? 21.870 1.576 -17.892 1.00 94.62 729 HIS A CA 1
ATOM 5632 C C . HIS A 1 729 ? 21.294 0.336 -18.573 1.00 94.62 729 HIS A C 1
ATOM 5634 O O . HIS A 1 729 ? 20.179 0.337 -19.113 1.00 94.62 729 HIS A O 1
ATOM 5640 N N . ALA A 1 730 ? 22.053 -0.747 -18.476 1.00 94.31 730 ALA A N 1
ATOM 5641 C CA . ALA A 1 730 ? 21.696 -2.051 -18.990 1.00 94.31 730 ALA A CA 1
ATOM 5642 C C . ALA A 1 730 ? 20.480 -2.655 -18.275 1.00 94.31 730 ALA A C 1
ATOM 5644 O O . ALA A 1 730 ? 20.081 -2.250 -17.176 1.00 94.31 730 ALA A O 1
ATOM 5645 N N . GLY A 1 731 ? 19.870 -3.644 -18.922 1.00 93.69 731 GLY A N 1
ATOM 5646 C CA . GLY A 1 731 ? 18.648 -4.275 -18.447 1.00 93.69 731 GLY A CA 1
ATOM 5647 C C . GLY A 1 731 ? 17.794 -4.829 -19.578 1.00 93.69 731 GLY A C 1
ATOM 5648 O O . GLY A 1 731 ? 18.238 -5.001 -20.714 1.00 93.69 731 GLY A O 1
ATOM 5649 N N . TYR A 1 732 ? 16.537 -5.121 -19.251 1.00 94.75 732 TYR A N 1
ATOM 5650 C CA . TYR A 1 732 ? 15.513 -5.481 -20.225 1.00 94.75 732 TYR A CA 1
ATOM 5651 C C . TYR A 1 732 ? 14.201 -4.764 -19.876 1.00 94.75 732 TYR A C 1
ATOM 5653 O O . TYR A 1 732 ? 13.396 -5.314 -19.111 1.00 94.75 732 TYR A O 1
ATOM 5661 N N . PRO A 1 733 ? 13.985 -3.547 -20.406 1.00 96.75 733 PRO A N 1
ATOM 5662 C CA . PRO A 1 733 ? 14.792 -2.849 -21.421 1.00 96.75 733 PRO A CA 1
ATOM 5663 C C . PRO A 1 733 ? 16.096 -2.223 -20.888 1.00 96.75 733 PRO A C 1
ATOM 5665 O O . PRO A 1 733 ? 16.259 -2.026 -19.687 1.00 96.75 733 PRO A O 1
ATOM 5668 N N . ILE A 1 734 ? 17.004 -1.896 -21.808 1.00 97.75 734 ILE A N 1
ATOM 5669 C CA . ILE A 1 734 ? 18.076 -0.920 -21.612 1.00 97.75 734 ILE A CA 1
ATOM 5670 C C . ILE A 1 734 ? 17.432 0.468 -21.609 1.00 97.75 734 ILE A C 1
ATOM 5672 O O . ILE A 1 734 ? 16.696 0.820 -22.537 1.00 97.75 734 ILE A O 1
ATOM 5676 N N . MET A 1 735 ? 17.693 1.251 -20.570 1.00 97.56 735 MET A N 1
ATOM 5677 C CA . MET A 1 735 ? 17.107 2.578 -20.398 1.00 97.56 735 MET A CA 1
ATOM 5678 C C . MET A 1 735 ? 18.131 3.649 -20.770 1.00 97.56 735 MET A C 1
ATOM 5680 O O . MET A 1 735 ? 19.303 3.556 -20.410 1.00 97.56 735 MET A O 1
ATOM 5684 N N . THR A 1 736 ? 17.692 4.684 -21.480 1.00 96.62 736 THR A N 1
ATOM 5685 C CA . THR A 1 736 ? 18.524 5.829 -21.865 1.00 96.62 736 THR A CA 1
ATOM 5686 C C . THR A 1 736 ? 17.760 7.139 -21.718 1.00 96.62 736 THR A C 1
ATOM 5688 O O . THR A 1 736 ? 16.532 7.137 -21.778 1.00 96.62 736 THR A O 1
ATOM 5691 N N . HIS A 1 737 ? 18.460 8.262 -21.527 1.00 94.56 737 HIS A N 1
ATOM 5692 C CA . HIS A 1 737 ? 17.826 9.579 -21.599 1.00 94.56 737 HIS A CA 1
ATOM 5693 C C . HIS A 1 737 ? 17.272 9.876 -22.991 1.00 94.56 737 HIS A C 1
ATOM 5695 O O . HIS A 1 737 ? 17.833 9.501 -24.020 1.00 94.56 737 HIS A O 1
ATOM 5701 N N . ASN A 1 738 ? 16.182 10.636 -23.014 1.00 91.81 738 ASN A N 1
ATOM 5702 C CA . ASN A 1 738 ? 15.472 11.013 -24.228 1.00 91.81 738 ASN A CA 1
ATOM 5703 C C . ASN A 1 738 ? 16.354 11.746 -25.260 1.00 91.81 738 ASN A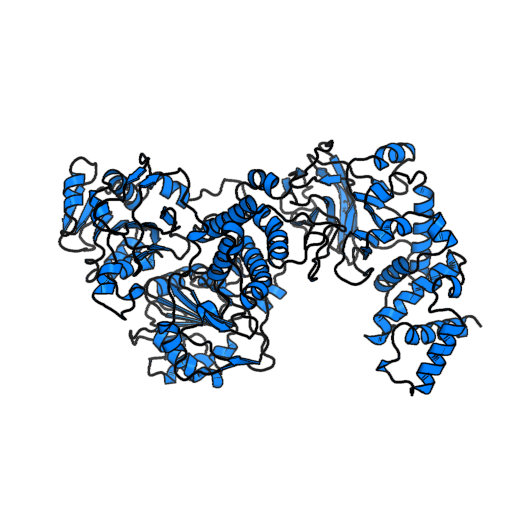 C 1
ATOM 5705 O O . ASN A 1 738 ? 16.173 11.604 -26.464 1.00 91.81 738 ASN A O 1
ATOM 5709 N N . SER A 1 739 ? 17.363 12.489 -24.806 1.00 89.88 739 SER A N 1
ATOM 5710 C CA . SER A 1 739 ? 18.362 13.137 -25.669 1.00 89.88 739 SER A CA 1
ATOM 5711 C C . SER A 1 739 ? 19.106 12.157 -26.588 1.00 89.88 739 SER A C 1
ATOM 5713 O O . SER A 1 739 ? 19.490 12.537 -27.692 1.00 89.88 739 SER A O 1
ATOM 5715 N N . SER A 1 740 ? 19.263 10.893 -26.185 1.00 92.69 740 SER A N 1
ATOM 5716 C CA . SER A 1 740 ? 19.889 9.844 -26.998 1.00 92.69 740 SER A CA 1
ATOM 5717 C C . SER A 1 740 ? 18.924 9.171 -27.982 1.00 92.69 740 SER A C 1
ATOM 5719 O O . SER A 1 740 ? 19.368 8.388 -28.822 1.00 92.69 740 SER A O 1
ATOM 5721 N N . ALA A 1 741 ? 17.622 9.491 -27.959 1.00 93.94 741 ALA A N 1
ATOM 5722 C CA . ALA A 1 741 ? 16.653 8.949 -28.916 1.00 93.94 741 ALA A CA 1
ATOM 5723 C C . ALA A 1 741 ? 17.056 9.244 -30.369 1.00 93.94 741 ALA A C 1
ATOM 5725 O O . ALA A 1 741 ? 16.992 8.357 -31.217 1.00 93.94 741 ALA A O 1
ATOM 5726 N N . PHE A 1 742 ? 17.530 10.467 -30.639 1.00 90.25 742 PHE A N 1
ATOM 5727 C CA . PHE A 1 742 ? 17.994 10.876 -31.967 1.00 90.25 742 PHE A CA 1
ATOM 5728 C C . PHE A 1 742 ? 19.193 10.049 -32.446 1.00 90.25 742 PHE A C 1
ATOM 5730 O O . PHE A 1 742 ? 19.246 9.657 -33.609 1.00 90.25 742 PHE A O 1
ATOM 5737 N N . GLU A 1 743 ? 20.141 9.743 -31.557 1.00 90.38 743 GLU A N 1
ATOM 5738 C CA . GLU A 1 743 ? 21.312 8.928 -31.893 1.00 90.38 743 GLU A CA 1
ATOM 5739 C C . GLU A 1 743 ? 20.911 7.495 -32.256 1.00 90.38 743 GLU A C 1
ATOM 5741 O O . GLU A 1 743 ? 21.459 6.929 -33.198 1.00 90.38 743 GLU A O 1
ATOM 5746 N N . LEU A 1 744 ? 19.914 6.929 -31.564 1.00 95.19 744 LEU A N 1
ATOM 5747 C CA . LEU A 1 744 ? 19.429 5.571 -31.820 1.00 95.19 744 LEU A CA 1
ATOM 5748 C C . LEU A 1 744 ? 18.752 5.414 -33.189 1.00 95.19 744 LEU A C 1
ATOM 5750 O O . LEU A 1 744 ? 18.797 4.325 -33.764 1.00 95.19 744 LEU A O 1
ATOM 5754 N N . VAL A 1 745 ? 18.112 6.470 -33.703 1.00 96.00 745 VAL A N 1
ATOM 5755 C CA . VAL A 1 745 ? 17.296 6.414 -34.932 1.00 96.00 745 VAL A CA 1
ATOM 5756 C C . VAL A 1 745 ? 17.939 7.080 -36.150 1.00 96.00 745 VAL A C 1
ATOM 5758 O O . VAL A 1 745 ? 17.361 7.048 -37.234 1.00 96.00 745 VAL A O 1
ATOM 5761 N N . ASN A 1 746 ? 19.139 7.649 -36.011 1.00 94.44 746 ASN A N 1
ATOM 5762 C CA . ASN A 1 746 ? 19.846 8.319 -37.101 1.00 94.44 746 ASN A CA 1
ATOM 5763 C C . ASN A 1 746 ? 21.001 7.460 -37.642 1.00 94.44 746 ASN A C 1
ATOM 5765 O O . ASN A 1 746 ? 22.117 7.486 -37.119 1.00 94.44 746 ASN A O 1
ATOM 5769 N N . ALA A 1 747 ? 20.736 6.722 -38.723 1.00 93.94 747 ALA A N 1
ATOM 5770 C CA . ALA A 1 747 ? 21.712 5.811 -39.318 1.00 93.94 747 ALA A CA 1
ATOM 5771 C C . ALA A 1 747 ? 22.990 6.519 -39.811 1.00 93.94 747 ALA A C 1
ATOM 5773 O O . ALA A 1 747 ? 24.091 6.002 -39.609 1.00 93.94 747 ALA A O 1
ATOM 5774 N N . ASP A 1 748 ? 22.870 7.710 -40.402 1.00 91.94 748 ASP A N 1
ATOM 5775 C CA . ASP A 1 748 ? 24.011 8.477 -40.917 1.00 91.94 748 ASP A CA 1
ATOM 5776 C C . ASP A 1 748 ? 24.932 8.958 -39.793 1.00 91.94 748 ASP A C 1
ATOM 5778 O O . ASP A 1 748 ? 26.161 8.883 -39.894 1.00 91.94 748 ASP A O 1
ATOM 5782 N N . ASN A 1 749 ? 24.349 9.419 -38.685 1.00 91.62 749 ASN A N 1
ATOM 5783 C CA . ASN A 1 749 ? 25.108 9.843 -37.515 1.00 91.62 749 ASN A CA 1
ATOM 5784 C C . ASN A 1 749 ? 25.872 8.665 -36.898 1.00 91.62 749 ASN A C 1
ATOM 5786 O O . ASN A 1 749 ? 27.060 8.797 -36.611 1.00 91.62 749 ASN A O 1
ATOM 5790 N N . VAL A 1 750 ? 25.236 7.497 -36.771 1.00 93.69 750 VAL A N 1
ATOM 5791 C CA . VAL A 1 750 ? 25.901 6.290 -36.255 1.00 93.69 750 VAL A CA 1
ATOM 5792 C C . VAL A 1 750 ? 27.050 5.851 -37.162 1.00 93.69 750 VAL A C 1
ATOM 5794 O O . VAL A 1 750 ? 28.133 5.550 -36.667 1.00 93.69 750 VAL A O 1
ATOM 5797 N N . ARG A 1 751 ? 26.855 5.848 -38.488 1.00 92.69 751 ARG A N 1
ATOM 5798 C CA . ARG A 1 751 ? 27.905 5.457 -39.446 1.00 92.69 751 ARG A CA 1
ATOM 5799 C C . ARG A 1 751 ? 29.086 6.428 -39.467 1.00 92.69 751 ARG A C 1
ATOM 5801 O O . ARG A 1 751 ? 30.213 5.993 -39.665 1.00 92.69 751 ARG A O 1
ATOM 5808 N N . SER A 1 752 ? 28.836 7.723 -39.283 1.00 90.31 752 SER A N 1
ATOM 5809 C CA . SER A 1 752 ? 29.876 8.758 -39.382 1.00 90.31 752 SER A CA 1
ATOM 5810 C C . SER A 1 752 ? 30.603 9.042 -38.068 1.00 90.31 752 SER A C 1
ATOM 5812 O O . SER A 1 752 ? 31.803 9.310 -38.090 1.00 90.31 752 SER A O 1
ATOM 5814 N N . LYS A 1 753 ? 29.903 9.002 -36.928 1.00 89.25 753 LYS A N 1
ATOM 5815 C CA . LYS A 1 753 ? 30.449 9.386 -35.614 1.00 89.25 753 LYS A CA 1
ATOM 5816 C C . LYS A 1 753 ? 30.517 8.245 -34.605 1.00 89.25 753 LYS A C 1
ATOM 5818 O O . LYS A 1 753 ? 31.226 8.369 -33.612 1.00 89.25 753 LYS A O 1
ATOM 5823 N N . GLY A 1 754 ? 29.818 7.141 -34.853 1.00 93.25 754 GLY A N 1
ATOM 5824 C CA . GLY A 1 754 ? 29.706 6.042 -33.903 1.00 93.25 754 GLY A CA 1
ATOM 5825 C C . GLY A 1 754 ? 28.605 6.249 -32.863 1.00 93.25 754 GLY A C 1
ATOM 5826 O O . GLY A 1 754 ? 27.888 7.248 -32.869 1.00 93.25 754 GLY A O 1
ATOM 5827 N N . ILE A 1 755 ? 28.453 5.260 -31.981 1.00 95.12 755 ILE A N 1
ATOM 5828 C CA . ILE A 1 755 ? 27.403 5.199 -30.954 1.00 95.12 755 ILE A CA 1
ATOM 5829 C C . ILE A 1 755 ? 27.883 4.427 -29.708 1.00 95.12 755 ILE A C 1
ATOM 5831 O O . ILE A 1 755 ? 27.372 3.369 -29.345 1.00 95.12 755 ILE A O 1
ATOM 5835 N N . TRP A 1 756 ? 28.934 4.941 -29.057 1.00 95.38 756 TRP A N 1
ATOM 5836 C CA . TRP A 1 756 ? 29.631 4.251 -27.959 1.00 95.38 756 TRP A CA 1
ATOM 5837 C C . TRP A 1 756 ? 28.724 3.830 -26.797 1.00 95.38 756 TRP A C 1
ATOM 5839 O O . TRP A 1 756 ? 28.809 2.681 -26.366 1.00 95.38 756 TRP A O 1
ATOM 5849 N N . GLY A 1 757 ? 27.870 4.734 -26.304 1.00 94.62 757 GLY A N 1
ATOM 5850 C CA . GLY A 1 757 ? 27.016 4.508 -25.128 1.00 94.62 757 GLY A CA 1
ATOM 5851 C C . GLY A 1 757 ? 26.034 3.343 -25.303 1.00 94.62 757 GLY A C 1
ATOM 5852 O O . GLY A 1 757 ? 26.117 2.370 -24.562 1.00 94.62 757 GLY A O 1
ATOM 5853 N N . PRO A 1 758 ? 25.162 3.350 -26.324 1.00 96.25 758 PRO A N 1
ATOM 5854 C CA . PRO A 1 758 ? 24.249 2.232 -26.567 1.00 96.25 758 PRO A CA 1
ATOM 5855 C C . PRO A 1 758 ? 24.949 0.881 -26.751 1.00 96.25 758 PRO A C 1
ATOM 5857 O O . PRO A 1 758 ? 24.462 -0.138 -26.266 1.00 96.25 758 PRO A O 1
ATOM 5860 N N . ILE A 1 759 ? 26.114 0.846 -27.406 1.00 97.50 759 ILE A N 1
ATOM 5861 C CA . ILE A 1 759 ? 26.870 -0.407 -27.552 1.00 97.50 759 ILE A CA 1
ATOM 5862 C C . ILE A 1 759 ? 27.492 -0.840 -26.214 1.00 97.50 759 ILE A C 1
ATOM 5864 O O . ILE A 1 759 ? 27.553 -2.037 -25.940 1.00 97.50 759 ILE A O 1
ATOM 5868 N N . HIS A 1 760 ? 27.898 0.106 -25.364 1.00 96.56 760 HIS A N 1
ATOM 5869 C CA . HIS A 1 760 ? 28.407 -0.168 -24.019 1.00 96.56 760 HIS A CA 1
ATOM 5870 C C . HIS A 1 760 ? 27.340 -0.870 -23.163 1.00 96.56 760 HIS A C 1
ATOM 5872 O O . HIS A 1 760 ? 27.619 -1.916 -22.577 1.00 96.56 760 HIS A O 1
ATOM 5878 N N . GLU A 1 761 ? 26.093 -0.392 -23.191 1.00 97.12 761 GLU A N 1
ATOM 5879 C CA . GLU A 1 761 ? 24.982 -1.034 -22.471 1.00 97.12 761 GLU A CA 1
ATOM 5880 C C . GLU A 1 761 ? 24.619 -2.418 -23.017 1.00 97.12 761 GLU A C 1
ATOM 5882 O O . GLU A 1 761 ? 24.332 -3.347 -22.259 1.00 97.12 761 GLU A O 1
ATOM 5887 N N . LEU A 1 762 ? 24.666 -2.596 -24.342 1.00 97.38 762 LEU A N 1
ATOM 5888 C CA . LEU A 1 762 ? 24.539 -3.927 -24.940 1.00 97.38 762 LEU A CA 1
ATOM 5889 C C . LEU A 1 762 ? 25.674 -4.843 -24.468 1.00 97.38 762 LEU A C 1
ATOM 5891 O O . LEU A 1 762 ? 25.433 -6.017 -24.196 1.00 97.38 762 LEU A O 1
ATOM 5895 N N . GLY A 1 763 ? 26.886 -4.302 -24.324 1.00 96.62 763 GLY A N 1
ATOM 5896 C CA . GLY A 1 763 ? 28.047 -4.993 -23.778 1.00 96.62 763 GLY A CA 1
ATOM 5897 C C . GLY A 1 763 ? 27.814 -5.511 -22.360 1.00 96.62 763 GLY A C 1
ATOM 5898 O O . GLY A 1 763 ? 28.132 -6.667 -22.095 1.00 96.62 763 GLY A O 1
ATOM 5899 N N . HIS A 1 764 ? 27.188 -4.723 -21.477 1.00 95.75 764 HIS A N 1
ATOM 5900 C CA . HIS A 1 764 ? 26.783 -5.189 -20.143 1.00 95.75 764 HIS A CA 1
ATOM 5901 C C . HIS A 1 764 ? 25.880 -6.428 -20.205 1.00 95.75 764 HIS A C 1
ATOM 5903 O O . HIS A 1 764 ? 26.127 -7.405 -19.497 1.00 95.75 764 HIS A O 1
ATOM 5909 N N . ASN A 1 765 ? 24.897 -6.453 -21.114 1.00 94.69 765 ASN A N 1
ATOM 5910 C CA . ASN A 1 765 ? 24.027 -7.621 -21.311 1.00 94.69 765 ASN A CA 1
ATOM 5911 C C . ASN A 1 765 ? 24.781 -8.864 -21.838 1.00 94.69 765 ASN A C 1
ATOM 5913 O O . ASN A 1 765 ? 24.254 -9.975 -21.749 1.00 94.69 765 ASN A O 1
ATOM 5917 N N . GLN A 1 766 ? 26.005 -8.706 -22.360 1.00 94.38 766 GLN A N 1
ATOM 5918 C CA . GLN A 1 766 ? 26.852 -9.800 -22.853 1.00 94.38 766 GLN A CA 1
ATOM 5919 C C . GLN A 1 766 ? 28.007 -10.190 -21.911 1.00 94.38 766 GLN A C 1
ATOM 5921 O O . GLN A 1 766 ? 28.720 -11.160 -22.199 1.00 94.38 766 GLN A O 1
ATOM 5926 N N . GLN A 1 767 ? 28.207 -9.480 -20.794 1.00 92.56 767 GLN A N 1
ATOM 5927 C CA . GLN A 1 767 ? 29.310 -9.751 -19.867 1.00 92.56 767 GLN A CA 1
ATOM 5928 C C . GLN A 1 767 ? 29.287 -11.190 -19.335 1.00 92.56 767 GLN A C 1
ATOM 5930 O O . GLN A 1 767 ? 28.242 -11.813 -19.123 1.00 92.56 767 GLN A O 1
ATOM 5935 N N . ARG A 1 768 ? 30.483 -11.734 -19.095 1.00 89.81 768 ARG A N 1
ATOM 5936 C CA . ARG A 1 768 ? 30.681 -13.093 -18.584 1.00 89.81 768 ARG A CA 1
ATOM 5937 C C . ARG A 1 768 ? 31.433 -13.030 -17.267 1.00 89.81 768 ARG A C 1
ATOM 5939 O O . ARG A 1 768 ? 32.536 -12.505 -17.224 1.00 89.81 768 ARG A O 1
ATOM 5946 N N . ALA A 1 769 ? 30.890 -13.655 -16.223 1.00 89.88 769 ALA A N 1
ATOM 5947 C CA . ALA A 1 769 ? 31.503 -13.649 -14.891 1.00 89.88 769 ALA A CA 1
ATOM 5948 C C . ALA A 1 769 ? 32.955 -14.168 -14.872 1.00 89.88 769 ALA A C 1
ATOM 5950 O O . ALA A 1 769 ? 33.742 -13.741 -14.040 1.00 89.88 769 ALA A O 1
ATOM 5951 N N . CYS A 1 770 ? 33.338 -15.055 -15.798 1.00 89.94 770 CYS A N 1
ATOM 5952 C CA . CYS A 1 770 ? 34.713 -15.553 -15.911 1.00 89.94 770 CYS A CA 1
ATOM 5953 C C . CYS A 1 770 ? 35.717 -14.532 -16.476 1.00 89.94 770 CYS A C 1
ATOM 5955 O O . CYS A 1 770 ? 36.918 -14.786 -16.425 1.00 89.94 770 CYS A O 1
ATOM 5957 N N . TRP A 1 771 ? 35.247 -13.415 -17.035 1.00 87.50 771 TRP A N 1
ATOM 5958 C CA . TRP A 1 771 ? 36.082 -12.303 -17.497 1.00 87.50 771 TRP A CA 1
ATOM 5959 C C . TRP A 1 771 ? 36.128 -11.168 -16.476 1.00 87.50 771 TRP A C 1
ATOM 5961 O O . TRP A 1 771 ? 36.920 -10.246 -16.650 1.00 87.50 771 TRP A O 1
ATOM 5971 N N . GLU A 1 772 ? 35.302 -11.238 -15.430 1.00 90.31 772 GLU A N 1
ATOM 5972 C CA . GLU A 1 772 ? 35.101 -10.171 -14.459 1.00 90.31 772 GLU A CA 1
ATOM 5973 C C . GLU A 1 772 ? 35.928 -10.362 -13.185 1.00 90.31 772 GLU A C 1
ATOM 5975 O O . GLU A 1 772 ? 36.026 -11.455 -12.628 1.00 90.31 772 GLU A O 1
ATOM 5980 N N . PHE A 1 773 ? 36.406 -9.242 -12.653 1.00 90.38 773 PHE A N 1
ATOM 5981 C CA . PHE A 1 773 ? 36.917 -9.074 -11.300 1.00 90.38 773 PHE A CA 1
ATOM 5982 C C . PHE A 1 773 ? 36.126 -7.938 -10.617 1.00 90.38 773 PHE A C 1
ATOM 5984 O O . PHE A 1 773 ? 36.618 -6.808 -10.530 1.00 90.38 773 PHE A O 1
ATOM 5991 N N . PRO A 1 774 ? 34.874 -8.182 -10.175 1.00 87.94 774 PRO A N 1
ATOM 5992 C CA . PRO A 1 774 ? 34.029 -7.135 -9.609 1.00 87.94 774 PRO A CA 1
ATOM 5993 C C . PRO A 1 774 ? 34.600 -6.566 -8.298 1.00 87.94 774 PRO A C 1
ATOM 5995 O O . PRO A 1 774 ? 35.176 -7.320 -7.509 1.00 87.94 774 PRO A O 1
ATOM 5998 N N . PRO A 1 775 ? 34.402 -5.263 -8.020 1.00 87.88 775 PRO A N 1
ATOM 5999 C CA . PRO A 1 775 ? 33.636 -4.292 -8.816 1.00 87.88 775 PRO A CA 1
ATOM 6000 C C . PRO A 1 775 ? 34.450 -3.605 -9.930 1.00 87.88 775 PRO A C 1
ATOM 6002 O O . PRO A 1 775 ? 33.901 -2.835 -10.711 1.00 87.88 775 PRO A O 1
ATOM 6005 N N . ASN A 1 776 ? 35.755 -3.863 -10.003 1.00 90.12 776 ASN A N 1
ATOM 6006 C CA . ASN A 1 776 ? 36.710 -3.118 -10.822 1.00 90.12 776 ASN A CA 1
ATOM 6007 C C . ASN A 1 776 ? 36.455 -3.195 -12.336 1.00 90.12 776 ASN A C 1
ATOM 6009 O O . ASN A 1 776 ? 36.730 -2.233 -13.059 1.00 90.12 776 ASN A O 1
ATOM 6013 N N . THR A 1 777 ? 35.947 -4.329 -12.822 1.00 92.12 777 THR A N 1
ATOM 6014 C CA . THR A 1 777 ? 35.775 -4.586 -14.260 1.00 92.12 777 THR A CA 1
ATOM 6015 C C . THR A 1 777 ? 34.348 -4.452 -14.773 1.00 92.12 777 THR A C 1
ATOM 6017 O O . THR A 1 777 ? 34.153 -4.542 -15.986 1.00 92.12 777 THR A O 1
ATOM 6020 N N . THR A 1 778 ? 33.377 -4.189 -13.894 1.00 90.56 778 THR A N 1
ATOM 6021 C CA . THR A 1 778 ? 31.960 -4.127 -14.276 1.00 90.56 778 THR A CA 1
ATOM 6022 C C . THR A 1 778 ? 31.739 -3.107 -15.393 1.00 90.56 778 THR A C 1
ATOM 6024 O O . THR A 1 778 ? 31.113 -3.427 -16.391 1.00 90.56 778 THR A O 1
ATOM 6027 N N . GLU A 1 779 ? 32.356 -1.930 -15.290 1.00 93.00 779 GLU A N 1
ATOM 6028 C CA . GLU A 1 779 ? 32.325 -0.865 -16.309 1.00 93.00 779 GLU A CA 1
ATOM 6029 C C . GLU A 1 779 ? 33.462 -0.981 -17.345 1.00 93.00 779 GLU A C 1
ATOM 6031 O O . GLU A 1 779 ? 33.664 -0.109 -18.186 1.00 93.00 779 GLU A O 1
ATOM 6036 N N . CYS A 1 780 ? 34.284 -2.028 -17.261 1.00 93.94 780 CYS A N 1
ATOM 6037 C CA . CYS A 1 780 ? 35.435 -2.249 -18.133 1.00 93.94 780 CYS A CA 1
ATOM 6038 C C . CYS A 1 780 ? 35.067 -3.142 -19.315 1.00 93.94 780 CYS A C 1
ATOM 6040 O O . CYS A 1 780 ? 35.160 -2.712 -20.463 1.00 93.94 780 CYS A O 1
ATOM 6042 N N . THR A 1 781 ? 34.690 -4.398 -19.064 1.00 94.62 781 THR A N 1
ATOM 6043 C CA . THR A 1 781 ? 34.635 -5.403 -20.139 1.00 94.62 781 THR A CA 1
ATOM 6044 C C . THR A 1 781 ? 33.460 -5.185 -21.085 1.00 94.62 781 THR A C 1
ATOM 6046 O O . THR A 1 781 ? 33.560 -5.544 -22.257 1.00 94.62 781 THR A O 1
ATOM 6049 N N . CYS A 1 782 ? 32.392 -4.519 -20.634 1.00 94.56 782 CYS A N 1
ATOM 6050 C CA . CYS A 1 782 ? 31.302 -4.056 -21.492 1.00 94.56 782 CYS A CA 1
ATOM 6051 C C . CYS A 1 782 ? 31.817 -3.174 -22.649 1.00 94.56 782 CYS A C 1
ATOM 6053 O O . CYS A 1 782 ? 31.349 -3.303 -23.781 1.00 94.56 782 CYS A O 1
ATOM 6055 N N . ASN A 1 783 ? 32.873 -2.375 -22.432 1.00 96.25 783 ASN A N 1
ATOM 6056 C CA . ASN A 1 783 ? 33.484 -1.539 -23.473 1.00 96.25 783 ASN A CA 1
ATOM 6057 C C . ASN A 1 783 ? 34.193 -2.337 -24.580 1.00 96.25 783 ASN A C 1
ATOM 6059 O O . ASN A 1 783 ? 34.521 -1.762 -25.621 1.00 96.25 783 ASN A O 1
ATOM 6063 N N . LEU A 1 784 ? 34.438 -3.643 -24.410 1.00 95.25 784 LEU A N 1
ATOM 6064 C CA . LEU A 1 784 ? 35.006 -4.471 -25.479 1.00 95.25 784 LEU A CA 1
ATOM 6065 C C . LEU A 1 784 ? 34.079 -4.518 -26.695 1.00 95.25 784 LEU A C 1
ATOM 6067 O O . LEU A 1 784 ? 34.565 -4.446 -27.825 1.00 95.25 784 LEU A O 1
ATOM 6071 N N . TRP A 1 785 ? 32.764 -4.546 -26.469 1.00 96.88 785 TRP A N 1
ATOM 6072 C CA . TRP A 1 785 ? 31.765 -4.460 -27.532 1.00 96.88 785 TRP A CA 1
ATOM 6073 C C . TRP A 1 785 ? 31.794 -3.104 -28.222 1.00 96.88 785 TRP A C 1
ATOM 6075 O O . TRP A 1 785 ? 31.829 -3.061 -29.452 1.00 96.88 785 TRP A O 1
ATOM 6085 N N . SER A 1 786 ? 31.868 -2.008 -27.462 1.00 96.81 786 SER A N 1
ATOM 6086 C CA . SER A 1 786 ? 31.968 -0.666 -28.042 1.00 96.81 786 SER A CA 1
ATOM 6087 C C . SER A 1 786 ? 33.188 -0.557 -28.942 1.00 96.81 786 SER A C 1
ATOM 6089 O O . SER A 1 786 ? 33.061 -0.169 -30.099 1.00 96.81 786 SER A O 1
ATOM 6091 N N . VAL A 1 787 ? 34.358 -0.997 -28.480 1.00 95.75 787 VAL A N 1
ATOM 6092 C CA . VAL A 1 787 ? 35.563 -0.988 -29.314 1.00 95.75 787 VAL A CA 1
ATOM 6093 C C . VAL A 1 787 ? 35.404 -1.880 -30.550 1.00 95.75 787 VAL A C 1
ATOM 6095 O O . VAL A 1 787 ? 35.729 -1.450 -31.654 1.00 95.75 787 VAL A O 1
ATOM 6098 N N . TYR A 1 788 ? 34.910 -3.108 -30.386 1.00 95.88 788 TYR A N 1
ATOM 6099 C CA . TYR A 1 788 ? 34.807 -4.075 -31.479 1.00 95.88 788 TYR A CA 1
ATOM 6100 C C . TYR A 1 788 ? 33.852 -3.618 -32.581 1.00 95.88 788 TYR A C 1
ATOM 6102 O O . TYR A 1 788 ? 34.233 -3.623 -33.747 1.00 95.88 788 TYR A O 1
ATOM 6110 N N . VAL A 1 789 ? 32.645 -3.169 -32.228 1.00 97.12 789 VAL A N 1
ATOM 6111 C CA . VAL A 1 789 ? 31.650 -2.711 -33.207 1.00 97.12 789 VAL A CA 1
ATOM 6112 C C . VAL A 1 789 ? 32.160 -1.485 -33.968 1.00 97.12 789 VAL A C 1
ATOM 6114 O O . VAL A 1 789 ? 32.037 -1.433 -35.191 1.00 97.12 789 VAL A O 1
ATOM 6117 N N . HIS A 1 790 ? 32.789 -0.521 -33.290 1.00 96.94 790 HIS A N 1
ATOM 6118 C CA . HIS A 1 790 ? 33.318 0.659 -33.980 1.00 96.94 790 HIS A CA 1
ATOM 6119 C C . HIS A 1 790 ? 34.431 0.291 -34.964 1.00 96.94 790 HIS A C 1
ATOM 6121 O O . HIS A 1 790 ? 34.395 0.730 -36.111 1.00 96.94 790 HIS A O 1
ATOM 6127 N N . GLU A 1 791 ? 35.380 -0.555 -34.554 1.00 94.31 791 GLU A N 1
ATOM 6128 C CA . GLU A 1 791 ? 36.519 -0.910 -35.403 1.00 94.31 791 GLU A CA 1
ATOM 6129 C C . GLU A 1 791 ? 36.155 -1.866 -36.539 1.00 94.31 791 GLU A C 1
ATOM 6131 O O . GLU A 1 791 ? 36.615 -1.675 -37.661 1.00 94.31 791 GLU A O 1
ATOM 6136 N N . GLN A 1 792 ? 35.383 -2.914 -36.247 1.00 94.31 792 GLN A N 1
ATOM 6137 C CA . GLN A 1 792 ? 35.152 -4.016 -37.186 1.00 94.31 792 GLN A CA 1
ATOM 6138 C C . GLN A 1 792 ? 33.942 -3.790 -38.087 1.00 94.31 792 GLN A C 1
ATOM 6140 O O . GLN A 1 792 ? 33.944 -4.260 -39.221 1.00 94.31 792 GLN A O 1
ATOM 6145 N N . LEU A 1 793 ? 32.920 -3.081 -37.599 1.00 94.81 793 LEU A N 1
ATOM 6146 C CA . LEU A 1 793 ? 31.707 -2.826 -38.370 1.00 94.81 793 LEU A CA 1
ATOM 6147 C C . LEU A 1 793 ? 31.661 -1.399 -38.916 1.00 94.81 793 LEU A C 1
ATOM 6149 O O . LEU A 1 793 ? 31.448 -1.212 -40.110 1.00 94.81 793 LEU A O 1
ATOM 6153 N N . LEU A 1 794 ? 31.834 -0.389 -38.058 1.00 94.44 794 LEU A N 1
ATOM 6154 C CA . LEU A 1 794 ? 31.671 1.011 -38.473 1.00 94.44 794 LEU A CA 1
ATOM 6155 C C . LEU A 1 794 ? 32.910 1.575 -39.185 1.00 94.44 794 LEU A C 1
ATOM 6157 O O . LEU A 1 794 ? 32.835 2.643 -39.783 1.00 94.44 794 LEU A O 1
ATOM 6161 N N . GLY A 1 795 ? 34.051 0.880 -39.123 1.00 94.50 795 GLY A N 1
ATOM 6162 C CA . GLY A 1 795 ? 35.318 1.362 -39.679 1.00 94.50 795 GLY A CA 1
ATOM 6163 C C . GLY A 1 795 ? 35.873 2.595 -38.955 1.00 94.50 795 GLY A C 1
ATOM 6164 O O . GLY A 1 795 ? 36.742 3.286 -39.485 1.00 94.50 795 GLY A O 1
ATOM 6165 N N . ILE A 1 796 ? 35.385 2.878 -37.744 1.00 94.00 796 ILE A N 1
ATOM 6166 C CA . ILE A 1 796 ? 35.801 4.011 -36.918 1.00 94.00 796 ILE A CA 1
ATOM 6167 C C . ILE A 1 796 ? 36.922 3.533 -36.001 1.00 94.00 796 ILE A C 1
ATOM 6169 O O . ILE A 1 796 ? 36.746 2.628 -35.182 1.00 94.00 796 ILE A O 1
ATOM 6173 N N . ASN A 1 797 ? 38.095 4.157 -36.115 1.00 91.88 797 ASN A N 1
ATOM 6174 C CA . ASN A 1 797 ? 39.207 3.838 -35.229 1.00 91.88 797 ASN A CA 1
ATOM 6175 C C . ASN A 1 797 ? 38.797 4.107 -33.774 1.00 91.88 797 ASN A C 1
ATOM 6177 O O . ASN A 1 797 ? 38.220 5.154 -33.485 1.00 91.88 797 ASN A O 1
ATOM 6181 N N . ARG A 1 798 ? 39.144 3.218 -32.834 1.00 89.31 798 ARG A N 1
ATOM 6182 C CA . ARG A 1 798 ? 38.751 3.392 -31.424 1.00 89.31 798 ARG A CA 1
ATOM 6183 C C . ARG A 1 798 ? 39.124 4.768 -30.855 1.00 89.31 798 ARG A C 1
ATOM 6185 O O . ARG A 1 798 ? 38.343 5.330 -30.101 1.00 89.31 798 ARG A O 1
ATOM 6192 N N . ALA A 1 799 ? 40.266 5.334 -31.258 1.00 88.94 799 ALA A N 1
ATOM 6193 C CA . ALA A 1 799 ? 40.714 6.655 -30.813 1.00 88.94 799 ALA A CA 1
ATOM 6194 C C . ALA A 1 799 ? 39.804 7.800 -31.298 1.00 88.94 799 ALA A C 1
ATOM 6196 O O . ALA A 1 799 ? 39.783 8.856 -30.678 1.00 88.94 799 ALA A O 1
ATOM 6197 N N . GLN A 1 800 ? 39.065 7.593 -32.392 1.00 90.00 800 GLN A N 1
ATOM 6198 C CA . GLN A 1 800 ? 38.018 8.497 -32.876 1.00 90.00 800 GLN A CA 1
ATOM 6199 C C . GLN A 1 800 ? 36.661 8.191 -32.226 1.00 90.00 800 GLN A C 1
ATOM 6201 O O . GLN A 1 800 ? 35.867 9.103 -32.031 1.00 90.00 800 GLN A O 1
ATOM 6206 N N . ALA A 1 801 ? 36.411 6.929 -31.865 1.00 89.31 801 ALA A N 1
ATOM 6207 C CA . ALA A 1 801 ? 35.155 6.496 -31.257 1.00 89.31 801 ALA A CA 1
ATOM 6208 C C . ALA A 1 801 ? 34.963 7.006 -29.818 1.00 89.31 801 ALA A C 1
ATOM 6210 O O . ALA A 1 801 ? 33.834 7.280 -29.418 1.00 89.31 801 ALA A O 1
ATOM 6211 N N . HIS A 1 802 ? 36.037 7.121 -29.023 1.00 92.81 802 HIS A N 1
ATOM 6212 C CA . HIS A 1 802 ? 35.947 7.668 -27.666 1.00 92.81 802 HIS A CA 1
ATOM 6213 C C . HIS A 1 802 ? 37.272 8.309 -27.195 1.00 92.81 802 HIS A C 1
ATOM 6215 O O . HIS A 1 802 ? 38.335 7.692 -27.319 1.00 92.81 802 HIS A O 1
ATOM 6221 N N . PRO A 1 803 ? 37.251 9.512 -26.582 1.00 92.44 803 PRO A N 1
ATOM 6222 C CA . PRO A 1 803 ? 38.471 10.243 -26.210 1.00 92.44 803 PRO A CA 1
ATOM 6223 C C . PRO A 1 803 ? 39.354 9.490 -25.201 1.00 92.44 803 PRO A C 1
ATOM 6225 O O . PRO A 1 803 ? 40.581 9.540 -25.281 1.00 92.44 803 PRO A O 1
ATOM 6228 N N . ALA A 1 804 ? 38.745 8.718 -24.295 1.00 91.38 804 ALA A N 1
ATOM 6229 C CA . ALA A 1 804 ? 39.472 7.953 -23.278 1.00 91.38 804 ALA A CA 1
ATOM 6230 C C . ALA A 1 804 ? 40.328 6.797 -23.836 1.00 91.38 804 ALA A C 1
ATOM 6232 O O . ALA A 1 804 ? 41.133 6.232 -23.092 1.00 91.38 804 ALA A O 1
ATOM 6233 N N . VAL A 1 805 ? 40.175 6.426 -25.113 1.00 90.69 805 VAL A N 1
ATOM 6234 C CA . VAL A 1 805 ? 40.961 5.355 -25.754 1.00 90.69 805 VAL A CA 1
ATOM 6235 C C . VAL A 1 805 ? 41.900 5.879 -26.850 1.00 90.69 805 VAL A C 1
ATOM 6237 O O . VAL A 1 805 ? 42.411 5.102 -27.664 1.00 90.69 805 VAL A O 1
ATOM 6240 N N . THR A 1 806 ? 42.179 7.185 -26.860 1.00 92.00 806 THR A N 1
ATOM 6241 C CA . THR A 1 806 ? 43.267 7.765 -27.662 1.00 92.00 806 THR A CA 1
ATOM 6242 C C . THR A 1 806 ? 44.628 7.261 -27.179 1.00 92.00 806 THR A C 1
ATOM 6244 O O . THR A 1 806 ? 44.818 6.971 -26.002 1.00 92.00 806 THR A O 1
ATOM 6247 N N . LEU A 1 807 ? 45.612 7.142 -28.075 1.00 89.12 807 LEU A N 1
ATOM 6248 C CA . LEU A 1 807 ? 46.929 6.600 -27.707 1.00 89.12 807 LEU A CA 1
ATOM 6249 C C . LEU A 1 807 ? 47.590 7.372 -26.550 1.00 89.12 807 LEU A C 1
ATOM 6251 O O . LEU A 1 807 ? 48.239 6.759 -25.706 1.00 89.12 807 LEU A O 1
ATOM 6255 N N . GLU A 1 808 ? 47.422 8.693 -26.524 1.00 92.50 808 GLU A N 1
ATOM 6256 C CA . GLU A 1 808 ? 47.955 9.577 -25.487 1.00 92.50 808 GLU A CA 1
ATOM 6257 C C . GLU A 1 808 ? 47.309 9.306 -24.123 1.00 92.50 808 GLU A C 1
ATOM 6259 O O . GLU A 1 808 ? 48.018 8.971 -23.176 1.00 92.50 808 GLU A O 1
ATOM 6264 N N . GLU A 1 809 ? 45.976 9.334 -24.035 1.00 93.69 809 GLU A N 1
ATOM 6265 C CA . GLU A 1 809 ? 45.249 9.065 -22.787 1.00 93.69 809 GLU A CA 1
ATOM 6266 C C . GLU A 1 809 ? 45.563 7.680 -22.218 1.00 93.69 809 GLU A C 1
ATOM 6268 O O . GLU A 1 809 ? 45.792 7.517 -21.017 1.00 93.69 809 GLU A O 1
ATOM 6273 N N . ARG A 1 810 ? 45.634 6.670 -23.090 1.00 92.06 810 ARG A N 1
ATOM 6274 C CA . ARG A 1 810 ? 45.951 5.290 -22.703 1.00 92.06 810 ARG A CA 1
ATOM 6275 C C . ARG A 1 810 ? 47.357 5.178 -22.103 1.00 92.06 810 ARG A C 1
ATOM 6277 O O . ARG A 1 810 ? 47.528 4.546 -21.058 1.00 92.06 810 ARG A O 1
ATOM 6284 N N . LYS A 1 811 ? 48.358 5.817 -22.726 1.00 91.00 811 LYS A N 1
ATOM 6285 C CA . LYS A 1 811 ? 49.743 5.858 -22.219 1.00 91.00 811 LYS A CA 1
ATOM 6286 C C . LYS A 1 811 ? 49.824 6.595 -20.887 1.00 91.00 811 LYS A C 1
ATOM 6288 O O . LYS A 1 811 ? 50.306 6.020 -19.914 1.00 91.00 811 LYS A O 1
ATOM 6293 N N . THR A 1 812 ? 49.278 7.808 -20.822 1.00 94.00 812 THR A N 1
ATOM 6294 C CA . THR A 1 812 ? 49.269 8.646 -19.614 1.00 94.00 812 THR A CA 1
ATOM 6295 C C . THR A 1 812 ? 48.629 7.920 -18.432 1.00 94.00 812 THR A C 1
ATOM 6297 O O . THR A 1 812 ? 49.175 7.906 -17.324 1.00 94.00 812 THR A O 1
ATOM 6300 N N . ARG A 1 813 ? 47.489 7.258 -18.662 1.00 93.56 813 ARG A N 1
ATOM 6301 C CA . ARG A 1 813 ? 46.785 6.474 -17.642 1.00 93.56 813 ARG A CA 1
ATOM 6302 C C . ARG A 1 813 ? 47.625 5.309 -17.130 1.00 93.56 813 ARG A C 1
ATOM 6304 O O . ARG A 1 813 ? 47.681 5.086 -15.921 1.00 93.56 813 ARG A O 1
ATOM 6311 N N . MET A 1 814 ? 48.304 4.594 -18.024 1.00 90.69 814 MET A N 1
ATOM 6312 C CA . MET A 1 814 ? 49.119 3.445 -17.639 1.00 90.69 814 MET A CA 1
ATOM 6313 C C . MET A 1 814 ? 50.399 3.852 -16.901 1.00 90.69 814 MET A C 1
ATOM 6315 O O . MET A 1 814 ? 50.738 3.262 -15.876 1.00 90.69 814 MET A O 1
ATOM 6319 N N . GLU A 1 815 ? 51.066 4.915 -17.348 1.00 93.44 815 GLU A N 1
ATOM 6320 C CA . GLU A 1 815 ? 52.210 5.499 -16.641 1.00 93.44 815 GLU A CA 1
ATOM 6321 C C . GLU A 1 815 ? 51.822 5.966 -15.235 1.00 93.44 815 GLU A C 1
ATOM 6323 O O . GLU A 1 815 ? 52.548 5.708 -14.273 1.00 93.44 815 GLU A O 1
ATOM 6328 N N . LYS A 1 816 ? 50.652 6.605 -15.092 1.00 93.81 816 LYS A N 1
ATOM 6329 C CA . LYS A 1 816 ? 50.104 6.996 -13.788 1.00 93.81 816 LYS A CA 1
ATOM 6330 C C . LYS A 1 816 ? 49.861 5.780 -12.893 1.00 93.81 816 LYS A C 1
ATOM 6332 O O . LYS A 1 816 ? 50.345 5.771 -11.764 1.00 93.81 816 LYS A O 1
ATOM 6337 N N . PHE A 1 817 ? 49.176 4.752 -13.394 1.00 93.88 817 PHE A N 1
ATOM 6338 C CA . PHE A 1 817 ? 48.886 3.534 -12.631 1.00 93.88 817 PHE A CA 1
ATOM 6339 C C . PHE A 1 817 ? 50.164 2.839 -12.131 1.00 93.88 817 PHE A C 1
ATOM 6341 O O . PHE A 1 817 ? 50.251 2.433 -10.969 1.00 93.88 817 PHE A O 1
ATOM 6348 N N . VAL A 1 818 ? 51.192 2.759 -12.983 1.00 93.38 818 VAL A N 1
ATOM 6349 C CA . VAL A 1 818 ? 52.505 2.210 -12.616 1.00 93.38 818 VAL A CA 1
ATOM 6350 C C . VAL A 1 818 ? 53.205 3.081 -11.572 1.00 93.38 818 VAL A C 1
ATOM 6352 O O . VAL A 1 818 ? 53.689 2.551 -10.569 1.00 93.38 818 VAL A O 1
ATOM 6355 N N . ARG A 1 819 ? 53.234 4.404 -11.771 1.00 95.31 819 ARG A N 1
ATOM 6356 C CA . ARG A 1 819 ? 53.872 5.369 -10.859 1.00 95.31 819 ARG A CA 1
ATOM 6357 C C . ARG A 1 819 ? 53.231 5.378 -9.470 1.00 95.31 819 ARG A C 1
ATOM 6359 O O . ARG A 1 819 ? 53.934 5.532 -8.479 1.00 95.31 819 ARG A O 1
ATOM 6366 N N . GLU A 1 820 ? 51.920 5.178 -9.386 1.00 93.62 820 GLU A N 1
ATOM 6367 C CA . GLU A 1 820 ? 51.169 5.130 -8.123 1.00 93.62 820 GLU A CA 1
ATOM 6368 C C . GLU A 1 820 ? 51.242 3.765 -7.413 1.00 93.62 820 GLU A C 1
ATOM 6370 O O . GLU A 1 820 ? 50.591 3.559 -6.386 1.00 93.62 820 GLU A O 1
ATOM 6375 N N . GLY A 1 821 ? 52.064 2.841 -7.922 1.00 93.00 821 GLY A N 1
ATOM 6376 C CA . GLY A 1 821 ? 52.369 1.570 -7.270 1.00 93.00 821 GLY A CA 1
ATOM 6377 C C . GLY A 1 821 ? 51.423 0.423 -7.623 1.00 93.00 821 GLY A C 1
ATOM 6378 O O . GLY A 1 821 ? 51.403 -0.562 -6.893 1.00 93.00 821 GLY A O 1
ATOM 6379 N N . ARG A 1 822 ? 50.666 0.516 -8.729 1.00 92.06 822 ARG A N 1
ATOM 6380 C CA . ARG A 1 822 ? 49.773 -0.554 -9.228 1.00 92.06 822 ARG A CA 1
ATOM 6381 C C . ARG A 1 822 ? 48.745 -1.019 -8.190 1.00 92.06 822 ARG A C 1
ATOM 6383 O O . ARG A 1 822 ? 48.540 -2.215 -7.987 1.00 92.06 822 ARG A O 1
ATOM 6390 N N . LYS A 1 823 ? 48.131 -0.073 -7.479 1.00 89.75 823 LYS A N 1
ATOM 6391 C CA . LYS A 1 823 ? 47.176 -0.385 -6.409 1.00 89.75 823 LYS A CA 1
ATOM 6392 C C . LYS A 1 823 ? 45.955 -1.112 -6.995 1.00 89.75 823 LYS A C 1
ATOM 6394 O O . LYS A 1 823 ? 45.344 -0.573 -7.912 1.00 89.75 823 LYS A O 1
ATOM 6399 N N . PRO A 1 824 ? 45.532 -2.270 -6.454 1.00 84.12 824 PRO A N 1
ATOM 6400 C CA . PRO A 1 824 ? 44.380 -3.004 -6.987 1.00 84.12 824 PRO A CA 1
ATOM 6401 C C . PRO A 1 824 ? 43.098 -2.163 -7.076 1.00 84.12 824 PRO A C 1
ATOM 6403 O O . PRO A 1 824 ? 42.371 -2.243 -8.057 1.00 84.12 824 PRO A O 1
ATOM 6406 N N . GLY A 1 825 ? 42.856 -1.287 -6.094 1.00 84.25 825 GLY A N 1
ATOM 6407 C CA . GLY A 1 825 ? 41.690 -0.397 -6.088 1.00 84.25 825 GLY A CA 1
ATOM 6408 C C . GLY A 1 825 ? 41.681 0.684 -7.178 1.00 84.25 825 GLY A C 1
ATOM 6409 O O . GLY A 1 825 ? 40.627 1.253 -7.414 1.00 84.25 825 GLY A O 1
ATOM 6410 N N . SER A 1 826 ? 42.813 0.972 -7.836 1.00 87.81 826 SER A N 1
ATOM 6411 C CA . SER A 1 826 ? 42.905 1.932 -8.953 1.00 87.81 826 SER A CA 1
ATOM 6412 C C . SER A 1 826 ? 43.048 1.259 -10.322 1.00 87.81 826 SER A C 1
ATOM 6414 O O . SER A 1 826 ? 43.296 1.930 -11.323 1.00 87.81 826 SER A O 1
ATOM 6416 N N . TRP A 1 827 ? 42.938 -0.071 -10.373 1.00 93.50 827 TRP A N 1
ATOM 6417 C CA . TRP A 1 827 ? 42.755 -0.820 -11.610 1.00 93.50 827 TRP A CA 1
ATOM 6418 C C . TRP A 1 827 ? 41.254 -0.937 -11.866 1.00 93.50 827 TRP A C 1
ATOM 6420 O O . TRP A 1 827 ? 40.654 -1.960 -11.576 1.00 93.50 827 TRP A O 1
ATOM 6430 N N . ASP A 1 828 ? 40.612 0.135 -12.309 1.00 90.81 828 ASP A N 1
ATOM 6431 C CA . ASP A 1 828 ? 39.168 0.195 -12.535 1.00 90.81 828 ASP A CA 1
ATOM 6432 C C . ASP A 1 828 ? 38.842 0.701 -13.946 1.00 90.81 828 ASP A C 1
ATOM 6434 O O . ASP A 1 828 ? 39.654 1.375 -14.587 1.00 90.81 828 ASP A O 1
ATOM 6438 N N . MET A 1 829 ? 37.669 0.313 -14.455 1.00 91.69 829 MET A N 1
ATOM 6439 C CA . MET A 1 829 ? 37.050 0.812 -15.691 1.00 91.69 829 MET A CA 1
ATOM 6440 C C . MET A 1 829 ? 38.047 0.991 -16.858 1.00 91.69 829 MET A C 1
ATOM 6442 O O . MET A 1 829 ? 38.463 0.018 -17.488 1.00 91.69 829 MET A O 1
ATOM 6446 N N . TRP A 1 830 ? 38.488 2.222 -17.120 1.00 94.19 830 TRP A N 1
ATOM 6447 C CA . TRP A 1 830 ? 39.420 2.578 -18.186 1.00 94.19 830 TRP A CA 1
ATOM 6448 C C . TRP A 1 830 ? 40.839 2.010 -18.031 1.00 94.19 830 TRP A C 1
ATOM 6450 O O . TRP A 1 830 ? 41.495 1.740 -19.037 1.00 94.19 830 TRP A O 1
ATOM 6460 N N . VAL A 1 831 ? 41.356 1.884 -16.804 1.00 93.56 831 VAL A N 1
ATOM 6461 C CA . VAL A 1 831 ? 42.688 1.307 -16.534 1.00 93.56 831 VAL A CA 1
ATOM 6462 C C . VAL A 1 831 ? 42.634 -0.200 -16.754 1.00 93.56 831 VAL A C 1
ATOM 6464 O O . VAL A 1 831 ? 43.524 -0.774 -17.383 1.00 93.56 831 VAL A O 1
ATOM 6467 N N . ALA A 1 832 ? 41.559 -0.829 -16.276 1.00 93.31 832 ALA A N 1
ATOM 6468 C CA . ALA A 1 832 ? 41.314 -2.244 -16.494 1.00 93.31 832 ALA A CA 1
ATOM 6469 C C . ALA A 1 832 ? 41.186 -2.555 -17.991 1.00 93.31 832 ALA A C 1
ATOM 6471 O O . ALA A 1 832 ? 41.836 -3.486 -18.471 1.00 93.31 832 ALA A O 1
ATOM 6472 N N . LEU A 1 833 ? 40.457 -1.723 -18.747 1.00 94.38 833 LEU A N 1
ATOM 6473 C CA . LEU A 1 833 ? 40.223 -1.916 -20.182 1.00 94.38 833 LEU A CA 1
ATOM 6474 C C . LEU A 1 833 ? 41.527 -2.014 -20.975 1.00 94.38 833 LEU A C 1
ATOM 6476 O O . LEU A 1 833 ? 41.621 -2.834 -21.888 1.00 94.38 833 LEU A O 1
ATOM 6480 N N . GLU A 1 834 ? 42.563 -1.260 -20.595 1.00 91.81 834 GLU A N 1
ATOM 6481 C CA . GLU A 1 834 ? 43.879 -1.356 -21.234 1.00 91.81 834 GLU A CA 1
ATOM 6482 C C . GLU A 1 834 ? 44.441 -2.771 -21.234 1.00 91.81 834 GLU A C 1
ATOM 6484 O O . GLU A 1 834 ? 44.999 -3.210 -22.238 1.00 91.81 834 GLU A O 1
ATOM 6489 N N . THR A 1 835 ? 44.248 -3.495 -20.134 1.00 90.00 835 THR A N 1
ATOM 6490 C CA . THR A 1 835 ? 44.749 -4.863 -19.981 1.00 90.00 835 THR A CA 1
ATOM 6491 C C . THR A 1 835 ? 44.090 -5.780 -21.013 1.00 90.00 835 THR A C 1
ATOM 6493 O O . THR A 1 835 ? 44.774 -6.501 -21.737 1.00 90.00 835 THR A O 1
ATOM 6496 N N . TYR A 1 836 ? 42.767 -5.688 -21.172 1.00 91.38 836 TYR A N 1
ATOM 6497 C CA . TYR A 1 836 ? 42.029 -6.482 -22.161 1.00 91.38 836 TYR A CA 1
ATOM 6498 C C . TYR A 1 836 ? 42.374 -6.078 -23.602 1.00 91.38 836 TYR A C 1
ATOM 6500 O O . TYR A 1 836 ? 42.509 -6.932 -24.481 1.00 91.38 836 TYR A O 1
ATOM 6508 N N . LEU A 1 837 ? 42.567 -4.780 -23.863 1.00 90.25 837 LEU A N 1
ATOM 6509 C CA . LEU A 1 837 ? 42.972 -4.302 -25.186 1.00 90.25 837 LEU A CA 1
ATOM 6510 C C . LEU A 1 837 ? 44.383 -4.773 -25.564 1.00 90.25 837 LEU A C 1
ATOM 6512 O O . LEU A 1 837 ? 44.598 -5.101 -26.731 1.00 90.25 837 LEU A O 1
ATOM 6516 N N . GLN A 1 838 ? 45.314 -4.829 -24.608 1.00 87.62 838 GLN A N 1
ATOM 6517 C CA . GLN A 1 838 ? 46.664 -5.363 -24.810 1.00 87.62 838 GLN A CA 1
ATOM 6518 C C . GLN A 1 838 ? 46.638 -6.861 -25.109 1.00 87.62 838 GLN A C 1
ATOM 6520 O O . GLN A 1 838 ? 47.286 -7.288 -26.059 1.00 87.62 838 GLN A O 1
ATOM 6525 N N . VAL A 1 839 ? 45.843 -7.646 -24.370 1.00 84.75 839 VAL A N 1
ATOM 6526 C CA . VAL A 1 839 ? 45.663 -9.081 -24.652 1.00 84.75 839 VAL A CA 1
ATOM 6527 C C . VAL A 1 839 ? 45.194 -9.286 -26.092 1.00 84.75 839 VAL A C 1
ATOM 6529 O O . VAL A 1 839 ? 45.785 -10.073 -26.826 1.00 84.75 839 VAL A O 1
ATOM 6532 N N . ARG A 1 840 ? 44.200 -8.516 -26.551 1.00 78.62 840 ARG A N 1
ATOM 6533 C CA . ARG A 1 840 ? 43.757 -8.582 -27.951 1.00 78.62 840 ARG A CA 1
ATOM 6534 C C . ARG A 1 840 ? 44.875 -8.234 -28.938 1.00 78.62 840 ARG A C 1
ATOM 6536 O O . ARG A 1 840 ? 45.027 -8.920 -29.943 1.00 78.62 840 ARG A O 1
ATOM 6543 N N . GLN A 1 841 ? 45.647 -7.181 -28.664 1.00 78.44 841 GLN A N 1
ATOM 6544 C CA . GLN A 1 841 ? 46.752 -6.749 -29.527 1.00 78.44 841 GLN A CA 1
ATOM 6545 C C . GLN A 1 841 ? 47.865 -7.802 -29.622 1.00 78.44 841 GLN A C 1
ATOM 6547 O O . GLN A 1 841 ? 48.397 -7.997 -30.708 1.00 78.44 841 GLN A O 1
ATOM 6552 N N . LEU A 1 842 ? 48.162 -8.513 -28.531 1.00 73.62 842 LEU A N 1
ATOM 6553 C CA . LEU A 1 842 ? 49.148 -9.600 -28.499 1.00 73.62 842 LEU A CA 1
ATOM 6554 C C . LEU A 1 842 ? 48.732 -10.829 -29.315 1.00 73.62 842 LEU A C 1
ATOM 6556 O O . LEU A 1 842 ? 49.597 -11.574 -29.749 1.00 73.62 842 LEU A O 1
ATOM 6560 N N . HIS A 1 843 ? 47.430 -11.048 -29.515 1.00 59.97 843 HIS A N 1
ATOM 6561 C CA . HIS A 1 843 ? 46.910 -12.139 -30.346 1.00 59.97 843 HIS A CA 1
ATOM 6562 C C . HIS A 1 843 ? 46.687 -11.745 -31.815 1.00 59.97 843 HIS A C 1
ATOM 6564 O O . HIS A 1 843 ? 46.429 -12.614 -32.643 1.00 59.97 843 HIS A O 1
ATOM 6570 N N . SER A 1 844 ? 46.725 -10.445 -32.132 1.00 57.78 844 SER A N 1
ATOM 6571 C CA . SER A 1 844 ? 46.601 -9.919 -33.504 1.00 57.78 844 SER A CA 1
ATOM 6572 C C . SER A 1 844 ? 47.952 -9.583 -34.152 1.00 57.78 844 SER A C 1
ATOM 6574 O O . SER A 1 844 ? 47.979 -9.264 -35.340 1.00 57.78 844 SER A O 1
ATOM 6576 N N . ALA A 1 845 ? 49.034 -9.606 -33.368 1.00 43.78 845 ALA A N 1
ATOM 6577 C CA . ALA A 1 845 ? 50.427 -9.542 -33.809 1.00 43.78 845 ALA A CA 1
ATOM 6578 C C . ALA A 1 845 ? 50.995 -10.962 -33.894 1.00 43.78 845 ALA A C 1
ATOM 6580 O O . ALA A 1 845 ? 51.830 -11.192 -34.797 1.00 43.78 845 ALA A O 1
#

Sequence (845 aa):
MSNQPVVNHHEEAYLSLMRGLKDLDLRGNCVPSRLVLIGYHAFPLAMNSRGQVLMAASLYGSGRIVVLGHEGYLSTFPALVENALTWLRGDGSDNVSVAVHRNVKSVADNLRKSSFQAEVVGGFSGRLGAGVYVTDAYSVGADTKELVAFMKAGG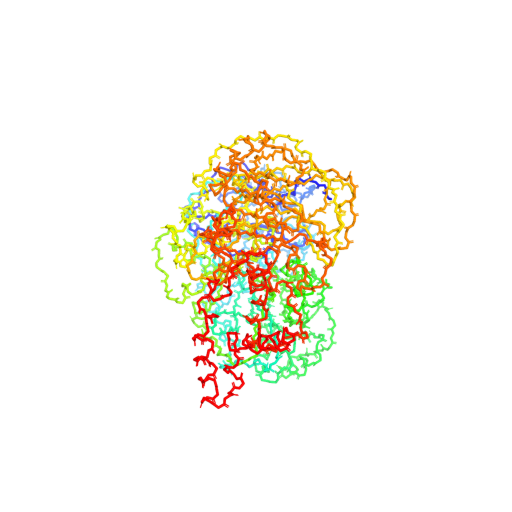GVLIAGQAWSWAGGHPKQNTLLLFGGNKVSGVAGIYFSKHTGDAEYLHVYPQIPTSWKSVIIGKDFEDDLEFLLQGISEFHIPTGLAASEVLVHGPLAFPIGTISDGRAFLAGGYYGQGRVIVVTHEGLLGQEALAPFWLNAIHWLDEGRRGVVGSVSDPAIKILSRSGLKCQKTGFRKDLSVFVCTAYSDDHVEEIQSFVAEGGGLLMGGHAWYWAQTHHGQNPMTDFAGNKILTKMGLSLLGSTIEGGQYKAPVPSQAIKDTYHFRHFLRRFACHVTMGEKLNKHEEECLKKLGHDCTTYLRRNAHHCSDYAQVVSTLTNLLMSSGLPEVSDSCPVNSPKDHLLLSLGAEVYKACPNPDDLLPYLIKNNPMMPVVYNQKIKIHVNTAGGQEWISTGLYLSCGMKTYITIPAKIINKGWQIQIGCQTDRLNCQELKRAPCVYERFPVTSQRMQVWNLWGGLLYLVAPPKTQVDGAEVTVQMAVRAPYYKCGVTTAADWSLLRTAPSPWAELEFDNIILTVPSDSIRDLDRPEELAALWNDIMKAVADLAVIPHKFPRKERFVADVQISHGWMHAGYPIMTHNSSAFELVNADNVRSKGIWGPIHELGHNQQRACWEFPPNTTECTCNLWSVYVHEQLLGINRAQAHPAVTLEERKTRMEKFVREGRKPGSWDMWVALETYLQVRQLHSA

InterPro domains:
  IPR029062 Class I glutamine amidotransferase-like [SSF52317] (145-301)
  IPR031161 Peptidase family M60 domain [PF13402] (638-841)
  IPR031161 Peptidase family M60 domain [PS51723] (547-844)
  IPR031161 Peptidase family M60 domain [SM01276] (547-844)
  IPR035423 M60-like domain, N-terminal [PF17291] (536-636)
  IPR042279 Peptidase M60, enhancin-like domain 3 [G3DSA:1.10.390.30] (767-843)
  IPR051244 TRPM8 Channel-Associated Factors [PTHR15730] (9-839)
  IPR060286 TRPM8 channel-associated factor, N-terminal domain [PF27016] (170-412)
  IPR060292 TRPM8 channel-associated factor, alpha-helical domain [PF27027] (419-521)

Radius of gyration: 32.7 Å; Cα contacts (8 Å, |Δi|>4): 1831; chains: 1; bounding box: 101×50×87 Å

Mean predicted aligned error: 7.29 Å

Secondary structure (DSSP, 8-state):
--------HHHHHHHHHSTT--EEE--SS--PEEEEE-TTT-EEEEE-TTS-EEEEEEEETTEEEEEESSTTHHHH-HHHHHHHHHHHT-TT----EEEEEGGGTHHHHHGGGSS-EEEEESS--TTS--SEEEEETTTTTTTHHHHHHHHHTT-EEEEE--HHHHHHHSTTS-HHHHSTTHHHHGGGTEEEEEEEPPP-EEEPPSSPP--GGG---S---HHHHHHHTTT-SEEEEPTT--EEEEEE-STTEEEEEE-TTS-EEEEEEEETTEEEEEES-GGGGG-GGGHHHHHHHHHHHHTT---EEEES-HHHHHHHGGGSSEEEE-S--TTEEEEEEETT--TTHHHHHHHHHTT-EEEEE--SHHHHHHSTT--HHHHSHHHHHHGGGTEEEEEEEE-SEEEEPPPTTTHHHHS--HHHHHHHHHHHHHH-PPPPHHHHHTHHHHHHHHHHHHTT--TTSHHHHHHHHHHHHHHHHH-PPP-SSSS-B--HHHHHHHHHHHHHHHH-S-HHHHHHHH-S------EEEEEEEEEEEE--SS-EEEEEEEEE-TT--EEEE--GGGTTTT-EEEESS------SSSBSS-S---EEEE--SSEEEE--TT-EEEEEEEPTT-EEEEEEEEEEEEEEP-EEETTTS-HHHHHHHTT-S-SEEEEE-SSEEEEEEGGGGTT---HHHHHHHHHHHHHHHHHHHT--SS-SS-EEEEEES--SSSSEE-SSSEEEEGGGHHHHH-HHHHHHH--HHHHHHHHHHH--GGG--TTTTHHHHTHHHHHHIIIIIS---HHHH-GGGSHHHHHHHHHHHHHTT--GGG--HHHHHHHHHHHHHHHH-

Foldseek 3Di:
DDPDPPPLVVLVLLCLLCPPPFKDQQVDPWWFFFKFFFFFFKFANDADPLRTGQKIKGAAAQFIEIEGRALCVLQRCLVSVLSLLVVGLDPPDPQLEEEEEQVSCVNVVSCPPPPHDYDYDPADDPPSSHQEYEEEQQRQQVCLVVLQVCRSVHGGYYYYHALLVVCVVVPPDDSCQPRRNNSRVQLRRMGRANDTDDRHMDGGDSDGDFDLSNLAARDLCLVVLCLLCVVPFKDFFDFPDKFFFKAQRTSFKAAWFAAPLQTGQKIKGAGANFIEIEGRAPVSLLDPSCLVSLLSLVCSRLVPVLFEEEECDPSNQVSNVVNVRHYDHDDDDLRGQEYEEEQQALPCLVVVSSSRNNYHGYYYHHHCQVVCVVPDPDAQCAPRRNNSRCVSRRMGTDNDIDGTDMGTGDNSSCRPVQHDHQSVLLSVLLCCQQVVDDDDPSSLSCLVVNLVVLLSLLVVLSCSGNSSVNSLVSLLVSCLSRAADDFALVDKDQGSSNLSSLSCLFSSCVRPPCNVVSLCSHPVDFDDFDKDFFQKDWDFDFAAAFKAKDFRQWKATAFRKWKKFFDPVCAPVQKKKKWAPDDAQADDSIGRHRRDFMDIDGRHDRIDMDHTNHIGGIIIIGGHRDGDGGTMMIIGMTFGALEAAPPPQDLVNNLVSLPTPDQWHWYHEQQEIEIAGSVLCNPVSCSVLLNVQVLLLLQLLCVVLVHDSGDSHHAYEHADCDHHDDQWAADRHTYHHNVCSNVSRDNVCCLPQNDQVVQLNSLLVSDDPVVDDPPACSLARSSVSSCRCCVPPSVHHVVSNDVCPNPVNLVVLQVVCVVVPVDVVSNHNSNVNSVVVVVVVVVVD

Solvent-accessible surface area (backbone atoms only — not comparable to full-atom values): 44454 Å² total; per-residue (Å²): 134,79,92,63,81,82,77,46,66,64,51,57,48,47,44,53,37,47,57,94,52,58,64,46,79,36,68,61,97,56,74,23,7,20,46,41,66,37,45,55,54,20,38,51,74,37,59,43,101,70,27,41,27,42,25,33,37,26,45,33,79,67,10,27,38,40,42,33,18,29,47,63,50,56,68,74,36,53,70,48,46,53,27,41,53,60,58,20,32,36,90,94,52,84,58,41,35,30,36,24,25,59,93,45,39,66,46,46,66,69,33,74,84,51,90,49,49,61,44,76,32,95,61,80,59,94,84,70,77,46,27,27,41,38,37,47,25,75,73,36,66,92,38,33,70,59,51,47,50,40,23,37,74,31,24,10,38,42,39,17,27,50,33,27,70,55,37,71,79,38,75,94,57,61,48,67,67,68,36,35,35,18,59,49,40,13,48,28,20,37,31,51,29,66,43,75,31,82,55,46,79,40,79,57,65,87,62,74,71,75,46,52,63,46,44,46,66,67,66,78,56,30,71,57,37,50,56,40,41,60,93,48,66,59,45,77,42,59,78,91,44,76,25,8,29,46,49,40,59,25,30,51,28,43,72,61,35,40,46,98,87,33,54,21,41,24,33,35,28,47,33,34,58,12,28,40,37,43,33,20,32,44,76,56,57,48,35,73,90,44,37,68,44,49,43,33,44,52,50,64,28,33,66,80,67,76,42,37,35,28,21,70,45,68,55,31,48,70,51,49,46,73,61,77,48,53,60,46,85,37,73,93,61,91,82,42,26,25,43,35,44,61,35,81,53,64,74,61,42,68,58,53,50,49,38,22,17,75,40,21,10,38,40,35,20,30,57,31,26,69,55,45,71,73,40,77,95,65,53,44,59,66,69,34,36,30,17,65,46,34,44,51,42,16,32,29,47,30,54,52,73,36,76,38,43,81,31,62,44,61,55,37,92,43,32,74,80,79,37,66,39,53,35,52,54,54,31,53,49,46,39,30,73,76,69,65,47,84,74,54,73,69,56,50,65,45,34,64,54,48,39,53,50,50,49,60,56,49,72,60,71,49,71,73,21,45,60,51,40,36,52,51,51,27,56,48,51,48,39,62,72,67,32,43,71,81,56,27,81,94,39,61,43,64,50,57,67,50,55,30,42,41,59,39,51,57,51,48,48,70,59,41,95,60,35,76,78,48,41,62,36,59,45,81,83,73,80,89,69,78,69,47,64,62,46,75,45,78,40,75,47,66,30,43,94,48,67,43,77,44,84,65,46,31,21,36,56,63,57,40,72,27,46,37,38,44,46,78,91,46,45,71,61,71,24,31,40,32,29,23,84,65,85,59,64,52,86,66,73,67,31,36,50,59,38,66,56,50,41,77,43,72,35,71,53,52,71,40,78,50,65,31,64,73,10,29,44,37,32,44,34,41,38,46,71,35,78,45,74,83,44,55,35,35,37,46,51,36,28,46,20,18,54,45,36,69,99,70,58,46,73,74,55,43,70,57,29,41,69,32,82,33,69,46,23,40,44,36,43,88,42,38,31,45,32,29,46,25,80,71,41,57,83,59,86,59,62,65,60,38,39,52,52,52,44,52,52,49,35,48,49,19,60,76,66,72,49,66,71,70,52,72,62,61,46,37,41,35,32,32,86,66,69,70,53,85,70,52,40,57,63,89,53,22,40,30,35,41,83,51,34,53,62,76,69,32,52,67,54,35,58,74,60,49,59,49,67,69,35,26,33,54,17,52,77,62,63,51,76,92,79,51,57,80,78,32,29,66,74,13,64,13,42,53,41,26,45,45,41,32,44,76,70,52,68,35,53,48,48,75,51,38,73,77,58,20,75,64,50,47,49,55,52,49,55,49,40,55,74,70,67,61,48,73,89,71,44,31,27,74,57,38,34,50,56,59,54,47,56,54,51,66,75,75,105

pLDDT: mean 92.72, std 7.52, range [23.19, 98.81]